Protein 1Z7Z (pdb70)

Radius of gyration: 63.81 Å; Cα contacts (8 Å, |Δi|>4): 2982; chains: 6; bounding box: 115×96×209 Å

Secondary structure (DSSP, 8-state):
-TTT-S-EEEEEEEEEE--STT-TTTSEEEEES-S-S-HHHHHHHTTEEEEEEEEEEEEEEEEE--SS-----PPPEEEEEEE-SS----SSSSSGGGG-SSS-EEEEETTSPPPEEEE----SSSSEES---BBSSPPBSSS-TTTTGGGBHHHHH----EEEEEE-SPP-SS-EEEEEEEEEEEEEEEEEEE-PPP-S---TTSS---SS--/--S-EEEEETTEEEEESS----EEGGG-------TTT----SPPB--GGGTSS-EEPPPEEEETT---EEEEETGGGTTSHHHHHHHHHEEEEEEEEEEEEE----TTEEEEEEEEEEES--PPBS-SSSSS---HHHH--TTS-EE-BS-----TT-SSTTSSB--BGGGTTTTS-GGGGGGSSEEEEETTT-SEEEEEE---SSSSSB-TTTB--EEEEEEEEEEEEESS-SS-EEEEEEEEEEEEEEEEEE-S---BS--/-HHHHTS-EE--TT-BTTTTTSGGGSEEEEESS---S-S-EEES-TTTSSSSTTSHHHHHHTTEEEEESPEEEEEEE-S-TT-B-EEEEEEE-SSS----SHHHHHTSEEEEEEPSSS-EEEEEE----SSSSEESS--SSS---EEEEEESS--B--TT--SEEEEEEEEEE-TT-EEEEE---SS-----/--SPPBS-TT--/-----/--EEESSEEEEETTEEEEEEEE--SS---EEEE-SSS-EEE--SSTTTEEEEEEEEE-S-B--EEEEEETTEEEEEE-EEEEEB--SEEEEPP--SEE-TTSEEEEEEEEE--B-GGGEEEEEEETTEEEEEEE--TTTEEEEEEEE--SS-SS-EEEEEEEEE-GGGTS-EEEEE---EE-EE----SSPPEEE--SEEETTSEEEEEEEEES-TTGGG-EEEEEETTEE---EEEEETTEEEEEEEEE--GGG-EEEEEEEEEEETTEEEEEEEEEEEE-----EEEES-SEEETT-EEEEEEE------EEEE--GGGTT-EEEEEEEEEETTEEEEEEEEEE-EEEEEEE--STTS-SEEEEETT-EE------EEES--EEEEEETTTEE--TTS-EE--GGG-EEEEEEEEETTEEEEEEEEEEEE--

Sequence (1120 aa):
ESFFGRAACVTILSLTNSSKSGEEKKHFNIWNITYTDTVQLRRKLEFFTYSRFDLEMTFVFTENYPSTASGEVRNQVYQIMYIPPGAPRPSSWDDYTWQSSSNPSIFYMYGNAPPRMSIPYVGIANAYSHFYDGFARVPLEGENTDAGDTFYGLVSINDFGVLAVRAVNRSNPHTIHTSVRVYMKPKHIRCWCPRPPRAVLYRGEGVDMISSAISDRVRQITLGNSTITTQEAANAIVAYGEWPTYINDSEANPVDAPTEPDVSSNRFYTLESVSWKTTSRGWWWKLPDCLKDMGMFGQNMYYHYLGRSGYTIHVQCNASKFHQGALGVFLIPEFVMACNTESKTSYVSYINANPGERGGEFTNTYNPSNTDASEGRKFAALDYLLGSGVLAGNAFVYPHQIINLRTNNSATIVVPYVNSLVIDCMAKHNNWGIVILPLAPLAFAATSSPQVPITVTIAPMCTEFNGLRNITVPVHQMMELAEIDTLIPMNAVDGKVNTMEMYQIPLNDNLSKAPIFCLSLSPASDKRLSHTMLGEILNYYTHWTGSIRFTFLFCGSMMATGKLLLSYSPPGAKPPTNRKDAMLGTHIIWDLGLQSSCSMVAPWISNTVYRRCARDDFTEGGFITCFYQTRIVVPASTPTSMFMLGFVSACPDFSVRLLKDTPHISQSKLPLTKVDSITTFLIGRTQTSVSPSKVILPRGGSVLVTCSTSCDQPMLLGIETPLPKKELLLPGNNRKVYELSNVQEDSQPMCYSNCPDGQSTAKTFLTVYWTPERVELAPLPSWQPVGKNLTLRCQVEGGAPRANLTVVLLRGEKELKREPAVGEPAEVTTTVLVRRDHHGANFSCRTELDLRPQGLELFENTSAPYQLQTFVLPATPPQLVSPRVLEVDTQGTVVCSLDGLFPVSEAQVHLALGDQRLNPTVTYGNDSFSAKASVSVTAEDEGTQRLTCAVILGNQSQETLQTVTIYSFPAPNVILTKPEVSEGTEVTVKCEAGPRAQLLLKATPEDNGRSFSCSATLEVAGQLIHKNQTRELRVLYGPRLDERDCPGNWTWPENSQQTPMCQAWGNPLPELKCLKDGTFPLPIGESVTVTRDLEGTYLCRARSTQGEVTREVTVNVLSP

Foldseek 3Di:
DVLLFDWAWADKDKAKQADDDPRQCRQKDKFFPDRQRDDVNLLVQQQFFWKFFKKKKWKDKDKDADPVLPDDDDWWKKKKWFAFPPADDDDTQADDRVVCPPTDMDIDGPPDDTDMDIGHRPDPDPTGGLKDQAFADDDDPPDDPPPRVVGGMPVNHDGGGMIMMGTNDHHDNGMMMMMMIMIMGTPPMDGHHGDDGDDWDDDGSGRDDDDPID/DQQWDWDFAQPEIDTGNFANHAAEWPPDFADAQDPVADDDPDDKDFPGSQAQGKDWFDWDKAKLQAFKFKAFPPLQCLVPGVNVVQLFQFQWKFWWKKKKKFWADDLQKWWKKKKFKDFPLQAFFLEPADTSQADPCQVRVYRRGGGADQDRHHPHPDDDSRRHQNCHRQCNSHNHGPVPSVVGDIDMATNNRGGMYIYTYYTDDPGNIHGSSPDGGIMIMMGTPDGIDGDPDPIDMIIMMMMMGIDNMIGDGGDGGDDDDDD/DQVQQQDWWFWQFQCDPVQNPDPNSQWQKAFQDADQFWSGKDFQLQCADPINNPTSNNVVQQQFWKKFAKKKKKKFFDFDQQKWFKKKKAWAFDDDDACGGDVSRVVHQMDIDTPHPPRMDIRMRGGDWPDRIDTNHDDPHTGGTMITMGGPDGIHHDPPGDRMGTMGIIMHTDPVMDTDDGDHGPPDDDDD/DPDDDDDDPPDD/DDDDD/DWDKPPQEAEEAQFAKDKMKIADDDDDFPDKDKDDPADWDWDDDPDSGIIIITGGGHHAKDKMKIWTDDPVDTDIGIHTYHHFDAFPDKAWDDDDQEDEAQDKDKIKIWTADTPPLVQKKKFKAFAPHTDDIGRQDDGRRMDMDMDRHHVVQAQTWMWMKMWRACVVVPDGIDMDIYDTRGRHYKDDDADAWDKDWDQEDEAQDKTKIKTKDAPMPPPVPKDKWWDKAPGTWDWDWDDDDRMIMTMTMDHHHPVQAAKIKIKIWIDDDPDIHMDIGIHHYDDDQAFDKDWPDQEEEQQDKIWIATPSVDGDIDIDGDHQVQAFPKDKDKDWDDTSNDIDIHMDIGGGFYWDFKDWDCVQAPQEEEEEQFDKDAHGTAIDITVRWDKFWDFPVPDTQRHPDIDTHHPVNAGKIWIWTDDPRGIDIGIHGYHYHYD

Solvent-accessible surface area: 50817 Å² total; per-residue (Å²): 107,104,108,11,28,172,44,25,38,1,6,46,11,6,1,6,1,1,54,110,122,34,31,81,144,53,0,25,26,52,20,46,40,26,48,26,47,25,79,144,8,13,105,58,3,15,65,49,0,3,0,97,22,38,23,11,10,16,5,50,10,60,40,73,94,74,81,135,22,81,18,138,30,187,80,1,34,0,0,8,0,44,0,0,3,5,5,13,54,21,99,22,13,44,9,49,6,1,118,25,101,25,2,62,34,45,127,17,97,65,68,93,82,72,20,132,65,64,44,87,29,32,2,10,11,59,8,41,13,16,10,8,1,0,0,2,53,2,0,32,88,88,52,17,64,31,2,0,6,23,7,2,1,39,57,4,4,47,8,28,0,0,11,0,2,21,0,52,38,180,40,32,95,58,16,6,34,1,16,1,64,2,51,14,47,0,44,116,20,160,38,101,16,58,21,5,33,11,49,18,109,38,35,46,66,6,12,0,0,45,54,110,34,68,118,82,108,86,68,126,30,74,37,33,128,17,69,22,96,10,136,71,1,42,74,29,44,41,0,87,64,113,156,15,72,73,26,70,147,111,97,48,19,8,90,36,97,54,54,95,20,80,94,44,0,13,53,12,17,71,3,85,66,26,42,1,89,67,110,20,115,2,4,12,2,1,0,0,4,2,0,40,127,28,46,103,0,0,87,22,9,27,75,10,2,1,1,18,0,2,0,2,1,0,0,51,2,107,38,48,182,159,22,122,4,10,0,0,0,0,0,2,0,0,4,7,0,0,0,19,0,41,50,10,45,3,5,0,2,12,41,41,1,14,43,2,53,161,11,18,120,10,52,83,65,28,96,34,33,64,95,35,4,66,87,0,14,60,18,7,7,1,12,93,1,2,0,18,0,16,88,12,60,68,0,75,67,10,10,56,21,68,0,54,19,192,54,5,34,3,1,1,1,10,0,10,26,18,24,11,14,23,0,2,0,12,5,3,2,6,2,0,0,0,0,0,9,28,75,40,89,0,37,83,96,88,75,111,83,11,109,7,83,1,26,3,1,0,0,0,19,24,0,1,2,1,0,92,1,10,58,2,63,19,4,84,185,115,49,136,67,0,69,92,59,35,51,0,0,0,15,0,36,92,67,79,26,39,55,138,64,16,50,45,0,58,4,50,34,106,135,56,188,50,23,13,0,1,0,27,5,26,4,1,43,18,60,4,2,11,53,5,80,2,0,40,5,1,7,83,44,2,4,1,19,0,7,3,60,0,16,0,49,25,61,26,35,170,105,7,78,5,79,0,1,0,0,0,1,2,2,2,4,80,37,1,68,64,93,141,24,0,80,62,14,46,71,60,72,7,81,16,57,177,141,56,55,22,46,4,64,0,28,7,1,0,2,0,36,46,6,9,1,4,26,21,9,10,5,23,11,5,37,0,0,0,1,16,59,79,71,0,59,24,72,93,126,26,83,78,69,14,90,0,38,0,43,1,0,0,14,116,72,16,43,26,66,42,76,0,23,10,51,50,124,88,104,112,159,188,104,16,74,110,2,97,46,22,50,35,63,130,176,36,68,118,138,20,55,25,61,58,66,103,31,26,12,69,122,30,21,58,5,115,0,25,0,8,7,54,37,52,22,16,13,7,0,8,8,56,19,110,48,95,19,84,1,50,45,96,93,33,26,55,104,3,27,2,38,0,42,86,2,93,132,76,24,71,1,62,0,42,0,2,6,2,55,34,90,43,61,20,76,0,109,2,28,13,43,79,48,14,130,92,9,64,27,21,132,58,53,48,131,20,72,58,46,140,98,7,68,3,108,0,31,0,62,11,3,28,32,62,100,38,2,31,0,3,0,23,82,21,146,82,123,53,66,126,62,96,5,113,40,116,48,0,64,3,58,25,90,11,98,2,132,154,95,16,109,43,16,63,0,16,0,82,1,35,0,40,0,144,104,55,66,56,104,56,50,86,50,66,10,63,92,26,108,1,53,1,35,72,10,43,94,75,89,4,121,15,84,17,59,145,36,16,78,21,112,52,126,6,68,3,37,0,27,18,94,54,1,49,19,18,78,83,10,105,22,98,5,18,10,33,110,68,188,19,136,40,97,48,86,108,40,145,47,27,6,43,0,118,4,61,6,56,3,62,61,154,23,86,32,90,42,146,0,24,0,10,0,45,8,43,145,111,65,25,93,18,99,33,55,4,5,4,65,62,26,83,41,8,66,4,53,11,78,115,58,55,5,61,101,39,46,111,0,21,12,61,72,101,102,121,144,240,101,86,104,101,48,134,1,53,28,114,12,43,40,135,71,28,69,2,96,31,82,58,106,8,29,76,87,102,41,123,87,95,48,82,90,113,0,120,0,21,44,32,14,87,7,53,115,211,32,0,37,15,102,45,75,10,60,49,103,30,118,46,58,0,69,5,107,20,97,11,8,37,145,6,84,38,120,4,51,22,108,57,95,111,88,8,32,45,51,100,77,27,82,0,53,109,107,17,65,22,63,1,89,0,85,0,126,25,116,69,34,96,55,72,48,108,1,46,2,65,2,96,93,117

Structure (mmCIF, N/CA/C/O backbone):
data_1Z7Z
#
_entry.id   1Z7Z
#
_cell.length_a   1.0
_cell.length_b   1.0
_cell.length_c   1.0
_cell.angle_alpha   90.0
_cell.angle_beta   90.0
_cell.angle_gamma   90.0
#
_symmetry.space_group_name_H-M   'P 1'
#
loop_
_entity.id
_entity.type
_entity.pdbx_description
1 polymer 'human coxsackievirus A21'
2 polymer 'human coxsackievirus A21'
3 polymer 'human coxsackievirus A21'
4 polymer 'human coxsackievirus A21'
5 polymer 'human coxsackievirus A21'
6 polymer 'Intercellular adhesion molecule-1'
7 non-polymer 2-acetamido-2-deoxy-beta-D-glucopyranose
#
loop_
_atom_site.group_PDB
_atom_site.id
_atom_site.type_symbol
_atom_site.label_atom_id
_atom_site.label_alt_id
_atom_site.label_comp_id
_atom_site.label_asym_id
_atom_site.label_entity_id
_atom_site.label_seq_id
_atom_site.pdbx_PDB_ins_code
_atom_site.Cartn_x
_atom_site.Cartn_y
_atom_site.Cartn_z
_atom_site.occupancy
_atom_site.B_iso_or_equiv
_atom_site.auth_seq_id
_atom_site.auth_comp_id
_atom_site.auth_asym_id
_atom_site.auth_atom_id
_atom_site.pdbx_PDB_model_num
ATOM 1 N N . GLU A 1 73 ? 38.495 15.050 110.947 1.00 589.46 73 GLU 1 N 1
ATOM 2 C CA . GLU A 1 73 ? 39.887 14.605 110.646 1.00 589.46 73 GLU 1 CA 1
ATOM 3 C C . GLU A 1 73 ? 40.970 15.531 111.155 1.00 589.46 73 GLU 1 C 1
ATOM 4 O O . GLU A 1 73 ? 41.402 15.348 112.285 1.00 589.46 73 GLU 1 O 1
ATOM 10 N N . SER A 1 74 ? 41.391 16.587 110.418 1.00 589.46 74 SER 1 N 1
ATOM 11 C CA . SER A 1 74 ? 42.519 17.472 110.746 1.00 589.46 74 SER 1 CA 1
ATOM 12 C C . SER A 1 74 ? 42.686 17.918 112.192 1.00 589.46 74 SER 1 C 1
ATOM 13 O O . SER A 1 74 ? 43.780 17.876 112.746 1.00 589.46 74 SER 1 O 1
ATOM 16 N N . PHE A 1 75 ? 41.581 18.320 112.857 1.00 589.46 75 PHE 1 N 1
ATOM 17 C CA . PHE A 1 75 ? 41.522 18.674 114.269 1.00 589.46 75 PHE 1 CA 1
ATOM 18 C C . PHE A 1 75 ? 42.012 17.562 115.208 1.00 589.46 75 PHE 1 C 1
ATOM 19 O O . PHE A 1 75 ? 42.705 17.811 116.196 1.00 589.46 75 PHE 1 O 1
ATOM 27 N N . PHE A 1 76 ? 41.674 16.300 114.900 1.00 589.46 76 PHE 1 N 1
ATOM 28 C CA . PHE A 1 76 ? 42.005 15.128 115.682 1.00 589.46 76 PHE 1 CA 1
ATOM 29 C C . PHE A 1 76 ? 43.277 14.451 115.203 1.00 589.46 76 PHE 1 C 1
ATOM 30 O O . PHE A 1 76 ? 43.801 13.575 115.884 1.00 589.46 76 PHE 1 O 1
ATOM 38 N N . GLY A 1 77 ? 43.828 14.856 114.037 1.00 589.46 77 GLY 1 N 1
ATOM 39 C CA . GLY A 1 77 ? 44.927 14.172 113.355 1.00 589.46 77 GLY 1 CA 1
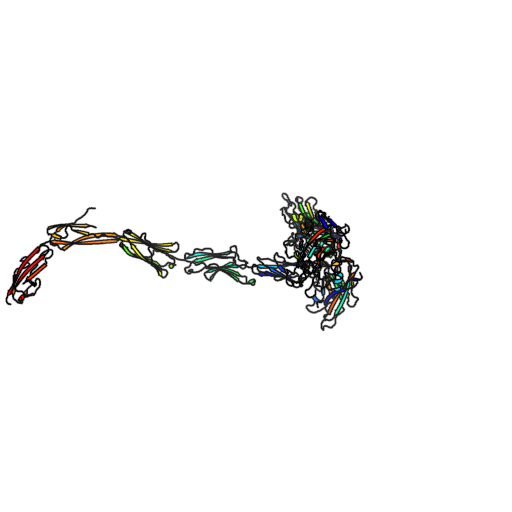ATOM 40 C C . GLY A 1 77 ? 46.293 14.388 113.959 1.00 589.46 77 GLY 1 C 1
ATOM 41 O O . GLY A 1 77 ? 47.226 14.853 113.304 1.00 589.46 77 GLY 1 O 1
ATOM 42 N N . ARG A 1 78 ? 46.441 14.040 115.247 1.00 589.46 78 ARG 1 N 1
ATOM 43 C CA . ARG A 1 78 ? 47.670 14.097 115.999 1.00 589.46 78 ARG 1 CA 1
ATOM 44 C C . ARG A 1 78 ? 47.722 12.926 116.951 1.00 589.46 78 ARG 1 C 1
ATOM 45 O O . ARG A 1 78 ? 46.721 12.550 117.551 1.00 589.46 78 ARG 1 O 1
ATOM 53 N N . ALA A 1 79 ? 48.920 12.340 117.134 1.00 589.46 79 ALA 1 N 1
ATOM 54 C CA . ALA A 1 79 ? 49.152 11.326 118.135 1.00 589.46 79 ALA 1 CA 1
ATOM 55 C C . ALA A 1 79 ? 49.381 11.998 119.481 1.00 589.46 79 ALA 1 C 1
ATOM 56 O O . ALA A 1 79 ? 50.452 12.536 119.749 1.00 589.46 79 ALA 1 O 1
ATOM 58 N N . ALA A 1 80 ? 48.351 12.024 120.341 1.00 589.46 80 ALA 1 N 1
ATOM 59 C CA . ALA A 1 80 ? 48.409 12.698 121.617 1.00 589.46 80 ALA 1 CA 1
ATOM 60 C C . ALA A 1 80 ? 48.750 11.716 122.722 1.00 589.46 80 ALA 1 C 1
ATOM 61 O O . ALA A 1 80 ? 48.307 10.569 122.710 1.00 589.46 80 ALA 1 O 1
ATOM 63 N N . CYS A 1 81 ? 49.557 12.139 123.719 1.00 589.46 81 CYS 1 N 1
ATOM 64 C CA . CYS A 1 81 ? 49.949 11.262 124.812 1.00 589.46 81 CYS 1 CA 1
ATOM 65 C C . CYS A 1 81 ? 48.805 11.038 125.775 1.00 589.46 81 CYS 1 C 1
ATOM 66 O O . CYS A 1 81 ? 48.199 11.987 126.270 1.00 589.46 81 CYS 1 O 1
ATOM 69 N N . VAL A 1 82 ? 48.510 9.765 126.067 1.00 589.46 82 VAL 1 N 1
ATOM 70 C CA . VAL A 1 82 ? 47.633 9.352 127.139 1.00 589.46 82 VAL 1 CA 1
ATOM 71 C C . VAL A 1 82 ? 48.547 8.971 128.298 1.00 589.46 82 VAL 1 C 1
ATOM 72 O O . VAL A 1 82 ? 49.304 9.798 128.804 1.00 589.46 82 VAL 1 O 1
ATOM 76 N N . THR A 1 83 ? 48.532 7.713 128.760 1.00 589.46 83 THR 1 N 1
ATOM 77 C CA . THR A 1 83 ? 49.156 7.347 130.020 1.00 589.46 83 THR 1 CA 1
ATOM 78 C C . THR A 1 83 ? 50.671 7.206 129.966 1.00 589.46 83 THR 1 C 1
ATOM 79 O O . THR A 1 83 ? 51.277 7.012 128.907 1.00 589.46 83 THR 1 O 1
ATOM 83 N N . ILE A 1 84 ? 51.321 7.295 131.144 1.00 589.46 84 ILE 1 N 1
ATOM 84 C CA . ILE A 1 84 ? 52.740 7.044 131.313 1.00 589.46 84 ILE 1 CA 1
ATOM 85 C C . ILE A 1 84 ? 52.884 5.948 132.355 1.00 589.46 84 ILE 1 C 1
ATOM 86 O O . ILE A 1 84 ? 52.649 6.168 133.542 1.00 589.46 84 ILE 1 O 1
ATOM 91 N N . LEU A 1 85 ? 53.280 4.726 131.951 1.00 589.46 85 LEU 1 N 1
ATOM 92 C CA . LEU A 1 85 ? 53.403 3.615 132.878 1.00 589.46 85 LEU 1 CA 1
ATOM 93 C C . LEU A 1 85 ? 54.847 3.393 133.277 1.00 589.46 85 LEU 1 C 1
ATOM 94 O O . LEU A 1 85 ? 55.737 3.337 132.433 1.00 589.46 85 LEU 1 O 1
ATOM 99 N N . SER A 1 86 ? 55.097 3.216 134.590 1.00 589.46 86 SER 1 N 1
ATOM 100 C CA . SER A 1 86 ? 56.372 2.727 135.104 1.00 589.46 86 SER 1 CA 1
ATOM 101 C C . SER A 1 86 ? 56.372 1.211 135.095 1.00 589.46 86 SER 1 C 1
ATOM 102 O O . SER A 1 86 ? 55.410 0.578 135.530 1.00 589.46 86 SER 1 O 1
ATOM 105 N N . LEU A 1 87 ? 57.470 0.591 134.642 1.00 589.46 87 LEU 1 N 1
ATOM 106 C CA . LEU A 1 87 ? 57.791 -0.763 135.029 1.00 589.46 87 LEU 1 CA 1
ATOM 107 C C . LEU A 1 87 ? 59.270 -0.803 135.334 1.00 589.46 87 LEU 1 C 1
ATOM 108 O O . LEU A 1 87 ? 60.041 0.041 134.885 1.00 589.46 87 LEU 1 O 1
ATOM 113 N N . THR A 1 88 ? 59.702 -1.747 136.180 1.00 589.46 88 THR 1 N 1
ATOM 114 C CA . THR A 1 88 ? 61.038 -1.697 136.753 1.00 589.46 88 THR 1 CA 1
ATOM 115 C C . THR A 1 88 ? 61.573 -3.097 136.796 1.00 589.46 88 THR 1 C 1
ATOM 116 O O . THR A 1 88 ? 61.106 -3.927 137.569 1.00 589.46 88 THR 1 O 1
ATOM 120 N N . ASN A 1 89 ? 62.574 -3.415 135.959 1.00 589.46 89 ASN 1 N 1
ATOM 121 C CA . ASN A 1 89 ? 63.181 -4.730 135.938 1.00 589.46 89 ASN 1 CA 1
ATOM 122 C C . ASN A 1 89 ? 64.258 -4.754 137.016 1.00 589.46 89 ASN 1 C 1
ATOM 123 O O . ASN A 1 89 ? 65.291 -4.088 136.914 1.00 589.46 89 ASN 1 O 1
ATOM 128 N N . SER A 1 90 ? 64.013 -5.503 138.104 1.00 589.46 90 SER 1 N 1
ATOM 129 C CA . SER A 1 90 ? 64.923 -5.567 139.228 1.00 589.46 90 SER 1 CA 1
ATOM 130 C C . SER A 1 90 ? 65.090 -6.985 139.711 1.00 589.46 90 SER 1 C 1
ATOM 131 O O . SER A 1 90 ? 64.263 -7.855 139.475 1.00 589.46 90 SER 1 O 1
ATOM 134 N N . SER A 1 91 ? 66.198 -7.232 140.429 1.00 589.46 91 SER 1 N 1
ATOM 135 C CA . SER A 1 91 ? 66.542 -8.495 141.057 1.00 589.46 91 SER 1 CA 1
ATOM 136 C C . SER A 1 91 ? 66.392 -8.448 142.559 1.00 589.46 91 SER 1 C 1
ATOM 137 O O . SER A 1 91 ? 66.895 -9.319 143.266 1.00 589.46 91 SER 1 O 1
ATOM 140 N N . LYS A 1 92 ? 65.732 -7.417 143.121 1.00 589.46 92 LYS 1 N 1
ATOM 141 C CA . LYS A 1 92 ? 65.570 -7.341 144.562 1.00 589.46 92 LYS 1 CA 1
ATOM 142 C C . LYS A 1 92 ? 64.258 -7.981 144.991 1.00 589.46 92 LYS 1 C 1
ATOM 143 O O . LYS A 1 92 ? 63.327 -8.145 144.208 1.00 589.46 92 LYS 1 O 1
ATOM 149 N N . SER A 1 93 ? 64.181 -8.378 146.278 1.00 589.46 93 SER 1 N 1
ATOM 150 C CA . SER A 1 93 ? 63.147 -9.207 146.898 1.00 589.46 93 SER 1 CA 1
ATOM 151 C C . SER A 1 93 ? 61.711 -8.945 146.488 1.00 589.46 93 SER 1 C 1
ATOM 152 O O . SER A 1 93 ? 61.010 -9.808 145.966 1.00 589.46 93 SER 1 O 1
ATOM 155 N N . GLY A 1 94 ? 61.215 -7.729 146.746 1.00 589.46 94 GLY 1 N 1
ATOM 156 C CA . GLY A 1 94 ? 59.850 -7.364 146.440 1.00 589.46 94 GLY 1 CA 1
ATOM 157 C C . GLY A 1 94 ? 59.735 -6.529 145.210 1.00 589.46 94 GLY 1 C 1
ATOM 158 O O . GLY A 1 94 ? 59.048 -5.515 145.257 1.00 589.46 94 GLY 1 O 1
ATOM 159 N N . GLU A 1 95 ? 60.345 -6.946 144.088 1.00 589.46 95 GLU 1 N 1
ATOM 160 C CA . GLU A 1 95 ? 60.266 -6.203 142.843 1.00 589.46 95 GLU 1 CA 1
ATOM 161 C C . GLU A 1 95 ? 59.702 -7.031 141.678 1.00 589.46 95 GLU 1 C 1
ATOM 162 O O . GLU A 1 95 ? 59.569 -6.547 140.558 1.00 589.46 95 GLU 1 O 1
ATOM 168 N N . GLU A 1 96 ? 59.240 -8.279 141.898 1.00 589.46 96 GLU 1 N 1
ATOM 169 C CA . GLU A 1 96 ? 58.597 -9.101 140.868 1.00 589.46 96 GLU 1 CA 1
ATOM 170 C C . GLU A 1 96 ? 57.327 -8.480 140.288 1.00 589.46 96 GLU 1 C 1
ATOM 171 O O . GLU A 1 96 ? 57.073 -8.444 139.086 1.00 589.46 96 GLU 1 O 1
ATOM 177 N N . LYS A 1 97 ? 56.507 -7.883 141.170 1.00 589.46 97 LYS 1 N 1
ATOM 178 C CA . LYS A 1 97 ? 55.349 -7.075 140.825 1.00 589.46 97 LYS 1 CA 1
ATOM 179 C C . LYS A 1 97 ? 55.704 -5.717 140.212 1.00 589.46 97 LYS 1 C 1
ATOM 180 O O . LYS A 1 97 ? 54.837 -4.965 139.781 1.00 589.46 97 LYS 1 O 1
ATOM 186 N N . LYS A 1 98 ? 57.003 -5.364 140.163 1.00 589.46 98 LYS 1 N 1
ATOM 187 C CA . LYS A 1 98 ? 57.508 -4.133 139.597 1.00 589.46 98 LYS 1 CA 1
ATOM 188 C C . LYS A 1 98 ? 57.888 -4.338 138.134 1.00 589.46 98 LYS 1 C 1
ATOM 189 O O . LYS A 1 98 ? 57.769 -3.429 137.310 1.00 589.46 98 LYS 1 O 1
ATOM 195 N N . HIS A 1 99 ? 58.329 -5.571 137.802 1.00 589.46 99 HIS 1 N 1
ATOM 196 C CA . HIS A 1 99 ? 58.818 -6.057 136.517 1.00 589.46 99 HIS 1 CA 1
ATOM 197 C C . HIS A 1 99 ? 57.796 -5.955 135.382 1.00 589.46 99 HIS 1 C 1
ATOM 198 O O . HIS A 1 99 ? 58.138 -5.890 134.199 1.00 589.46 99 HIS 1 O 1
ATOM 205 N N . PHE A 1 100 ? 56.494 -5.914 135.727 1.00 589.46 100 PHE 1 N 1
ATOM 206 C CA . PHE A 1 100 ? 55.410 -5.679 134.794 1.00 589.46 100 PHE 1 CA 1
ATOM 207 C C . PHE A 1 100 ? 54.488 -4.590 135.318 1.00 589.46 100 PHE 1 C 1
ATOM 208 O O . PHE A 1 100 ? 54.566 -4.198 136.482 1.00 589.46 100 PHE 1 O 1
ATOM 216 N N . ASN A 1 101 ? 53.580 -4.071 134.471 1.00 589.46 101 ASN 1 N 1
ATOM 217 C CA . ASN A 1 101 ? 52.533 -3.185 134.934 1.00 589.46 101 ASN 1 CA 1
ATOM 218 C C . ASN A 1 101 ? 51.282 -3.396 134.095 1.00 589.46 101 ASN 1 C 1
ATOM 219 O O . ASN A 1 101 ? 51.365 -3.748 132.920 1.00 589.46 101 ASN 1 O 1
ATOM 224 N N . ILE A 1 102 ? 50.093 -3.179 134.691 1.00 589.46 102 ILE 1 N 1
ATOM 225 C CA . ILE A 1 102 ? 48.805 -3.322 134.032 1.00 589.46 102 ILE 1 CA 1
ATOM 226 C C . ILE A 1 102 ? 48.148 -1.944 133.970 1.00 589.46 102 ILE 1 C 1
ATOM 227 O O . ILE A 1 102 ? 48.328 -1.123 134.868 1.00 589.46 102 ILE 1 O 1
ATOM 232 N N . TRP A 1 103 ? 47.402 -1.635 132.890 1.00 589.46 103 TRP 1 N 1
ATOM 233 C CA . TRP A 1 103 ? 46.673 -0.390 132.723 1.00 589.46 103 TRP 1 CA 1
ATOM 234 C C . TRP A 1 103 ? 45.259 -0.650 132.210 1.00 589.46 103 TRP 1 C 1
ATOM 235 O O . TRP A 1 103 ? 45.038 -1.508 131.358 1.00 589.46 103 TRP 1 O 1
ATOM 246 N N . ASN A 1 104 ? 44.270 0.124 132.709 1.00 589.46 104 ASN 1 N 1
ATOM 247 C CA . ASN A 1 104 ? 42.875 0.095 132.293 1.00 589.46 104 ASN 1 CA 1
ATOM 248 C C . ASN A 1 104 ? 42.721 0.713 130.910 1.00 589.46 104 ASN 1 C 1
ATOM 249 O O . ASN A 1 104 ? 43.300 1.753 130.626 1.00 589.46 104 ASN 1 O 1
ATOM 254 N N . ILE A 1 105 ? 41.918 0.118 130.005 1.00 589.46 105 ILE 1 N 1
ATOM 255 C CA . ILE A 1 105 ? 41.674 0.748 128.712 1.00 589.46 105 ILE 1 CA 1
ATOM 256 C C . ILE A 1 105 ? 40.698 1.908 128.851 1.00 589.46 105 ILE 1 C 1
ATOM 257 O O . ILE A 1 105 ? 39.482 1.735 128.839 1.00 589.46 105 ILE 1 O 1
ATOM 262 N N . THR A 1 106 ? 41.233 3.131 128.989 1.00 589.46 106 THR 1 N 1
ATOM 263 C CA . THR A 1 106 ? 40.452 4.356 129.008 1.00 589.46 106 THR 1 CA 1
ATOM 264 C C . THR A 1 106 ? 41.230 5.416 128.239 1.00 589.46 106 THR 1 C 1
ATOM 265 O O . THR A 1 106 ? 42.192 5.123 127.530 1.00 589.46 106 THR 1 O 1
ATOM 269 N N . TYR A 1 107 ? 40.804 6.682 128.319 1.00 589.46 107 TYR 1 N 1
ATOM 270 C CA . TYR A 1 107 ? 41.448 7.810 127.679 1.00 589.46 107 TYR 1 CA 1
ATOM 271 C C . TYR A 1 107 ? 41.373 9.025 128.580 1.00 589.46 107 TYR 1 C 1
ATOM 272 O O . TYR A 1 107 ? 41.463 10.168 128.134 1.00 589.46 107 TYR 1 O 1
ATOM 281 N N . THR A 1 108 ? 41.197 8.796 129.892 1.00 589.46 108 THR 1 N 1
ATOM 282 C CA . THR A 1 108 ? 40.945 9.844 130.867 1.00 589.46 108 THR 1 CA 1
ATOM 283 C C . THR A 1 108 ? 42.194 10.272 131.600 1.00 589.46 108 THR 1 C 1
ATOM 284 O O . THR A 1 108 ? 42.177 11.302 132.276 1.00 589.46 108 THR 1 O 1
ATOM 288 N N . ASP A 1 109 ? 43.319 9.529 131.451 1.00 589.46 109 ASP 1 N 1
ATOM 289 C CA . ASP A 1 109 ? 44.619 9.814 132.036 1.00 589.46 109 ASP 1 CA 1
ATOM 290 C C . ASP A 1 109 ? 45.123 11.219 131.750 1.00 589.46 109 ASP 1 C 1
ATOM 291 O O . ASP A 1 109 ? 45.626 11.908 132.636 1.00 589.46 109 ASP 1 O 1
ATOM 296 N N . THR A 1 110 ? 45.010 11.674 130.484 1.00 589.46 110 THR 1 N 1
ATOM 297 C CA . THR A 1 110 ? 45.391 13.019 130.084 1.00 589.46 110 THR 1 CA 1
ATOM 298 C C . THR A 1 110 ? 44.198 13.827 129.649 1.00 589.46 110 THR 1 C 1
ATOM 299 O O . THR A 1 110 ? 43.149 13.345 129.230 1.00 589.46 110 THR 1 O 1
ATOM 303 N N . VAL A 1 111 ? 44.352 15.148 129.765 1.00 589.46 111 VAL 1 N 1
ATOM 304 C CA . VAL A 1 111 ? 43.271 16.094 129.597 1.00 589.46 111 VAL 1 CA 1
ATOM 305 C C . VAL A 1 111 ? 43.219 16.629 128.181 1.00 589.46 111 VAL 1 C 1
ATOM 306 O O . VAL A 1 111 ? 42.160 17.015 127.694 1.00 589.46 111 VAL 1 O 1
ATOM 310 N N . GLN A 1 112 ? 44.367 16.667 127.467 1.00 589.46 112 GLN 1 N 1
ATOM 311 C CA . GLN A 1 112 ? 44.488 17.352 126.193 1.00 589.46 112 GLN 1 CA 1
ATOM 312 C C . GLN A 1 112 ? 43.683 16.739 125.062 1.00 589.46 112 GLN 1 C 1
ATOM 313 O O . GLN A 1 112 ? 42.892 17.422 124.415 1.00 589.46 112 GLN 1 O 1
ATOM 319 N N . LEU A 1 113 ? 43.860 15.428 124.794 1.00 589.46 113 LEU 1 N 1
ATOM 320 C CA . LEU A 1 113 ? 43.037 14.703 123.838 1.00 589.46 113 LEU 1 CA 1
ATOM 321 C C . LEU A 1 113 ? 41.606 14.590 124.333 1.00 589.46 113 LEU 1 C 1
ATOM 322 O O . LEU A 1 113 ? 40.678 14.926 123.599 1.00 589.46 113 LEU 1 O 1
ATOM 327 N N . ARG A 1 114 ? 41.394 14.180 125.611 1.00 589.46 114 ARG 1 N 1
ATOM 328 C CA . ARG A 1 114 ? 40.077 14.079 126.233 1.00 589.46 114 ARG 1 CA 1
ATOM 329 C C . ARG A 1 114 ? 39.191 15.298 125.997 1.00 589.46 114 ARG 1 C 1
ATOM 330 O O . ARG A 1 114 ? 38.101 15.156 125.454 1.00 589.46 114 ARG 1 O 1
ATOM 338 N N . ARG A 1 115 ? 39.655 16.528 126.316 1.00 589.46 115 ARG 1 N 1
ATOM 339 C CA . ARG A 1 115 ? 38.902 17.757 126.099 1.00 589.46 115 ARG 1 CA 1
ATOM 340 C C . ARG A 1 115 ? 38.441 18.001 124.662 1.00 589.46 115 ARG 1 C 1
ATOM 341 O O . ARG A 1 115 ? 37.410 18.618 124.407 1.00 589.46 115 ARG 1 O 1
ATOM 349 N N . LYS A 1 116 ? 39.215 17.513 123.674 1.00 589.46 116 LYS 1 N 1
ATOM 350 C CA . LYS A 1 116 ? 38.895 17.636 122.268 1.00 589.46 116 LYS 1 CA 1
ATOM 351 C C . LYS A 1 116 ? 37.869 16.618 121.806 1.00 589.46 116 LYS 1 C 1
ATOM 352 O O . LYS A 1 116 ? 37.037 16.914 120.957 1.00 589.46 116 LYS 1 O 1
ATOM 358 N N . LEU A 1 117 ? 37.896 15.389 122.359 1.00 589.46 117 LEU 1 N 1
ATOM 359 C CA . LEU A 1 117 ? 36.845 14.400 122.159 1.00 589.46 117 LEU 1 CA 1
ATOM 360 C C . LEU A 1 117 ? 35.562 14.857 122.835 1.00 589.46 117 LEU 1 C 1
ATOM 361 O O . LEU A 1 117 ? 34.480 14.810 122.251 1.00 589.46 117 LEU 1 O 1
ATOM 366 N N . GLU A 1 118 ? 35.682 15.375 124.071 1.00 589.46 118 GLU 1 N 1
ATOM 367 C CA . GLU A 1 118 ? 34.602 15.858 124.913 1.00 589.46 118 GLU 1 CA 1
ATOM 368 C C . GLU A 1 118 ? 33.821 17.058 124.380 1.00 589.46 118 GLU 1 C 1
ATOM 369 O O . GLU A 1 118 ? 32.768 17.410 124.907 1.00 589.46 118 GLU 1 O 1
ATOM 375 N N . PHE A 1 119 ? 34.272 17.660 123.255 1.00 589.46 119 PHE 1 N 1
ATOM 376 C CA . PHE A 1 119 ? 33.496 18.571 122.420 1.00 589.46 119 PHE 1 CA 1
ATOM 377 C C . PHE A 1 119 ? 32.240 17.949 121.831 1.00 589.46 119 PHE 1 C 1
ATOM 378 O O . PHE A 1 119 ? 31.297 18.654 121.478 1.00 589.46 119 PHE 1 O 1
ATOM 386 N N . PHE A 1 120 ? 32.198 16.617 121.665 1.00 589.46 120 PHE 1 N 1
ATOM 387 C CA . PHE A 1 120 ? 31.082 15.944 121.037 1.00 589.46 120 PHE 1 CA 1
ATOM 388 C C . PHE A 1 120 ? 30.533 14.917 121.997 1.00 589.46 120 PHE 1 C 1
ATOM 389 O O . PHE A 1 120 ? 31.252 14.380 122.838 1.00 589.46 120 PHE 1 O 1
ATOM 397 N N . THR A 1 121 ? 29.221 14.622 121.912 1.00 589.46 121 THR 1 N 1
ATOM 398 C CA . THR A 1 121 ? 28.612 13.583 122.737 1.00 589.46 121 THR 1 CA 1
ATOM 399 C C . THR A 1 121 ? 29.031 12.215 122.239 1.00 589.46 121 THR 1 C 1
ATOM 400 O O . THR A 1 121 ? 29.499 11.387 123.016 1.00 589.46 121 THR 1 O 1
ATOM 404 N N . TYR A 1 122 ? 28.911 11.964 120.919 1.00 589.46 122 TYR 1 N 1
ATOM 405 C CA . TYR A 1 122 ? 29.216 10.666 120.342 1.00 589.46 122 TYR 1 CA 1
ATOM 406 C C . TYR A 1 122 ? 30.294 10.819 119.295 1.00 589.46 122 TYR 1 C 1
ATOM 407 O O . TYR A 1 122 ? 30.385 11.848 118.622 1.00 589.46 122 TYR 1 O 1
ATOM 416 N N . SER A 1 123 ? 31.116 9.778 119.096 1.00 589.46 123 SER 1 N 1
ATOM 417 C CA . SER A 1 123 ? 32.137 9.770 118.063 1.00 589.46 123 SER 1 CA 1
ATOM 418 C C . SER A 1 123 ? 32.234 8.397 117.438 1.00 589.46 123 SER 1 C 1
ATOM 419 O O . SER A 1 123 ? 31.628 7.433 117.891 1.00 589.46 123 SER 1 O 1
ATOM 422 N N . ARG A 1 124 ? 32.975 8.254 116.334 1.00 589.46 124 ARG 1 N 1
ATOM 423 C CA . ARG A 1 124 ? 33.215 6.959 115.747 1.00 589.46 124 ARG 1 CA 1
ATOM 424 C C . ARG A 1 124 ? 34.462 7.057 114.913 1.00 589.46 124 ARG 1 C 1
ATOM 425 O O . ARG A 1 124 ? 34.556 7.923 114.046 1.00 589.46 124 ARG 1 O 1
ATOM 433 N N . PHE A 1 125 ? 35.453 6.190 115.183 1.00 589.46 125 PHE 1 N 1
ATOM 434 C CA . PHE A 1 125 ? 36.738 6.252 114.526 1.00 589.46 125 PHE 1 CA 1
ATOM 435 C C . PHE A 1 125 ? 37.466 4.927 114.617 1.00 589.46 125 PHE 1 C 1
ATOM 436 O O . PHE A 1 125 ? 37.132 4.081 115.451 1.00 589.46 125 PHE 1 O 1
ATOM 444 N N . ASP A 1 126 ? 38.517 4.787 113.791 1.00 589.46 126 ASP 1 N 1
ATOM 445 C CA . ASP A 1 126 ? 39.542 3.782 113.910 1.00 589.46 126 ASP 1 CA 1
ATOM 446 C C . ASP A 1 126 ? 40.691 4.425 114.673 1.00 589.46 126 ASP 1 C 1
ATOM 447 O O . ASP A 1 126 ? 40.838 5.645 114.736 1.00 589.46 126 ASP 1 O 1
ATOM 452 N N . LEU A 1 127 ? 41.543 3.633 115.329 1.00 589.46 127 LEU 1 N 1
ATOM 453 C CA . LEU A 1 127 ? 42.500 4.173 116.269 1.00 589.46 127 LEU 1 CA 1
ATOM 454 C C . LEU A 1 127 ? 43.909 3.811 115.868 1.00 589.46 127 LEU 1 C 1
ATOM 455 O O . LEU A 1 127 ? 44.207 2.696 115.447 1.00 589.46 127 LEU 1 O 1
ATOM 460 N N . GLU A 1 128 ? 44.836 4.774 115.966 1.00 589.46 128 GLU 1 N 1
ATOM 461 C CA . GLU A 1 128 ? 46.246 4.545 115.773 1.00 589.46 128 GLU 1 CA 1
ATOM 462 C C . GLU A 1 128 ? 46.929 4.643 117.117 1.00 589.46 128 GLU 1 C 1
ATOM 463 O O . GLU A 1 128 ? 46.872 5.678 117.782 1.00 589.46 128 GLU 1 O 1
ATOM 469 N N . MET A 1 129 ? 47.575 3.546 117.546 1.00 589.46 129 MET 1 N 1
ATOM 470 C CA . MET A 1 129 ? 48.382 3.517 118.742 1.00 589.46 129 MET 1 CA 1
ATOM 471 C C . MET A 1 129 ? 49.823 3.715 118.339 1.00 589.46 129 MET 1 C 1
ATOM 472 O O . MET A 1 129 ? 50.267 3.172 117.328 1.00 589.46 129 MET 1 O 1
ATOM 477 N N . THR A 1 130 ? 50.585 4.492 119.125 1.00 589.46 130 THR 1 N 1
ATOM 478 C CA . THR A 1 130 ? 52.027 4.620 118.959 1.00 589.46 130 THR 1 CA 1
ATOM 479 C C . THR A 1 130 ? 52.603 4.577 120.357 1.00 589.46 130 THR 1 C 1
ATOM 480 O O . THR A 1 130 ? 52.042 5.180 121.268 1.00 589.46 130 THR 1 O 1
ATOM 484 N N . PHE A 1 131 ? 53.708 3.849 120.599 1.00 589.46 131 PHE 1 N 1
ATOM 485 C CA . PHE A 1 131 ? 54.253 3.708 121.941 1.00 589.46 131 PHE 1 CA 1
ATOM 486 C C . PHE A 1 131 ? 55.692 4.189 122.002 1.00 589.46 131 PHE 1 C 1
ATOM 487 O O . PHE A 1 131 ? 56.517 3.836 121.165 1.00 589.46 131 PHE 1 O 1
ATOM 495 N N . VAL A 1 132 ? 56.042 5.014 123.008 1.00 589.46 132 VAL 1 N 1
ATOM 496 C CA . VAL A 1 132 ? 57.401 5.518 123.172 1.00 589.46 132 VAL 1 CA 1
ATOM 497 C C . VAL A 1 132 ? 57.938 5.049 124.510 1.00 589.46 132 VAL 1 C 1
ATOM 498 O O . VAL A 1 132 ? 57.352 5.309 125.562 1.00 589.46 132 VAL 1 O 1
ATOM 502 N N . PHE A 1 133 ? 59.078 4.334 124.509 1.00 589.46 133 PHE 1 N 1
ATOM 503 C CA . PHE A 1 133 ? 59.693 3.801 125.711 1.00 589.46 133 PHE 1 CA 1
ATOM 504 C C . PHE A 1 133 ? 60.901 4.643 126.061 1.00 589.46 133 PHE 1 C 1
ATOM 505 O O . PHE A 1 133 ? 61.633 5.081 125.178 1.00 589.46 133 PHE 1 O 1
ATOM 513 N N . THR A 1 134 ? 61.138 4.884 127.363 1.00 589.46 134 THR 1 N 1
ATOM 514 C CA . THR A 1 134 ? 62.343 5.538 127.861 1.00 589.46 134 THR 1 CA 1
ATOM 515 C C . THR A 1 134 ? 62.816 4.861 129.138 1.00 589.46 134 THR 1 C 1
ATOM 516 O O . THR A 1 134 ? 62.157 4.929 130.175 1.00 589.46 134 THR 1 O 1
ATOM 520 N N . GLU A 1 135 ? 63.981 4.171 129.101 1.00 589.46 135 GLU 1 N 1
ATOM 521 C CA . GLU A 1 135 ? 64.580 3.525 130.265 1.00 589.46 135 GLU 1 CA 1
ATOM 522 C C . GLU A 1 135 ? 65.689 4.351 130.898 1.00 589.46 135 GLU 1 C 1
ATOM 523 O O . GLU A 1 135 ? 66.301 5.219 130.273 1.00 589.46 135 GLU 1 O 1
ATOM 529 N N . ASN A 1 136 ? 65.927 4.129 132.206 1.00 589.46 136 ASN 1 N 1
ATOM 530 C CA . ASN A 1 136 ? 66.926 4.833 132.982 1.00 589.46 136 ASN 1 CA 1
ATOM 531 C C . ASN A 1 136 ? 67.349 4.021 134.213 1.00 589.46 136 ASN 1 C 1
ATOM 532 O O . ASN A 1 136 ? 66.763 2.990 134.548 1.00 589.46 136 ASN 1 O 1
ATOM 537 N N . TYR A 1 137 ? 68.403 4.481 134.921 1.00 589.46 137 TYR 1 N 1
ATOM 538 C CA . TYR A 1 137 ? 68.908 3.849 136.129 1.00 589.46 137 TYR 1 CA 1
ATOM 539 C C . TYR A 1 137 ? 68.344 4.537 137.378 1.00 589.46 137 TYR 1 C 1
ATOM 540 O O . TYR A 1 137 ? 68.499 5.753 137.481 1.00 589.46 137 TYR 1 O 1
ATOM 549 N N . PRO A 1 138 ? 67.709 3.863 138.349 1.00 589.46 138 PRO 1 N 1
ATOM 550 C CA . PRO A 1 138 ? 67.094 4.533 139.497 1.00 589.46 138 PRO 1 CA 1
ATOM 551 C C . PRO A 1 138 ? 68.061 5.085 140.530 1.00 589.46 138 PRO 1 C 1
ATOM 552 O O . PRO A 1 138 ? 68.065 6.282 140.793 1.00 589.46 138 PRO 1 O 1
ATOM 556 N N . SER A 1 139 ? 68.838 4.208 141.195 1.00 589.46 139 SER 1 N 1
ATOM 557 C CA . SER A 1 139 ? 69.760 4.587 142.252 1.00 589.46 139 SER 1 CA 1
ATOM 558 C C . SER A 1 139 ? 71.179 4.546 141.720 1.00 589.46 139 SER 1 C 1
ATOM 559 O O . SER A 1 139 ? 71.421 4.558 140.517 1.00 589.46 139 SER 1 O 1
ATOM 562 N N . THR A 1 140 ? 72.197 4.424 142.600 1.00 589.46 140 THR 1 N 1
ATOM 563 C CA . THR A 1 140 ? 73.593 4.268 142.190 1.00 589.46 140 THR 1 CA 1
ATOM 564 C C . THR A 1 140 ? 73.899 2.861 141.690 1.00 589.46 140 THR 1 C 1
ATOM 565 O O . THR A 1 140 ? 75.044 2.456 141.513 1.00 589.46 140 THR 1 O 1
ATOM 569 N N . ALA A 1 141 ? 72.863 2.071 141.345 1.00 589.46 141 ALA 1 N 1
ATOM 570 C CA . ALA A 1 141 ? 72.987 0.846 140.592 1.00 589.46 141 ALA 1 CA 1
ATOM 571 C C . ALA A 1 141 ? 73.214 1.122 139.102 1.00 589.46 141 ALA 1 C 1
ATOM 572 O O . ALA A 1 141 ? 72.598 0.510 138.235 1.00 589.46 141 ALA 1 O 1
ATOM 574 N N . SER A 1 142 ? 74.151 2.032 138.783 1.00 589.46 142 SER 1 N 1
ATOM 575 C CA . SER A 1 142 ? 74.512 2.437 137.435 1.00 589.46 142 SER 1 CA 1
ATOM 576 C C . SER A 1 142 ? 75.570 1.499 136.901 1.00 589.46 142 SER 1 C 1
ATOM 577 O O . SER A 1 142 ? 76.723 1.879 136.709 1.00 589.46 142 SER 1 O 1
ATOM 580 N N . GLY A 1 143 ? 75.181 0.236 136.674 1.00 589.46 143 GLY 1 N 1
ATOM 581 C CA . GLY A 1 143 ? 76.056 -0.801 136.161 1.00 589.46 143 GLY 1 CA 1
ATOM 582 C C . GLY A 1 143 ? 75.397 -1.512 135.022 1.00 589.46 143 GLY 1 C 1
ATOM 583 O O . GLY A 1 143 ? 74.476 -1.007 134.382 1.00 589.46 143 GLY 1 O 1
ATOM 584 N N . GLU A 1 144 ? 75.864 -2.733 134.732 1.00 589.46 144 GLU 1 N 1
ATOM 585 C CA . GLU A 1 144 ? 75.623 -3.335 133.440 1.00 589.46 144 GLU 1 CA 1
ATOM 586 C C . GLU A 1 144 ? 74.301 -4.074 133.293 1.00 589.46 144 GLU 1 C 1
ATOM 587 O O . GLU A 1 144 ? 73.918 -4.937 134.091 1.00 589.46 144 GLU 1 O 1
ATOM 593 N N . VAL A 1 145 ? 73.571 -3.751 132.213 1.00 589.46 145 VAL 1 N 1
ATOM 594 C CA . VAL A 1 145 ? 72.346 -4.406 131.807 1.00 589.46 145 VAL 1 CA 1
ATOM 595 C C . VAL A 1 145 ? 72.453 -4.692 130.322 1.00 589.46 145 VAL 1 C 1
ATOM 596 O O . VAL A 1 145 ? 73.221 -4.067 129.597 1.00 589.46 145 VAL 1 O 1
ATOM 600 N N . ARG A 1 146 ? 71.720 -5.703 129.809 1.00 589.46 146 ARG 1 N 1
ATOM 601 C CA . ARG A 1 146 ? 71.683 -5.968 128.377 1.00 589.46 146 ARG 1 CA 1
ATOM 602 C C . ARG A 1 146 ? 70.448 -5.306 127.789 1.00 589.46 146 ARG 1 C 1
ATOM 603 O O . ARG A 1 146 ? 69.513 -4.995 128.522 1.00 589.46 146 ARG 1 O 1
ATOM 611 N N . ASN A 1 147 ? 70.410 -5.109 126.447 1.00 589.46 147 ASN 1 N 1
ATOM 612 C CA . ASN A 1 147 ? 69.320 -4.412 125.771 1.00 589.46 147 ASN 1 CA 1
ATOM 613 C C . ASN A 1 147 ? 67.956 -5.038 126.036 1.00 589.46 147 ASN 1 C 1
ATOM 614 O O . ASN A 1 147 ? 67.781 -6.259 125.987 1.00 589.46 147 ASN 1 O 1
ATOM 619 N N . GLN A 1 148 ? 66.975 -4.184 126.358 1.00 589.46 148 GLN 1 N 1
ATOM 620 C CA . GLN A 1 148 ? 65.680 -4.616 126.801 1.00 589.46 148 GLN 1 CA 1
ATOM 621 C C . GLN A 1 148 ? 64.716 -4.858 125.651 1.00 589.46 148 GLN 1 C 1
ATOM 622 O O . GLN A 1 148 ? 64.599 -4.101 124.684 1.00 589.46 148 GLN 1 O 1
ATOM 628 N N . VAL A 1 149 ? 63.998 -5.985 125.752 1.00 589.46 149 VAL 1 N 1
ATOM 629 C CA . VAL A 1 149 ? 62.929 -6.368 124.866 1.00 589.46 149 VAL 1 CA 1
ATOM 630 C C . VAL A 1 149 ? 61.659 -6.281 125.670 1.00 589.46 149 VAL 1 C 1
ATOM 631 O O . VAL A 1 149 ? 61.520 -6.907 126.717 1.00 589.46 149 VAL 1 O 1
ATOM 635 N N . TYR A 1 150 ? 60.694 -5.476 125.216 1.00 589.46 150 TYR 1 N 1
ATOM 636 C CA . TYR A 1 150 ? 59.449 -5.243 125.911 1.00 589.46 150 TYR 1 CA 1
ATOM 637 C C . TYR A 1 150 ? 58.314 -5.907 125.180 1.00 589.46 150 TYR 1 C 1
ATOM 638 O O . TYR A 1 150 ? 58.339 -6.058 123.961 1.00 589.46 150 TYR 1 O 1
ATOM 647 N N . GLN A 1 151 ? 57.265 -6.296 125.920 1.00 589.46 151 GLN 1 N 1
ATOM 648 C CA . GLN A 1 151 ? 56.032 -6.785 125.347 1.00 589.46 151 GLN 1 CA 1
ATOM 649 C C . GLN A 1 151 ? 54.891 -5.927 125.836 1.00 589.46 151 GLN 1 C 1
ATOM 650 O O . GLN A 1 151 ? 54.712 -5.742 127.039 1.00 589.46 151 GLN 1 O 1
ATOM 656 N N . ILE A 1 152 ? 54.083 -5.401 124.898 1.00 589.46 152 ILE 1 N 1
ATOM 657 C CA . ILE A 1 152 ? 52.794 -4.797 125.187 1.00 589.46 152 ILE 1 CA 1
ATOM 658 C C . ILE A 1 152 ? 51.759 -5.831 124.814 1.00 589.46 152 ILE 1 C 1
ATOM 659 O O . ILE A 1 152 ? 51.709 -6.285 123.674 1.00 589.46 152 ILE 1 O 1
ATOM 664 N N . MET A 1 153 ? 50.938 -6.257 125.781 1.00 589.46 153 MET 1 N 1
ATOM 665 C CA . MET A 1 153 ? 49.933 -7.278 125.615 1.00 589.46 153 MET 1 CA 1
ATOM 666 C C . MET A 1 153 ? 48.563 -6.665 125.829 1.00 589.46 153 MET 1 C 1
ATOM 667 O O . MET A 1 153 ? 48.306 -6.040 126.857 1.00 589.46 153 MET 1 O 1
ATOM 672 N N . TYR A 1 154 ? 47.623 -6.827 124.877 1.00 589.46 154 TYR 1 N 1
ATOM 673 C CA . TYR A 1 154 ? 46.235 -6.470 125.109 1.00 589.46 154 TYR 1 CA 1
ATOM 674 C C . TYR A 1 154 ? 45.517 -7.673 125.701 1.00 589.46 154 TYR 1 C 1
ATOM 675 O O . TYR A 1 154 ? 45.607 -8.782 125.181 1.00 589.46 154 TYR 1 O 1
ATOM 684 N N . ILE A 1 155 ? 44.797 -7.478 126.820 1.00 589.46 155 ILE 1 N 1
ATOM 685 C CA . ILE A 1 155 ? 43.980 -8.503 127.440 1.00 589.46 155 ILE 1 CA 1
ATOM 686 C C . ILE A 1 155 ? 42.519 -8.063 127.346 1.00 589.46 155 ILE 1 C 1
ATOM 687 O O . ILE A 1 155 ? 42.113 -7.165 128.090 1.00 589.46 155 ILE 1 O 1
ATOM 692 N N . PRO A 1 156 ? 41.692 -8.612 126.455 1.00 589.46 156 PRO 1 N 1
ATOM 693 C CA . PRO A 1 156 ? 40.278 -8.243 126.372 1.00 589.46 156 PRO 1 CA 1
ATOM 694 C C . PRO A 1 156 ? 39.434 -8.784 127.533 1.00 589.46 156 PRO 1 C 1
ATOM 695 O O . PRO A 1 156 ? 39.957 -9.579 128.309 1.00 589.46 156 PRO 1 O 1
ATOM 699 N N . PRO A 1 157 ? 38.162 -8.420 127.694 1.00 589.46 157 PRO 1 N 1
ATOM 700 C CA . PRO A 1 157 ? 37.352 -8.861 128.831 1.00 589.46 157 PRO 1 CA 1
ATOM 701 C C . PRO A 1 157 ? 37.089 -10.359 128.957 1.00 589.46 157 PRO 1 C 1
ATOM 702 O O . PRO A 1 157 ? 36.722 -11.029 127.986 1.00 589.46 157 PRO 1 O 1
ATOM 706 N N . GLY A 1 158 ? 37.220 -10.912 130.180 1.00 589.46 158 GLY 1 N 1
ATOM 707 C CA . GLY A 1 158 ? 37.010 -12.322 130.487 1.00 589.46 158 GLY 1 CA 1
ATOM 708 C C . GLY A 1 158 ? 38.138 -13.169 129.994 1.00 589.46 158 GLY 1 C 1
ATOM 709 O O . GLY A 1 158 ? 37.926 -14.021 129.141 1.00 589.46 158 GLY 1 O 1
ATOM 710 N N . ALA A 1 159 ? 39.361 -12.939 130.485 1.00 589.46 159 ALA 1 N 1
ATOM 711 C CA . ALA A 1 159 ? 40.561 -13.480 129.889 1.00 589.46 159 ALA 1 CA 1
ATOM 712 C C . ALA A 1 159 ? 41.560 -13.867 130.977 1.00 589.46 159 ALA 1 C 1
ATOM 713 O O . ALA A 1 159 ? 41.398 -13.465 132.129 1.00 589.46 159 ALA 1 O 1
ATOM 715 N N . PRO A 1 160 ? 42.589 -14.665 130.716 1.00 589.46 160 PRO 1 N 1
ATOM 716 C CA . PRO A 1 160 ? 43.568 -15.028 131.726 1.00 589.46 160 PRO 1 CA 1
ATOM 717 C C . PRO A 1 160 ? 44.521 -13.869 131.997 1.00 589.46 160 PRO 1 C 1
ATOM 718 O O . PRO A 1 160 ? 45.412 -13.587 131.197 1.00 589.46 160 PRO 1 O 1
ATOM 722 N N . ARG A 1 161 ? 44.330 -13.169 133.128 1.00 589.46 161 ARG 1 N 1
ATOM 723 C CA . ARG A 1 161 ? 45.140 -12.039 133.535 1.00 589.46 161 ARG 1 CA 1
ATOM 724 C C . ARG A 1 161 ? 46.350 -12.518 134.347 1.00 589.46 161 ARG 1 C 1
ATOM 725 O O . ARG A 1 161 ? 46.247 -13.563 134.991 1.00 589.46 161 ARG 1 O 1
ATOM 733 N N . PRO A 1 162 ? 47.506 -11.851 134.325 1.00 589.46 162 PRO 1 N 1
ATOM 734 C CA . PRO A 1 162 ? 48.770 -12.475 134.721 1.00 589.46 162 PRO 1 CA 1
ATOM 735 C C . PRO A 1 162 ? 48.941 -12.682 136.213 1.00 589.46 162 PRO 1 C 1
ATOM 736 O O . PRO A 1 162 ? 48.297 -12.020 137.026 1.00 589.46 162 PRO 1 O 1
ATOM 740 N N . SER A 1 163 ? 49.846 -13.605 136.591 1.00 589.46 163 SER 1 N 1
ATOM 741 C CA . SER A 1 163 ? 50.187 -13.919 137.971 1.00 589.46 163 SER 1 CA 1
ATOM 742 C C . SER A 1 163 ? 51.530 -13.312 138.327 1.00 589.46 163 SER 1 C 1
ATOM 743 O O . SER A 1 163 ? 51.693 -12.673 139.366 1.00 589.46 163 SER 1 O 1
ATOM 746 N N . SER A 1 164 ? 52.531 -13.470 137.445 1.00 589.46 164 SER 1 N 1
ATOM 747 C CA . SER A 1 164 ? 53.808 -12.791 137.535 1.00 589.46 164 SER 1 CA 1
ATOM 748 C C . SER A 1 164 ? 54.113 -12.163 136.192 1.00 589.46 164 SER 1 C 1
ATOM 749 O O . SER A 1 164 ? 53.258 -12.037 135.319 1.00 589.46 164 SER 1 O 1
ATOM 752 N N . TRP A 1 165 ? 55.352 -11.698 135.981 1.00 589.46 165 TRP 1 N 1
ATOM 753 C CA . TRP A 1 165 ? 55.728 -10.979 134.784 1.00 589.46 165 TRP 1 CA 1
ATOM 754 C C . TRP A 1 165 ? 56.029 -11.918 133.617 1.00 589.46 165 TRP 1 C 1
ATOM 755 O O . TRP A 1 165 ? 55.896 -11.575 132.446 1.0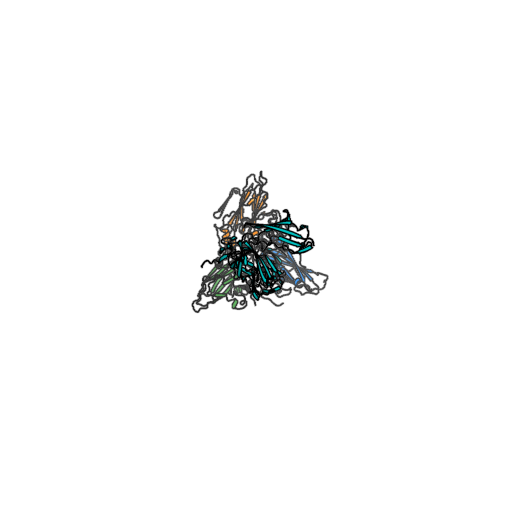0 589.46 165 TRP 1 O 1
ATOM 766 N N . ASP A 1 166 ? 56.485 -13.140 133.908 1.00 589.46 166 ASP 1 N 1
ATOM 767 C CA . ASP A 1 166 ? 56.994 -14.092 132.954 1.00 589.46 166 ASP 1 CA 1
ATOM 768 C C . ASP A 1 166 ? 55.955 -15.040 132.377 1.00 589.46 166 ASP 1 C 1
ATOM 769 O O . ASP A 1 166 ? 56.124 -15.467 131.236 1.00 589.46 166 ASP 1 O 1
ATOM 774 N N . ASP A 1 167 ? 54.889 -15.370 133.138 1.00 589.46 167 ASP 1 N 1
ATOM 775 C CA . ASP A 1 167 ? 54.079 -16.570 132.996 1.00 589.46 167 ASP 1 CA 1
ATOM 776 C C . ASP A 1 167 ? 53.339 -16.880 131.679 1.00 589.46 167 ASP 1 C 1
ATOM 777 O O . ASP A 1 167 ? 53.489 -16.253 130.629 1.00 589.46 167 ASP 1 O 1
ATOM 782 N N . TYR A 1 168 ? 52.489 -17.929 131.754 1.00 589.46 168 TYR 1 N 1
ATOM 783 C CA . TYR A 1 168 ? 51.780 -18.551 130.662 1.00 589.46 168 TYR 1 CA 1
ATOM 784 C C . TYR A 1 168 ? 50.819 -17.621 129.927 1.00 589.46 168 TYR 1 C 1
ATOM 785 O O . TYR A 1 168 ? 50.607 -17.750 128.722 1.00 589.46 168 TYR 1 O 1
ATOM 794 N N . THR A 1 169 ? 50.222 -16.649 130.641 1.00 589.46 169 THR 1 N 1
ATOM 795 C CA . THR A 1 169 ? 49.228 -15.722 130.111 1.00 589.46 169 THR 1 CA 1
ATOM 796 C C . THR A 1 169 ? 49.798 -14.887 128.982 1.00 589.46 169 THR 1 C 1
ATOM 797 O O . THR A 1 169 ? 49.195 -14.712 127.923 1.00 589.46 169 THR 1 O 1
ATOM 801 N N . TRP A 1 170 ? 51.045 -14.430 129.182 1.00 589.46 170 TRP 1 N 1
ATOM 802 C CA . TRP A 1 170 ? 51.820 -13.606 128.287 1.00 589.46 170 TRP 1 CA 1
ATOM 803 C C . TRP A 1 170 ? 52.371 -14.321 127.062 1.00 589.46 170 TRP 1 C 1
ATOM 804 O O . TRP A 1 170 ? 53.091 -13.715 126.265 1.00 589.46 170 TRP 1 O 1
ATOM 815 N N . GLN A 1 171 ? 52.062 -15.620 126.865 1.00 589.46 171 GLN 1 N 1
ATOM 816 C CA . GLN A 1 171 ? 52.389 -16.334 125.642 1.00 589.46 171 GLN 1 CA 1
ATOM 817 C C . GLN A 1 171 ? 51.582 -15.804 124.473 1.00 589.46 171 GLN 1 C 1
ATOM 818 O O . GLN A 1 171 ? 52.097 -15.707 123.363 1.00 589.46 171 GLN 1 O 1
ATOM 824 N N . SER A 1 172 ? 50.310 -15.422 124.728 1.00 589.46 172 SER 1 N 1
ATOM 825 C CA . SER A 1 172 ? 49.454 -14.719 123.782 1.00 589.46 172 SER 1 CA 1
ATOM 826 C C . SER A 1 172 ? 49.170 -15.469 122.500 1.00 589.46 172 SER 1 C 1
ATOM 827 O O . SER A 1 172 ? 49.711 -15.163 121.441 1.00 589.46 172 SER 1 O 1
ATOM 830 N N . SER A 1 173 ? 48.272 -16.468 122.550 1.00 589.46 173 SER 1 N 1
ATOM 831 C CA . SER A 1 173 ? 47.914 -17.232 121.362 1.00 589.46 173 SER 1 CA 1
ATOM 832 C C . SER A 1 173 ? 46.868 -16.513 120.540 1.00 589.46 173 SER 1 C 1
ATOM 833 O O . SER A 1 173 ? 46.771 -16.670 119.322 1.00 589.46 173 SER 1 O 1
ATOM 836 N N . SER A 1 174 ? 46.057 -15.701 121.234 1.00 589.46 174 SER 1 N 1
ATOM 837 C CA . SER A 1 174 ? 44.937 -14.992 120.663 1.00 589.46 174 SER 1 CA 1
ATOM 838 C C . SER A 1 174 ? 44.914 -13.542 121.121 1.00 589.46 174 SER 1 C 1
ATOM 839 O O . SER A 1 174 ? 44.485 -12.664 120.377 1.00 589.46 174 SER 1 O 1
ATOM 842 N N . ASN A 1 175 ? 45.392 -13.238 122.349 1.00 589.46 175 ASN 1 N 1
ATOM 843 C CA . ASN A 1 175 ? 45.571 -11.895 122.895 1.00 589.46 175 ASN 1 CA 1
ATOM 844 C C . ASN A 1 175 ? 46.558 -11.024 122.092 1.00 589.46 175 ASN 1 C 1
ATOM 845 O O . ASN A 1 175 ? 47.765 -11.264 122.180 1.00 589.46 175 ASN 1 O 1
ATOM 850 N N . PRO A 1 176 ? 46.193 -10.005 121.311 1.00 589.46 176 PRO 1 N 1
ATOM 851 C CA . PRO A 1 176 ? 47.128 -9.362 120.390 1.00 589.46 176 PRO 1 CA 1
ATOM 852 C C . PRO A 1 176 ? 48.217 -8.577 121.117 1.00 589.46 176 PRO 1 C 1
ATOM 853 O O . PRO A 1 176 ? 47.948 -7.884 122.099 1.00 589.46 176 PRO 1 O 1
ATOM 857 N N . SER A 1 177 ? 49.480 -8.729 120.676 1.00 589.46 177 SER 1 N 1
ATOM 858 C CA . SER A 1 177 ? 50.636 -8.275 121.431 1.00 589.46 177 SER 1 CA 1
ATOM 859 C C . SER A 1 177 ? 51.701 -7.712 120.510 1.00 589.46 177 SER 1 C 1
ATOM 860 O O . SER A 1 177 ? 51.808 -8.111 119.353 1.00 589.46 177 SER 1 O 1
ATOM 863 N N . ILE A 1 178 ? 52.521 -6.765 121.015 1.00 589.46 178 ILE 1 N 1
ATOM 864 C CA . ILE A 1 178 ? 53.616 -6.134 120.282 1.00 589.46 178 ILE 1 CA 1
ATOM 865 C C . ILE A 1 178 ? 54.915 -6.396 121.019 1.00 589.46 178 ILE 1 C 1
ATOM 866 O O . ILE A 1 178 ? 54.983 -6.229 122.235 1.00 589.46 178 ILE 1 O 1
ATOM 871 N N . PHE A 1 179 ? 55.987 -6.791 120.295 1.00 589.46 179 PHE 1 N 1
ATOM 872 C CA . PHE A 1 179 ? 57.315 -6.980 120.849 1.00 589.46 179 PHE 1 CA 1
ATOM 873 C C . PHE A 1 179 ? 58.199 -5.835 120.397 1.00 589.46 179 PHE 1 C 1
ATOM 874 O O . PHE A 1 179 ? 58.437 -5.640 119.207 1.00 589.46 179 PHE 1 O 1
ATOM 882 N N . TYR A 1 180 ? 58.694 -5.025 121.349 1.00 589.46 180 TYR 1 N 1
ATOM 883 C CA . TYR A 1 180 ? 59.558 -3.902 121.060 1.00 589.46 180 TYR 1 CA 1
ATOM 884 C C . TYR A 1 180 ? 60.960 -4.218 121.526 1.00 589.46 180 TYR 1 C 1
ATOM 885 O O . TYR A 1 180 ? 61.194 -4.652 122.647 1.00 589.46 180 TYR 1 O 1
ATOM 894 N N . MET A 1 181 ? 61.935 -3.965 120.651 1.00 589.46 181 MET 1 N 1
ATOM 895 C CA . MET A 1 181 ? 63.341 -4.080 120.929 1.00 589.46 181 MET 1 CA 1
ATOM 896 C C . MET A 1 181 ? 63.843 -2.661 121.104 1.00 589.46 181 MET 1 C 1
ATOM 897 O O . MET A 1 181 ? 63.814 -1.887 120.144 1.00 589.46 181 MET 1 O 1
ATOM 902 N N . TYR A 1 182 ? 64.268 -2.268 122.327 1.00 589.46 182 TYR 1 N 1
ATOM 903 C CA . TYR A 1 182 ? 64.623 -0.892 122.643 1.00 589.46 182 TYR 1 CA 1
ATOM 904 C C . TYR A 1 182 ? 65.724 -0.334 121.744 1.00 589.46 182 TYR 1 C 1
ATOM 905 O O . TYR A 1 182 ? 66.701 -1.012 121.424 1.00 589.46 182 TYR 1 O 1
ATOM 914 N N . GLY A 1 183 ? 65.530 0.913 121.263 1.00 589.46 183 GLY 1 N 1
ATOM 915 C CA . GLY A 1 183 ? 66.456 1.578 120.354 1.00 589.46 183 GLY 1 CA 1
ATOM 916 C C . GLY A 1 183 ? 65.914 1.679 118.958 1.00 589.46 183 GLY 1 C 1
ATOM 917 O O . GLY A 1 183 ? 66.298 2.559 118.196 1.00 589.46 183 GLY 1 O 1
ATOM 918 N N . ASN A 1 184 ? 64.981 0.785 118.575 1.00 589.46 184 ASN 1 N 1
ATOM 919 C CA . ASN A 1 184 ? 64.334 0.852 117.275 1.00 589.46 184 ASN 1 CA 1
ATOM 920 C C . ASN A 1 184 ? 63.235 1.907 117.245 1.00 589.46 184 ASN 1 C 1
ATOM 921 O O . ASN A 1 184 ? 62.928 2.559 118.242 1.00 589.46 184 ASN 1 O 1
ATOM 926 N N . ALA A 1 185 ? 62.589 2.085 116.074 1.00 589.46 185 ALA 1 N 1
ATOM 927 C CA . ALA A 1 185 ? 61.523 3.045 115.877 1.00 589.46 185 ALA 1 CA 1
ATOM 928 C C . ALA A 1 185 ? 60.326 2.837 116.820 1.00 589.46 185 ALA 1 C 1
ATOM 929 O O . ALA A 1 185 ? 60.058 1.690 117.188 1.00 589.46 185 ALA 1 O 1
ATOM 931 N N . PRO A 1 186 ? 59.582 3.870 117.235 1.00 589.46 186 PRO 1 N 1
ATOM 932 C CA . PRO A 1 186 ? 58.484 3.722 118.186 1.00 589.46 186 PRO 1 CA 1
ATOM 933 C C . PRO A 1 186 ? 57.385 2.791 117.687 1.00 589.46 186 PRO 1 C 1
ATOM 934 O O . PRO A 1 186 ? 56.807 3.128 116.649 1.00 589.46 186 PRO 1 O 1
ATOM 938 N N . PRO A 1 187 ? 57.064 1.653 118.300 1.00 589.46 187 PRO 1 N 1
ATOM 939 C CA . PRO A 1 187 ? 56.174 0.672 117.702 1.00 589.46 187 PRO 1 CA 1
ATOM 940 C C . PRO A 1 187 ? 54.763 1.203 117.654 1.00 589.46 187 PRO 1 C 1
ATOM 941 O O . PRO A 1 187 ? 54.332 1.940 118.541 1.00 589.46 187 PRO 1 O 1
ATOM 945 N N . ARG A 1 188 ? 54.031 0.865 116.588 1.00 589.46 188 ARG 1 N 1
ATOM 946 C CA . ARG A 1 188 ? 52.771 1.500 116.345 1.00 589.46 188 ARG 1 CA 1
ATOM 947 C C . ARG A 1 188 ? 51.885 0.552 115.587 1.00 589.46 188 ARG 1 C 1
ATOM 948 O O . ARG A 1 188 ? 52.363 -0.362 114.917 1.00 589.46 188 ARG 1 O 1
ATOM 956 N N . MET A 1 189 ? 50.563 0.740 115.679 1.00 589.46 189 MET 1 N 1
ATOM 957 C CA . MET A 1 189 ? 49.635 -0.166 115.048 1.00 589.46 189 MET 1 CA 1
ATOM 958 C C . MET A 1 189 ? 48.291 0.509 114.905 1.00 589.46 189 MET 1 C 1
ATOM 959 O O . MET A 1 189 ? 48.047 1.596 115.429 1.00 589.46 189 MET 1 O 1
ATOM 964 N N . SER A 1 190 ? 47.372 -0.117 114.149 1.00 589.46 190 SER 1 N 1
ATOM 965 C CA . SER A 1 190 ? 46.032 0.402 113.951 1.00 589.46 190 SER 1 CA 1
ATOM 966 C C . SER A 1 190 ? 45.010 -0.575 114.445 1.00 589.46 190 SER 1 C 1
ATOM 967 O O . SER A 1 190 ? 45.188 -1.786 114.368 1.00 589.46 190 SER 1 O 1
ATOM 970 N N . ILE A 1 191 ? 43.922 -0.034 115.006 1.00 589.46 191 ILE 1 N 1
ATOM 971 C CA . ILE A 1 191 ? 42.849 -0.774 115.630 1.00 589.46 191 ILE 1 CA 1
ATOM 972 C C . ILE A 1 191 ? 41.573 -0.297 114.941 1.00 589.46 191 ILE 1 C 1
ATOM 973 O O . ILE A 1 191 ? 41.474 0.903 114.676 1.00 589.46 191 ILE 1 O 1
ATOM 978 N N . PRO A 1 192 ? 40.600 -1.137 114.606 1.00 589.46 192 PRO 1 N 1
ATOM 979 C CA . PRO A 1 192 ? 39.322 -0.690 114.054 1.00 589.46 192 PRO 1 CA 1
ATOM 980 C C . PRO A 1 192 ? 38.444 0.030 115.067 1.00 589.46 192 PRO 1 C 1
ATOM 981 O O . PRO A 1 192 ? 38.727 0.025 116.266 1.00 589.46 192 PRO 1 O 1
ATOM 985 N N . TYR A 1 193 ? 37.298 0.565 114.617 1.00 589.46 193 TYR 1 N 1
ATOM 986 C CA . TYR A 1 193 ? 36.127 0.790 115.448 1.00 589.46 193 TYR 1 CA 1
ATOM 987 C C . TYR A 1 193 ? 35.615 -0.530 116.065 1.00 589.46 193 TYR 1 C 1
ATOM 988 O O . TYR A 1 193 ? 34.812 -1.276 115.501 1.00 589.46 193 TYR 1 O 1
ATOM 997 N N . VAL A 1 194 ? 36.097 -0.864 117.275 1.00 589.46 194 VAL 1 N 1
ATOM 998 C CA . VAL A 1 194 ? 35.795 -2.122 117.939 1.00 589.46 194 VAL 1 CA 1
ATOM 999 C C . VAL A 1 194 ? 34.571 -2.055 118.833 1.00 589.46 194 VAL 1 C 1
ATOM 1000 O O . VAL A 1 194 ? 34.049 -3.099 119.226 1.00 589.46 194 VAL 1 O 1
ATOM 1004 N N . GLY A 1 195 ? 34.069 -0.838 119.149 1.00 589.46 195 GLY 1 N 1
ATOM 1005 C CA . GLY A 1 195 ? 32.975 -0.572 120.086 1.00 589.46 195 GLY 1 CA 1
ATOM 1006 C C . GLY A 1 195 ? 31.722 -1.414 119.960 1.00 589.46 195 GLY 1 C 1
ATOM 1007 O O . GLY A 1 195 ? 31.341 -1.874 118.882 1.00 589.46 195 GLY 1 O 1
ATOM 1008 N N . ILE A 1 196 ? 31.035 -1.652 121.096 1.00 589.46 196 ILE 1 N 1
ATOM 1009 C CA . ILE A 1 196 ? 29.864 -2.516 121.201 1.00 589.46 196 ILE 1 CA 1
ATOM 1010 C C . ILE A 1 196 ? 28.575 -1.893 120.684 1.00 589.46 196 ILE 1 C 1
ATOM 1011 O O . ILE A 1 196 ? 27.588 -2.587 120.441 1.00 589.46 196 ILE 1 O 1
ATOM 1016 N N . ALA A 1 197 ? 28.562 -0.562 120.498 1.00 589.46 197 ALA 1 N 1
ATOM 1017 C CA . ALA A 1 197 ? 27.437 0.206 120.017 1.00 589.46 197 ALA 1 CA 1
ATOM 1018 C C . ALA A 1 197 ? 27.612 0.609 118.549 1.00 589.46 197 ALA 1 C 1
ATOM 1019 O O . ALA A 1 197 ? 28.494 0.117 117.843 1.00 589.46 197 ALA 1 O 1
ATOM 1021 N N . ASN A 1 198 ? 26.768 1.521 118.018 1.00 589.46 198 ASN 1 N 1
ATOM 1022 C CA . ASN A 1 198 ? 26.860 1.972 116.635 1.00 589.46 198 ASN 1 CA 1
ATOM 1023 C C . ASN A 1 198 ? 27.815 3.153 116.506 1.00 589.46 198 ASN 1 C 1
ATOM 1024 O O . ASN A 1 198 ? 28.405 3.376 115.447 1.00 589.46 198 ASN 1 O 1
ATOM 1029 N N . ALA A 1 199 ? 28.018 3.892 117.606 1.00 589.46 199 ALA 1 N 1
ATOM 1030 C CA . ALA A 1 199 ? 29.060 4.879 117.766 1.00 589.46 199 ALA 1 CA 1
ATOM 1031 C C . ALA A 1 199 ? 29.646 4.701 119.162 1.00 589.46 199 ALA 1 C 1
ATOM 1032 O O . ALA A 1 199 ? 29.101 3.944 119.961 1.00 589.46 199 ALA 1 O 1
ATOM 1034 N N . TYR A 1 200 ? 30.744 5.405 119.500 1.00 589.46 200 TYR 1 N 1
ATOM 1035 C CA . TYR A 1 200 ? 31.208 5.541 120.872 1.00 589.46 200 TYR 1 CA 1
ATOM 1036 C C . TYR A 1 200 ? 30.381 6.640 121.523 1.00 589.46 200 TYR 1 C 1
ATOM 1037 O O . TYR A 1 200 ? 29.910 7.543 120.829 1.00 589.46 200 TYR 1 O 1
ATOM 1046 N N . SER A 1 201 ? 30.190 6.614 122.857 1.00 589.46 201 SER 1 N 1
ATOM 1047 C CA . SER A 1 201 ? 29.681 7.785 123.561 1.00 589.46 201 SER 1 CA 1
ATOM 1048 C C . SER A 1 201 ? 30.706 8.177 124.576 1.00 589.46 201 SER 1 C 1
ATOM 1049 O O . SER A 1 201 ? 31.230 7.352 125.318 1.00 589.46 201 SER 1 O 1
ATOM 1052 N N . HIS A 1 202 ? 30.982 9.485 124.653 1.00 589.46 202 HIS 1 N 1
ATOM 1053 C CA . HIS A 1 202 ? 31.867 10.041 125.646 1.00 589.46 202 HIS 1 CA 1
ATOM 1054 C C . HIS A 1 202 ? 31.112 10.293 126.947 1.00 589.46 202 HIS 1 C 1
ATOM 1055 O O . HIS A 1 202 ? 31.685 10.702 127.955 1.00 589.46 202 HIS 1 O 1
ATOM 1062 N N . PHE A 1 203 ? 29.785 10.044 126.951 1.00 589.46 203 PHE 1 N 1
ATOM 1063 C CA . PHE A 1 203 ? 28.905 10.229 128.084 1.00 589.46 203 PHE 1 CA 1
ATOM 1064 C C . PHE A 1 203 ? 28.045 8.978 128.254 1.00 589.46 203 PHE 1 C 1
ATOM 1065 O O . PHE A 1 203 ? 28.205 7.990 127.550 1.00 589.46 203 PHE 1 O 1
ATOM 1073 N N . TYR A 1 204 ? 27.138 8.984 129.250 1.00 589.46 204 TYR 1 N 1
ATOM 1074 C CA . TYR A 1 204 ? 26.048 8.027 129.379 1.00 589.46 204 TYR 1 CA 1
ATOM 1075 C C . TYR A 1 204 ? 25.241 8.530 130.561 1.00 589.46 204 TYR 1 C 1
ATOM 1076 O O . TYR A 1 204 ? 25.730 8.526 131.691 1.00 589.46 204 TYR 1 O 1
ATOM 1085 N N . ASP A 1 205 ? 24.002 9.019 130.359 1.00 589.46 205 ASP 1 N 1
ATOM 1086 C CA . ASP A 1 205 ? 23.209 9.593 131.440 1.00 589.46 205 ASP 1 CA 1
ATOM 1087 C C . ASP A 1 205 ? 22.286 8.525 131.998 1.00 589.46 205 ASP 1 C 1
ATOM 1088 O O . ASP A 1 205 ? 21.058 8.561 131.910 1.00 589.46 205 ASP 1 O 1
ATOM 1093 N N . GLY A 1 206 ? 22.891 7.495 132.595 1.00 589.46 206 GLY 1 N 1
ATOM 1094 C CA . GLY A 1 206 ? 22.116 6.356 133.005 1.00 589.46 206 GLY 1 CA 1
ATOM 1095 C C . GLY A 1 206 ? 22.904 5.429 133.844 1.00 589.46 206 GLY 1 C 1
ATOM 1096 O O . GLY A 1 206 ? 24.068 5.662 134.159 1.00 589.46 206 GLY 1 O 1
ATOM 1097 N N . PHE A 1 207 ? 22.251 4.336 134.234 1.00 589.46 207 PHE 1 N 1
ATOM 1098 C CA . PHE A 1 207 ? 22.797 3.344 135.129 1.00 589.46 207 PHE 1 CA 1
ATOM 1099 C C . PHE A 1 207 ? 23.358 2.186 134.343 1.00 589.46 207 PHE 1 C 1
ATOM 1100 O O . PHE A 1 207 ? 23.047 1.994 133.170 1.00 589.46 207 PHE 1 O 1
ATOM 1108 N N . ALA A 1 208 ? 24.209 1.367 134.989 1.00 589.46 208 ALA 1 N 1
ATOM 1109 C CA . ALA A 1 208 ? 24.666 0.111 134.434 1.00 589.46 208 ALA 1 CA 1
ATOM 1110 C C . ALA A 1 208 ? 23.533 -0.906 134.405 1.00 589.46 208 ALA 1 C 1
ATOM 1111 O O . ALA A 1 208 ? 22.726 -0.917 133.480 1.00 589.46 208 ALA 1 O 1
ATOM 1113 N N . ARG A 1 209 ? 23.403 -1.774 135.425 1.00 589.46 209 ARG 1 N 1
ATOM 1114 C CA . ARG A 1 209 ? 22.231 -2.622 135.550 1.00 589.46 209 ARG 1 CA 1
ATOM 1115 C C . ARG A 1 209 ? 21.166 -1.902 136.358 1.00 589.46 209 ARG 1 C 1
ATOM 1116 O O . ARG A 1 209 ? 21.439 -0.916 137.043 1.00 589.46 209 ARG 1 O 1
ATOM 1124 N N . VAL A 1 210 ? 19.904 -2.363 136.304 1.00 589.46 210 VAL 1 N 1
ATOM 1125 C CA . VAL A 1 210 ? 18.810 -1.707 137.010 1.00 589.46 210 VAL 1 CA 1
ATOM 1126 C C . VAL A 1 210 ? 18.810 -2.059 138.509 1.00 589.46 210 VAL 1 C 1
ATOM 1127 O O . VAL A 1 210 ? 18.836 -3.250 138.836 1.00 589.46 210 VAL 1 O 1
ATOM 1131 N N . PRO A 1 211 ? 18.813 -1.128 139.473 1.00 589.46 211 PRO 1 N 1
ATOM 1132 C CA . PRO A 1 211 ? 18.495 -1.422 140.869 1.00 589.46 211 PRO 1 CA 1
ATOM 1133 C C . PRO A 1 211 ? 17.003 -1.665 141.048 1.00 589.46 211 PRO 1 C 1
ATOM 1134 O O . PRO A 1 211 ? 16.188 -0.812 140.693 1.00 589.46 211 PRO 1 O 1
ATOM 1138 N N . LEU A 1 212 ? 16.641 -2.895 141.487 1.00 589.46 212 LEU 1 N 1
ATOM 1139 C CA . LEU A 1 212 ? 15.211 -3.311 141.540 1.00 589.46 212 LEU 1 CA 1
ATOM 1140 C C . LEU A 1 212 ? 14.544 -3.112 142.924 1.00 589.46 212 LEU 1 C 1
ATOM 1141 O O . LEU A 1 212 ? 15.224 -2.675 143.858 1.00 589.46 212 LEU 1 O 1
ATOM 1146 N N . GLU A 1 213 ? 13.232 -3.401 143.159 1.00 589.46 213 GLU 1 N 1
ATOM 1147 C CA . GLU A 1 213 ? 12.528 -3.114 144.430 1.00 589.46 213 GLU 1 CA 1
ATOM 1148 C C . GLU A 1 213 ? 13.318 -3.517 145.671 1.00 589.46 213 GLU 1 C 1
ATOM 1149 O O . GLU A 1 213 ? 14.376 -2.956 145.925 1.00 589.46 213 GLU 1 O 1
ATOM 1155 N N . GLY A 1 214 ? 12.856 -4.433 146.461 1.00 589.46 214 GLY 1 N 1
ATOM 1156 C CA . GLY A 1 214 ? 13.646 -4.656 147.628 1.00 589.46 214 GLY 1 CA 1
ATOM 1157 C C . GLY A 1 214 ? 15.167 -4.740 147.456 1.00 589.46 214 GLY 1 C 1
ATOM 1158 O O . GLY A 1 214 ? 15.680 -5.849 147.583 1.00 589.46 214 GLY 1 O 1
ATOM 1159 N N . GLU A 1 215 ? 15.887 -3.680 147.197 1.00 589.46 215 GLU 1 N 1
ATOM 1160 C CA . GLU A 1 215 ? 17.334 -3.832 147.315 1.00 589.46 215 GLU 1 CA 1
ATOM 1161 C C . GLU A 1 215 ? 17.673 -2.829 148.392 1.00 589.46 215 GLU 1 C 1
ATOM 1162 O O . GLU A 1 215 ? 17.817 -3.167 149.577 1.00 589.46 215 GLU 1 O 1
ATOM 1168 N N . ASN A 1 216 ? 17.797 -1.566 147.961 1.00 589.46 216 ASN 1 N 1
ATOM 1169 C CA . ASN A 1 216 ? 18.075 -0.444 148.824 1.00 589.46 216 ASN 1 CA 1
ATOM 1170 C C . ASN A 1 216 ? 17.510 0.756 148.098 1.00 589.46 216 ASN 1 C 1
ATOM 1171 O O . ASN A 1 216 ? 17.775 0.942 146.913 1.00 589.46 216 ASN 1 O 1
ATOM 1176 N N . THR A 1 217 ? 16.749 1.630 148.787 1.00 589.46 217 THR 1 N 1
ATOM 1177 C CA . THR A 1 217 ? 16.262 2.918 148.278 1.00 589.46 217 THR 1 CA 1
ATOM 1178 C C . THR A 1 217 ? 17.367 3.766 147.685 1.00 589.46 217 THR 1 C 1
ATOM 1179 O O . THR A 1 217 ? 17.246 4.367 146.620 1.00 589.46 217 THR 1 O 1
ATOM 1183 N N . ASP A 1 218 ? 18.514 3.805 148.371 1.00 589.46 218 ASP 1 N 1
ATOM 1184 C CA . ASP A 1 218 ? 19.667 4.581 148.019 1.00 589.46 218 ASP 1 CA 1
ATOM 1185 C C . ASP A 1 218 ? 20.559 3.946 146.943 1.00 589.46 218 ASP 1 C 1
ATOM 1186 O O . ASP A 1 218 ? 21.595 4.501 146.572 1.00 589.46 218 ASP 1 O 1
ATOM 1191 N N . ALA A 1 219 ? 20.160 2.786 146.376 1.00 589.46 219 ALA 1 N 1
ATOM 1192 C CA . ALA A 1 219 ? 20.951 2.069 145.399 1.00 589.46 219 ALA 1 CA 1
ATOM 1193 C C . ALA A 1 219 ? 21.048 2.746 144.031 1.00 589.46 219 ALA 1 C 1
ATOM 1194 O O . ALA A 1 219 ? 20.419 3.762 143.726 1.00 589.46 219 ALA 1 O 1
ATOM 1196 N N . GLY A 1 220 ? 21.922 2.196 143.165 1.00 589.46 220 GLY 1 N 1
ATOM 1197 C CA . GLY A 1 220 ? 22.255 2.777 141.872 1.00 589.46 220 GLY 1 CA 1
ATOM 1198 C C . GLY A 1 220 ? 23.553 3.525 141.922 1.00 589.46 220 GLY 1 C 1
ATOM 1199 O O . GLY A 1 220 ? 24.260 3.594 140.927 1.00 589.46 220 GLY 1 O 1
ATOM 1200 N N . ASP A 1 221 ? 23.879 4.097 143.092 1.00 589.46 221 ASP 1 N 1
ATOM 1201 C CA . ASP A 1 221 ? 24.890 5.104 143.344 1.00 589.46 221 ASP 1 CA 1
ATOM 1202 C C . ASP A 1 221 ? 26.206 5.049 142.569 1.00 589.46 221 ASP 1 C 1
ATOM 1203 O O . ASP A 1 221 ? 26.551 5.941 141.801 1.00 589.46 221 ASP 1 O 1
ATOM 1208 N N . THR A 1 222 ? 26.953 3.970 142.782 1.00 589.46 222 THR 1 N 1
ATOM 1209 C CA . THR A 1 222 ? 28.253 3.640 142.232 1.00 589.46 222 THR 1 CA 1
ATOM 1210 C C . THR A 1 222 ? 28.156 3.255 140.773 1.00 589.46 222 THR 1 C 1
ATOM 1211 O O . THR A 1 222 ? 29.111 3.361 140.008 1.00 589.46 222 THR 1 O 1
ATOM 1215 N N . PHE A 1 223 ? 26.972 2.779 140.346 1.00 589.46 223 PHE 1 N 1
ATOM 1216 C CA . PHE A 1 223 ? 26.753 2.233 139.026 1.00 589.46 223 PHE 1 CA 1
ATOM 1217 C C . PHE A 1 223 ? 25.924 3.157 138.147 1.00 589.46 223 PHE 1 C 1
ATOM 1218 O O . PHE A 1 223 ? 25.070 2.715 137.379 1.00 589.46 223 PHE 1 O 1
ATOM 1226 N N . TYR A 1 224 ? 26.227 4.469 138.216 1.00 589.46 224 TYR 1 N 1
ATOM 1227 C CA . TYR A 1 224 ? 25.758 5.503 137.317 1.00 589.46 224 TYR 1 CA 1
ATOM 1228 C C . TYR A 1 224 ? 26.908 5.890 136.387 1.00 589.46 224 TYR 1 C 1
ATOM 1229 O O . TYR A 1 224 ? 28.089 5.779 136.719 1.00 589.46 224 TYR 1 O 1
ATOM 1238 N N . GLY A 1 225 ? 26.589 6.357 135.164 1.00 589.46 225 GLY 1 N 1
ATOM 1239 C CA . GLY A 1 225 ? 27.542 7.025 134.289 1.00 589.46 225 GLY 1 CA 1
ATOM 1240 C C . GLY A 1 225 ? 28.451 6.111 133.509 1.00 589.46 225 GLY 1 C 1
ATOM 1241 O O . GLY A 1 225 ? 28.587 4.923 133.789 1.00 589.46 225 GLY 1 O 1
ATOM 1242 N N . LEU A 1 226 ? 29.154 6.677 132.501 1.00 589.46 226 LEU 1 N 1
ATOM 1243 C CA . LEU A 1 226 ? 30.046 5.959 131.591 1.00 589.46 226 LEU 1 CA 1
ATOM 1244 C C . LEU A 1 226 ? 31.107 5.094 132.272 1.00 589.46 226 LEU 1 C 1
ATOM 1245 O O . LEU A 1 226 ? 31.365 3.962 131.868 1.00 589.46 226 LEU 1 O 1
ATOM 1250 N N . VAL A 1 227 ? 31.701 5.605 133.370 1.00 589.46 227 VAL 1 N 1
ATOM 1251 C CA . VAL A 1 227 ? 32.670 4.934 134.229 1.00 589.46 227 VAL 1 CA 1
ATOM 1252 C C . VAL A 1 227 ? 32.229 3.558 134.724 1.00 589.46 227 VAL 1 C 1
ATOM 1253 O O . VAL A 1 227 ? 33.019 2.624 134.825 1.00 589.46 227 VAL 1 O 1
ATOM 1257 N N . SER A 1 228 ? 30.927 3.370 135.010 1.00 589.46 228 SER 1 N 1
ATOM 1258 C CA . SER A 1 228 ? 30.413 2.105 135.504 1.00 589.46 228 SER 1 CA 1
ATOM 1259 C C . SER A 1 228 ? 30.273 1.039 134.429 1.00 589.46 228 SER 1 C 1
ATOM 1260 O O . SER A 1 228 ? 30.307 -0.153 134.723 1.00 589.46 228 SER 1 O 1
ATOM 1263 N N . ILE A 1 229 ? 30.099 1.455 133.158 1.00 589.46 229 ILE 1 N 1
ATOM 1264 C CA . ILE A 1 229 ? 29.744 0.573 132.059 1.00 589.46 229 ILE 1 CA 1
ATOM 1265 C C . ILE A 1 229 ? 30.874 0.264 131.086 1.00 589.46 229 ILE 1 C 1
ATOM 1266 O O . ILE A 1 229 ? 30.924 -0.826 130.512 1.00 589.46 229 ILE 1 O 1
ATOM 1271 N N . ASN A 1 230 ? 31.802 1.209 130.817 1.00 589.46 230 ASN 1 N 1
ATOM 1272 C CA . ASN A 1 230 ? 32.629 1.147 129.619 1.00 589.46 230 ASN 1 CA 1
ATOM 1273 C C . ASN A 1 230 ? 33.957 0.415 129.804 1.00 589.46 230 ASN 1 C 1
ATOM 1274 O O . ASN A 1 230 ? 35.037 0.933 129.538 1.00 589.46 230 ASN 1 O 1
ATOM 1279 N N . ASP A 1 231 ? 33.894 -0.866 130.218 1.00 589.46 231 ASP 1 N 1
ATOM 1280 C CA . ASP A 1 231 ? 35.022 -1.778 130.209 1.00 589.46 231 ASP 1 CA 1
ATOM 1281 C C . ASP A 1 231 ? 35.472 -2.086 128.771 1.00 589.46 231 ASP 1 C 1
ATOM 1282 O O . ASP A 1 231 ? 34.654 -2.270 127.868 1.00 589.46 231 ASP 1 O 1
ATOM 1287 N N . PHE A 1 232 ? 36.796 -2.184 128.553 1.00 589.46 232 PHE 1 N 1
ATOM 1288 C CA . PHE A 1 232 ? 37.374 -2.706 127.330 1.00 589.46 232 PHE 1 CA 1
ATOM 1289 C C . PHE A 1 232 ? 38.603 -3.551 127.649 1.00 589.46 232 PHE 1 C 1
ATOM 1290 O O . PHE A 1 232 ? 39.473 -3.743 126.802 1.00 589.46 232 PHE 1 O 1
ATOM 1298 N N . GLY A 1 233 ? 38.711 -4.125 128.867 1.00 589.46 233 GLY 1 N 1
ATOM 1299 C CA . GLY A 1 233 ? 39.858 -4.949 129.248 1.00 589.46 233 GLY 1 CA 1
ATOM 1300 C C . GLY A 1 233 ? 41.041 -4.147 129.721 1.00 589.46 233 GLY 1 C 1
ATOM 1301 O O . GLY A 1 233 ? 40.897 -3.038 130.236 1.00 589.46 233 GLY 1 O 1
ATOM 1302 N N . VAL A 1 234 ? 42.264 -4.692 129.583 1.00 589.46 234 VAL 1 N 1
ATOM 1303 C CA . VAL A 1 234 ? 43.473 -4.030 130.059 1.00 589.46 234 VAL 1 CA 1
ATOM 1304 C C . VAL A 1 234 ? 44.627 -4.165 129.084 1.00 589.46 234 VAL 1 C 1
ATOM 1305 O O . VAL A 1 234 ? 44.682 -5.073 128.257 1.00 589.46 234 VAL 1 O 1
ATOM 1309 N N . LEU A 1 235 ? 45.625 -3.262 129.187 1.00 589.46 235 LEU 1 N 1
ATOM 1310 C CA . LEU A 1 235 ? 46.952 -3.510 128.649 1.00 589.46 235 LEU 1 CA 1
ATOM 1311 C C . LEU A 1 235 ? 47.812 -4.048 129.764 1.00 589.46 235 LEU 1 C 1
ATOM 1312 O O . LEU A 1 235 ? 47.849 -3.487 130.855 1.00 589.46 235 LEU 1 O 1
ATOM 1317 N N . ALA A 1 236 ? 48.558 -5.129 129.509 1.00 589.46 236 ALA 1 N 1
ATOM 1318 C CA . ALA A 1 236 ? 49.602 -5.593 130.388 1.00 589.46 236 ALA 1 CA 1
ATOM 1319 C C . ALA A 1 236 ? 50.924 -5.349 129.678 1.00 589.46 236 ALA 1 C 1
ATOM 1320 O O . ALA A 1 236 ? 51.100 -5.696 128.513 1.00 589.46 236 ALA 1 O 1
ATOM 1322 N N . VAL A 1 237 ? 51.889 -4.685 130.332 1.00 589.46 237 VAL 1 N 1
ATOM 1323 C CA . VAL A 1 237 ? 53.163 -4.353 129.711 1.00 589.46 237 VAL 1 CA 1
ATOM 1324 C C . VAL A 1 237 ? 54.278 -4.934 130.553 1.00 589.46 237 VAL 1 C 1
ATOM 1325 O O . VAL A 1 237 ? 54.258 -4.839 131.780 1.00 589.46 237 VAL 1 O 1
ATOM 1329 N N . ARG A 1 238 ? 55.284 -5.571 129.924 1.00 589.46 238 ARG 1 N 1
ATOM 1330 C CA . ARG A 1 238 ? 56.425 -6.108 130.641 1.00 589.46 238 ARG 1 CA 1
ATOM 1331 C C . ARG A 1 238 ? 57.718 -5.895 129.890 1.00 589.46 238 ARG 1 C 1
ATOM 1332 O O . ARG A 1 238 ? 57.729 -5.697 128.676 1.00 589.46 238 ARG 1 O 1
ATOM 1340 N N . ALA A 1 239 ? 58.852 -6.012 130.611 1.00 589.46 239 ALA 1 N 1
ATOM 1341 C CA . ALA A 1 239 ? 60.125 -6.367 130.019 1.00 589.46 239 ALA 1 CA 1
ATOM 1342 C C . ALA A 1 239 ? 60.192 -7.890 129.930 1.00 589.46 239 ALA 1 C 1
ATOM 1343 O O . ALA A 1 239 ? 59.704 -8.590 130.814 1.00 589.46 239 ALA 1 O 1
ATOM 1345 N N . VAL A 1 240 ? 60.740 -8.438 128.832 1.00 589.46 240 VAL 1 N 1
ATOM 1346 C CA . VAL A 1 240 ? 60.762 -9.872 128.567 1.00 589.46 240 VAL 1 CA 1
ATOM 1347 C C . VAL A 1 240 ? 62.077 -10.485 129.022 1.00 589.46 240 VAL 1 C 1
ATOM 1348 O O . VAL A 1 240 ? 62.183 -11.685 129.280 1.00 589.46 240 VAL 1 O 1
ATOM 1352 N N . ASN A 1 241 ? 63.136 -9.664 129.161 1.00 589.46 241 ASN 1 N 1
ATOM 1353 C CA . ASN A 1 241 ? 64.404 -10.088 129.721 1.00 589.46 241 ASN 1 CA 1
ATOM 1354 C C . ASN A 1 241 ? 64.256 -10.471 131.188 1.00 589.46 241 ASN 1 C 1
ATOM 1355 O O . ASN A 1 241 ? 63.272 -10.137 131.834 1.00 589.46 241 ASN 1 O 1
ATOM 1360 N N . ARG A 1 242 ? 65.248 -11.188 131.748 1.00 589.46 242 ARG 1 N 1
ATOM 1361 C CA . ARG A 1 242 ? 65.235 -11.532 133.156 1.00 589.46 242 ARG 1 CA 1
ATOM 1362 C C . ARG A 1 242 ? 65.827 -10.402 133.987 1.00 589.46 242 ARG 1 C 1
ATOM 1363 O O . ARG A 1 242 ? 66.446 -9.468 133.476 1.00 589.46 242 ARG 1 O 1
ATOM 1371 N N . SER A 1 243 ? 65.698 -10.501 135.315 1.00 589.46 243 SER 1 N 1
ATOM 1372 C CA . SER A 1 243 ? 66.324 -9.605 136.258 1.00 589.46 243 SER 1 CA 1
ATOM 1373 C C . SER A 1 243 ? 67.847 -9.646 136.258 1.00 589.46 243 SER 1 C 1
ATOM 1374 O O . SER A 1 243 ? 68.473 -10.693 136.416 1.00 589.46 243 SER 1 O 1
ATOM 1377 N N . ASN A 1 244 ? 68.492 -8.478 136.084 1.00 589.46 244 ASN 1 N 1
ATOM 1378 C CA . ASN A 1 244 ? 69.937 -8.330 136.053 1.00 589.46 244 ASN 1 CA 1
ATOM 1379 C C . ASN A 1 244 ? 70.470 -7.911 137.435 1.00 589.46 244 ASN 1 C 1
ATOM 1380 O O . ASN A 1 244 ? 69.673 -7.665 138.344 1.00 589.46 244 ASN 1 O 1
ATOM 1385 N N . PRO A 1 245 ? 71.788 -7.787 137.686 1.00 589.46 245 PRO 1 N 1
ATOM 1386 C CA . PRO A 1 245 ? 72.298 -7.419 139.013 1.00 589.46 245 PRO 1 CA 1
ATOM 1387 C C . PRO A 1 245 ? 71.886 -6.022 139.434 1.00 589.46 245 PRO 1 C 1
ATOM 1388 O O . PRO A 1 245 ? 71.582 -5.776 140.607 1.00 589.46 245 PRO 1 O 1
ATOM 1392 N N . HIS A 1 246 ? 71.883 -5.103 138.457 1.00 589.46 246 HIS 1 N 1
ATOM 1393 C CA . HIS A 1 246 ? 71.498 -3.723 138.603 1.00 589.46 246 HIS 1 CA 1
ATOM 1394 C C . HIS A 1 246 ? 70.050 -3.545 138.205 1.00 589.46 246 HIS 1 C 1
ATOM 1395 O O . HIS A 1 246 ? 69.565 -4.163 137.262 1.00 589.46 246 HIS 1 O 1
ATOM 1402 N N . THR A 1 247 ? 69.319 -2.691 138.942 1.00 589.46 247 THR 1 N 1
ATOM 1403 C CA . THR A 1 247 ? 67.916 -2.399 138.681 1.00 589.46 247 THR 1 CA 1
ATOM 1404 C C . THR A 1 247 ? 67.789 -1.396 137.555 1.00 589.46 247 THR 1 C 1
ATOM 1405 O O . THR A 1 247 ? 68.465 -0.371 137.571 1.00 589.46 247 THR 1 O 1
ATOM 1409 N N . ILE A 1 248 ? 66.916 -1.647 136.562 1.00 589.46 248 ILE 1 N 1
ATOM 1410 C CA . ILE A 1 248 ? 66.634 -0.690 135.501 1.00 589.46 248 ILE 1 CA 1
ATOM 1411 C C . ILE A 1 248 ? 65.164 -0.301 135.579 1.00 589.46 248 ILE 1 C 1
ATOM 1412 O O . ILE A 1 248 ? 64.308 -1.114 135.922 1.00 589.46 248 ILE 1 O 1
ATOM 1417 N N . HIS A 1 249 ? 64.824 0.975 135.320 1.00 589.46 249 HIS 1 N 1
ATOM 1418 C CA . HIS A 1 249 ? 63.455 1.462 135.341 1.00 589.46 249 HIS 1 CA 1
ATOM 1419 C C . HIS A 1 249 ? 63.088 1.936 133.958 1.00 589.46 249 HIS 1 C 1
ATOM 1420 O O . HIS A 1 249 ? 63.873 2.619 133.308 1.00 589.46 249 HIS 1 O 1
ATOM 1427 N N . THR A 1 250 ? 61.874 1.601 133.490 1.00 589.46 250 THR 1 N 1
ATOM 1428 C CA . THR A 1 250 ? 61.402 1.980 132.171 1.00 589.46 250 THR 1 CA 1
ATOM 1429 C C . THR A 1 250 ? 60.078 2.671 132.268 1.00 589.46 250 THR 1 C 1
ATOM 1430 O O . THR A 1 250 ? 59.147 2.217 132.931 1.00 589.46 250 THR 1 O 1
ATOM 1434 N N . SER A 1 251 ? 59.946 3.805 131.569 1.00 589.46 251 SER 1 N 1
ATOM 1435 C CA . SER A 1 251 ? 58.680 4.481 131.388 1.00 589.46 251 SER 1 CA 1
ATOM 1436 C C . SER A 1 251 ? 58.193 4.242 129.979 1.00 589.46 251 SER 1 C 1
ATOM 1437 O O . SER A 1 251 ? 58.903 4.515 129.012 1.00 589.46 251 SER 1 O 1
ATOM 1440 N N . VAL A 1 252 ? 56.957 3.743 129.812 1.00 589.46 252 VAL 1 N 1
ATOM 1441 C CA . VAL A 1 252 ? 56.323 3.610 128.507 1.00 589.46 252 VAL 1 CA 1
ATOM 1442 C C . VAL A 1 252 ? 55.169 4.591 128.399 1.00 589.46 252 VAL 1 C 1
ATOM 1443 O O . VAL A 1 252 ? 54.343 4.725 129.301 1.00 589.46 252 VAL 1 O 1
ATOM 1447 N N . ARG A 1 253 ? 55.114 5.347 127.284 1.00 589.46 253 ARG 1 N 1
ATOM 1448 C CA . ARG A 1 253 ? 54.057 6.296 126.999 1.00 589.46 253 ARG 1 CA 1
ATOM 1449 C C . ARG A 1 253 ? 53.175 5.795 125.882 1.00 589.46 253 ARG 1 C 1
ATOM 1450 O O . ARG A 1 253 ? 53.656 5.353 124.838 1.00 589.46 253 ARG 1 O 1
ATOM 1458 N N . VAL A 1 254 ? 51.850 5.873 126.094 1.00 589.46 254 VAL 1 N 1
ATOM 1459 C CA . VAL A 1 254 ? 50.842 5.465 125.132 1.00 589.46 254 VAL 1 CA 1
ATOM 1460 C C . VAL A 1 254 ? 50.349 6.686 124.382 1.00 589.46 254 VAL 1 C 1
ATOM 1461 O O . VAL A 1 254 ? 49.876 7.646 124.985 1.00 589.46 254 VAL 1 O 1
ATOM 1465 N N . TYR A 1 255 ? 50.443 6.694 123.040 1.00 589.46 255 TYR 1 N 1
ATOM 1466 C CA . TYR A 1 255 ? 49.934 7.778 122.221 1.00 589.46 255 TYR 1 CA 1
ATOM 1467 C C . TYR A 1 255 ? 48.760 7.294 121.406 1.00 589.46 255 TYR 1 C 1
ATOM 1468 O O . TYR A 1 255 ? 48.776 6.191 120.862 1.00 589.46 255 TYR 1 O 1
ATOM 1477 N N . MET A 1 256 ? 47.713 8.132 121.294 1.00 589.46 256 MET 1 N 1
ATOM 1478 C CA . MET A 1 256 ? 46.525 7.820 120.529 1.00 589.46 256 MET 1 CA 1
ATOM 1479 C C . MET A 1 256 ? 46.218 8.890 119.500 1.00 589.46 256 MET 1 C 1
ATOM 1480 O O . MET A 1 256 ? 46.257 10.088 119.784 1.00 589.46 256 MET 1 O 1
ATOM 1485 N N . LYS A 1 257 ? 45.868 8.464 118.274 1.00 589.46 257 LYS 1 N 1
ATOM 1486 C CA . LYS A 1 257 ? 45.300 9.322 117.252 1.00 589.46 257 LYS 1 CA 1
ATOM 1487 C C . LYS A 1 257 ? 44.006 8.682 116.751 1.00 589.46 257 LYS 1 C 1
ATOM 1488 O O . LYS A 1 257 ? 44.082 7.613 116.133 1.00 589.46 257 LYS 1 O 1
ATOM 1494 N N . PRO A 1 258 ? 42.814 9.225 116.983 1.00 589.46 258 PRO 1 N 1
ATOM 1495 C CA . PRO A 1 258 ? 41.596 8.760 116.335 1.00 589.46 258 PRO 1 CA 1
ATOM 1496 C C . PRO A 1 258 ? 41.522 9.226 114.884 1.00 589.46 258 PRO 1 C 1
ATOM 1497 O O . PRO A 1 258 ? 41.505 10.427 114.615 1.00 589.46 258 PRO 1 O 1
ATOM 1501 N N . LYS A 1 259 ? 41.483 8.281 113.932 1.00 589.46 259 LYS 1 N 1
ATOM 1502 C CA . LYS A 1 259 ? 41.456 8.556 112.511 1.00 589.46 259 LYS 1 CA 1
ATOM 1503 C C . LYS A 1 259 ? 40.235 7.900 111.901 1.00 589.46 259 LYS 1 C 1
ATOM 1504 O O . LYS A 1 259 ? 39.618 7.023 112.496 1.00 589.46 259 LYS 1 O 1
ATOM 1510 N N . HIS A 1 260 ? 39.813 8.346 110.706 1.00 589.46 260 HIS 1 N 1
ATOM 1511 C CA . HIS A 1 260 ? 38.621 7.887 110.013 1.00 589.46 260 HIS 1 CA 1
ATOM 1512 C C . HIS A 1 260 ? 37.373 8.350 110.767 1.00 589.46 260 HIS 1 C 1
ATOM 1513 O O . HIS A 1 260 ? 36.331 7.695 110.822 1.00 589.46 260 HIS 1 O 1
ATOM 1520 N N . ILE A 1 261 ? 37.497 9.540 111.397 1.00 589.46 261 ILE 1 N 1
ATOM 1521 C CA . ILE A 1 261 ? 36.618 10.023 112.450 1.00 589.46 261 ILE 1 CA 1
ATOM 1522 C C . ILE A 1 261 ? 35.417 10.820 111.970 1.00 589.46 261 ILE 1 C 1
ATOM 1523 O O . ILE A 1 261 ? 35.467 11.628 111.040 1.00 589.46 261 ILE 1 O 1
ATOM 1528 N N . ARG A 1 262 ? 34.280 10.626 112.657 1.00 589.46 262 ARG 1 N 1
ATOM 1529 C CA . ARG A 1 262 ? 33.094 11.431 112.524 1.00 589.46 262 ARG 1 CA 1
ATOM 1530 C C . ARG A 1 262 ? 32.431 11.511 113.885 1.00 589.46 262 ARG 1 C 1
ATOM 1531 O O . ARG A 1 262 ? 32.528 10.578 114.680 1.00 589.46 262 ARG 1 O 1
ATOM 1539 N N . CYS A 1 263 ? 31.787 12.650 114.210 1.00 589.46 263 CYS 1 N 1
ATOM 1540 C CA . CYS A 1 263 ? 31.261 12.891 115.543 1.00 589.46 263 CYS 1 CA 1
ATOM 1541 C C . CYS A 1 263 ? 29.881 13.509 115.464 1.00 589.46 263 CYS 1 C 1
ATOM 1542 O O . CYS A 1 263 ? 29.508 14.092 114.449 1.00 589.46 263 CYS 1 O 1
ATOM 1545 N N . TRP A 1 264 ? 29.084 13.391 116.545 1.00 589.46 264 TRP 1 N 1
ATOM 1546 C CA . TRP A 1 264 ? 27.713 13.862 116.576 1.00 589.46 264 TRP 1 CA 1
ATOM 1547 C C . TRP A 1 264 ? 27.439 14.609 117.864 1.00 589.46 264 TRP 1 C 1
ATOM 1548 O O . TRP A 1 264 ? 28.021 14.316 118.909 1.00 589.46 264 TRP 1 O 1
ATOM 1559 N N . CYS A 1 265 ? 26.498 15.579 117.787 1.00 589.46 265 CYS 1 N 1
ATOM 1560 C CA . CYS A 1 265 ? 25.989 16.378 118.894 1.00 589.46 265 CYS 1 CA 1
ATOM 1561 C C . CYS A 1 265 ? 27.055 17.222 119.578 1.00 589.46 265 CYS 1 C 1
ATOM 1562 O O . CYS A 1 265 ? 27.701 16.723 120.504 1.00 589.46 265 CYS 1 O 1
ATOM 1565 N N . PRO A 1 266 ? 27.302 18.475 119.193 1.00 589.46 266 PRO 1 N 1
ATOM 1566 C CA . PRO A 1 266 ? 28.312 19.287 119.849 1.00 589.46 266 PRO 1 CA 1
ATOM 1567 C C . PRO A 1 266 ? 27.877 19.656 121.252 1.00 589.46 266 PRO 1 C 1
ATOM 1568 O O . PRO A 1 266 ? 26.682 19.696 121.550 1.00 589.46 266 PRO 1 O 1
ATOM 1572 N N . ARG A 1 267 ? 28.846 19.905 122.130 1.00 589.46 267 ARG 1 N 1
ATOM 1573 C CA . ARG A 1 267 ? 28.609 20.289 123.491 1.00 589.46 267 ARG 1 CA 1
ATOM 1574 C C . ARG A 1 267 ? 29.675 21.298 123.874 1.00 589.46 267 ARG 1 C 1
ATOM 1575 O O . ARG A 1 267 ? 30.670 21.424 123.157 1.00 589.46 267 ARG 1 O 1
ATOM 1583 N N . PRO A 1 268 ? 29.527 22.080 124.946 1.00 589.46 268 PRO 1 N 1
ATOM 1584 C CA . PRO A 1 268 ? 30.497 23.115 125.264 1.00 589.46 268 PRO 1 CA 1
ATOM 1585 C C . PRO A 1 268 ? 31.816 22.520 125.723 1.00 589.46 268 PRO 1 C 1
ATOM 1586 O O . PRO A 1 268 ? 31.781 21.411 126.257 1.00 589.46 268 PRO 1 O 1
ATOM 1590 N N . PRO A 1 269 ? 32.967 23.166 125.590 1.00 589.46 269 PRO 1 N 1
ATOM 1591 C CA . PRO A 1 269 ? 34.226 22.576 126.007 1.00 589.46 269 PRO 1 CA 1
ATOM 1592 C C . PRO A 1 269 ? 34.308 22.493 127.515 1.00 589.46 269 PRO 1 C 1
ATOM 1593 O O . PRO A 1 269 ? 33.695 23.312 128.200 1.00 589.46 269 PRO 1 O 1
ATOM 1597 N N . ARG A 1 270 ? 35.124 21.573 128.064 1.00 589.46 270 ARG 1 N 1
ATOM 1598 C CA . ARG A 1 270 ? 35.406 21.558 129.486 1.00 589.46 270 ARG 1 CA 1
ATOM 1599 C C . ARG A 1 270 ? 36.040 22.863 129.954 1.00 589.46 270 ARG 1 C 1
ATOM 1600 O O . ARG A 1 270 ? 37.088 23.280 129.457 1.00 589.46 270 ARG 1 O 1
ATOM 1608 N N . ALA A 1 271 ? 35.385 23.568 130.892 1.00 589.46 271 ALA 1 N 1
ATOM 1609 C CA . ALA A 1 271 ? 35.814 24.876 131.330 1.00 589.46 271 ALA 1 CA 1
ATOM 1610 C C . ALA A 1 271 ? 36.715 24.785 132.547 1.00 589.46 271 ALA 1 C 1
ATOM 1611 O O . ALA A 1 271 ? 37.675 25.537 132.670 1.00 589.46 271 ALA 1 O 1
ATOM 1613 N N . VAL A 1 272 ? 36.412 23.851 133.467 1.00 589.46 272 VAL 1 N 1
ATOM 1614 C CA . VAL A 1 272 ? 37.096 23.722 134.744 1.00 589.46 272 VAL 1 CA 1
ATOM 1615 C C . VAL A 1 272 ? 37.937 22.459 134.806 1.00 589.46 272 VAL 1 C 1
ATOM 1616 O O . VAL A 1 272 ? 37.907 21.609 133.917 1.00 589.46 272 VAL 1 O 1
ATOM 1620 N N . LEU A 1 273 ? 38.713 22.260 135.886 1.00 589.46 273 LEU 1 N 1
ATOM 1621 C CA . LEU A 1 273 ? 39.598 21.114 136.023 1.00 589.46 273 LEU 1 CA 1
ATOM 1622 C C . LEU A 1 273 ? 38.850 19.775 136.125 1.00 589.46 273 LEU 1 C 1
ATOM 1623 O O . LEU A 1 273 ? 37.755 19.682 136.678 1.00 589.46 273 LEU 1 O 1
ATOM 1628 N N . TYR A 1 274 ? 39.413 18.693 135.545 1.00 589.46 274 TYR 1 N 1
ATOM 1629 C CA . TYR A 1 274 ? 38.834 17.354 135.570 1.00 589.46 274 TYR 1 CA 1
ATOM 1630 C C . TYR A 1 274 ? 39.116 16.608 136.865 1.00 589.46 274 TYR 1 C 1
ATOM 1631 O O . TYR A 1 274 ? 40.071 16.895 137.581 1.00 589.46 274 TYR 1 O 1
ATOM 1640 N N . ARG A 1 275 ? 38.299 15.578 137.172 1.00 589.46 275 ARG 1 N 1
ATOM 1641 C CA . ARG A 1 275 ? 38.595 14.642 138.238 1.00 589.46 275 ARG 1 CA 1
ATOM 1642 C C . ARG A 1 275 ? 38.348 13.210 137.774 1.00 589.46 275 ARG 1 C 1
ATOM 1643 O O . ARG A 1 275 ? 37.264 12.651 137.924 1.00 589.46 275 ARG 1 O 1
ATOM 1651 N N . GLY A 1 276 ? 39.387 12.572 137.190 1.00 589.46 276 GLY 1 N 1
ATOM 1652 C CA . GLY A 1 276 ? 39.390 11.145 136.865 1.00 589.46 276 GLY 1 CA 1
ATOM 1653 C C . GLY A 1 276 ? 38.552 10.734 135.679 1.00 589.46 276 GLY 1 C 1
ATOM 1654 O O . GLY A 1 276 ? 38.458 11.439 134.678 1.00 589.46 276 GLY 1 O 1
ATOM 1655 N N . GLU A 1 277 ? 37.924 9.544 135.784 1.00 589.46 277 GLU 1 N 1
ATOM 1656 C CA . GLU A 1 277 ? 37.098 8.932 134.755 1.00 589.46 277 GLU 1 CA 1
ATOM 1657 C C . GLU A 1 277 ? 35.837 9.724 134.438 1.00 589.46 277 GLU 1 C 1
ATOM 1658 O O . GLU A 1 277 ? 35.459 9.898 133.283 1.00 589.46 277 GLU 1 O 1
ATOM 1664 N N . GLY A 1 278 ? 35.142 10.234 135.474 1.00 589.46 278 GLY 1 N 1
ATOM 1665 C CA . GLY A 1 278 ? 33.833 10.857 135.315 1.00 589.46 278 GLY 1 CA 1
ATOM 1666 C C . GLY A 1 278 ? 33.838 12.263 134.767 1.00 589.46 278 GLY 1 C 1
ATOM 1667 O O . GLY A 1 278 ? 34.790 12.750 134.159 1.00 589.46 278 GLY 1 O 1
ATOM 1668 N N . VAL A 1 279 ? 32.717 12.969 134.966 1.00 589.46 279 VAL 1 N 1
ATOM 1669 C CA . VAL A 1 279 ? 32.522 14.342 134.522 1.00 589.46 279 VAL 1 CA 1
ATOM 1670 C C . VAL A 1 279 ? 32.800 15.313 135.656 1.00 589.46 279 VAL 1 C 1
ATOM 1671 O O . VAL A 1 279 ? 32.649 16.528 135.539 1.00 589.46 279 VAL 1 O 1
ATOM 1675 N N . ASP A 1 280 ? 33.181 14.785 136.823 1.00 589.46 280 ASP 1 N 1
ATOM 1676 C CA . ASP A 1 280 ? 33.059 15.461 138.084 1.00 589.46 280 ASP 1 CA 1
ATOM 1677 C C . ASP A 1 280 ? 34.009 16.634 138.320 1.00 589.46 280 ASP 1 C 1
ATOM 1678 O O . ASP A 1 280 ? 35.010 16.824 137.629 1.00 589.46 280 ASP 1 O 1
ATOM 1683 N N . MET A 1 281 ? 33.663 17.501 139.294 1.00 589.46 281 MET 1 N 1
ATOM 1684 C CA . MET A 1 281 ? 34.374 18.734 139.581 1.00 589.46 281 MET 1 CA 1
ATOM 1685 C C . MET A 1 281 ? 35.102 18.642 140.913 1.00 589.46 281 MET 1 C 1
ATOM 1686 O O . MET A 1 281 ? 35.079 17.614 141.593 1.00 589.46 281 MET 1 O 1
ATOM 1691 N N . ILE A 1 282 ? 35.787 19.730 141.303 1.00 589.46 282 ILE 1 N 1
ATOM 1692 C CA . ILE A 1 282 ? 36.464 19.884 142.577 1.00 589.46 282 ILE 1 CA 1
ATOM 1693 C C . ILE A 1 282 ? 36.039 21.231 143.118 1.00 589.46 282 ILE 1 C 1
ATOM 1694 O O . ILE A 1 282 ? 35.494 22.048 142.383 1.00 589.46 282 ILE 1 O 1
ATOM 1699 N N . SER A 1 283 ? 36.250 21.498 144.415 1.00 589.46 283 SER 1 N 1
ATOM 1700 C CA . SER A 1 283 ? 35.862 22.749 145.055 1.00 589.46 283 SER 1 CA 1
ATOM 1701 C C . SER A 1 283 ? 36.824 23.881 144.758 1.00 589.46 283 SER 1 C 1
ATOM 1702 O O . SER A 1 283 ? 36.423 25.003 144.466 1.00 589.46 283 SER 1 O 1
ATOM 1705 N N . SER A 1 284 ? 38.139 23.613 144.824 1.00 589.46 284 SER 1 N 1
ATOM 1706 C CA . SER A 1 284 ? 39.170 24.643 144.755 1.00 589.46 284 SER 1 CA 1
ATOM 1707 C C . SER A 1 284 ? 39.533 25.144 143.353 1.00 589.46 284 SER 1 C 1
ATOM 1708 O O . SER A 1 284 ? 40.504 25.888 143.207 1.00 589.46 284 SER 1 O 1
ATOM 1711 N N . ALA A 1 285 ? 38.790 24.777 142.288 1.00 589.46 285 ALA 1 N 1
ATOM 1712 C CA . ALA A 1 285 ? 39.052 25.321 140.964 1.00 589.46 285 ALA 1 CA 1
ATOM 1713 C C . ALA A 1 285 ? 37.837 25.188 140.045 1.00 589.46 285 ALA 1 C 1
ATOM 1714 O O . ALA A 1 285 ? 37.752 24.259 139.237 1.00 589.46 285 ALA 1 O 1
ATOM 1716 N N . ILE A 1 286 ? 36.886 26.134 140.162 1.00 589.46 286 ILE 1 N 1
ATOM 1717 C CA . ILE A 1 286 ? 35.689 26.254 139.345 1.00 589.46 286 ILE 1 CA 1
ATOM 1718 C C . ILE A 1 286 ? 35.447 27.749 139.005 1.00 589.46 286 ILE 1 C 1
ATOM 1719 O O . ILE A 1 286 ? 34.478 28.045 138.248 1.00 589.46 286 ILE 1 O 1
ATOM 1724 N N . SER B 2 10 ? 0.421 33.888 111.220 1.00 589.46 10 SER 2 N 1
ATOM 1725 C CA . SER B 2 10 ? 1.472 34.570 112.062 1.00 589.46 10 SER 2 CA 1
ATOM 1726 C C . SER B 2 10 ? 2.481 33.529 112.480 1.00 589.46 10 SER 2 C 1
ATOM 1727 O O . SER B 2 10 ? 2.099 32.370 112.560 1.00 589.46 10 SER 2 O 1
ATOM 1730 N N . ASP B 2 11 ? 3.752 33.894 112.749 1.00 589.46 11 ASP 2 N 1
ATOM 1731 C CA . ASP B 2 11 ? 4.756 32.979 113.282 1.00 589.46 11 ASP 2 CA 1
ATOM 1732 C C . ASP B 2 11 ? 4.493 32.717 114.775 1.00 589.46 11 ASP 2 C 1
ATOM 1733 O O . ASP B 2 11 ? 4.716 31.647 115.340 1.00 589.46 11 ASP 2 O 1
ATOM 1738 N N . ARG B 2 12 ? 3.926 33.741 115.441 1.00 589.46 12 ARG 2 N 1
ATOM 1739 C CA . ARG B 2 12 ? 3.607 33.743 116.848 1.00 589.46 12 ARG 2 CA 1
ATOM 1740 C C . ARG B 2 12 ? 2.490 32.785 117.231 1.00 589.46 12 ARG 2 C 1
ATOM 1741 O O . ARG B 2 12 ? 2.542 32.113 118.258 1.00 589.46 12 ARG 2 O 1
ATOM 1749 N N . VAL B 2 13 ? 1.437 32.715 116.396 1.00 589.46 13 VAL 2 N 1
ATOM 1750 C CA . VAL B 2 13 ? 0.281 31.870 116.634 1.00 589.46 13 VAL 2 CA 1
ATOM 1751 C C . VAL B 2 13 ? 0.554 30.468 116.132 1.00 589.46 13 VAL 2 C 1
ATOM 1752 O O . VAL B 2 13 ? 0.896 30.270 114.969 1.00 589.46 13 VAL 2 O 1
ATOM 1756 N N . ARG B 2 14 ? 0.407 29.456 117.000 1.00 589.46 14 ARG 2 N 1
ATOM 1757 C CA . ARG B 2 14 ? 0.683 28.087 116.639 1.00 589.46 14 ARG 2 CA 1
ATOM 1758 C C . ARG B 2 14 ? -0.207 27.137 117.419 1.00 589.46 14 ARG 2 C 1
ATOM 1759 O O . ARG B 2 14 ? -0.478 27.329 118.603 1.00 589.46 14 ARG 2 O 1
ATOM 1767 N N . GLN B 2 15 ? -0.676 26.065 116.750 1.00 589.46 15 GLN 2 N 1
ATOM 1768 C CA . GLN B 2 15 ? -1.339 24.942 117.372 1.00 589.46 15 GLN 2 CA 1
ATOM 1769 C C . GLN B 2 15 ? -0.454 23.717 117.195 1.00 589.46 15 GLN 2 C 1
ATOM 1770 O O . GLN B 2 15 ? 0.258 23.596 116.198 1.00 589.46 15 GLN 2 O 1
ATOM 1776 N N . ILE B 2 16 ? -0.453 22.785 118.170 1.00 589.46 16 ILE 2 N 1
ATOM 1777 C CA . ILE B 2 16 ? 0.219 21.498 118.053 1.00 589.46 16 ILE 2 CA 1
ATOM 1778 C C . ILE B 2 16 ? -0.740 20.447 118.570 1.00 589.46 16 ILE 2 C 1
ATOM 1779 O O . ILE B 2 16 ? -1.287 20.608 119.656 1.00 589.46 16 ILE 2 O 1
ATOM 1784 N N . THR B 2 17 ? -0.977 19.346 117.831 1.00 589.46 17 THR 2 N 1
ATOM 1785 C CA . THR B 2 17 ? -1.923 18.306 118.238 1.00 589.46 17 THR 2 CA 1
ATOM 1786 C C . THR B 2 17 ? -1.265 16.951 118.152 1.00 589.46 17 THR 2 C 1
ATOM 1787 O O . THR B 2 17 ? -0.700 16.597 117.121 1.00 589.46 17 THR 2 O 1
ATOM 1791 N N . LEU B 2 18 ? -1.329 16.154 119.239 1.00 589.46 18 LEU 2 N 1
ATOM 1792 C CA . LEU B 2 18 ? -0.837 14.787 119.276 1.00 589.46 18 LEU 2 CA 1
ATOM 1793 C C . LEU B 2 18 ? -1.802 13.960 120.101 1.00 589.46 18 LEU 2 C 1
ATOM 1794 O O . LEU B 2 18 ? -2.257 14.392 121.160 1.00 589.46 18 LEU 2 O 1
ATOM 1799 N N . GLY B 2 19 ? -2.174 12.748 119.646 1.00 589.46 19 GLY 2 N 1
ATOM 1800 C CA . GLY B 2 19 ? -3.166 11.911 120.321 1.00 589.46 19 GLY 2 CA 1
ATOM 1801 C C . GLY B 2 19 ? -4.505 12.588 120.503 1.00 589.46 19 GLY 2 C 1
ATOM 1802 O O . GLY B 2 19 ? -5.118 13.071 119.559 1.00 589.46 19 GLY 2 O 1
ATOM 1803 N N . ASN B 2 20 ? -4.980 12.680 121.758 1.00 589.46 20 ASN 2 N 1
ATOM 1804 C CA . ASN B 2 20 ? -6.157 13.454 122.111 1.00 589.46 20 ASN 2 CA 1
ATOM 1805 C C . ASN B 2 20 ? -5.774 14.720 122.867 1.00 589.46 20 ASN 2 C 1
ATOM 1806 O O . ASN B 2 20 ? -6.405 15.087 123.857 1.00 589.46 20 ASN 2 O 1
ATOM 1811 N N . SER B 2 21 ? -4.702 15.409 122.448 1.00 589.46 21 SER 2 N 1
ATOM 1812 C CA . SER B 2 21 ? -4.197 16.544 123.197 1.00 589.46 21 SER 2 CA 1
ATOM 1813 C C . SER B 2 21 ? -3.688 17.624 122.277 1.00 589.46 21 SER 2 C 1
ATOM 1814 O O . SER B 2 21 ? -3.054 17.348 121.260 1.00 589.46 21 SER 2 O 1
ATOM 1817 N N . THR B 2 22 ? -3.977 18.893 122.619 1.00 589.46 22 THR 2 N 1
ATOM 1818 C CA . THR B 2 22 ? -3.701 20.021 121.746 1.00 589.46 22 THR 2 CA 1
ATOM 1819 C C . THR B 2 22 ? -3.119 21.148 122.562 1.00 589.46 22 THR 2 C 1
ATOM 1820 O O . THR B 2 22 ? -3.677 21.537 123.584 1.00 589.46 22 THR 2 O 1
ATOM 1824 N N . ILE B 2 23 ? -1.975 21.701 122.117 1.00 589.46 23 ILE 2 N 1
ATOM 1825 C CA . ILE B 2 23 ? -1.361 22.903 122.655 1.00 589.46 23 ILE 2 CA 1
ATOM 1826 C C . ILE B 2 23 ? -1.723 24.043 121.730 1.00 589.46 23 ILE 2 C 1
ATOM 1827 O O . ILE B 2 23 ? -1.792 23.871 120.513 1.00 589.46 23 ILE 2 O 1
ATOM 1832 N N . THR B 2 24 ? -1.968 25.246 122.284 1.00 589.46 24 THR 2 N 1
ATOM 1833 C CA . THR B 2 24 ? -2.168 26.454 121.500 1.00 589.46 24 THR 2 CA 1
ATOM 1834 C C . THR B 2 24 ? -1.264 27.506 122.088 1.00 589.46 24 THR 2 C 1
ATOM 1835 O O . THR B 2 24 ? -0.952 27.464 123.276 1.00 589.46 24 THR 2 O 1
ATOM 1839 N N . THR B 2 25 ? -0.810 28.470 121.282 1.00 589.46 25 THR 2 N 1
ATOM 1840 C CA . THR B 2 25 ? -0.044 29.594 121.780 1.00 589.46 25 THR 2 CA 1
ATOM 1841 C C . THR B 2 25 ? -0.229 30.709 120.783 1.00 589.46 25 THR 2 C 1
ATOM 1842 O O . THR B 2 25 ? -0.342 30.470 119.583 1.00 589.46 25 THR 2 O 1
ATOM 1846 N N . GLN B 2 26 ? -0.340 31.962 121.267 1.00 589.46 26 GLN 2 N 1
ATOM 1847 C CA . GLN B 2 26 ? -0.547 33.126 120.424 1.00 589.46 26 GLN 2 CA 1
ATOM 1848 C C . GLN B 2 26 ? 0.680 34.024 120.389 1.00 589.46 26 GLN 2 C 1
ATOM 1849 O O . GLN B 2 26 ? 0.800 34.898 119.529 1.00 589.46 26 GLN 2 O 1
ATOM 1855 N N . GLU B 2 27 ? 1.645 33.804 121.306 1.00 589.46 27 GLU 2 N 1
ATOM 1856 C CA . GLU B 2 27 ? 2.867 34.582 121.375 1.00 589.46 27 GLU 2 CA 1
ATOM 1857 C C . GLU B 2 27 ? 4.063 33.651 121.458 1.00 589.46 27 GLU 2 C 1
ATOM 1858 O O . GLU B 2 27 ? 4.928 33.803 122.315 1.00 589.46 27 GLU 2 O 1
ATOM 1864 N N . ALA B 2 28 ? 4.189 32.662 120.555 1.00 589.46 28 ALA 2 N 1
ATOM 1865 C CA . ALA B 2 28 ? 5.421 31.908 120.436 1.00 589.46 28 ALA 2 CA 1
ATOM 1866 C C . ALA B 2 28 ? 6.445 32.666 119.596 1.00 589.46 28 ALA 2 C 1
ATOM 1867 O O . ALA B 2 28 ? 6.187 33.745 119.061 1.00 589.46 28 ALA 2 O 1
ATOM 1869 N N . ALA B 2 29 ? 7.664 32.119 119.484 1.00 589.46 29 ALA 2 N 1
ATOM 1870 C CA . ALA B 2 29 ? 8.694 32.649 118.622 1.00 589.46 29 ALA 2 CA 1
ATOM 1871 C C . ALA B 2 29 ? 9.157 31.507 117.743 1.00 589.46 29 ALA 2 C 1
ATOM 1872 O O . ALA B 2 29 ? 10.213 30.924 117.976 1.00 589.46 29 ALA 2 O 1
ATOM 1874 N N . ASN B 2 30 ? 8.332 31.128 116.744 1.00 589.46 30 ASN 2 N 1
ATOM 1875 C CA . ASN B 2 30 ? 8.547 29.975 115.893 1.00 589.46 30 ASN 2 CA 1
ATOM 1876 C C . ASN B 2 30 ? 8.515 28.648 116.676 1.00 589.46 30 ASN 2 C 1
ATOM 1877 O O . ASN B 2 30 ? 7.991 28.556 117.789 1.00 589.46 30 ASN 2 O 1
ATOM 1882 N N . ALA B 2 31 ? 9.066 27.569 116.102 1.00 589.46 31 ALA 2 N 1
ATOM 1883 C CA . ALA B 2 31 ? 9.385 26.352 116.806 1.00 589.46 31 ALA 2 CA 1
ATOM 1884 C C . ALA B 2 31 ? 10.677 25.843 116.206 1.00 589.46 31 ALA 2 C 1
ATOM 1885 O O . ALA B 2 31 ? 11.028 26.196 115.084 1.00 589.46 31 ALA 2 O 1
ATOM 1887 N N . ILE B 2 32 ? 11.435 25.009 116.931 1.00 589.46 32 ILE 2 N 1
ATOM 1888 C CA . ILE B 2 32 ? 12.709 24.509 116.437 1.00 589.46 32 ILE 2 CA 1
ATOM 1889 C C . ILE B 2 32 ? 12.701 23.002 116.488 1.00 589.46 32 ILE 2 C 1
ATOM 1890 O O . ILE B 2 32 ? 12.142 22.369 117.384 1.00 589.46 32 ILE 2 O 1
ATOM 1895 N N . VAL B 2 33 ? 13.319 22.391 115.464 1.00 589.46 33 VAL 2 N 1
ATOM 1896 C CA . VAL B 2 33 ? 13.498 20.966 115.334 1.00 589.46 33 VAL 2 CA 1
ATOM 1897 C C . VAL B 2 33 ? 14.963 20.681 115.585 1.00 589.46 33 VAL 2 C 1
ATOM 1898 O O . VAL B 2 33 ? 15.848 21.181 114.889 1.00 589.46 33 VAL 2 O 1
ATOM 1902 N N . ALA B 2 34 ? 15.275 19.892 116.625 1.00 589.46 34 ALA 2 N 1
ATOM 1903 C CA . ALA B 2 34 ? 16.631 19.651 117.061 1.00 589.46 34 ALA 2 CA 1
ATOM 1904 C C . ALA B 2 34 ? 17.508 18.951 116.039 1.00 589.46 34 ALA 2 C 1
ATOM 1905 O O . ALA B 2 34 ? 17.184 17.881 115.537 1.00 589.46 34 ALA 2 O 1
ATOM 1907 N N . TYR B 2 35 ? 18.638 19.603 115.685 1.00 589.46 35 TYR 2 N 1
ATOM 1908 C CA . TYR B 2 35 ? 19.601 19.144 114.695 1.00 589.46 35 TYR 2 CA 1
ATOM 1909 C C . TYR B 2 35 ? 19.069 19.124 113.262 1.00 589.46 35 TYR 2 C 1
ATOM 1910 O O . TYR B 2 35 ? 19.791 18.793 112.329 1.00 589.46 35 TYR 2 O 1
ATOM 1919 N N . GLY B 2 36 ? 17.801 19.548 113.055 1.00 589.46 36 GLY 2 N 1
ATOM 1920 C CA . GLY B 2 36 ? 17.133 19.551 111.762 1.00 589.46 36 GLY 2 CA 1
ATOM 1921 C C . GLY B 2 36 ? 16.301 18.322 111.529 1.00 589.46 36 GLY 2 C 1
ATOM 1922 O O . GLY B 2 36 ? 15.552 18.258 110.558 1.00 589.46 36 GLY 2 O 1
ATOM 1923 N N . GLU B 2 37 ? 16.405 17.313 112.413 1.00 589.46 37 GLU 2 N 1
ATOM 1924 C CA . GLU B 2 37 ? 15.833 16.003 112.184 1.00 589.46 37 GLU 2 CA 1
ATOM 1925 C C . GLU B 2 37 ? 14.563 15.775 112.989 1.00 589.46 37 GLU 2 C 1
ATOM 1926 O O . GLU B 2 37 ? 14.461 16.076 114.178 1.00 589.46 37 GLU 2 O 1
ATOM 1932 N N . TRP B 2 38 ? 13.520 15.234 112.334 1.00 589.46 38 TRP 2 N 1
ATOM 1933 C CA . TRP B 2 38 ? 12.237 14.985 112.959 1.00 589.46 38 TRP 2 CA 1
ATOM 1934 C C . TRP B 2 38 ? 12.220 13.570 113.546 1.00 589.46 38 TRP 2 C 1
ATOM 1935 O O . TRP B 2 38 ? 12.991 12.723 113.091 1.00 589.46 38 TRP 2 O 1
ATOM 1946 N N . PRO B 2 39 ? 11.389 13.218 114.527 1.00 589.46 39 PRO 2 N 1
ATOM 1947 C CA . PRO B 2 39 ? 11.278 11.834 114.970 1.00 589.46 39 PRO 2 CA 1
ATOM 1948 C C . PRO B 2 39 ? 10.859 10.852 113.886 1.00 589.46 39 PRO 2 C 1
ATOM 1949 O O . PRO B 2 39 ? 10.044 11.168 113.024 1.00 589.46 39 PRO 2 O 1
ATOM 1953 N N . THR B 2 40 ? 11.454 9.654 113.928 1.00 589.46 40 THR 2 N 1
ATOM 1954 C CA . THR B 2 40 ? 11.350 8.614 112.923 1.00 589.46 40 THR 2 CA 1
ATOM 1955 C C . THR B 2 40 ? 11.398 7.331 113.716 1.00 589.46 40 THR 2 C 1
ATOM 1956 O O . THR B 2 40 ? 11.874 7.344 114.849 1.00 589.46 40 THR 2 O 1
ATOM 1960 N N . TYR B 2 41 ? 10.926 6.203 113.157 1.00 589.46 41 TYR 2 N 1
ATOM 1961 C CA . TYR B 2 41 ? 10.958 4.884 113.778 1.00 589.46 41 TYR 2 CA 1
ATOM 1962 C C . TYR B 2 41 ? 12.295 4.203 113.494 1.00 589.46 41 TYR 2 C 1
ATOM 1963 O O . TYR B 2 41 ? 13.191 4.818 112.907 1.00 589.46 41 TYR 2 O 1
ATOM 1972 N N . ILE B 2 42 ? 12.492 2.932 113.917 1.00 589.46 42 ILE 2 N 1
ATOM 1973 C CA . ILE B 2 42 ? 13.602 2.123 113.429 1.00 589.46 42 ILE 2 CA 1
ATOM 1974 C C . ILE B 2 42 ? 13.299 1.601 112.041 1.00 589.46 42 ILE 2 C 1
ATOM 1975 O O . ILE B 2 42 ? 12.198 1.166 111.719 1.00 589.46 42 ILE 2 O 1
ATOM 1980 N N . ASN B 2 43 ? 14.291 1.672 111.145 1.00 589.46 43 ASN 2 N 1
ATOM 1981 C CA . ASN B 2 43 ? 14.142 1.192 109.789 1.00 589.46 43 ASN 2 CA 1
ATOM 1982 C C . ASN B 2 43 ? 14.660 -0.234 109.764 1.00 589.46 43 ASN 2 C 1
ATOM 1983 O O . ASN B 2 43 ? 15.614 -0.532 110.477 1.00 589.46 43 ASN 2 O 1
ATOM 1988 N N . ASP B 2 44 ? 14.102 -1.145 108.941 1.00 589.46 44 ASP 2 N 1
ATOM 1989 C CA . ASP B 2 44 ? 14.535 -2.534 108.791 1.00 589.46 44 ASP 2 CA 1
ATOM 1990 C C . ASP B 2 44 ? 16.044 -2.735 108.607 1.00 589.46 44 ASP 2 C 1
ATOM 1991 O O . ASP B 2 44 ? 16.639 -3.694 109.089 1.00 589.46 44 ASP 2 O 1
ATOM 1996 N N . SER B 2 45 ? 16.715 -1.788 107.924 1.00 589.46 45 SER 2 N 1
ATOM 1997 C CA . SER B 2 45 ? 18.157 -1.761 107.737 1.00 589.46 45 SER 2 CA 1
ATOM 1998 C C . SER B 2 45 ? 18.953 -1.393 108.979 1.00 589.46 45 SER 2 C 1
ATOM 1999 O O . SER B 2 45 ? 20.123 -1.744 109.093 1.00 589.46 45 SER 2 O 1
ATOM 2002 N N . GLU B 2 46 ? 18.346 -0.652 109.919 1.00 589.46 46 GLU 2 N 1
ATOM 2003 C CA . GLU B 2 46 ? 18.984 -0.176 111.130 1.00 589.46 46 GLU 2 CA 1
ATOM 2004 C C . GLU B 2 46 ? 18.532 -0.942 112.356 1.00 589.46 46 GLU 2 C 1
ATOM 2005 O O . GLU B 2 46 ? 19.088 -0.770 113.434 1.00 589.46 46 GLU 2 O 1
ATOM 2011 N N . ALA B 2 47 ? 17.503 -1.801 112.253 1.00 589.46 47 ALA 2 N 1
ATOM 2012 C CA . ALA B 2 47 ? 16.945 -2.511 113.383 1.00 589.46 47 ALA 2 CA 1
ATOM 2013 C C . ALA B 2 47 ? 17.936 -3.425 114.103 1.00 589.46 47 ALA 2 C 1
ATOM 2014 O O . ALA B 2 47 ? 18.879 -3.957 113.522 1.00 589.46 47 ALA 2 O 1
ATOM 2016 N N . ASN B 2 48 ? 17.744 -3.612 115.423 1.00 589.46 48 ASN 2 N 1
ATOM 2017 C CA . ASN B 2 48 ? 18.611 -4.463 116.213 1.00 589.46 48 ASN 2 CA 1
ATOM 2018 C C . ASN B 2 48 ? 17.831 -5.514 116.982 1.00 589.46 48 ASN 2 C 1
ATOM 2019 O O . ASN B 2 48 ? 18.181 -6.678 116.795 1.00 589.46 48 ASN 2 O 1
ATOM 2024 N N . PRO B 2 49 ? 16.829 -5.279 117.830 1.00 589.46 49 PRO 2 N 1
ATOM 2025 C CA . PRO B 2 49 ? 16.068 -6.373 118.416 1.00 589.46 49 PRO 2 CA 1
ATOM 2026 C C . PRO B 2 49 ? 15.211 -7.040 117.355 1.00 589.46 49 PRO 2 C 1
ATOM 2027 O O . PRO B 2 49 ? 14.700 -6.351 116.475 1.00 589.46 49 PRO 2 O 1
ATOM 2031 N N . VAL B 2 50 ? 15.079 -8.375 117.390 1.00 589.46 50 VAL 2 N 1
ATOM 2032 C CA . VAL B 2 50 ? 14.415 -9.105 116.319 1.00 589.46 50 VAL 2 CA 1
ATOM 2033 C C . VAL B 2 50 ? 12.951 -9.396 116.603 1.00 589.46 50 VAL 2 C 1
ATOM 2034 O O . VAL B 2 50 ? 12.230 -9.917 115.751 1.00 589.46 50 VAL 2 O 1
ATOM 2038 N N . ASP B 2 51 ? 12.453 -9.062 117.809 1.00 589.46 51 ASP 2 N 1
ATOM 2039 C CA . ASP B 2 51 ? 11.060 -9.187 118.162 1.00 589.46 51 ASP 2 CA 1
ATOM 2040 C C . ASP B 2 51 ? 10.234 -8.096 117.485 1.00 589.46 51 ASP 2 C 1
ATOM 2041 O O . ASP B 2 51 ? 10.742 -7.043 117.106 1.00 589.46 51 ASP 2 O 1
ATOM 2046 N N . ALA B 2 52 ? 8.923 -8.333 117.274 1.00 589.46 52 ALA 2 N 1
ATOM 2047 C CA . ALA B 2 52 ? 8.061 -7.366 116.625 1.00 589.46 52 ALA 2 CA 1
ATOM 2048 C C . ALA B 2 52 ? 7.785 -6.185 117.557 1.00 589.46 52 ALA 2 C 1
ATOM 2049 O O . ALA B 2 52 ? 7.256 -6.437 118.641 1.00 589.46 52 ALA 2 O 1
ATOM 2051 N N . PRO B 2 53 ? 8.111 -4.924 117.251 1.00 589.46 53 PRO 2 N 1
ATOM 2052 C CA . PRO B 2 53 ? 8.031 -3.873 118.256 1.00 589.46 53 PRO 2 CA 1
ATOM 2053 C C . PRO B 2 53 ? 6.614 -3.524 118.666 1.00 589.46 53 PRO 2 C 1
ATOM 2054 O O . PRO B 2 53 ? 5.676 -3.650 117.879 1.00 589.46 53 PRO 2 O 1
ATOM 2058 N N . THR B 2 54 ? 6.444 -3.036 119.902 1.00 589.46 54 THR 2 N 1
ATOM 2059 C CA . THR B 2 54 ? 5.179 -2.490 120.363 1.00 589.46 54 THR 2 CA 1
ATOM 2060 C C . THR B 2 54 ? 5.201 -1.013 120.089 1.00 589.46 54 THR 2 C 1
ATOM 2061 O O . THR B 2 54 ? 5.960 -0.288 120.726 1.00 589.46 54 THR 2 O 1
ATOM 2065 N N . GLU B 2 55 ? 4.374 -0.524 119.149 1.00 589.46 55 GLU 2 N 1
ATOM 2066 C CA . GLU B 2 55 ? 4.231 0.889 118.851 1.00 589.46 55 GLU 2 CA 1
ATOM 2067 C C . GLU B 2 55 ? 2.913 1.418 119.421 1.00 589.46 55 GLU 2 C 1
ATOM 2068 O O . GLU B 2 55 ? 1.857 1.103 118.875 1.00 589.46 55 GLU 2 O 1
ATOM 2074 N N . PRO B 2 56 ? 2.846 2.191 120.510 1.00 589.46 56 PRO 2 N 1
ATOM 2075 C CA . PRO B 2 56 ? 1.556 2.489 121.143 1.00 589.46 56 PRO 2 CA 1
ATOM 2076 C C . PRO B 2 56 ? 0.704 3.532 120.453 1.00 589.46 56 PRO 2 C 1
ATOM 2077 O O . PRO B 2 56 ? -0.453 3.699 120.834 1.00 589.46 56 PRO 2 O 1
ATOM 2081 N N . ASP B 2 57 ? 1.282 4.299 119.513 1.00 589.46 57 ASP 2 N 1
ATOM 2082 C CA . ASP B 2 57 ? 0.632 5.411 118.844 1.00 589.46 57 ASP 2 CA 1
ATOM 2083 C C . ASP B 2 57 ? -0.063 6.418 119.798 1.00 589.46 57 ASP 2 C 1
ATOM 2084 O O . ASP B 2 57 ? 0.527 6.841 120.799 1.00 589.46 57 ASP 2 O 1
ATOM 2089 N N . VAL B 2 58 ? -1.326 6.814 119.525 1.00 589.46 58 VAL 2 N 1
ATOM 2090 C CA . VAL B 2 58 ? -2.127 7.785 120.266 1.00 589.46 58 VAL 2 CA 1
ATOM 2091 C C . VAL B 2 58 ? -2.277 7.552 121.759 1.00 589.46 58 VAL 2 C 1
ATOM 2092 O O . VAL B 2 58 ? -2.553 8.489 122.512 1.00 589.46 58 VAL 2 O 1
ATOM 2096 N N . SER B 2 59 ? -2.106 6.305 122.255 1.00 589.46 59 SER 2 N 1
ATOM 2097 C CA . SER B 2 59 ? -2.263 6.014 123.672 1.00 589.46 59 SER 2 CA 1
ATOM 2098 C C . SER B 2 59 ? -1.176 6.676 124.492 1.00 589.46 59 SER 2 C 1
ATOM 2099 O O . SER B 2 59 ? -1.406 7.223 125.569 1.00 589.46 59 SER 2 O 1
ATOM 2102 N N . SER B 2 60 ? 0.056 6.626 123.963 1.00 589.46 60 SER 2 N 1
ATOM 2103 C CA . SER B 2 60 ? 1.248 7.079 124.645 1.00 589.46 60 SER 2 CA 1
ATOM 2104 C C . SER B 2 60 ? 1.781 8.358 124.055 1.00 589.46 60 SER 2 C 1
ATOM 2105 O O . SER B 2 60 ? 2.255 9.211 124.799 1.00 589.46 60 SER 2 O 1
ATOM 2108 N N . ASN B 2 61 ? 1.716 8.535 122.718 1.00 589.46 61 ASN 2 N 1
ATOM 2109 C CA . ASN B 2 61 ? 2.263 9.690 122.016 1.00 589.46 61 ASN 2 CA 1
ATOM 2110 C C . ASN B 2 61 ? 1.320 10.885 122.071 1.00 589.46 61 ASN 2 C 1
ATOM 2111 O O . ASN B 2 61 ? 0.578 11.185 121.138 1.00 589.46 61 ASN 2 O 1
ATOM 2116 N N . ARG B 2 62 ? 1.320 11.589 123.213 1.00 589.46 62 ARG 2 N 1
ATOM 2117 C CA . ARG B 2 62 ? 0.375 12.639 123.495 1.00 589.46 62 ARG 2 CA 1
ATOM 2118 C C . ARG B 2 62 ? 0.961 13.542 124.558 1.00 589.46 62 ARG 2 C 1
ATOM 2119 O O . ARG B 2 62 ? 1.900 13.170 125.254 1.00 589.46 62 ARG 2 O 1
ATOM 2127 N N . PHE B 2 63 ? 0.418 14.756 124.734 1.00 589.46 63 PHE 2 N 1
ATOM 2128 C CA . PHE B 2 63 ? 0.913 15.713 125.697 1.00 589.46 63 PHE 2 CA 1
ATOM 2129 C C . PHE B 2 63 ? 0.573 15.346 127.135 1.00 589.46 63 PHE 2 C 1
ATOM 2130 O O . PHE B 2 63 ? -0.582 15.182 127.544 1.00 589.46 63 PHE 2 O 1
ATOM 2138 N N . TYR B 2 64 ? 1.635 15.209 127.938 1.00 589.46 64 TYR 2 N 1
ATOM 2139 C CA . TYR B 2 64 ? 1.603 15.024 129.363 1.00 589.46 64 TYR 2 CA 1
ATOM 2140 C C . TYR B 2 64 ? 2.184 16.274 129.994 1.00 589.46 64 TYR 2 C 1
ATOM 2141 O O . TYR B 2 64 ? 3.272 16.732 129.643 1.00 589.46 64 TYR 2 O 1
ATOM 2150 N N . THR B 2 65 ? 1.445 16.893 130.924 1.00 589.46 65 THR 2 N 1
ATOM 2151 C CA . THR B 2 65 ? 1.831 18.160 131.525 1.00 589.46 65 THR 2 CA 1
ATOM 2152 C C . THR B 2 65 ? 2.359 17.895 132.896 1.00 589.46 65 THR 2 C 1
ATOM 2153 O O . THR B 2 65 ? 1.662 17.292 133.701 1.00 589.46 65 THR 2 O 1
ATOM 2157 N N . LEU B 2 66 ? 3.599 18.332 133.183 1.00 589.46 66 LEU 2 N 1
ATOM 2158 C CA . LEU B 2 66 ? 4.220 18.154 134.479 1.00 589.46 66 LEU 2 CA 1
ATOM 2159 C C . LEU B 2 66 ? 3.717 19.195 135.468 1.00 589.46 66 LEU 2 C 1
ATOM 2160 O O . LEU B 2 66 ? 3.287 20.281 135.066 1.00 589.46 66 LEU 2 O 1
ATOM 2165 N N . GLU B 2 67 ? 3.795 18.910 136.789 1.00 589.46 67 GLU 2 N 1
ATOM 2166 C CA . GLU B 2 67 ? 3.596 19.896 137.846 1.00 589.46 67 GLU 2 CA 1
ATOM 2167 C C . GLU B 2 67 ? 4.361 21.209 137.607 1.00 589.46 67 GLU 2 C 1
ATOM 2168 O O . GLU B 2 67 ? 5.574 21.243 137.393 1.00 589.46 67 GLU 2 O 1
ATOM 2174 N N . SER B 2 68 ? 3.647 22.354 137.604 1.00 589.46 68 SER 2 N 1
ATOM 2175 C CA . SER B 2 68 ? 4.249 23.652 137.341 1.00 589.46 68 SER 2 CA 1
ATOM 2176 C C . SER B 2 68 ? 5.189 24.113 138.433 1.00 589.46 68 SER 2 C 1
ATOM 2177 O O . SER B 2 68 ? 4.914 23.982 139.624 1.00 589.46 68 SER 2 O 1
ATOM 2180 N N . VAL B 2 69 ? 6.318 24.719 138.039 1.00 589.46 69 VAL 2 N 1
ATOM 2181 C CA . VAL B 2 69 ? 7.277 25.278 138.968 1.00 589.46 69 VAL 2 CA 1
ATOM 2182 C C . VAL B 2 69 ? 7.056 26.777 139.032 1.00 589.46 69 VAL 2 C 1
ATOM 2183 O O . VAL B 2 69 ? 6.347 27.359 138.213 1.00 589.46 69 VAL 2 O 1
ATOM 2187 N N . SER B 2 70 ? 7.654 27.464 140.021 1.00 589.46 70 SER 2 N 1
ATOM 2188 C CA . SER B 2 70 ? 7.464 28.902 140.184 1.00 589.46 70 SER 2 CA 1
ATOM 2189 C C . SER B 2 70 ? 8.760 29.640 139.998 1.00 589.46 70 SER 2 C 1
ATOM 2190 O O . SER B 2 70 ? 9.732 29.430 140.725 1.00 589.46 70 SER 2 O 1
ATOM 2193 N N . TRP B 2 71 ? 8.777 30.590 139.049 1.00 589.46 71 TRP 2 N 1
ATOM 2194 C CA . TRP B 2 71 ? 9.870 31.507 138.842 1.00 589.46 71 TRP 2 CA 1
ATOM 2195 C C . TRP B 2 71 ? 9.780 32.635 139.848 1.00 589.46 71 TRP 2 C 1
ATOM 2196 O O . TRP B 2 71 ? 8.770 33.322 139.932 1.00 589.46 71 TRP 2 O 1
ATOM 2207 N N . LYS B 2 72 ? 10.827 32.828 140.658 1.00 589.46 72 LYS 2 N 1
ATOM 2208 C CA . LYS B 2 72 ? 10.972 33.926 141.584 1.00 589.46 72 LYS 2 CA 1
ATOM 2209 C C . LYS B 2 72 ? 12.259 34.639 141.242 1.00 589.46 72 LYS 2 C 1
ATOM 2210 O O . LYS B 2 72 ? 13.092 34.108 140.512 1.00 589.46 72 LYS 2 O 1
ATOM 2216 N N . THR B 2 73 ? 12.503 35.833 141.820 1.00 589.46 73 THR 2 N 1
ATOM 2217 C CA . THR B 2 73 ? 13.761 36.581 141.703 1.00 589.46 73 THR 2 CA 1
ATOM 2218 C C . THR B 2 73 ? 14.963 35.789 142.190 1.00 589.46 73 THR 2 C 1
ATOM 2219 O O . THR B 2 73 ? 16.101 35.970 141.769 1.00 589.46 73 THR 2 O 1
ATOM 2223 N N . THR B 2 74 ? 14.697 34.863 143.128 1.00 589.46 74 THR 2 N 1
ATOM 2224 C CA . THR B 2 74 ? 15.657 33.975 143.751 1.00 589.46 74 THR 2 CA 1
ATOM 2225 C C . THR B 2 74 ? 15.977 32.762 142.897 1.00 589.46 74 THR 2 C 1
ATOM 2226 O O . THR B 2 74 ? 17.014 32.130 143.083 1.00 589.46 74 THR 2 O 1
ATOM 2230 N N . SER B 2 75 ? 15.066 32.372 141.974 1.00 589.46 75 SER 2 N 1
ATOM 2231 C CA . SER B 2 75 ? 15.124 31.103 141.260 1.00 589.46 75 SER 2 CA 1
ATOM 2232 C C . SER B 2 75 ? 16.323 30.984 140.357 1.00 589.46 75 SER 2 C 1
ATOM 2233 O O . SER B 2 75 ? 16.678 31.892 139.610 1.00 589.46 75 SER 2 O 1
ATOM 2236 N N . ARG B 2 76 ? 16.992 29.825 140.427 1.00 589.46 76 ARG 2 N 1
ATOM 2237 C CA . ARG B 2 76 ? 18.284 29.654 139.815 1.00 589.46 76 ARG 2 CA 1
ATOM 2238 C C . ARG B 2 76 ? 18.254 28.799 138.567 1.00 589.46 76 ARG 2 C 1
ATOM 2239 O O . ARG B 2 76 ? 19.024 29.005 137.633 1.00 589.46 76 ARG 2 O 1
ATOM 2247 N N . GLY B 2 77 ? 17.325 27.837 138.489 1.00 589.46 77 GLY 2 N 1
ATOM 2248 C CA . GLY B 2 77 ? 17.102 27.089 137.270 1.00 589.46 77 GLY 2 CA 1
ATOM 2249 C C . GLY B 2 77 ? 16.445 25.801 137.613 1.00 589.46 77 GLY 2 C 1
ATOM 2250 O O . GLY B 2 77 ? 16.370 25.440 138.782 1.00 589.46 77 GLY 2 O 1
ATOM 2251 N N . TRP B 2 78 ? 15.991 25.057 136.596 1.00 589.46 78 TRP 2 N 1
ATOM 2252 C CA . TRP B 2 78 ? 15.306 23.794 136.785 1.00 589.46 78 TRP 2 CA 1
ATOM 2253 C C . TRP B 2 78 ? 15.828 22.784 135.784 1.00 589.46 78 TRP 2 C 1
ATOM 2254 O O . TRP B 2 78 ? 16.231 23.159 134.681 1.00 589.46 78 TRP 2 O 1
ATOM 2265 N N . TRP B 2 79 ? 15.827 21.481 136.132 1.00 589.46 79 TRP 2 N 1
ATOM 2266 C CA . TRP B 2 79 ? 16.180 20.417 135.212 1.00 589.46 79 TRP 2 CA 1
ATOM 2267 C C . TRP B 2 79 ? 15.281 19.197 135.322 1.00 589.46 79 TRP 2 C 1
ATOM 2268 O O . TRP B 2 79 ? 14.864 18.783 136.400 1.00 589.46 79 TRP 2 O 1
ATOM 2279 N N . TRP B 2 80 ? 15.000 18.562 134.170 1.00 589.46 80 TRP 2 N 1
ATOM 2280 C CA . TRP B 2 80 ? 14.251 17.326 134.077 1.00 589.46 80 TRP 2 CA 1
ATOM 2281 C C . TRP B 2 80 ? 14.993 16.414 133.129 1.00 589.46 80 TRP 2 C 1
ATOM 2282 O O . TRP B 2 80 ? 15.842 16.859 132.359 1.00 589.46 80 TRP 2 O 1
ATOM 2293 N N . LYS B 2 81 ? 14.699 15.105 133.149 1.00 589.46 81 LYS 2 N 1
ATOM 2294 C CA . LYS B 2 81 ? 15.354 14.146 132.285 1.00 589.46 81 LYS 2 CA 1
ATOM 2295 C C . LYS B 2 81 ? 14.294 13.373 131.509 1.00 589.46 81 LYS 2 C 1
ATOM 2296 O O . LYS B 2 81 ? 13.229 13.070 132.036 1.00 589.46 81 LYS 2 O 1
ATOM 2302 N N . LEU B 2 82 ? 14.545 13.045 130.227 1.00 589.46 82 LEU 2 N 1
ATOM 2303 C CA . LEU B 2 82 ? 13.667 12.219 129.417 1.00 589.46 82 LEU 2 CA 1
ATOM 2304 C C . LEU B 2 82 ? 14.301 10.851 129.241 1.00 589.46 82 LEU 2 C 1
ATOM 2305 O O . LEU B 2 82 ? 15.444 10.792 128.777 1.00 589.46 82 LEU 2 O 1
ATOM 2310 N N . PRO B 2 83 ? 13.634 9.734 129.491 1.00 589.46 83 PRO 2 N 1
ATOM 2311 C CA . PRO B 2 83 ? 12.194 9.613 129.709 1.00 589.46 83 PRO 2 CA 1
ATOM 2312 C C . PRO B 2 83 ? 11.792 9.666 131.175 1.00 589.46 83 PRO 2 C 1
ATOM 2313 O O . PRO B 2 83 ? 10.595 9.555 131.433 1.00 589.46 83 PRO 2 O 1
ATOM 2317 N N . ASP B 2 84 ? 12.721 9.848 132.144 1.00 589.46 84 ASP 2 N 1
ATOM 2318 C CA . ASP B 2 84 ? 12.447 9.904 133.579 1.00 589.46 84 ASP 2 CA 1
ATOM 2319 C C . ASP B 2 84 ? 11.225 10.734 133.974 1.00 589.46 84 ASP 2 C 1
ATOM 2320 O O . ASP B 2 84 ? 10.324 10.263 134.667 1.00 589.46 84 ASP 2 O 1
ATOM 2325 N N . CYS B 2 85 ? 11.134 11.997 133.524 1.00 589.46 85 CYS 2 N 1
ATOM 2326 C CA . CYS B 2 85 ? 10.046 12.877 133.908 1.00 589.46 85 CYS 2 CA 1
ATOM 2327 C C . CYS B 2 85 ? 8.687 12.499 133.334 1.00 589.46 85 CYS 2 C 1
ATOM 2328 O O . CYS B 2 85 ? 7.694 13.175 133.573 1.00 589.46 85 CYS 2 O 1
ATOM 2331 N N . LEU B 2 86 ? 8.608 11.386 132.585 1.00 589.46 86 LEU 2 N 1
ATOM 2332 C CA . LEU B 2 86 ? 7.382 10.849 132.047 1.00 589.46 86 LEU 2 CA 1
ATOM 2333 C C . LEU B 2 86 ? 7.149 9.410 132.467 1.00 589.46 86 LEU 2 C 1
ATOM 2334 O O . LEU B 2 86 ? 6.218 8.763 131.997 1.00 589.46 86 LEU 2 O 1
ATOM 2339 N N . LYS B 2 87 ? 7.953 8.855 133.391 1.00 589.46 87 LYS 2 N 1
ATOM 2340 C CA . LYS B 2 87 ? 7.869 7.454 133.781 1.00 589.46 87 LYS 2 CA 1
ATOM 2341 C C . LYS B 2 87 ? 6.561 7.036 134.451 1.00 589.46 87 LYS 2 C 1
ATOM 2342 O O . LYS B 2 87 ? 6.147 5.885 134.366 1.00 589.46 87 LYS 2 O 1
ATOM 2348 N N . ASP B 2 88 ? 5.877 7.991 135.104 1.00 589.46 88 ASP 2 N 1
ATOM 2349 C CA . ASP B 2 88 ? 4.595 7.817 135.755 1.00 589.46 88 ASP 2 CA 1
ATOM 2350 C C . ASP B 2 88 ? 3.461 8.29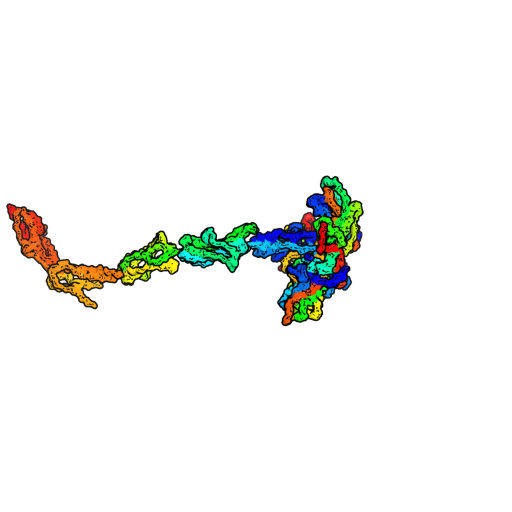2 134.840 1.00 589.46 88 ASP 2 C 1
ATOM 2351 O O . ASP B 2 88 ? 2.271 8.166 135.125 1.00 589.46 88 ASP 2 O 1
ATOM 2356 N N . MET B 2 89 ? 3.791 8.855 133.658 1.00 589.46 89 MET 2 N 1
ATOM 2357 C CA . MET B 2 89 ? 2.803 9.501 132.822 1.00 589.46 89 MET 2 CA 1
ATOM 2358 C C . MET B 2 89 ? 1.988 8.541 131.975 1.00 589.46 89 MET 2 C 1
ATOM 2359 O O . MET B 2 89 ? 2.358 8.124 130.875 1.00 589.46 89 MET 2 O 1
ATOM 2364 N N . GLY B 2 90 ? 0.800 8.196 132.512 1.00 589.46 90 GLY 2 N 1
ATOM 2365 C CA . GLY B 2 90 ? -0.282 7.473 131.860 1.00 589.46 90 GLY 2 CA 1
ATOM 2366 C C . GLY B 2 90 ? 0.110 6.186 131.189 1.00 589.46 90 GLY 2 C 1
ATOM 2367 O O . GLY B 2 90 ? 0.696 5.285 131.782 1.00 589.46 90 GLY 2 O 1
ATOM 2368 N N . MET B 2 91 ? -0.213 6.062 129.891 1.00 589.46 91 MET 2 N 1
ATOM 2369 C CA . MET B 2 91 ? 0.027 4.838 129.156 1.00 589.46 91 MET 2 CA 1
ATOM 2370 C C . MET B 2 91 ? 1.467 4.736 128.661 1.00 589.46 91 MET 2 C 1
ATOM 2371 O O . MET B 2 91 ? 1.983 3.647 128.405 1.00 589.46 91 MET 2 O 1
ATOM 2376 N N . PHE B 2 92 ? 2.191 5.877 128.573 1.00 589.46 92 PHE 2 N 1
ATOM 2377 C CA . PHE B 2 92 ? 3.604 5.910 128.220 1.00 589.46 92 PHE 2 CA 1
ATOM 2378 C C . PHE B 2 92 ? 4.433 5.169 129.257 1.00 589.46 92 PHE 2 C 1
ATOM 2379 O O . PHE B 2 92 ? 5.183 4.256 128.918 1.00 589.46 92 PHE 2 O 1
ATOM 2387 N N . GLY B 2 93 ? 4.267 5.522 130.551 1.00 589.46 93 GLY 2 N 1
ATOM 2388 C CA . GLY B 2 93 ? 4.962 4.890 131.671 1.00 589.46 93 GLY 2 CA 1
ATOM 2389 C C . GLY B 2 93 ? 4.797 3.395 131.748 1.00 589.46 93 GLY 2 C 1
ATOM 2390 O O . GLY B 2 93 ? 5.744 2.657 132.002 1.00 589.46 93 GLY 2 O 1
ATOM 2391 N N . GLN B 2 94 ? 3.580 2.895 131.458 1.00 589.46 94 GLN 2 N 1
ATOM 2392 C CA . GLN B 2 94 ? 3.308 1.471 131.369 1.00 589.46 94 GLN 2 CA 1
ATOM 2393 C C . GLN B 2 94 ? 4.105 0.784 130.270 1.00 589.46 94 GLN 2 C 1
ATOM 2394 O O . GLN B 2 94 ? 4.831 -0.175 130.512 1.00 589.46 94 GLN 2 O 1
ATOM 2400 N N . ASN B 2 95 ? 4.036 1.286 129.021 1.00 589.46 95 ASN 2 N 1
ATOM 2401 C CA . ASN B 2 95 ? 4.816 0.748 127.914 1.00 589.46 95 ASN 2 CA 1
ATOM 2402 C C . ASN B 2 95 ? 6.319 0.820 128.147 1.00 589.46 95 ASN 2 C 1
ATOM 2403 O O . ASN B 2 95 ? 7.034 -0.142 127.880 1.00 589.46 95 ASN 2 O 1
ATOM 2408 N N . MET B 2 96 ? 6.823 1.941 128.695 1.00 589.46 96 MET 2 N 1
ATOM 2409 C CA . MET B 2 96 ? 8.200 2.091 129.130 1.00 589.46 96 MET 2 CA 1
ATOM 2410 C C . MET B 2 96 ? 8.644 1.021 130.123 1.00 589.46 96 MET 2 C 1
ATOM 2411 O O . MET B 2 96 ? 9.673 0.378 129.938 1.00 589.46 96 MET 2 O 1
ATOM 2416 N N . TYR B 2 97 ? 7.878 0.803 131.206 1.00 589.46 97 TYR 2 N 1
ATOM 2417 C CA . TYR B 2 97 ? 8.263 -0.107 132.265 1.00 589.46 97 TYR 2 CA 1
ATOM 2418 C C . TYR B 2 97 ? 7.925 -1.571 132.041 1.00 589.46 97 TYR 2 C 1
ATOM 2419 O O . TYR B 2 97 ? 8.520 -2.437 132.678 1.00 589.46 97 TYR 2 O 1
ATOM 2428 N N . TYR B 2 98 ? 6.987 -1.934 131.153 1.00 589.46 98 TYR 2 N 1
ATOM 2429 C CA . TYR B 2 98 ? 6.761 -3.330 130.803 1.00 589.46 98 TYR 2 CA 1
ATOM 2430 C C . TYR B 2 98 ? 7.863 -3.891 129.908 1.00 589.46 98 TYR 2 C 1
ATOM 2431 O O . TYR B 2 98 ? 8.213 -5.070 129.996 1.00 589.46 98 TYR 2 O 1
ATOM 2440 N N . HIS B 2 99 ? 8.478 -3.054 129.056 1.00 589.46 99 HIS 2 N 1
ATOM 2441 C CA . HIS B 2 99 ? 9.498 -3.498 128.125 1.00 589.46 99 HIS 2 CA 1
ATOM 2442 C C . HIS B 2 99 ? 10.920 -3.274 128.622 1.00 589.46 99 HIS 2 C 1
ATOM 2443 O O . HIS B 2 99 ? 11.213 -2.413 129.447 1.00 589.46 99 HIS 2 O 1
ATOM 2450 N N . TYR B 2 100 ? 11.879 -4.072 128.108 1.00 589.46 100 TYR 2 N 1
ATOM 2451 C CA . TYR B 2 100 ? 13.302 -3.868 128.330 1.00 589.46 100 TYR 2 CA 1
ATOM 2452 C C . TYR B 2 100 ? 13.785 -2.651 127.553 1.00 589.46 100 TYR 2 C 1
ATOM 2453 O O . TYR B 2 100 ? 14.491 -1.798 128.084 1.00 589.46 100 TYR 2 O 1
ATOM 2462 N N . LEU B 2 101 ? 13.430 -2.557 126.264 1.00 589.46 101 LEU 2 N 1
ATOM 2463 C CA . LEU B 2 101 ? 13.968 -1.564 125.367 1.00 589.46 101 LEU 2 CA 1
ATOM 2464 C C . LEU B 2 101 ? 12.897 -0.585 124.959 1.00 589.46 101 LEU 2 C 1
ATOM 2465 O O . LEU B 2 101 ? 11.745 -0.957 124.745 1.00 589.46 101 LEU 2 O 1
ATOM 2470 N N . GLY B 2 102 ? 13.252 0.707 124.837 1.00 589.46 102 GLY 2 N 1
ATOM 2471 C CA . GLY B 2 102 ? 12.292 1.737 124.477 1.00 589.46 102 GLY 2 CA 1
ATOM 2472 C C . GLY B 2 102 ? 12.933 2.881 123.758 1.00 589.46 102 GLY 2 C 1
ATOM 2473 O O . GLY B 2 102 ? 13.994 3.375 124.130 1.00 589.46 102 GLY 2 O 1
ATOM 2474 N N . ARG B 2 103 ? 12.293 3.336 122.678 1.00 589.46 103 ARG 2 N 1
ATOM 2475 C CA . ARG B 2 103 ? 12.787 4.401 121.844 1.00 589.46 103 ARG 2 CA 1
ATOM 2476 C C . ARG B 2 103 ? 11.735 5.485 121.760 1.00 589.46 103 ARG 2 C 1
ATOM 2477 O O . ARG B 2 103 ? 10.545 5.192 121.784 1.00 589.46 103 ARG 2 O 1
ATOM 2485 N N . SER B 2 104 ? 12.140 6.770 121.696 1.00 589.46 104 SER 2 N 1
ATOM 2486 C CA . SER B 2 104 ? 11.187 7.872 121.648 1.00 589.46 104 SER 2 CA 1
ATOM 2487 C C . SER B 2 104 ? 11.859 9.195 121.336 1.00 589.46 104 SER 2 C 1
ATOM 2488 O O . SER B 2 104 ? 12.876 9.542 121.934 1.00 589.46 104 SER 2 O 1
ATOM 2491 N N . GLY B 2 105 ? 11.264 10.007 120.440 1.00 589.46 105 GLY 2 N 1
ATOM 2492 C CA . GLY B 2 105 ? 11.560 11.435 120.355 1.00 589.46 105 GLY 2 CA 1
ATOM 2493 C C . GLY B 2 105 ? 10.499 12.154 121.133 1.00 589.46 105 GLY 2 C 1
ATOM 2494 O O . GLY B 2 105 ? 9.603 11.510 121.674 1.00 589.46 105 GLY 2 O 1
ATOM 2495 N N . TYR B 2 106 ? 10.552 13.491 121.242 1.00 589.46 106 TYR 2 N 1
ATOM 2496 C CA . TYR B 2 106 ? 9.566 14.212 122.032 1.00 589.46 106 TYR 2 CA 1
ATOM 2497 C C . TYR B 2 106 ? 9.321 15.597 121.456 1.00 589.46 106 TYR 2 C 1
ATOM 2498 O O . TYR B 2 106 ? 10.179 16.190 120.811 1.00 589.46 106 TYR 2 O 1
ATOM 2507 N N . THR B 2 107 ? 8.128 16.163 121.707 1.00 589.46 107 THR 2 N 1
ATOM 2508 C CA . THR B 2 107 ? 7.839 17.584 121.543 1.00 589.46 107 THR 2 CA 1
ATOM 2509 C C . THR B 2 107 ? 7.790 18.185 122.920 1.00 589.46 107 THR 2 C 1
ATOM 2510 O O . THR B 2 107 ? 6.985 17.791 123.764 1.00 589.46 107 THR 2 O 1
ATOM 2514 N N . ILE B 2 108 ? 8.689 19.144 123.191 1.00 589.46 108 ILE 2 N 1
ATOM 2515 C CA . ILE B 2 108 ? 8.815 19.814 124.467 1.00 589.46 108 ILE 2 CA 1
ATOM 2516 C C . ILE B 2 108 ? 8.153 21.170 124.339 1.00 589.46 108 ILE 2 C 1
ATOM 2517 O O . ILE B 2 108 ? 8.551 21.983 123.504 1.00 589.46 108 ILE 2 O 1
ATOM 2522 N N . HIS B 2 109 ? 7.118 21.460 125.150 1.00 589.46 109 HIS 2 N 1
ATOM 2523 C CA . HIS B 2 109 ? 6.483 22.763 125.154 1.00 589.46 109 HIS 2 CA 1
ATOM 2524 C C . HIS B 2 109 ? 6.558 23.401 126.532 1.00 589.46 109 HIS 2 C 1
ATOM 2525 O O . HIS B 2 109 ? 5.920 22.959 127.486 1.00 589.46 109 HIS 2 O 1
ATOM 2532 N N . VAL B 2 110 ? 7.353 24.477 126.678 1.00 589.46 110 VAL 2 N 1
ATOM 2533 C CA . VAL B 2 110 ? 7.487 25.220 127.924 1.00 589.46 110 VAL 2 CA 1
ATOM 2534 C C . VAL B 2 110 ? 6.609 26.455 127.843 1.00 589.46 110 VAL 2 C 1
ATOM 2535 O O . VAL B 2 110 ? 6.673 27.209 126.873 1.00 589.46 110 VAL 2 O 1
ATOM 2539 N N . GLN B 2 111 ? 5.749 26.664 128.860 1.00 589.46 111 GLN 2 N 1
ATOM 2540 C CA . GLN B 2 111 ? 4.806 27.763 128.928 1.00 589.46 111 GLN 2 CA 1
ATOM 2541 C C . GLN B 2 111 ? 5.142 28.665 130.100 1.00 589.46 111 GLN 2 C 1
ATOM 2542 O O . GLN B 2 111 ? 5.377 28.189 131.210 1.00 589.46 111 GLN 2 O 1
ATOM 2548 N N . CYS B 2 112 ? 5.164 29.991 129.880 1.00 589.46 112 CYS 2 N 1
ATOM 2549 C CA . CYS B 2 112 ? 5.400 30.954 130.936 1.00 589.46 112 CYS 2 CA 1
ATOM 2550 C C . CYS B 2 112 ? 4.860 32.313 130.509 1.00 589.46 112 CYS 2 C 1
ATOM 2551 O O . CYS B 2 112 ? 5.557 33.112 129.889 1.00 589.46 112 CYS 2 O 1
ATOM 2554 N N . ASN B 2 113 ? 3.595 32.633 130.838 1.00 589.46 113 ASN 2 N 1
ATOM 2555 C CA . ASN B 2 113 ? 3.012 33.932 130.550 1.00 589.46 113 ASN 2 CA 1
ATOM 2556 C C . ASN B 2 113 ? 3.176 34.902 131.715 1.00 589.46 113 ASN 2 C 1
ATOM 2557 O O . ASN B 2 113 ? 3.099 34.524 132.880 1.00 589.46 113 ASN 2 O 1
ATOM 2562 N N . ALA B 2 114 ? 3.389 36.196 131.415 1.00 589.46 114 ALA 2 N 1
ATOM 2563 C CA . ALA B 2 114 ? 3.476 37.223 132.432 1.00 589.46 114 ALA 2 CA 1
ATOM 2564 C C . ALA B 2 114 ? 2.589 38.396 132.046 1.00 589.46 114 ALA 2 C 1
ATOM 2565 O O . ALA B 2 114 ? 1.396 38.247 131.794 1.00 589.46 114 ALA 2 O 1
ATOM 2567 N N . SER B 2 115 ? 3.150 39.614 131.962 1.00 589.46 115 SER 2 N 1
ATOM 2568 C CA . SER B 2 115 ? 2.439 40.754 131.426 1.00 589.46 115 SER 2 CA 1
ATOM 2569 C C . SER B 2 115 ? 3.432 41.594 130.666 1.00 589.46 115 SER 2 C 1
ATOM 2570 O O . SER B 2 115 ? 4.634 41.350 130.702 1.00 589.46 115 SER 2 O 1
ATOM 2573 N N . LYS B 2 116 ? 2.953 42.653 129.990 1.00 589.46 116 LYS 2 N 1
ATOM 2574 C CA . LYS B 2 116 ? 3.784 43.556 129.215 1.00 589.46 116 LYS 2 CA 1
ATOM 2575 C C . LYS B 2 116 ? 4.631 44.483 130.086 1.00 589.46 116 LYS 2 C 1
ATOM 2576 O O . LYS B 2 116 ? 5.467 45.226 129.585 1.00 589.46 116 LYS 2 O 1
ATOM 2582 N N . PHE B 2 117 ? 4.436 44.419 131.419 1.00 589.46 117 PHE 2 N 1
ATOM 2583 C CA . PHE B 2 117 ? 5.169 45.175 132.415 1.00 589.46 117 PHE 2 CA 1
ATOM 2584 C C . PHE B 2 117 ? 6.124 44.288 133.208 1.00 589.46 117 PHE 2 C 1
ATOM 2585 O O . PHE B 2 117 ? 6.624 44.685 134.260 1.00 589.46 117 PHE 2 O 1
ATOM 2593 N N . HIS B 2 118 ? 6.401 43.056 132.735 1.00 589.46 118 HIS 2 N 1
ATOM 2594 C CA . HIS B 2 118 ? 7.369 42.167 133.360 1.00 589.46 118 HIS 2 CA 1
ATOM 2595 C C . HIS B 2 118 ? 8.621 42.078 132.518 1.00 589.46 118 HIS 2 C 1
ATOM 2596 O O . HIS B 2 118 ? 8.610 42.270 131.305 1.00 589.46 118 HIS 2 O 1
ATOM 2603 N N . GLN B 2 119 ? 9.746 41.740 133.164 1.00 589.46 119 GLN 2 N 1
ATOM 2604 C CA . GLN B 2 119 ? 10.992 41.437 132.502 1.00 589.46 119 GLN 2 CA 1
ATOM 2605 C C . GLN B 2 119 ? 11.419 40.040 132.887 1.00 589.46 119 GLN 2 C 1
ATOM 2606 O O . GLN B 2 119 ? 11.061 39.542 133.953 1.00 589.46 119 GLN 2 O 1
ATOM 2612 N N . GLY B 2 120 ? 12.222 39.387 132.029 1.00 589.46 120 GLY 2 N 1
ATOM 2613 C CA . GLY B 2 120 ? 12.802 38.092 132.333 1.00 589.46 120 GLY 2 CA 1
ATOM 2614 C C . GLY B 2 120 ? 13.038 37.334 131.066 1.00 589.46 120 GLY 2 C 1
ATOM 2615 O O . GLY B 2 120 ? 12.333 37.524 130.077 1.00 589.46 120 GLY 2 O 1
ATOM 2616 N N . ALA B 2 121 ? 14.044 36.446 131.059 1.00 589.46 121 ALA 2 N 1
ATOM 2617 C CA . ALA B 2 121 ? 14.335 35.646 129.891 1.00 589.46 121 ALA 2 CA 1
ATOM 2618 C C . ALA B 2 121 ? 14.795 34.264 130.295 1.00 589.46 121 ALA 2 C 1
ATOM 2619 O O . ALA B 2 121 ? 15.856 34.100 130.891 1.00 589.46 121 ALA 2 O 1
ATOM 2621 N N . LEU B 2 122 ? 14.003 33.228 129.979 1.00 589.46 122 LEU 2 N 1
ATOM 2622 C CA . LEU B 2 122 ? 14.336 31.852 130.295 1.00 589.46 122 LEU 2 CA 1
ATOM 2623 C C . LEU B 2 122 ? 15.006 31.177 129.124 1.00 589.46 122 LEU 2 C 1
ATOM 2624 O O . LEU B 2 122 ? 14.425 31.049 128.052 1.00 589.46 122 LEU 2 O 1
ATOM 2629 N N . GLY B 2 123 ? 16.237 30.673 129.296 1.00 589.46 123 GLY 2 N 1
ATOM 2630 C CA . GLY B 2 123 ? 16.887 29.855 128.284 1.00 589.46 123 GLY 2 CA 1
ATOM 2631 C C . GLY B 2 123 ? 16.463 28.431 128.468 1.00 589.46 123 GLY 2 C 1
ATOM 2632 O O . GLY B 2 123 ? 16.804 27.810 129.471 1.00 589.46 123 GLY 2 O 1
ATOM 2633 N N . VAL B 2 124 ? 15.683 27.894 127.516 1.00 589.46 124 VAL 2 N 1
ATOM 2634 C CA . VAL B 2 124 ? 15.194 26.530 127.534 1.00 589.46 124 VAL 2 CA 1
ATOM 2635 C C . VAL B 2 124 ? 16.098 25.714 126.643 1.00 589.46 124 VAL 2 C 1
ATOM 2636 O O . VAL B 2 124 ? 16.087 25.876 125.424 1.00 589.46 124 VAL 2 O 1
ATOM 2640 N N . PHE B 2 125 ? 16.919 24.830 127.228 1.00 589.46 125 PHE 2 N 1
ATOM 2641 C CA . PHE B 2 125 ? 17.894 24.058 126.488 1.00 589.46 125 PHE 2 CA 1
ATOM 2642 C C . PHE B 2 125 ? 17.542 22.594 126.587 1.00 589.46 125 PHE 2 C 1
ATOM 2643 O O . PHE B 2 125 ? 17.162 22.098 127.649 1.00 589.46 125 PHE 2 O 1
ATOM 2651 N N . LEU B 2 126 ? 17.685 21.853 125.476 1.00 589.46 126 LEU 2 N 1
ATOM 2652 C CA . LEU B 2 126 ? 17.621 20.409 125.505 1.00 589.46 126 LEU 2 CA 1
ATOM 2653 C C . LEU B 2 126 ? 18.985 19.822 125.258 1.00 589.46 126 LEU 2 C 1
ATOM 2654 O O . LEU B 2 126 ? 19.567 19.928 124.183 1.00 589.46 126 LEU 2 O 1
ATOM 2659 N N . ILE B 2 127 ? 19.541 19.170 126.285 1.00 589.46 127 ILE 2 N 1
ATOM 2660 C CA . ILE B 2 127 ? 20.891 18.656 126.272 1.00 589.46 127 ILE 2 CA 1
ATOM 2661 C C . ILE B 2 127 ? 20.832 17.145 126.113 1.00 589.46 127 ILE 2 C 1
ATOM 2662 O O . ILE B 2 127 ? 20.233 16.495 126.972 1.00 589.46 127 ILE 2 O 1
ATOM 2667 N N . PRO B 2 128 ? 21.374 16.501 125.074 1.00 589.46 128 PRO 2 N 1
ATOM 2668 C CA . PRO B 2 128 ? 21.497 15.051 125.044 1.00 589.46 128 PRO 2 CA 1
ATOM 2669 C C . PRO B 2 128 ? 22.585 14.607 126.007 1.00 589.46 128 PRO 2 C 1
ATOM 2670 O O . PRO B 2 128 ? 23.572 15.326 126.172 1.00 589.46 128 PRO 2 O 1
ATOM 2674 N N . GLU B 2 129 ? 22.404 13.444 126.662 1.00 589.46 129 GLU 2 N 1
ATOM 2675 C CA . GLU B 2 129 ? 23.209 12.877 127.731 1.00 589.46 129 GLU 2 CA 1
ATOM 2676 C C . GLU B 2 129 ? 23.714 13.887 128.746 1.00 589.46 129 GLU 2 C 1
ATOM 2677 O O . GLU B 2 129 ? 24.858 14.361 128.721 1.00 589.46 129 GLU 2 O 1
ATOM 2683 N N . PHE B 2 130 ? 22.810 14.273 129.670 1.00 589.46 130 PHE 2 N 1
ATOM 2684 C CA . PHE B 2 130 ? 23.000 15.389 130.564 1.00 589.46 130 PHE 2 CA 1
ATOM 2685 C C . PHE B 2 130 ? 23.555 14.899 131.902 1.00 589.46 130 PHE 2 C 1
ATOM 2686 O O . PHE B 2 130 ? 22.932 14.962 132.967 1.00 589.46 130 PHE 2 O 1
ATOM 2694 N N . VAL B 2 131 ? 24.804 14.399 131.846 1.00 589.46 131 VAL 2 N 1
ATOM 2695 C CA . VAL B 2 131 ? 25.548 13.903 132.986 1.00 589.46 131 VAL 2 CA 1
ATOM 2696 C C . VAL B 2 131 ? 26.178 15.056 133.744 1.00 589.46 131 VAL 2 C 1
ATOM 2697 O O . VAL B 2 131 ? 27.146 15.666 133.292 1.00 589.46 131 VAL 2 O 1
ATOM 2701 N N . MET B 2 132 ? 25.637 15.376 134.932 1.00 589.46 132 MET 2 N 1
ATOM 2702 C CA . MET B 2 132 ? 26.211 16.372 135.810 1.00 589.46 132 MET 2 CA 1
ATOM 2703 C C . MET B 2 132 ? 27.131 15.710 136.823 1.00 589.46 132 MET 2 C 1
ATOM 2704 O O . MET B 2 132 ? 27.089 14.502 137.053 1.00 589.46 132 MET 2 O 1
ATOM 2709 N N . ALA B 2 133 ? 27.994 16.514 137.467 1.00 589.46 133 ALA 2 N 1
ATOM 2710 C CA . ALA B 2 133 ? 28.923 16.071 138.479 1.00 589.46 133 ALA 2 CA 1
ATOM 2711 C C . ALA B 2 133 ? 28.237 15.725 139.786 1.00 589.46 133 ALA 2 C 1
ATOM 2712 O O . ALA B 2 133 ? 27.236 16.336 140.164 1.00 589.46 133 ALA 2 O 1
ATOM 2714 N N . CYS B 2 134 ? 28.767 14.748 140.544 1.00 589.46 134 CYS 2 N 1
ATOM 2715 C CA . CYS B 2 134 ? 28.230 14.471 141.866 1.00 589.46 134 CYS 2 CA 1
ATOM 2716 C C . CYS B 2 134 ? 28.745 15.457 142.909 1.00 589.46 134 CYS 2 C 1
ATOM 2717 O O . CYS B 2 134 ? 29.814 16.053 142.783 1.00 589.46 134 CYS 2 O 1
ATOM 2720 N N . ASN B 2 135 ? 27.965 15.668 143.982 1.00 589.46 135 ASN 2 N 1
ATOM 2721 C CA . ASN B 2 135 ? 28.259 16.624 145.032 1.00 589.46 135 ASN 2 CA 1
ATOM 2722 C C . ASN B 2 135 ? 29.205 16.049 146.090 1.00 589.46 135 ASN 2 C 1
ATOM 2723 O O . ASN B 2 135 ? 28.958 16.118 147.292 1.00 589.46 135 ASN 2 O 1
ATOM 2728 N N . THR B 2 136 ? 30.341 15.476 145.663 1.00 589.46 136 THR 2 N 1
ATOM 2729 C CA . THR B 2 136 ? 31.354 14.945 146.562 1.00 589.46 136 THR 2 CA 1
ATOM 2730 C C . THR B 2 136 ? 32.658 14.866 145.800 1.00 589.46 136 THR 2 C 1
ATOM 2731 O O . THR B 2 136 ? 32.695 14.486 144.631 1.00 589.46 136 THR 2 O 1
ATOM 2735 N N . GLU B 2 137 ? 33.779 15.280 146.423 1.00 589.46 137 GLU 2 N 1
ATOM 2736 C CA . GLU B 2 137 ? 35.092 15.312 145.806 1.00 589.46 137 GLU 2 CA 1
ATOM 2737 C C . GLU B 2 137 ? 35.843 14.005 145.938 1.00 589.46 137 GLU 2 C 1
ATOM 2738 O O . GLU B 2 137 ? 36.838 13.771 145.255 1.00 589.46 137 GLU 2 O 1
ATOM 2744 N N . SER B 2 138 ? 35.365 13.085 146.795 1.00 589.46 138 SER 2 N 1
ATOM 2745 C CA . SER B 2 138 ? 35.945 11.756 146.918 1.00 589.46 138 SER 2 CA 1
ATOM 2746 C C . SER B 2 138 ? 35.470 10.859 145.786 1.00 589.46 138 SER 2 C 1
ATOM 2747 O O . SER B 2 138 ? 36.223 10.506 144.881 1.00 589.46 138 SER 2 O 1
ATOM 2750 N N . LYS B 2 139 ? 34.183 10.483 145.794 1.00 589.46 139 LYS 2 N 1
ATOM 2751 C CA . LYS B 2 139 ? 33.573 9.640 144.786 1.00 589.46 139 LYS 2 CA 1
ATOM 2752 C C . LYS B 2 139 ? 33.326 10.397 143.482 1.00 589.46 139 LYS 2 C 1
ATOM 2753 O O . LYS B 2 139 ? 33.170 11.615 143.477 1.00 589.46 139 LYS 2 O 1
ATOM 2759 N N . THR B 2 140 ? 33.328 9.707 142.326 1.00 589.46 140 THR 2 N 1
ATOM 2760 C CA . THR B 2 140 ? 33.086 10.306 141.010 1.00 589.46 140 THR 2 CA 1
ATOM 2761 C C . THR B 2 140 ? 31.820 9.737 140.425 1.00 589.46 140 THR 2 C 1
ATOM 2762 O O . THR B 2 140 ? 31.646 8.520 140.429 1.00 589.46 140 THR 2 O 1
ATOM 2766 N N . SER B 2 141 ? 30.923 10.588 139.880 1.00 589.46 141 SER 2 N 1
ATOM 2767 C CA . SER B 2 141 ? 29.695 10.217 139.186 1.00 589.46 141 SER 2 CA 1
ATOM 2768 C C . SER B 2 141 ? 28.786 9.326 140.014 1.00 589.46 141 SER 2 C 1
ATOM 2769 O O . SER B 2 141 ? 28.173 8.376 139.539 1.00 589.46 141 SER 2 O 1
ATOM 2772 N N . TYR B 2 142 ? 28.705 9.655 141.316 1.00 589.46 142 TYR 2 N 1
ATOM 2773 C CA . TYR B 2 142 ? 28.061 8.881 142.349 1.00 589.46 142 TYR 2 CA 1
ATOM 2774 C C . TYR B 2 142 ? 26.660 9.415 142.620 1.00 589.46 142 TYR 2 C 1
ATOM 2775 O O . TYR B 2 142 ? 26.464 10.334 143.416 1.00 589.46 142 TYR 2 O 1
ATOM 2784 N N . VAL B 2 143 ? 25.643 8.866 141.930 1.00 589.46 143 VAL 2 N 1
ATOM 2785 C CA . VAL B 2 143 ? 24.289 9.397 141.964 1.00 589.46 143 VAL 2 CA 1
ATOM 2786 C C . VAL B 2 143 ? 23.304 8.250 142.119 1.00 589.46 143 VAL 2 C 1
ATOM 2787 O O . VAL B 2 143 ? 23.314 7.297 141.344 1.00 589.46 143 VAL 2 O 1
ATOM 2791 N N . SER B 2 144 ? 22.409 8.275 143.137 1.00 589.46 144 SER 2 N 1
ATOM 2792 C CA . SER B 2 144 ? 21.452 7.179 143.327 1.00 589.46 144 SER 2 CA 1
ATOM 2793 C C . SER B 2 144 ? 20.353 7.155 142.290 1.00 589.46 144 SER 2 C 1
ATOM 2794 O O . SER B 2 144 ? 20.135 8.116 141.558 1.00 589.46 144 SER 2 O 1
ATOM 2797 N N . TYR B 2 145 ? 19.577 6.054 142.221 1.00 589.46 145 TYR 2 N 1
ATOM 2798 C CA . TYR B 2 145 ? 18.468 5.949 141.291 1.00 589.46 145 TYR 2 CA 1
ATOM 2799 C C . TYR B 2 145 ? 17.400 7.010 141.544 1.00 589.46 145 TYR 2 C 1
ATOM 2800 O O . TYR B 2 145 ? 16.883 7.612 140.611 1.00 589.46 145 TYR 2 O 1
ATOM 2809 N N . ILE B 2 146 ? 17.102 7.310 142.822 1.00 589.46 146 ILE 2 N 1
ATOM 2810 C CA . ILE B 2 146 ? 16.196 8.379 143.224 1.00 589.46 146 ILE 2 CA 1
ATOM 2811 C C . ILE B 2 146 ? 16.722 9.759 142.847 1.00 589.46 146 ILE 2 C 1
ATOM 2812 O O . ILE B 2 146 ? 16.019 10.584 142.272 1.00 589.46 146 ILE 2 O 1
ATOM 2817 N N . ASN B 2 147 ? 18.001 10.045 143.165 1.00 589.46 147 ASN 2 N 1
ATOM 2818 C CA . ASN B 2 147 ? 18.578 11.360 142.956 1.00 589.46 147 ASN 2 CA 1
ATOM 2819 C C . ASN B 2 147 ? 18.918 11.652 141.499 1.00 589.46 147 ASN 2 C 1
ATOM 2820 O O . ASN B 2 147 ? 18.983 12.812 141.096 1.00 589.46 147 ASN 2 O 1
ATOM 2825 N N . ALA B 2 148 ? 19.160 10.615 140.675 1.00 589.46 148 ALA 2 N 1
ATOM 2826 C CA . ALA B 2 148 ? 19.352 10.762 139.248 1.00 589.46 148 ALA 2 CA 1
ATOM 2827 C C . ALA B 2 148 ? 18.037 10.913 138.516 1.00 589.46 148 ALA 2 C 1
ATOM 2828 O O . ALA B 2 148 ? 17.931 11.694 137.570 1.00 589.46 148 ALA 2 O 1
ATOM 2830 N N . ASN B 2 149 ? 17.022 10.140 138.953 1.00 589.46 149 ASN 2 N 1
ATOM 2831 C CA . ASN B 2 149 ? 15.721 10.052 138.328 1.00 589.46 149 ASN 2 CA 1
ATOM 2832 C C . ASN B 2 149 ? 14.608 10.596 139.245 1.00 589.46 149 ASN 2 C 1
ATOM 2833 O O . ASN B 2 149 ? 13.832 9.798 139.788 1.00 589.46 149 ASN 2 O 1
ATOM 2838 N N . PRO B 2 150 ? 14.438 11.898 139.469 1.00 589.46 150 PRO 2 N 1
ATOM 2839 C CA . PRO B 2 150 ? 13.407 12.424 140.363 1.00 589.46 150 PRO 2 CA 1
ATOM 2840 C C . PRO B 2 150 ? 12.024 12.458 139.723 1.00 589.46 150 PRO 2 C 1
ATOM 2841 O O . PRO B 2 150 ? 11.039 12.683 140.428 1.00 589.46 150 PRO 2 O 1
ATOM 2845 N N . GLY B 2 151 ? 11.892 12.244 138.401 1.00 589.46 151 GLY 2 N 1
ATOM 2846 C CA . GLY B 2 151 ? 10.604 12.207 137.730 1.00 589.46 151 GLY 2 CA 1
ATOM 2847 C C . GLY B 2 151 ? 10.023 13.551 137.407 1.00 589.46 151 GLY 2 C 1
ATOM 2848 O O . GLY B 2 151 ? 10.718 14.478 137.004 1.00 589.46 151 GLY 2 O 1
ATOM 2849 N N . GLU B 2 152 ? 8.687 13.666 137.553 1.00 589.46 152 GLU 2 N 1
ATOM 2850 C CA . GLU B 2 152 ? 7.875 14.827 137.224 1.00 589.46 152 GLU 2 CA 1
ATOM 2851 C C . GLU B 2 152 ? 8.349 16.128 137.845 1.00 589.46 152 GLU 2 C 1
ATOM 2852 O O . GLU B 2 152 ? 8.370 17.183 137.219 1.00 589.46 152 GLU 2 O 1
ATOM 2858 N N . ARG B 2 153 ? 8.806 16.044 139.107 1.00 589.46 153 ARG 2 N 1
ATOM 2859 C CA . ARG B 2 153 ? 9.367 17.146 139.852 1.00 589.46 153 ARG 2 CA 1
ATOM 2860 C C . ARG B 2 153 ? 10.608 17.739 139.228 1.00 589.46 153 ARG 2 C 1
ATOM 2861 O O . ARG B 2 153 ? 10.739 18.954 139.112 1.00 589.46 153 ARG 2 O 1
ATOM 2869 N N . GLY B 2 154 ? 11.563 16.879 138.835 1.00 589.46 154 GLY 2 N 1
ATOM 2870 C CA . GLY B 2 154 ? 12.862 17.328 138.381 1.00 589.46 154 GLY 2 CA 1
ATOM 2871 C C . GLY B 2 154 ? 13.748 17.656 139.535 1.00 589.46 154 GLY 2 C 1
ATOM 2872 O O . GLY B 2 154 ? 13.548 17.214 140.666 1.00 589.46 154 GLY 2 O 1
ATOM 2873 N N . GLY B 2 155 ? 14.769 18.463 139.263 1.00 589.46 155 GLY 2 N 1
ATOM 2874 C CA . GLY B 2 155 ? 15.605 19.032 140.289 1.00 589.46 155 GLY 2 CA 1
ATOM 2875 C C . GLY B 2 155 ? 15.824 20.454 139.923 1.00 589.46 155 GLY 2 C 1
ATOM 2876 O O . GLY B 2 155 ? 15.534 20.879 138.807 1.00 589.46 155 GLY 2 O 1
ATOM 2877 N N . GLU B 2 156 ? 16.348 21.238 140.865 1.00 589.46 156 GLU 2 N 1
ATOM 2878 C CA . GLU B 2 156 ? 16.635 22.631 140.641 1.00 589.46 156 GLU 2 CA 1
ATOM 2879 C C . GLU B 2 156 ? 18.130 22.856 140.531 1.00 589.46 156 GLU 2 C 1
ATOM 2880 O O . GLU B 2 156 ? 18.946 22.003 140.888 1.00 589.46 156 GLU 2 O 1
ATOM 2886 N N . PHE B 2 157 ? 18.528 24.032 140.007 1.00 589.46 157 PHE 2 N 1
ATOM 2887 C CA . PHE B 2 157 ? 19.909 24.478 140.022 1.00 589.46 157 PHE 2 CA 1
ATOM 2888 C C . PHE B 2 157 ? 20.153 25.349 141.245 1.00 589.46 157 PHE 2 C 1
ATOM 2889 O O . PHE B 2 157 ? 19.245 25.918 141.846 1.00 589.46 157 PHE 2 O 1
ATOM 2897 N N . THR B 2 158 ? 21.427 25.465 141.640 1.00 589.46 158 THR 2 N 1
ATOM 2898 C CA . THR B 2 158 ? 21.907 26.318 142.715 1.00 589.46 158 THR 2 CA 1
ATOM 2899 C C . THR B 2 158 ? 23.093 27.063 142.151 1.00 589.46 158 THR 2 C 1
ATOM 2900 O O . THR B 2 158 ? 23.642 26.676 141.126 1.00 589.46 158 THR 2 O 1
ATOM 2904 N N . ASN B 2 159 ? 23.535 28.155 142.796 1.00 589.46 159 ASN 2 N 1
ATOM 2905 C CA . ASN B 2 159 ? 24.708 28.911 142.394 1.00 589.46 159 ASN 2 CA 1
ATOM 2906 C C . ASN B 2 159 ? 25.895 28.628 143.298 1.00 589.46 159 ASN 2 C 1
ATOM 2907 O O . ASN B 2 159 ? 26.890 29.348 143.288 1.00 589.46 159 ASN 2 O 1
ATOM 2912 N N . THR B 2 160 ? 25.800 27.567 144.122 1.00 589.46 160 THR 2 N 1
ATOM 2913 C CA . THR B 2 160 ? 26.798 27.214 145.124 1.00 589.46 160 THR 2 CA 1
ATOM 2914 C C . THR B 2 160 ? 27.223 25.756 144.973 1.00 589.46 160 THR 2 C 1
ATOM 2915 O O . THR B 2 160 ? 26.446 24.899 144.561 1.00 589.46 160 THR 2 O 1
ATOM 2919 N N . TYR B 2 161 ? 28.495 25.431 145.288 1.00 589.46 161 TYR 2 N 1
ATOM 2920 C CA . TYR B 2 161 ? 29.037 24.083 145.208 1.00 589.46 161 TYR 2 CA 1
ATOM 2921 C C . TYR B 2 161 ? 29.410 23.655 146.621 1.00 589.46 161 TYR 2 C 1
ATOM 2922 O O . TYR B 2 161 ? 30.339 24.202 147.207 1.00 589.46 161 TYR 2 O 1
ATOM 2931 N N . ASN B 2 162 ? 28.672 22.695 147.220 1.00 589.46 162 ASN 2 N 1
ATOM 2932 C CA . ASN B 2 162 ? 28.801 22.390 148.642 1.00 589.46 162 ASN 2 CA 1
ATOM 2933 C C . ASN B 2 162 ? 29.065 20.899 148.852 1.00 589.46 162 ASN 2 C 1
ATOM 2934 O O . ASN B 2 162 ? 28.147 20.182 149.255 1.00 589.46 162 ASN 2 O 1
ATOM 2939 N N . PRO B 2 163 ? 30.245 20.361 148.572 1.00 589.46 163 PRO 2 N 1
ATOM 2940 C CA . PRO B 2 163 ? 30.423 18.928 148.399 1.00 589.46 163 PRO 2 CA 1
ATOM 2941 C C . PRO B 2 163 ? 30.512 18.154 149.713 1.00 589.46 163 PRO 2 C 1
ATOM 2942 O O . PRO B 2 163 ? 31.327 18.454 150.586 1.00 589.46 163 PRO 2 O 1
ATOM 2946 N N . SER B 2 164 ? 29.699 17.093 149.876 1.00 589.46 164 SER 2 N 1
ATOM 2947 C CA . SER B 2 164 ? 29.706 16.265 151.078 1.00 589.46 164 SER 2 CA 1
ATOM 2948 C C . SER B 2 164 ? 30.743 15.169 150.972 1.00 589.46 164 SER 2 C 1
ATOM 2949 O O . SER B 2 164 ? 30.428 13.988 150.843 1.00 589.46 164 SER 2 O 1
ATOM 2952 N N . ASN B 2 165 ? 32.030 15.556 151.041 1.00 589.46 165 ASN 2 N 1
ATOM 2953 C CA . ASN B 2 165 ? 33.201 14.733 150.756 1.00 589.46 165 ASN 2 CA 1
ATOM 2954 C C . ASN B 2 165 ? 33.301 13.398 151.496 1.00 589.46 165 ASN 2 C 1
ATOM 2955 O O . ASN B 2 165 ? 33.826 12.421 150.963 1.00 589.46 165 ASN 2 O 1
ATOM 2960 N N . THR B 2 166 ? 32.787 13.316 152.733 1.00 589.46 166 THR 2 N 1
ATOM 2961 C CA . THR B 2 166 ? 32.806 12.106 153.550 1.00 589.46 166 THR 2 CA 1
ATOM 2962 C C . THR B 2 166 ? 31.652 11.151 153.276 1.00 589.46 166 THR 2 C 1
ATOM 2963 O O . THR B 2 166 ? 31.804 9.934 153.371 1.00 589.46 166 THR 2 O 1
ATOM 2967 N N . ASP B 2 167 ? 30.448 11.686 152.988 1.00 589.46 167 ASP 2 N 1
ATOM 2968 C CA . ASP B 2 167 ? 29.196 11.000 153.252 1.00 589.46 167 ASP 2 CA 1
ATOM 2969 C C . ASP B 2 167 ? 28.429 10.525 152.002 1.00 589.46 167 ASP 2 C 1
ATOM 2970 O O . ASP B 2 167 ? 28.702 10.892 150.859 1.00 589.46 167 ASP 2 O 1
ATOM 2975 N N . ALA B 2 168 ? 27.416 9.663 152.241 1.00 589.46 168 ALA 2 N 1
ATOM 2976 C CA . ALA B 2 168 ? 26.579 9.030 151.249 1.00 589.46 168 ALA 2 CA 1
ATOM 2977 C C . ALA B 2 168 ? 25.143 9.562 151.197 1.00 589.46 168 ALA 2 C 1
ATOM 2978 O O . ALA B 2 168 ? 24.299 8.999 150.496 1.00 589.46 168 ALA 2 O 1
ATOM 2980 N N . SER B 2 169 ? 24.802 10.649 151.924 1.00 589.46 169 SER 2 N 1
ATOM 2981 C CA . SER B 2 169 ? 23.507 11.320 151.783 1.00 589.46 169 SER 2 CA 1
ATOM 2982 C C . SER B 2 169 ? 23.533 12.341 150.651 1.00 589.46 169 SER 2 C 1
ATOM 2983 O O . SER B 2 169 ? 23.330 12.022 149.478 1.00 589.46 169 SER 2 O 1
ATOM 2986 N N . GLU B 2 170 ? 23.831 13.612 150.967 1.00 589.46 170 GLU 2 N 1
ATOM 2987 C CA . GLU B 2 170 ? 23.861 14.733 150.045 1.00 589.46 170 GLU 2 CA 1
ATOM 2988 C C . GLU B 2 170 ? 25.062 14.729 149.112 1.00 589.46 170 GLU 2 C 1
ATOM 2989 O O . GLU B 2 170 ? 25.167 15.541 148.197 1.00 589.46 170 GLU 2 O 1
ATOM 2995 N N . GLY B 2 171 ? 25.980 13.757 149.287 1.00 589.46 171 GLY 2 N 1
ATOM 2996 C CA . GLY B 2 171 ? 27.068 13.490 148.353 1.00 589.46 171 GLY 2 CA 1
ATOM 2997 C C . GLY B 2 171 ? 26.677 12.551 147.245 1.00 589.46 171 GLY 2 C 1
ATOM 2998 O O . GLY B 2 171 ? 27.398 12.383 146.268 1.00 589.46 171 GLY 2 O 1
ATOM 2999 N N . ARG B 2 172 ? 25.506 11.898 147.364 1.00 589.46 172 ARG 2 N 1
ATOM 3000 C CA . ARG B 2 172 ? 25.030 10.883 146.442 1.00 589.46 172 ARG 2 CA 1
ATOM 3001 C C . ARG B 2 172 ? 24.023 11.469 145.448 1.00 589.46 172 ARG 2 C 1
ATOM 3002 O O . ARG B 2 172 ? 23.033 10.844 145.059 1.00 589.46 172 ARG 2 O 1
ATOM 3010 N N . LYS B 2 173 ? 24.255 12.718 145.005 1.00 589.46 173 LYS 2 N 1
ATOM 3011 C CA . LYS B 2 173 ? 23.375 13.430 144.104 1.00 589.46 173 LYS 2 CA 1
ATOM 3012 C C . LYS B 2 173 ? 24.149 14.445 143.291 1.00 589.46 173 LYS 2 C 1
ATOM 3013 O O . LYS B 2 173 ? 25.331 14.686 143.529 1.00 589.46 173 LYS 2 O 1
ATOM 3019 N N . PHE B 2 174 ? 23.489 15.062 142.291 1.00 589.46 174 PHE 2 N 1
ATOM 3020 C CA . PHE B 2 174 ? 24.111 16.021 141.401 1.00 589.46 174 PHE 2 CA 1
ATOM 3021 C C . PHE B 2 174 ? 24.421 17.355 142.061 1.00 589.46 174 PHE 2 C 1
ATOM 3022 O O . PHE B 2 174 ? 23.591 17.956 142.742 1.00 589.46 174 PHE 2 O 1
ATOM 3030 N N . ALA B 2 175 ? 25.625 17.887 141.800 1.00 589.46 175 ALA 2 N 1
ATOM 3031 C CA . ALA B 2 175 ? 25.983 19.243 142.130 1.00 589.46 175 ALA 2 CA 1
ATOM 3032 C C . ALA B 2 175 ? 25.529 20.171 141.013 1.00 589.46 175 ALA 2 C 1
ATOM 3033 O O . ALA B 2 175 ? 26.321 20.615 140.182 1.00 589.46 175 ALA 2 O 1
ATOM 3035 N N . ALA B 2 176 ? 24.214 20.477 140.961 1.00 589.46 176 ALA 2 N 1
ATOM 3036 C CA . ALA B 2 176 ? 23.589 21.249 139.903 1.00 589.46 176 ALA 2 CA 1
ATOM 3037 C C . ALA B 2 176 ? 23.913 22.741 139.966 1.00 589.46 176 ALA 2 C 1
ATOM 3038 O O . ALA B 2 176 ? 23.092 23.588 140.304 1.00 589.46 176 ALA 2 O 1
ATOM 3040 N N . LEU B 2 177 ? 25.163 23.083 139.628 1.00 589.46 177 LEU 2 N 1
ATOM 3041 C CA . LEU B 2 177 ? 25.709 24.419 139.669 1.00 589.46 177 LEU 2 CA 1
ATOM 3042 C C . LEU B 2 177 ? 25.345 25.218 138.415 1.00 589.46 177 LEU 2 C 1
ATOM 3043 O O . LEU B 2 177 ? 25.781 24.869 137.319 1.00 589.46 177 LEU 2 O 1
ATOM 3048 N N . ASP B 2 178 ? 24.544 26.298 138.541 1.00 589.46 178 ASP 2 N 1
ATOM 3049 C CA . ASP B 2 178 ? 23.956 27.090 137.469 1.00 589.46 178 ASP 2 CA 1
ATOM 3050 C C . ASP B 2 178 ? 24.910 27.513 136.351 1.00 589.46 178 ASP 2 C 1
ATOM 3051 O O . ASP B 2 178 ? 24.777 27.098 135.198 1.00 589.46 178 ASP 2 O 1
ATOM 3056 N N . TYR B 2 179 ? 25.924 28.328 136.688 1.00 589.46 179 TYR 2 N 1
ATOM 3057 C CA . TYR B 2 179 ? 26.870 28.933 135.774 1.00 589.46 179 TYR 2 CA 1
ATOM 3058 C C . TYR B 2 179 ? 27.742 27.918 135.040 1.00 589.46 179 TYR 2 C 1
ATOM 3059 O O . TYR B 2 179 ? 28.273 28.199 133.964 1.00 589.46 179 TYR 2 O 1
ATOM 3068 N N . LEU B 2 180 ? 27.857 26.689 135.589 1.00 589.46 180 LEU 2 N 1
ATOM 3069 C CA . LEU B 2 180 ? 28.602 25.595 134.998 1.00 589.46 180 LEU 2 CA 1
ATOM 3070 C C . LEU B 2 180 ? 27.746 24.412 134.550 1.00 589.46 180 LEU 2 C 1
ATOM 3071 O O . LEU B 2 180 ? 28.278 23.327 134.292 1.00 589.46 180 LEU 2 O 1
ATOM 3076 N N . LEU B 2 181 ? 26.405 24.569 134.458 1.00 589.46 181 LEU 2 N 1
ATOM 3077 C CA . LEU B 2 181 ? 25.437 23.527 134.102 1.00 589.46 181 LEU 2 CA 1
ATOM 3078 C C . LEU B 2 181 ? 25.507 22.259 134.953 1.00 589.46 181 LEU 2 C 1
ATOM 3079 O O . LEU B 2 181 ? 25.114 21.180 134.516 1.00 589.46 181 LEU 2 O 1
ATOM 3084 N N . GLY B 2 182 ? 26.075 22.332 136.177 1.00 589.46 182 GLY 2 N 1
ATOM 3085 C CA . GLY B 2 182 ? 26.459 21.179 136.996 1.00 589.46 182 GLY 2 CA 1
ATOM 3086 C C . GLY B 2 182 ? 27.514 20.272 136.405 1.00 589.46 182 GLY 2 C 1
ATOM 3087 O O . GLY B 2 182 ? 27.886 19.258 136.982 1.00 589.46 182 GLY 2 O 1
ATOM 3088 N N . SER B 2 183 ? 28.012 20.611 135.210 1.00 589.46 183 SER 2 N 1
ATOM 3089 C CA . SER B 2 183 ? 28.722 19.707 134.320 1.00 589.46 183 SER 2 CA 1
ATOM 3090 C C . SER B 2 183 ? 30.171 20.122 134.185 1.00 589.46 183 SER 2 C 1
ATOM 3091 O O . SER B 2 183 ? 31.029 19.375 133.719 1.00 589.46 183 SER 2 O 1
ATOM 3094 N N . GLY B 2 184 ? 30.489 21.367 134.592 1.00 589.46 184 GLY 2 N 1
ATOM 3095 C CA . GLY B 2 184 ? 31.837 21.924 134.543 1.00 589.46 184 GLY 2 CA 1
ATOM 3096 C C . GLY B 2 184 ? 32.127 22.615 133.245 1.00 589.46 184 GLY 2 C 1
ATOM 3097 O O . GLY B 2 184 ? 33.272 22.668 132.796 1.00 589.46 184 GLY 2 O 1
ATOM 3098 N N . VAL B 2 185 ? 31.084 23.163 132.603 1.00 589.46 185 VAL 2 N 1
ATOM 3099 C CA . VAL B 2 185 ? 31.175 23.835 131.324 1.00 589.46 185 VAL 2 CA 1
ATOM 3100 C C . VAL B 2 185 ? 30.377 25.115 131.437 1.00 589.46 185 VAL 2 C 1
ATOM 3101 O O . VAL B 2 185 ? 29.294 25.122 132.008 1.00 589.46 185 VAL 2 O 1
ATOM 3105 N N . LEU B 2 186 ? 30.866 26.260 130.925 1.00 589.46 186 LEU 2 N 1
ATOM 3106 C CA . LEU B 2 186 ? 30.156 27.517 131.110 1.00 589.46 186 LEU 2 CA 1
ATOM 3107 C C . LEU B 2 186 ? 28.798 27.562 130.416 1.00 589.46 186 LEU 2 C 1
ATOM 3108 O O . LEU B 2 186 ? 28.680 27.345 129.210 1.00 589.46 186 LEU 2 O 1
ATOM 3113 N N . ALA B 2 187 ? 27.737 27.881 131.190 1.00 589.46 187 ALA 2 N 1
ATOM 3114 C CA . ALA B 2 187 ? 26.353 27.912 130.751 1.00 589.46 187 ALA 2 CA 1
ATOM 3115 C C . ALA B 2 187 ? 26.073 28.920 129.645 1.00 589.46 187 ALA 2 C 1
ATOM 3116 O O . ALA B 2 187 ? 25.128 28.781 128.875 1.00 589.46 187 ALA 2 O 1
ATOM 3118 N N . GLY B 2 188 ? 26.959 29.926 129.491 1.00 589.46 188 GLY 2 N 1
ATOM 3119 C CA . GLY B 2 188 ? 26.962 30.860 128.368 1.00 589.46 188 GLY 2 CA 1
ATOM 3120 C C . GLY B 2 188 ? 27.137 30.221 127.011 1.00 589.46 188 GLY 2 C 1
ATOM 3121 O O . GLY B 2 188 ? 26.775 30.806 126.000 1.00 589.46 188 GLY 2 O 1
ATOM 3122 N N . ASN B 2 189 ? 27.682 28.989 126.951 1.00 589.46 189 ASN 2 N 1
ATOM 3123 C CA . ASN B 2 189 ? 27.838 28.259 125.707 1.00 589.46 189 ASN 2 CA 1
ATOM 3124 C C . ASN B 2 189 ? 26.791 27.162 125.551 1.00 589.46 189 ASN 2 C 1
ATOM 3125 O O . ASN B 2 189 ? 26.897 26.329 124.655 1.00 589.46 189 ASN 2 O 1
ATOM 3130 N N . ALA B 2 190 ? 25.718 27.128 126.375 1.00 589.46 190 ALA 2 N 1
ATOM 3131 C CA . ALA B 2 190 ? 24.685 26.099 126.300 1.00 589.46 190 ALA 2 CA 1
ATOM 3132 C C . ALA B 2 190 ? 23.849 26.147 125.014 1.00 589.46 190 ALA 2 C 1
ATOM 3133 O O . ALA B 2 190 ? 23.083 25.248 124.685 1.00 589.46 190 ALA 2 O 1
ATOM 3135 N N . PHE B 2 191 ? 24.030 27.201 124.210 1.00 589.46 191 PHE 2 N 1
ATOM 3136 C CA . PHE B 2 191 ? 23.345 27.469 122.963 1.00 589.46 191 PHE 2 CA 1
ATOM 3137 C C . PHE B 2 191 ? 23.820 26.598 121.799 1.00 589.46 191 PHE 2 C 1
ATOM 3138 O O . PHE B 2 191 ? 23.271 26.659 120.702 1.00 589.46 191 PHE 2 O 1
ATOM 3146 N N . VAL B 2 192 ? 24.834 25.726 122.009 1.00 589.46 192 VAL 2 N 1
ATOM 3147 C CA . VAL B 2 192 ? 25.265 24.735 121.024 1.00 589.46 192 VAL 2 CA 1
ATOM 3148 C C . VAL B 2 192 ? 24.335 23.524 120.984 1.00 589.46 192 VAL 2 C 1
ATOM 3149 O O . VAL B 2 192 ? 24.421 22.648 120.122 1.00 589.46 192 VAL 2 O 1
ATOM 3153 N N . TYR B 2 193 ? 23.386 23.474 121.934 1.00 589.46 193 TYR 2 N 1
ATOM 3154 C CA . TYR B 2 193 ? 22.338 22.488 122.026 1.00 589.46 193 TYR 2 CA 1
ATOM 3155 C C . TYR B 2 193 ? 21.065 23.019 121.377 1.00 589.46 193 TYR 2 C 1
ATOM 3156 O O . TYR B 2 193 ? 20.955 24.229 121.179 1.00 589.46 193 TYR 2 O 1
ATOM 3165 N N . PRO B 2 194 ? 20.058 22.218 121.030 1.00 589.46 194 PRO 2 N 1
ATOM 3166 C CA . PRO B 2 194 ? 18.760 22.737 120.604 1.00 589.46 194 PRO 2 CA 1
ATOM 3167 C C . PRO B 2 194 ? 18.063 23.507 121.717 1.00 589.46 194 PRO 2 C 1
ATOM 3168 O O . PRO B 2 194 ? 17.929 23.006 122.834 1.00 589.46 194 PRO 2 O 1
ATOM 3172 N N . HIS B 2 195 ? 17.643 24.753 121.442 1.00 589.46 195 HIS 2 N 1
ATOM 3173 C CA . HIS B 2 195 ? 17.197 25.637 122.491 1.00 589.46 195 HIS 2 CA 1
ATOM 3174 C C . HIS B 2 195 ? 16.222 26.673 121.981 1.00 589.46 195 HIS 2 C 1
ATOM 3175 O O . HIS B 2 195 ? 16.097 26.903 120.780 1.00 589.46 195 HIS 2 O 1
ATOM 3182 N N . GLN B 2 196 ? 15.518 27.339 122.914 1.00 589.46 196 GLN 2 N 1
ATOM 3183 C CA . GLN B 2 196 ? 14.795 28.565 122.656 1.00 589.46 196 GLN 2 CA 1
ATOM 3184 C C . GLN B 2 196 ? 14.943 29.436 123.877 1.00 589.46 196 GLN 2 C 1
ATOM 3185 O O . GLN B 2 196 ? 15.350 28.986 124.945 1.00 589.46 196 GLN 2 O 1
ATOM 3191 N N . ILE B 2 197 ? 14.612 30.729 123.746 1.00 589.46 197 ILE 2 N 1
ATOM 3192 C CA . ILE B 2 197 ? 14.611 31.652 124.860 1.00 589.46 197 ILE 2 CA 1
ATOM 3193 C C . ILE B 2 197 ? 13.190 32.149 125.030 1.00 589.46 197 ILE 2 C 1
ATOM 3194 O O . ILE B 2 197 ? 12.580 32.642 124.084 1.00 589.46 197 ILE 2 O 1
ATOM 3199 N N . ILE B 2 198 ? 12.608 32.031 126.241 1.00 589.46 198 ILE 2 N 1
ATOM 3200 C CA . ILE B 2 198 ? 11.346 32.676 126.572 1.00 589.46 198 ILE 2 CA 1
ATOM 3201 C C . ILE B 2 198 ? 11.653 34.029 127.158 1.00 589.46 198 ILE 2 C 1
ATOM 3202 O O . ILE B 2 198 ? 11.855 34.173 128.361 1.00 589.46 198 ILE 2 O 1
ATOM 3207 N N . ASN B 2 199 ? 11.716 35.064 126.301 1.00 589.46 199 ASN 2 N 1
ATOM 3208 C CA . ASN B 2 199 ? 11.900 36.433 126.726 1.00 589.46 199 ASN 2 CA 1
ATOM 3209 C C . ASN B 2 199 ? 10.514 37.031 126.853 1.00 589.46 199 ASN 2 C 1
ATOM 3210 O O . ASN B 2 199 ? 9.812 37.185 125.860 1.00 589.46 199 ASN 2 O 1
ATOM 3215 N N . LEU B 2 200 ? 10.088 37.382 128.081 1.00 589.46 200 LEU 2 N 1
ATOM 3216 C CA . LEU B 2 200 ? 8.715 37.742 128.415 1.00 589.46 200 LEU 2 CA 1
ATOM 3217 C C . LEU B 2 200 ? 8.139 38.923 127.643 1.00 589.46 200 LEU 2 C 1
ATOM 3218 O O . LEU B 2 200 ? 6.936 39.029 127.426 1.00 589.46 200 LEU 2 O 1
ATOM 3223 N N . ARG B 2 201 ? 9.004 39.842 127.178 1.00 589.46 201 ARG 2 N 1
ATOM 3224 C CA . ARG B 2 201 ? 8.600 40.975 126.364 1.00 589.46 201 ARG 2 CA 1
ATOM 3225 C C . ARG B 2 201 ? 8.436 40.641 124.877 1.00 589.46 201 ARG 2 C 1
ATOM 3226 O O . ARG B 2 201 ? 8.099 41.503 124.063 1.00 589.46 201 ARG 2 O 1
ATOM 3234 N N . THR B 2 202 ? 8.720 39.382 124.490 1.00 589.46 202 THR 2 N 1
ATOM 3235 C CA . THR B 2 202 ? 8.719 38.892 123.116 1.00 589.46 202 THR 2 CA 1
ATOM 3236 C C . THR B 2 202 ? 7.783 37.715 122.966 1.00 589.46 202 THR 2 C 1
ATOM 3237 O O . THR B 2 202 ? 7.003 37.673 122.011 1.00 589.46 202 THR 2 O 1
ATOM 3241 N N . ASN B 2 203 ? 7.882 36.705 123.854 1.00 589.46 203 ASN 2 N 1
ATOM 3242 C CA . ASN B 2 203 ? 7.170 35.452 123.724 1.00 589.46 203 ASN 2 CA 1
ATOM 3243 C C . ASN B 2 203 ? 6.823 34.837 125.073 1.00 589.46 203 ASN 2 C 1
ATOM 3244 O O . ASN B 2 203 ? 7.475 35.095 126.080 1.00 589.46 203 ASN 2 O 1
ATOM 3249 N N . ASN B 2 204 ? 5.777 33.977 125.111 1.00 589.46 204 ASN 2 N 1
ATOM 3250 C CA . ASN B 2 204 ? 5.346 33.297 126.331 1.00 589.46 204 ASN 2 CA 1
ATOM 3251 C C . ASN B 2 204 ? 5.517 31.778 126.261 1.00 589.46 204 ASN 2 C 1
ATOM 3252 O O . ASN B 2 204 ? 5.369 31.067 127.255 1.00 589.46 204 ASN 2 O 1
ATOM 3257 N N . SER B 2 205 ? 5.864 31.249 125.072 1.00 589.46 205 SER 2 N 1
ATOM 3258 C CA . SER B 2 205 ? 6.038 29.823 124.838 1.00 589.46 205 SER 2 CA 1
ATOM 3259 C C . SER B 2 205 ? 7.393 29.529 124.247 1.00 589.46 205 SER 2 C 1
ATOM 3260 O O . SER B 2 205 ? 7.953 30.340 123.507 1.00 589.46 205 SER 2 O 1
ATOM 3263 N N . ALA B 2 206 ? 7.902 28.309 124.508 1.00 589.46 206 ALA 2 N 1
ATOM 3264 C CA . ALA B 2 206 ? 9.004 27.704 123.790 1.00 589.46 206 ALA 2 CA 1
ATOM 3265 C C . ALA B 2 206 ? 8.578 26.326 123.308 1.00 589.46 206 ALA 2 C 1
ATOM 3266 O O . ALA B 2 206 ? 7.982 25.556 124.056 1.00 589.46 206 ALA 2 O 1
ATOM 3268 N N . THR B 2 207 ? 8.860 25.985 122.036 1.00 589.46 207 THR 2 N 1
ATOM 3269 C CA . THR B 2 207 ? 8.496 24.704 121.433 1.00 589.46 207 THR 2 CA 1
ATOM 3270 C C . THR B 2 207 ? 9.699 24.084 120.764 1.00 589.46 207 THR 2 C 1
ATOM 3271 O O . THR B 2 207 ? 10.175 24.577 119.740 1.00 589.46 207 THR 2 O 1
ATOM 3275 N N . ILE B 2 208 ? 10.206 22.968 121.318 1.00 589.46 208 ILE 2 N 1
ATOM 3276 C CA . ILE B 2 208 ? 11.356 22.258 120.784 1.00 589.46 208 ILE 2 CA 1
ATOM 3277 C C . ILE B 2 208 ? 10.938 20.836 120.450 1.00 589.46 208 ILE 2 C 1
ATOM 3278 O O . ILE B 2 208 ? 10.528 20.067 121.317 1.00 589.46 208 ILE 2 O 1
ATOM 3283 N N . VAL B 2 209 ? 11.028 20.438 119.166 1.00 589.46 209 VAL 2 N 1
ATOM 3284 C CA . VAL B 2 209 ? 10.818 19.061 118.745 1.00 589.46 209 VAL 2 CA 1
ATOM 3285 C C . VAL B 2 209 ? 12.166 18.372 118.706 1.00 589.46 209 VAL 2 C 1
ATOM 3286 O O . VAL B 2 209 ? 13.124 18.875 118.119 1.00 589.46 209 VAL 2 O 1
ATOM 3290 N N . VAL B 2 210 ? 12.287 17.209 119.367 1.00 589.46 210 VAL 2 N 1
ATOM 3291 C CA . VAL B 2 210 ? 13.546 16.524 119.549 1.00 589.46 210 VAL 2 CA 1
ATOM 3292 C C . VAL B 2 210 ? 13.454 15.087 119.017 1.00 589.46 210 VAL 2 C 1
ATOM 3293 O O . VAL B 2 210 ? 12.487 14.391 119.343 1.00 589.46 210 VAL 2 O 1
ATOM 3297 N N . PRO B 2 211 ? 14.362 14.560 118.187 1.00 589.46 211 PRO 2 N 1
ATOM 3298 C CA . PRO B 2 211 ? 14.360 13.153 117.808 1.00 589.46 211 PRO 2 CA 1
ATOM 3299 C C . PRO B 2 211 ? 14.995 12.281 118.877 1.00 589.46 211 PRO 2 C 1
ATOM 3300 O O . PRO B 2 211 ? 15.469 12.764 119.905 1.00 589.46 211 PRO 2 O 1
ATOM 3304 N N . TYR B 2 212 ? 15.030 10.958 118.647 1.00 589.46 212 TYR 2 N 1
ATOM 3305 C CA . TYR B 2 212 ? 15.785 10.039 119.472 1.00 589.46 212 TYR 2 CA 1
ATOM 3306 C C . TYR B 2 212 ? 17.262 10.189 119.158 1.00 589.46 212 TYR 2 C 1
ATOM 3307 O O . TYR B 2 212 ? 17.659 10.101 118.001 1.00 589.46 212 TYR 2 O 1
ATOM 3316 N N . VAL B 2 213 ? 18.103 10.408 120.180 1.00 589.46 213 VAL 2 N 1
ATOM 3317 C CA . VAL B 2 213 ? 19.526 10.578 119.990 1.00 589.46 213 VAL 2 CA 1
ATOM 3318 C C . VAL B 2 213 ? 20.195 9.602 120.921 1.00 589.46 213 VAL 2 C 1
ATOM 3319 O O . VAL B 2 213 ? 19.845 9.526 122.098 1.00 589.46 213 VAL 2 O 1
ATOM 3323 N N . ASN B 2 214 ? 21.141 8.802 120.393 1.00 589.46 214 ASN 2 N 1
ATOM 3324 C CA . ASN B 2 214 ? 21.907 7.873 121.181 1.00 589.46 214 ASN 2 CA 1
ATOM 3325 C C . ASN B 2 214 ? 23.049 7.389 120.302 1.00 589.46 214 ASN 2 C 1
ATOM 3326 O O . ASN B 2 214 ? 23.122 7.718 119.119 1.00 589.46 214 ASN 2 O 1
ATOM 3331 N N . SER B 2 215 ? 23.951 6.553 120.845 1.00 589.46 215 SER 2 N 1
ATOM 3332 C CA . SER B 2 215 ? 24.944 5.811 120.082 1.00 589.46 215 SER 2 CA 1
ATOM 3333 C C . SER B 2 215 ? 24.395 4.464 119.650 1.00 589.46 215 SER 2 C 1
ATOM 3334 O O . SER B 2 215 ? 25.108 3.640 119.074 1.00 589.46 215 SER 2 O 1
ATOM 3337 N N . LEU B 2 216 ? 23.108 4.213 119.932 1.00 589.46 216 LEU 2 N 1
ATOM 3338 C CA . LEU B 2 216 ? 22.373 3.022 119.581 1.00 589.46 216 LEU 2 CA 1
ATOM 3339 C C . LEU B 2 216 ? 21.074 3.387 118.904 1.00 589.46 216 LEU 2 C 1
ATOM 3340 O O . LEU B 2 216 ? 20.639 4.536 118.894 1.00 589.46 216 LEU 2 O 1
ATOM 3345 N N . VAL B 2 217 ? 20.395 2.380 118.331 1.00 589.46 217 VAL 2 N 1
ATOM 3346 C CA . VAL B 2 217 ? 19.103 2.540 117.699 1.00 589.46 217 VAL 2 CA 1
ATOM 3347 C C . VAL B 2 217 ? 18.005 2.704 118.738 1.00 589.46 217 VAL 2 C 1
ATOM 3348 O O . VAL B 2 217 ? 17.264 3.682 118.718 1.00 589.46 217 VAL 2 O 1
ATOM 3352 N N . ILE B 2 218 ? 17.906 1.732 119.667 1.00 589.46 218 ILE 2 N 1
ATOM 3353 C CA . ILE B 2 218 ? 17.003 1.694 120.802 1.00 589.46 218 ILE 2 CA 1
ATOM 3354 C C . ILE B 2 218 ? 17.875 1.429 122.021 1.00 589.46 218 ILE 2 C 1
ATOM 3355 O O . ILE B 2 218 ? 18.915 0.785 121.890 1.00 589.46 218 ILE 2 O 1
ATOM 3360 N N . ASP B 2 219 ? 17.513 1.908 123.229 1.00 589.46 219 ASP 2 N 1
ATOM 3361 C CA . ASP B 2 219 ? 18.257 1.594 124.439 1.00 589.46 219 ASP 2 CA 1
ATOM 3362 C C . ASP B 2 219 ? 17.244 1.212 125.510 1.00 589.46 219 ASP 2 C 1
ATOM 3363 O O . ASP B 2 219 ? 16.029 1.205 125.301 1.00 589.46 219 ASP 2 O 1
ATOM 3368 N N . CYS B 2 220 ? 17.728 0.856 126.703 1.00 589.46 220 CYS 2 N 1
ATOM 3369 C CA . CYS B 2 220 ? 16.910 0.564 127.853 1.00 589.46 220 CYS 2 CA 1
ATOM 3370 C C . CYS B 2 220 ? 16.589 1.844 128.600 1.00 589.46 220 CYS 2 C 1
ATOM 3371 O O . CYS B 2 220 ? 17.431 2.452 129.256 1.00 589.46 220 CYS 2 O 1
ATOM 3374 N N . MET B 2 221 ? 15.316 2.267 128.553 1.00 589.46 221 MET 2 N 1
ATOM 3375 C CA . MET B 2 221 ? 14.829 3.458 129.224 1.00 589.46 221 MET 2 CA 1
ATOM 3376 C C . MET B 2 221 ? 14.854 3.367 130.751 1.00 589.46 221 MET 2 C 1
ATOM 3377 O O . MET B 2 221 ? 14.835 4.376 131.445 1.00 589.46 221 MET 2 O 1
ATOM 3382 N N . ALA B 2 222 ? 14.925 2.146 131.324 1.00 589.46 222 ALA 2 N 1
ATOM 3383 C CA . ALA B 2 222 ? 15.128 1.957 132.750 1.00 589.46 222 ALA 2 CA 1
ATOM 3384 C C . ALA B 2 222 ? 16.582 2.195 133.172 1.00 589.46 222 ALA 2 C 1
ATOM 3385 O O . ALA B 2 222 ? 16.866 2.463 134.341 1.00 589.46 222 ALA 2 O 1
ATOM 3387 N N . LYS B 2 223 ? 17.533 2.129 132.212 1.00 589.46 223 LYS 2 N 1
ATOM 3388 C CA . LYS B 2 223 ? 18.912 2.534 132.406 1.00 589.46 223 LYS 2 CA 1
ATOM 3389 C C . LYS B 2 223 ? 19.081 4.016 132.119 1.00 589.46 223 LYS 2 C 1
ATOM 3390 O O . LYS B 2 223 ? 19.565 4.756 132.970 1.00 589.46 223 LYS 2 O 1
ATOM 3396 N N . HIS B 2 224 ? 18.747 4.447 130.882 1.00 589.46 224 HIS 2 N 1
ATOM 3397 C CA . HIS B 2 224 ? 19.276 5.652 130.264 1.00 589.46 224 HIS 2 CA 1
ATOM 3398 C C . HIS B 2 224 ? 18.288 6.788 130.047 1.00 589.46 224 HIS 2 C 1
ATOM 3399 O O . HIS B 2 224 ? 17.228 6.632 129.438 1.00 589.46 224 HIS 2 O 1
ATOM 3406 N N . ASN B 2 225 ? 18.661 8.006 130.489 1.00 589.46 225 ASN 2 N 1
ATOM 3407 C CA . ASN B 2 225 ? 18.005 9.234 130.096 1.00 589.46 225 ASN 2 CA 1
ATOM 3408 C C . ASN B 2 225 ? 18.714 9.867 128.914 1.00 589.46 225 ASN 2 C 1
ATOM 3409 O O . ASN B 2 225 ? 19.777 10.457 129.038 1.00 589.46 225 ASN 2 O 1
ATOM 3414 N N . ASN B 2 226 ? 18.122 9.786 127.713 1.00 589.46 226 ASN 2 N 1
ATOM 3415 C CA . ASN B 2 226 ? 18.722 10.327 126.501 1.00 589.46 226 ASN 2 CA 1
ATOM 3416 C C . ASN B 2 226 ? 18.854 11.848 126.527 1.00 589.46 226 ASN 2 C 1
ATOM 3417 O O . ASN B 2 226 ? 19.879 12.405 126.145 1.00 589.46 226 ASN 2 O 1
ATOM 3422 N N . TRP B 2 227 ? 17.792 12.557 126.962 1.00 589.46 227 TRP 2 N 1
ATOM 3423 C CA . TRP B 2 227 ? 17.756 14.008 126.938 1.00 589.46 227 TRP 2 CA 1
ATOM 3424 C C . TRP B 2 227 ? 17.550 14.577 128.324 1.00 589.46 227 TRP 2 C 1
ATOM 3425 O O . TRP B 2 227 ? 16.866 14.004 129.168 1.00 589.46 227 TRP 2 O 1
ATOM 3436 N N . GLY B 2 228 ? 18.115 15.770 128.569 1.00 589.46 228 GLY 2 N 1
ATOM 3437 C CA . GLY B 2 228 ? 17.872 16.574 129.752 1.00 589.46 228 GLY 2 CA 1
ATOM 3438 C C . GLY B 2 228 ? 17.342 17.919 129.353 1.00 589.46 228 GLY 2 C 1
ATOM 3439 O O . GLY B 2 228 ? 17.914 18.606 128.512 1.00 589.46 228 GLY 2 O 1
ATOM 3440 N N . ILE B 2 229 ? 16.230 18.341 129.973 1.00 589.46 229 ILE 2 N 1
ATOM 3441 C CA . ILE B 2 229 ? 15.636 19.652 129.768 1.00 589.46 229 ILE 2 CA 1
ATOM 3442 C C . ILE B 2 229 ? 16.204 20.535 130.843 1.00 589.46 229 ILE 2 C 1
ATOM 3443 O O . ILE B 2 229 ? 16.115 20.183 132.017 1.00 589.46 229 ILE 2 O 1
ATOM 3448 N N . VAL B 2 230 ? 16.808 21.683 130.492 1.00 589.46 230 VAL 2 N 1
ATOM 3449 C CA . VAL B 2 230 ? 17.281 22.633 131.485 1.00 589.46 230 VAL 2 CA 1
ATOM 3450 C C . VAL B 2 230 ? 16.673 23.981 131.173 1.00 589.46 230 VAL 2 C 1
ATOM 3451 O O . VAL B 2 230 ? 16.566 24.391 130.017 1.00 589.46 230 VAL 2 O 1
ATOM 3455 N N . ILE B 2 231 ? 16.212 24.699 132.210 1.00 589.46 231 ILE 2 N 1
ATOM 3456 C CA . ILE B 2 231 ? 15.654 26.030 132.054 1.00 589.46 231 ILE 2 CA 1
ATOM 3457 C C . ILE B 2 231 ? 16.416 26.952 132.979 1.00 589.46 231 ILE 2 C 1
ATOM 3458 O O . ILE B 2 231 ? 16.327 26.814 134.199 1.00 589.46 231 ILE 2 O 1
ATOM 3463 N N . LEU B 2 232 ? 17.203 27.904 132.437 1.00 589.46 232 LEU 2 N 1
ATOM 3464 C CA . LEU B 2 232 ? 17.960 28.846 133.251 1.00 589.46 232 LEU 2 CA 1
ATOM 3465 C C . LEU B 2 232 ? 17.415 30.263 133.068 1.00 589.46 232 LEU 2 C 1
ATOM 3466 O O . LEU B 2 232 ? 17.191 30.669 131.925 1.00 589.46 232 LEU 2 O 1
ATOM 3471 N N . PRO B 2 233 ? 17.177 31.081 134.095 1.00 589.46 233 PRO 2 N 1
ATOM 3472 C CA . PRO B 2 233 ? 16.923 32.508 133.929 1.00 589.46 233 PRO 2 CA 1
ATOM 3473 C C . PRO B 2 233 ? 18.166 33.260 133.484 1.00 589.46 233 PRO 2 C 1
ATOM 3474 O O . PRO B 2 233 ? 19.039 33.552 134.296 1.00 589.46 233 PRO 2 O 1
ATOM 3478 N N . LEU B 2 234 ? 18.260 33.592 132.189 1.00 589.46 234 LEU 2 N 1
ATOM 3479 C CA . LEU B 2 234 ? 19.357 34.343 131.616 1.00 589.46 234 LEU 2 CA 1
ATOM 3480 C C . LEU B 2 234 ? 19.204 35.816 131.938 1.00 589.46 234 LEU 2 C 1
ATOM 3481 O O . LEU B 2 234 ? 20.165 36.511 132.257 1.00 589.46 234 LEU 2 O 1
ATOM 3486 N N . ALA B 2 235 ? 17.954 36.314 131.893 1.00 589.46 235 ALA 2 N 1
ATOM 3487 C CA . ALA B 2 235 ? 17.603 37.597 132.454 1.00 589.46 235 ALA 2 CA 1
ATOM 3488 C C . ALA B 2 235 ? 16.688 37.325 133.648 1.00 589.46 235 ALA 2 C 1
ATOM 3489 O O . ALA B 2 235 ? 15.744 36.543 133.481 1.00 589.46 235 ALA 2 O 1
ATOM 3491 N N . PRO B 2 236 ? 16.890 37.887 134.845 1.00 589.46 236 PRO 2 N 1
ATOM 3492 C CA . PRO B 2 236 ? 16.070 37.557 136.009 1.00 589.46 236 PRO 2 CA 1
ATOM 3493 C C . PRO B 2 236 ? 14.637 38.043 135.887 1.00 589.46 236 PRO 2 C 1
ATOM 3494 O O . PRO B 2 236 ? 14.368 38.989 135.147 1.00 589.46 236 PRO 2 O 1
ATOM 3498 N N . LEU B 2 237 ? 13.697 37.431 136.635 1.00 589.46 237 LEU 2 N 1
ATOM 3499 C CA . LEU B 2 237 ? 12.321 37.882 136.679 1.00 589.46 237 LEU 2 CA 1
ATOM 3500 C C . LEU B 2 237 ? 12.195 39.174 137.460 1.00 589.46 237 LEU 2 C 1
ATOM 3501 O O . LEU B 2 237 ? 12.671 39.298 138.587 1.00 589.46 237 LEU 2 O 1
ATOM 3506 N N . ALA B 2 238 ? 11.549 40.181 136.857 1.00 589.46 238 ALA 2 N 1
ATOM 3507 C CA . ALA B 2 238 ? 11.322 41.436 137.519 1.00 589.46 238 ALA 2 CA 1
ATOM 3508 C C . ALA B 2 238 ? 9.946 41.951 137.152 1.00 589.46 238 ALA 2 C 1
ATOM 3509 O O . ALA B 2 238 ? 9.508 41.860 136.005 1.00 589.46 238 ALA 2 O 1
ATOM 3511 N N . PHE B 2 239 ? 9.227 42.504 138.140 1.00 589.46 239 PHE 2 N 1
ATOM 3512 C CA . PHE B 2 239 ? 7.982 43.204 137.944 1.00 589.46 239 PHE 2 CA 1
ATOM 3513 C C . PHE B 2 239 ? 8.201 44.530 138.645 1.00 589.46 239 PHE 2 C 1
ATOM 3514 O O . PHE B 2 239 ? 8.892 44.593 139.655 1.00 589.46 239 PHE 2 O 1
ATOM 3522 N N . ALA B 2 240 ? 7.644 45.620 138.096 1.00 589.46 240 ALA 2 N 1
ATOM 3523 C CA . ALA B 2 240 ? 7.797 46.986 138.547 1.00 589.46 240 ALA 2 CA 1
ATOM 3524 C C . ALA B 2 240 ? 7.459 47.276 140.008 1.00 589.46 240 ALA 2 C 1
ATOM 3525 O O . ALA B 2 240 ? 8.133 48.067 140.660 1.00 589.46 240 ALA 2 O 1
ATOM 3527 N N . ALA B 2 241 ? 6.382 46.668 140.543 1.00 589.46 241 ALA 2 N 1
ATOM 3528 C CA . ALA B 2 241 ? 5.933 46.910 141.899 1.00 589.46 241 ALA 2 CA 1
ATOM 3529 C C . ALA B 2 241 ? 6.708 46.123 142.958 1.00 589.46 241 ALA 2 C 1
ATOM 3530 O O . ALA B 2 241 ? 7.560 46.648 143.668 1.00 589.46 241 ALA 2 O 1
ATOM 3532 N N . THR B 2 242 ? 6.389 44.829 143.133 1.00 589.46 242 THR 2 N 1
ATOM 3533 C CA . THR B 2 242 ? 6.909 44.023 144.230 1.00 589.46 242 THR 2 CA 1
ATOM 3534 C C . THR B 2 242 ? 8.344 43.580 144.018 1.00 589.46 242 THR 2 C 1
ATOM 3535 O O . THR B 2 242 ? 8.727 43.129 142.946 1.00 589.46 242 THR 2 O 1
ATOM 3539 N N . SER B 2 243 ? 9.187 43.626 145.069 1.00 589.46 243 SER 2 N 1
ATOM 3540 C CA . SER B 2 243 ? 10.561 43.137 145.022 1.00 589.46 243 SER 2 CA 1
ATOM 3541 C C . SER B 2 243 ? 10.671 41.621 145.110 1.00 589.46 243 SER 2 C 1
ATOM 3542 O O . SER B 2 243 ? 11.745 41.044 144.951 1.00 589.46 243 SER 2 O 1
ATOM 3545 N N . SER B 2 244 ? 9.538 40.927 145.319 1.00 589.46 244 SER 2 N 1
ATOM 3546 C CA . SER B 2 244 ? 9.414 39.479 145.243 1.00 589.46 244 SER 2 CA 1
ATOM 3547 C C . SER B 2 244 ? 8.378 39.040 144.199 1.00 589.46 244 SER 2 C 1
ATOM 3548 O O . SER B 2 244 ? 7.333 38.520 144.604 1.00 589.46 244 SER 2 O 1
ATOM 3551 N N . PRO B 2 245 ? 8.527 39.188 142.879 1.00 589.46 245 PRO 2 N 1
ATOM 3552 C CA . PRO B 2 245 ? 7.525 38.704 141.937 1.00 589.46 245 PRO 2 CA 1
ATOM 3553 C C . PRO B 2 245 ? 7.554 37.198 141.809 1.00 589.46 245 PRO 2 C 1
ATOM 3554 O O . PRO B 2 245 ? 8.532 36.553 142.192 1.00 589.46 245 PRO 2 O 1
ATOM 3558 N N . GLN B 2 246 ? 6.477 36.619 141.257 1.00 589.46 246 GLN 2 N 1
ATOM 3559 C CA . GLN B 2 246 ? 6.416 35.200 141.053 1.00 589.46 246 GLN 2 CA 1
ATOM 3560 C C . GLN B 2 246 ? 5.543 34.896 139.855 1.00 589.46 246 GLN 2 C 1
ATOM 3561 O O . GLN B 2 246 ? 4.423 35.393 139.763 1.00 589.46 246 GLN 2 O 1
ATOM 3567 N N . VAL B 2 247 ? 6.043 34.087 138.901 1.00 589.46 247 VAL 2 N 1
ATOM 3568 C CA . VAL B 2 247 ? 5.309 33.693 137.707 1.00 589.46 247 VAL 2 CA 1
ATOM 3569 C C . VAL B 2 247 ? 5.386 32.168 137.592 1.00 589.46 247 VAL 2 C 1
ATOM 3570 O O . VAL B 2 247 ? 6.465 31.617 137.831 1.00 589.46 247 VAL 2 O 1
ATOM 3574 N N . PRO B 2 248 ? 4.328 31.413 137.275 1.00 589.46 248 PRO 2 N 1
ATOM 3575 C CA . PRO B 2 248 ? 4.435 29.974 137.049 1.00 589.46 248 PRO 2 CA 1
ATOM 3576 C C . PRO B 2 248 ? 5.124 29.623 135.737 1.00 589.46 248 PRO 2 C 1
ATOM 3577 O O . PRO B 2 248 ? 4.906 30.289 134.727 1.00 589.46 248 PRO 2 O 1
ATOM 3581 N N . ILE B 2 249 ? 5.927 28.546 135.726 1.00 589.46 249 ILE 2 N 1
ATOM 3582 C CA . ILE B 2 249 ? 6.497 27.960 134.525 1.00 589.46 249 ILE 2 CA 1
ATOM 3583 C C . ILE B 2 249 ? 5.930 26.559 134.416 1.00 589.46 249 ILE 2 C 1
ATOM 3584 O O . ILE B 2 249 ? 6.046 25.759 135.344 1.00 589.46 249 ILE 2 O 1
ATOM 3589 N N . THR B 2 250 ? 5.299 26.211 133.279 1.00 589.46 250 THR 2 N 1
ATOM 3590 C CA . THR B 2 250 ? 4.697 24.892 133.092 1.00 589.46 250 THR 2 CA 1
ATOM 3591 C C . THR B 2 250 ? 5.393 24.178 131.960 1.00 589.46 250 THR 2 C 1
ATOM 3592 O O . THR B 2 250 ? 5.638 24.740 130.893 1.00 589.46 250 THR 2 O 1
ATOM 3596 N N . VAL B 2 251 ? 5.750 22.900 132.163 1.00 589.46 251 VAL 2 N 1
ATOM 3597 C CA . VAL B 2 251 ? 6.416 22.078 131.172 1.00 589.46 251 VAL 2 CA 1
ATOM 3598 C C . VAL B 2 251 ? 5.444 21.017 130.684 1.00 589.46 251 VAL 2 C 1
ATOM 3599 O O . VAL B 2 251 ? 4.970 20.182 131.451 1.00 589.46 251 VAL 2 O 1
ATOM 3603 N N . THR B 2 252 ? 5.101 21.026 129.381 1.00 589.46 252 THR 2 N 1
ATOM 3604 C CA . THR B 2 252 ? 4.246 19.999 128.791 1.00 589.46 252 THR 2 CA 1
ATOM 3605 C C . THR B 2 252 ? 5.052 19.234 127.769 1.00 589.46 252 THR 2 C 1
ATOM 3606 O O . THR B 2 252 ? 5.593 19.811 126.827 1.00 589.46 252 THR 2 O 1
ATOM 3610 N N . ILE B 2 253 ? 5.181 17.903 127.933 1.00 589.46 253 ILE 2 N 1
ATOM 3611 C CA . ILE B 2 253 ? 5.995 17.064 127.066 1.00 589.46 253 ILE 2 CA 1
ATOM 3612 C C . ILE B 2 253 ? 5.105 16.067 126.354 1.00 589.46 253 ILE 2 C 1
ATOM 3613 O O . ILE B 2 253 ? 4.214 15.480 126.961 1.00 589.46 253 ILE 2 O 1
ATOM 3618 N N . ALA B 2 254 ? 5.321 15.827 125.049 1.00 589.46 254 ALA 2 N 1
ATOM 3619 C CA . ALA B 2 254 ? 4.695 14.724 124.354 1.00 589.46 254 ALA 2 CA 1
ATOM 3620 C C . ALA B 2 254 ? 5.736 13.819 123.723 1.00 589.46 254 ALA 2 C 1
ATOM 3621 O O . ALA B 2 254 ? 6.534 14.325 122.934 1.00 589.46 254 ALA 2 O 1
ATOM 3623 N N . PRO B 2 255 ? 5.807 12.519 123.979 1.00 589.46 255 PRO 2 N 1
ATOM 3624 C CA . PRO B 2 255 ? 6.627 11.617 123.187 1.00 589.46 255 PRO 2 CA 1
ATOM 3625 C C . PRO B 2 255 ? 6.049 11.373 121.802 1.00 589.46 255 PRO 2 C 1
ATOM 3626 O O . PRO B 2 255 ? 4.875 11.646 121.549 1.00 589.46 255 PRO 2 O 1
ATOM 3630 N N . MET B 2 256 ? 6.889 10.889 120.876 1.00 589.46 256 MET 2 N 1
ATOM 3631 C CA . MET B 2 256 ? 6.504 10.629 119.510 1.00 589.46 256 MET 2 CA 1
ATOM 3632 C C . MET B 2 256 ? 7.446 9.624 118.901 1.00 589.46 256 MET 2 C 1
ATOM 3633 O O . MET B 2 256 ? 8.624 9.547 119.253 1.00 589.46 256 MET 2 O 1
ATOM 3638 N N . CYS B 2 257 ? 6.905 8.793 117.978 1.00 589.46 257 CYS 2 N 1
ATOM 3639 C CA . CYS B 2 257 ? 7.571 7.633 117.401 1.00 589.46 257 CYS 2 CA 1
ATOM 3640 C C . CYS B 2 257 ? 8.083 6.686 118.469 1.00 589.46 257 CYS 2 C 1
ATOM 3641 O O . CYS B 2 257 ? 9.255 6.319 118.513 1.00 589.46 257 CYS 2 O 1
ATOM 3644 N N . THR B 2 258 ? 7.178 6.314 119.399 1.00 589.46 258 THR 2 N 1
ATOM 3645 C CA . THR B 2 258 ? 7.498 5.426 120.501 1.00 589.46 258 THR 2 CA 1
ATOM 3646 C C . THR B 2 258 ? 7.356 3.996 120.077 1.00 589.46 258 THR 2 C 1
ATOM 3647 O O . THR B 2 258 ? 6.334 3.583 119.536 1.00 589.46 258 THR 2 O 1
ATOM 3651 N N . GLU B 2 259 ? 8.401 3.208 120.331 1.00 589.46 259 GLU 2 N 1
ATOM 3652 C CA . GLU B 2 259 ? 8.426 1.814 119.980 1.00 589.46 259 GLU 2 CA 1
ATOM 3653 C C . GLU B 2 259 ? 9.233 1.109 121.042 1.00 589.46 259 GLU 2 C 1
ATOM 3654 O O . GLU B 2 259 ? 10.149 1.681 121.643 1.00 589.46 259 GLU 2 O 1
ATOM 3660 N N . PHE B 2 260 ? 8.860 -0.140 121.362 1.00 589.46 260 PHE 2 N 1
ATOM 3661 C CA . PHE B 2 260 ? 9.449 -0.856 122.469 1.00 589.46 260 PHE 2 CA 1
ATOM 3662 C C . PHE B 2 260 ? 9.675 -2.303 122.096 1.00 589.46 260 PHE 2 C 1
ATOM 3663 O O . PHE B 2 260 ? 8.867 -2.909 121.396 1.00 589.46 260 PHE 2 O 1
ATOM 3671 N N . ASN B 2 261 ? 10.776 -2.894 122.591 1.00 589.46 261 ASN 2 N 1
ATOM 3672 C CA . ASN B 2 261 ? 11.117 -4.283 122.353 1.00 589.46 261 ASN 2 CA 1
ATOM 3673 C C . ASN B 2 261 ? 11.405 -4.965 123.673 1.00 589.46 261 ASN 2 C 1
ATOM 3674 O O . ASN B 2 261 ? 11.762 -4.340 124.675 1.00 589.46 261 ASN 2 O 1
ATOM 3679 N N . GLY B 2 262 ? 11.267 -6.300 123.704 1.00 589.46 262 GLY 2 N 1
ATOM 3680 C CA . GLY B 2 262 ? 11.538 -7.105 124.881 1.00 589.46 262 GLY 2 CA 1
ATOM 3681 C C . GLY B 2 262 ? 10.507 -6.977 125.955 1.00 589.46 262 GLY 2 C 1
ATOM 3682 O O . GLY B 2 262 ? 10.774 -6.418 127.015 1.00 589.46 262 GLY 2 O 1
ATOM 3683 N N . LEU B 2 263 ? 9.304 -7.518 125.715 1.00 589.46 263 LEU 2 N 1
ATOM 3684 C CA . LEU B 2 263 ? 8.237 -7.536 126.695 1.00 589.46 263 LEU 2 CA 1
ATOM 3685 C C . LEU B 2 263 ? 8.504 -8.566 127.787 1.00 589.46 263 LEU 2 C 1
ATOM 3686 O O . LEU B 2 263 ? 9.039 -9.647 127.538 1.00 589.46 263 LEU 2 O 1
ATOM 3691 N N . ARG B 2 264 ? 8.194 -8.217 129.051 1.00 589.46 264 ARG 2 N 1
ATOM 3692 C CA . ARG B 2 264 ? 8.328 -9.117 130.177 1.00 589.46 264 ARG 2 CA 1
ATOM 3693 C C . ARG B 2 264 ? 7.317 -8.685 131.216 1.00 589.46 264 ARG 2 C 1
ATOM 3694 O O . ARG B 2 264 ? 6.449 -7.849 130.974 1.00 589.46 264 ARG 2 O 1
ATOM 3702 N N . ASN B 2 265 ? 7.478 -9.186 132.454 1.00 589.46 265 ASN 2 N 1
ATOM 3703 C CA . ASN B 2 265 ? 6.949 -8.562 133.644 1.00 589.46 265 ASN 2 CA 1
ATOM 3704 C C . ASN B 2 265 ? 7.418 -7.106 133.817 1.00 589.46 265 ASN 2 C 1
ATOM 3705 O O . ASN B 2 265 ? 8.443 -6.672 133.288 1.00 589.46 265 ASN 2 O 1
ATOM 3710 N N . ILE B 2 266 ? 6.643 -6.303 134.567 1.00 589.46 266 ILE 2 N 1
ATOM 3711 C CA . ILE B 2 266 ? 6.904 -4.888 134.735 1.00 589.46 266 ILE 2 CA 1
ATOM 3712 C C . ILE B 2 266 ? 8.126 -4.595 135.607 1.00 589.46 266 ILE 2 C 1
ATOM 3713 O O . ILE B 2 266 ? 8.389 -5.222 136.634 1.00 589.46 266 ILE 2 O 1
ATOM 3718 N N . THR B 2 267 ? 8.941 -3.613 135.173 1.00 589.46 267 THR 2 N 1
ATOM 3719 C CA . THR B 2 267 ? 10.056 -3.064 135.927 1.00 589.46 267 THR 2 CA 1
ATOM 3720 C C . THR B 2 267 ? 9.532 -2.141 136.995 1.00 589.46 267 THR 2 C 1
ATOM 3721 O O . THR B 2 267 ? 8.964 -1.090 136.705 1.00 589.46 267 THR 2 O 1
ATOM 3725 N N . VAL B 2 268 ? 9.745 -2.514 138.270 1.00 589.46 268 VAL 2 N 1
ATOM 3726 C CA . VAL B 2 268 ? 9.587 -1.621 139.400 1.00 589.46 268 VAL 2 CA 1
ATOM 3727 C C . VAL B 2 268 ? 10.988 -1.412 139.980 1.00 589.46 268 VAL 2 C 1
ATOM 3728 O O . VAL B 2 268 ? 11.571 -2.352 140.534 1.00 589.46 268 VAL 2 O 1
ATOM 3732 N N . PRO B 2 269 ? 11.618 -0.249 139.826 1.00 589.46 269 PRO 2 N 1
ATOM 3733 C CA . PRO B 2 269 ? 12.953 -0.008 140.357 1.00 589.46 269 PRO 2 CA 1
ATOM 3734 C C . PRO B 2 269 ? 12.912 0.289 141.848 1.00 589.46 269 PRO 2 C 1
ATOM 3735 O O . PRO B 2 269 ? 11.838 0.324 142.452 1.00 589.46 269 PRO 2 O 1
ATOM 3739 N N . VAL B 2 270 ? 14.078 0.537 142.474 1.00 589.46 270 VAL 2 N 1
ATOM 3740 C CA . VAL B 2 270 ? 14.136 1.013 143.851 1.00 589.46 270 VAL 2 CA 1
ATOM 3741 C C . VAL B 2 270 ? 13.519 2.399 144.012 1.00 589.46 270 VAL 2 C 1
ATOM 3742 O O . VAL B 2 270 ? 13.570 3.253 143.123 1.00 589.46 270 VAL 2 O 1
ATOM 3746 N N . HIS B 2 271 ? 12.851 2.614 145.156 1.00 589.46 271 HIS 2 N 1
ATOM 3747 C CA . HIS B 2 271 ? 11.864 3.659 145.299 1.00 589.46 271 HIS 2 CA 1
ATOM 3748 C C . HIS B 2 271 ? 11.887 4.235 146.703 1.00 589.46 271 HIS 2 C 1
ATOM 3749 O O . HIS B 2 271 ? 12.695 3.851 147.553 1.00 589.46 271 HIS 2 O 1
ATOM 3756 N N . GLN B 2 272 ? 10.985 5.197 146.940 1.00 589.46 272 GLN 2 N 1
ATOM 3757 C CA . GLN B 2 272 ? 10.632 5.775 148.208 1.00 589.46 272 GLN 2 CA 1
ATOM 3758 C C . GLN B 2 272 ? 9.088 5.857 148.181 1.00 589.46 272 GLN 2 C 1
ATOM 3759 O O . GLN B 2 272 ? 8.491 6.142 149.250 1.00 589.46 272 GLN 2 O 1
ATOM 3766 N N . MET C 3 43 ? 34.559 -21.650 112.810 1.00 589.46 43 MET 3 N 1
ATOM 3767 C CA . MET C 3 43 ? 34.113 -21.743 114.252 1.00 589.46 43 MET 3 CA 1
ATOM 3768 C C . MET C 3 43 ? 32.628 -21.593 114.531 1.00 589.46 43 MET 3 C 1
ATOM 3769 O O . MET C 3 43 ? 32.094 -22.348 115.331 1.00 589.46 43 MET 3 O 1
ATOM 3774 N N . MET C 3 44 ? 31.895 -20.643 113.902 1.00 589.46 44 MET 3 N 1
ATOM 3775 C CA . MET C 3 44 ? 30.466 -20.473 114.158 1.00 589.46 44 MET 3 CA 1
ATOM 3776 C C . MET C 3 44 ? 29.585 -21.663 113.811 1.00 589.46 44 MET 3 C 1
ATOM 3777 O O . MET C 3 44 ? 28.618 -21.923 114.515 1.00 589.46 44 MET 3 O 1
ATOM 3782 N N . GLU C 3 45 ? 29.961 -22.478 112.806 1.00 589.46 45 GLU 3 N 1
ATOM 3783 C CA . GLU C 3 45 ? 29.378 -23.784 112.526 1.00 589.46 45 GLU 3 CA 1
ATOM 3784 C C . GLU C 3 45 ? 29.277 -24.693 113.750 1.00 589.46 45 GLU 3 C 1
ATOM 3785 O O . GLU C 3 45 ? 28.283 -25.365 114.001 1.00 589.46 45 GLU 3 O 1
ATOM 3791 N N . LEU C 3 46 ? 30.341 -24.693 114.577 1.00 589.46 46 LEU 3 N 1
ATOM 3792 C CA . LEU C 3 46 ? 30.455 -25.481 115.783 1.00 589.46 46 LEU 3 CA 1
ATOM 3793 C C . LEU C 3 46 ? 29.604 -24.944 116.918 1.00 589.46 46 LEU 3 C 1
ATOM 3794 O O . LEU C 3 46 ? 29.169 -25.682 117.796 1.00 589.46 46 LEU 3 O 1
ATOM 3799 N N . ALA C 3 47 ? 29.333 -23.626 116.910 1.00 589.46 47 ALA 3 N 1
ATOM 3800 C CA . ALA C 3 47 ? 28.462 -22.969 117.859 1.00 589.46 47 ALA 3 CA 1
ATOM 3801 C C . ALA C 3 47 ? 26.985 -23.258 117.587 1.00 589.46 47 ALA 3 C 1
ATOM 3802 O O . ALA C 3 47 ? 26.153 -23.200 118.491 1.00 589.46 47 ALA 3 O 1
ATOM 3804 N N . GLU C 3 48 ? 26.626 -23.613 116.334 1.00 589.46 48 GLU 3 N 1
ATOM 3805 C CA . GLU C 3 48 ? 25.285 -24.051 115.983 1.00 589.46 48 GLU 3 CA 1
ATOM 3806 C C . GLU C 3 48 ? 24.983 -25.497 116.372 1.00 589.46 48 GLU 3 C 1
ATOM 3807 O O . GLU C 3 48 ? 23.837 -25.938 116.317 1.00 589.46 48 GLU 3 O 1
ATOM 3813 N N . ILE C 3 49 ? 25.989 -26.284 116.805 1.00 589.46 49 ILE 3 N 1
ATOM 3814 C CA . ILE C 3 49 ? 25.793 -27.666 117.223 1.00 589.46 49 ILE 3 CA 1
ATOM 3815 C C . ILE C 3 49 ? 25.211 -27.716 118.639 1.00 589.46 49 ILE 3 C 1
ATOM 3816 O O . ILE C 3 49 ? 25.739 -27.103 119.567 1.00 589.46 49 ILE 3 O 1
ATOM 3821 N N . ASP C 3 50 ? 24.099 -28.463 118.850 1.00 589.46 50 ASP 3 N 1
ATOM 3822 C CA . ASP C 3 50 ? 23.431 -28.594 120.139 1.00 589.46 50 ASP 3 CA 1
ATOM 3823 C C . ASP C 3 50 ? 24.314 -29.307 121.175 1.00 589.46 50 ASP 3 C 1
ATOM 3824 O O . ASP C 3 50 ? 24.608 -30.499 121.073 1.00 589.46 50 ASP 3 O 1
ATOM 3829 N N . THR C 3 51 ? 24.793 -28.572 122.208 1.00 589.46 51 THR 3 N 1
ATOM 3830 C CA . THR C 3 51 ? 25.590 -29.156 123.293 1.00 589.46 51 THR 3 CA 1
ATOM 3831 C C . THR C 3 51 ? 24.917 -29.051 124.630 1.00 589.46 51 THR 3 C 1
ATOM 3832 O O . THR C 3 51 ? 24.136 -28.152 124.917 1.00 589.46 51 THR 3 O 1
ATOM 3836 N N . LEU C 3 52 ? 25.219 -30.028 125.498 1.00 589.46 52 LEU 3 N 1
ATOM 3837 C CA . LEU C 3 52 ? 24.512 -30.307 126.724 1.00 589.46 52 LEU 3 CA 1
ATOM 3838 C C . LEU C 3 52 ? 24.899 -29.372 127.863 1.00 589.46 52 LEU 3 C 1
ATOM 3839 O O . LEU C 3 52 ? 26.078 -29.171 128.150 1.00 589.46 52 LEU 3 O 1
ATOM 3844 N N . ILE C 3 53 ? 23.910 -28.742 128.528 1.00 589.46 53 ILE 3 N 1
ATOM 3845 C CA . ILE C 3 53 ? 24.136 -27.722 129.540 1.00 589.46 53 ILE 3 CA 1
ATOM 3846 C C . ILE C 3 53 ? 24.282 -28.347 130.932 1.00 589.46 53 ILE 3 C 1
ATOM 3847 O O . ILE C 3 53 ? 23.395 -29.098 131.348 1.00 589.46 53 ILE 3 O 1
ATOM 3852 N N . PRO C 3 54 ? 25.326 -28.062 131.719 1.00 589.46 54 PRO 3 N 1
ATOM 3853 C CA . PRO C 3 54 ? 25.409 -28.440 133.136 1.00 589.46 54 PRO 3 CA 1
ATOM 3854 C C . PRO C 3 54 ? 24.421 -27.729 134.059 1.00 589.46 54 PRO 3 C 1
ATOM 3855 O O . PRO C 3 54 ? 24.840 -27.117 135.038 1.00 589.46 54 PRO 3 O 1
ATOM 3859 N N . MET C 3 55 ? 23.103 -27.805 133.798 1.00 589.46 55 MET 3 N 1
ATOM 3860 C CA . MET C 3 55 ? 22.056 -27.124 134.544 1.00 589.46 55 MET 3 CA 1
ATOM 3861 C C . MET C 3 55 ? 22.038 -27.457 136.020 1.00 589.46 55 MET 3 C 1
ATOM 3862 O O . MET C 3 55 ? 21.997 -26.580 136.880 1.00 589.46 55 MET 3 O 1
ATOM 3867 N N . ASN C 3 56 ? 22.072 -28.756 136.344 1.00 589.46 56 ASN 3 N 1
ATOM 3868 C CA . ASN C 3 56 ? 21.954 -29.253 137.691 1.00 589.46 56 ASN 3 CA 1
ATOM 3869 C C . ASN C 3 56 ? 23.338 -29.445 138.308 1.00 589.46 56 ASN 3 C 1
ATOM 3870 O O . ASN C 3 56 ? 23.611 -30.430 138.986 1.00 589.46 56 ASN 3 O 1
ATOM 3875 N N . ALA C 3 57 ? 24.267 -28.488 138.128 1.00 589.46 57 ALA 3 N 1
ATOM 3876 C CA . ALA C 3 57 ? 25.598 -28.561 138.703 1.00 589.46 57 ALA 3 CA 1
ATOM 3877 C C . ALA C 3 57 ? 25.634 -28.072 140.156 1.00 589.46 57 ALA 3 C 1
ATOM 3878 O O . ALA C 3 57 ? 26.443 -27.235 140.550 1.00 589.46 57 ALA 3 O 1
ATOM 3880 N N . VAL C 3 58 ? 24.740 -28.628 140.992 1.00 589.46 58 VAL 3 N 1
ATOM 3881 C CA . VAL C 3 58 ? 24.562 -28.348 142.408 1.00 589.46 58 VAL 3 CA 1
ATOM 3882 C C . VAL C 3 58 ? 25.538 -29.220 143.198 1.00 589.46 58 VAL 3 C 1
ATOM 3883 O O . VAL C 3 58 ? 26.187 -30.101 142.635 1.00 589.46 58 VAL 3 O 1
ATOM 3887 N N . ASP C 3 59 ? 25.720 -29.022 144.522 1.00 589.46 59 ASP 3 N 1
ATOM 3888 C CA . ASP C 3 59 ? 26.604 -29.844 145.335 1.00 589.46 59 ASP 3 CA 1
ATOM 3889 C C . ASP C 3 59 ? 26.292 -31.346 145.263 1.00 589.46 59 ASP 3 C 1
ATOM 3890 O O . ASP C 3 59 ? 25.141 -31.778 145.219 1.00 589.46 59 ASP 3 O 1
ATOM 3895 N N . GLY C 3 60 ? 27.347 -32.178 145.140 1.00 589.46 60 GLY 3 N 1
ATOM 3896 C CA . GLY C 3 60 ? 27.221 -33.604 144.839 1.00 589.46 60 GLY 3 CA 1
ATOM 3897 C C . GLY C 3 60 ? 26.851 -33.945 143.408 1.00 589.46 60 GLY 3 C 1
ATOM 3898 O O . GLY C 3 60 ? 26.777 -35.114 143.039 1.00 589.46 60 GLY 3 O 1
ATOM 3899 N N . LYS C 3 61 ? 26.577 -32.934 142.563 1.00 589.46 61 LYS 3 N 1
ATOM 3900 C CA . LYS C 3 61 ? 26.189 -33.104 141.175 1.00 589.46 61 LYS 3 CA 1
ATOM 3901 C C . LYS C 3 61 ? 27.178 -32.445 140.225 1.00 589.46 61 LYS 3 C 1
ATOM 3902 O O . LYS C 3 61 ? 27.323 -32.885 139.087 1.00 589.46 61 LYS 3 O 1
ATOM 3908 N N . VAL C 3 62 ? 27.907 -31.392 140.669 1.00 589.46 62 VAL 3 N 1
ATOM 3909 C CA . VAL C 3 62 ? 29.004 -30.753 139.938 1.00 589.46 62 VAL 3 CA 1
ATOM 3910 C C . VAL C 3 62 ? 30.082 -31.735 139.501 1.00 589.46 62 VAL 3 C 1
ATOM 3911 O O . VAL C 3 62 ? 30.554 -32.520 140.315 1.00 589.46 62 VAL 3 O 1
ATOM 3915 N N . ASN C 3 63 ? 30.526 -31.691 138.225 1.00 589.46 63 ASN 3 N 1
ATOM 3916 C CA . ASN C 3 63 ? 31.655 -32.471 137.723 1.00 589.46 63 ASN 3 CA 1
ATOM 3917 C C . ASN C 3 63 ? 31.415 -33.974 137.695 1.00 589.46 63 ASN 3 C 1
ATOM 3918 O O . ASN C 3 63 ? 32.337 -34.780 137.758 1.00 589.46 63 ASN 3 O 1
ATOM 3923 N N . THR C 3 64 ? 30.149 -34.382 137.542 1.00 589.46 64 THR 3 N 1
ATOM 3924 C CA . THR C 3 64 ? 29.773 -35.760 137.293 1.00 589.46 64 THR 3 CA 1
ATOM 3925 C C . THR C 3 64 ? 28.655 -35.698 136.277 1.00 589.46 64 THR 3 C 1
ATOM 3926 O O . THR C 3 64 ? 28.067 -34.642 136.065 1.00 589.46 64 THR 3 O 1
ATOM 3930 N N . MET C 3 65 ? 28.311 -36.816 135.609 1.00 589.46 65 MET 3 N 1
ATOM 3931 C CA . MET C 3 65 ? 27.300 -36.895 134.559 1.00 589.46 65 MET 3 CA 1
ATOM 3932 C C . MET C 3 65 ? 25.918 -36.417 135.004 1.00 589.46 65 MET 3 C 1
ATOM 3933 O O . MET C 3 65 ? 25.139 -35.857 134.231 1.00 589.46 65 MET 3 O 1
ATOM 3938 N N . GLU C 3 66 ? 25.627 -36.581 136.303 1.00 589.46 66 GLU 3 N 1
ATOM 3939 C CA . GLU C 3 66 ? 24.462 -36.124 137.029 1.00 589.46 66 GLU 3 CA 1
ATOM 3940 C C . GLU C 3 66 ? 24.098 -34.642 136.895 1.00 589.46 66 GLU 3 C 1
ATOM 3941 O O . GLU C 3 66 ? 22.951 -34.257 137.115 1.00 589.46 66 GLU 3 O 1
ATOM 3947 N N . MET C 3 67 ? 25.057 -33.759 136.526 1.00 589.46 67 MET 3 N 1
ATOM 3948 C CA . MET C 3 67 ? 24.811 -32.337 136.298 1.00 589.46 67 MET 3 CA 1
ATOM 3949 C C . MET C 3 67 ? 24.026 -32.023 135.036 1.00 589.46 67 MET 3 C 1
ATOM 3950 O O . MET C 3 67 ? 23.334 -31.008 134.946 1.00 589.46 67 MET 3 O 1
ATOM 3955 N N . TYR C 3 68 ? 24.108 -32.900 134.020 1.00 589.46 68 TYR 3 N 1
ATOM 3956 C CA . TYR C 3 68 ? 23.426 -32.730 132.751 1.00 589.46 68 TYR 3 CA 1
ATOM 3957 C C . TYR C 3 68 ? 21.955 -33.120 132.848 1.00 589.46 68 TYR 3 C 1
ATOM 3958 O O . TYR C 3 68 ? 21.137 -32.789 131.990 1.00 589.46 68 TYR 3 O 1
ATOM 3967 N N . GLN C 3 69 ? 21.594 -33.845 133.919 1.00 589.46 69 GLN 3 N 1
ATOM 3968 C CA . GLN C 3 69 ? 20.287 -34.418 134.127 1.00 589.46 69 GLN 3 CA 1
ATOM 3969 C C . GLN C 3 69 ? 19.422 -33.494 134.983 1.00 589.46 69 GLN 3 C 1
ATOM 3970 O O . GLN C 3 69 ? 19.665 -33.295 136.172 1.00 589.46 69 GLN 3 O 1
ATOM 3976 N N . ILE C 3 70 ? 18.380 -32.877 134.390 1.00 589.46 70 ILE 3 N 1
ATOM 3977 C CA . ILE C 3 70 ? 17.509 -31.935 135.084 1.00 589.46 70 ILE 3 CA 1
ATOM 3978 C C . ILE C 3 70 ? 16.408 -32.681 135.834 1.00 589.46 70 ILE 3 C 1
ATOM 3979 O O . ILE C 3 70 ? 15.676 -33.415 135.172 1.00 589.46 70 ILE 3 O 1
ATOM 3984 N N . PRO C 3 71 ? 16.214 -32.561 137.150 1.00 589.46 71 PRO 3 N 1
ATOM 3985 C CA . PRO C 3 71 ? 15.202 -33.309 137.895 1.00 589.46 71 PRO 3 CA 1
ATOM 3986 C C . PRO C 3 71 ? 13.772 -32.951 137.522 1.00 589.46 71 PRO 3 C 1
ATOM 3987 O O . PRO C 3 71 ? 13.433 -31.776 137.400 1.00 589.46 71 PRO 3 O 1
ATOM 3991 N N . LEU C 3 72 ? 12.907 -33.966 137.362 1.00 589.46 72 LEU 3 N 1
ATOM 3992 C CA . LEU C 3 72 ? 11.491 -33.792 137.131 1.00 589.46 72 LEU 3 CA 1
ATOM 3993 C C . LEU C 3 72 ? 10.737 -34.852 137.917 1.00 589.46 72 LEU 3 C 1
ATOM 3994 O O . LEU C 3 72 ? 11.233 -35.958 138.131 1.00 589.46 72 LEU 3 O 1
ATOM 3999 N N . ASN C 3 73 ? 9.498 -34.563 138.365 1.00 589.46 73 ASN 3 N 1
ATOM 4000 C CA . ASN C 3 73 ? 8.682 -35.556 139.049 1.00 589.46 73 ASN 3 CA 1
ATOM 4001 C C . ASN C 3 73 ? 7.181 -35.335 138.844 1.00 589.46 73 ASN 3 C 1
ATOM 4002 O O . ASN C 3 73 ? 6.776 -34.353 138.220 1.00 589.46 73 ASN 3 O 1
ATOM 4007 N N . ASP C 3 74 ? 6.365 -36.293 139.356 1.00 589.46 74 ASP 3 N 1
ATOM 4008 C CA . ASP C 3 74 ? 4.907 -36.359 139.336 1.00 589.46 74 ASP 3 CA 1
ATOM 4009 C C . ASP C 3 74 ? 4.243 -35.241 140.154 1.00 589.46 74 ASP 3 C 1
ATOM 4010 O O . ASP C 3 74 ? 3.191 -34.705 139.795 1.00 589.46 74 ASP 3 O 1
ATOM 4015 N N . ASN C 3 75 ? 4.861 -34.829 141.285 1.00 589.46 75 ASN 3 N 1
ATOM 4016 C CA . ASN C 3 75 ? 4.287 -33.839 142.182 1.00 589.46 75 ASN 3 CA 1
ATOM 4017 C C . ASN C 3 75 ? 4.108 -32.477 141.526 1.00 589.46 75 ASN 3 C 1
ATOM 4018 O O . ASN C 3 75 ? 4.897 -32.031 140.696 1.00 589.46 75 ASN 3 O 1
ATOM 4023 N N . LEU C 3 76 ? 3.039 -31.758 141.901 1.00 589.46 76 LEU 3 N 1
ATOM 4024 C CA . LEU C 3 76 ? 2.775 -30.441 141.375 1.00 589.46 76 LEU 3 CA 1
ATOM 4025 C C . LEU C 3 76 ? 3.368 -29.372 142.267 1.00 589.46 76 LEU 3 C 1
ATOM 4026 O O . LEU C 3 76 ? 2.967 -29.172 143.412 1.00 589.46 76 LEU 3 O 1
ATOM 4031 N N . SER C 3 77 ? 4.379 -28.651 141.753 1.00 589.46 77 SER 3 N 1
ATOM 4032 C CA . SER C 3 77 ? 4.930 -27.499 142.435 1.00 589.46 77 SER 3 CA 1
ATOM 4033 C C . SER C 3 77 ? 4.552 -26.256 141.653 1.00 589.46 77 SER 3 C 1
ATOM 4034 O O . SER C 3 77 ? 3.969 -26.316 140.572 1.00 589.46 77 SER 3 O 1
ATOM 4037 N N . LYS C 3 78 ? 4.862 -25.073 142.204 1.00 589.46 78 LYS 3 N 1
ATOM 4038 C CA . LYS C 3 78 ? 4.739 -23.822 141.483 1.00 589.46 78 LYS 3 CA 1
ATOM 4039 C C . LYS C 3 78 ? 6.106 -23.181 141.391 1.00 589.46 78 LYS 3 C 1
ATOM 4040 O O . LYS C 3 78 ? 6.235 -21.988 141.121 1.00 589.46 78 LYS 3 O 1
ATOM 4046 N N . ALA C 3 79 ? 7.162 -23.975 141.641 1.00 589.46 79 ALA 3 N 1
ATOM 4047 C CA . ALA C 3 79 ? 8.519 -23.506 141.737 1.00 589.46 79 ALA 3 CA 1
ATOM 4048 C C . ALA C 3 79 ? 9.206 -23.641 140.385 1.00 589.46 79 ALA 3 C 1
ATOM 4049 O O . ALA C 3 79 ? 8.726 -24.386 139.526 1.00 589.46 79 ALA 3 O 1
ATOM 4051 N N . PRO C 3 80 ? 10.317 -22.958 140.135 1.00 589.46 80 PRO 3 N 1
ATOM 4052 C CA . PRO C 3 80 ? 11.082 -23.174 138.918 1.00 589.46 80 PRO 3 CA 1
ATOM 4053 C C . PRO C 3 80 ? 11.718 -24.554 138.878 1.00 589.46 80 PRO 3 C 1
ATOM 4054 O O . PRO C 3 80 ? 12.214 -25.020 139.901 1.00 589.46 80 PRO 3 O 1
ATOM 4058 N N . ILE C 3 81 ? 11.750 -25.209 137.701 1.00 589.46 81 ILE 3 N 1
ATOM 4059 C CA . ILE C 3 81 ? 12.491 -26.455 137.503 1.00 589.46 81 ILE 3 CA 1
ATOM 4060 C C . ILE C 3 81 ? 13.973 -26.098 137.413 1.00 589.46 81 ILE 3 C 1
ATOM 4061 O O . ILE C 3 81 ? 14.836 -26.743 138.004 1.00 589.46 81 ILE 3 O 1
ATOM 4066 N N . PHE C 3 82 ? 14.299 -25.018 136.677 1.00 589.46 82 PHE 3 N 1
ATOM 4067 C CA . PHE C 3 82 ? 15.628 -24.451 136.662 1.00 589.46 82 PHE 3 CA 1
ATOM 4068 C C . PHE C 3 82 ? 15.516 -22.958 136.412 1.00 589.46 82 PHE 3 C 1
ATOM 4069 O O . PHE C 3 82 ? 14.456 -22.455 136.031 1.00 589.46 82 PHE 3 O 1
ATOM 4077 N N . CYS C 3 83 ? 16.620 -22.217 136.615 1.00 589.46 83 CYS 3 N 1
ATOM 4078 C CA . CYS C 3 83 ? 16.760 -20.841 136.178 1.00 589.46 83 CYS 3 CA 1
ATOM 4079 C C . CYS C 3 83 ? 18.127 -20.683 135.528 1.00 589.46 83 CYS 3 C 1
ATOM 4080 O O . CYS C 3 83 ? 19.014 -21.521 135.712 1.00 589.46 83 CYS 3 O 1
ATOM 4083 N N . LEU C 3 84 ? 18.312 -19.632 134.702 1.00 589.46 84 LEU 3 N 1
ATOM 4084 C CA . LEU C 3 84 ? 19.572 -19.383 134.032 1.00 589.46 84 LEU 3 CA 1
ATOM 4085 C C . LEU C 3 84 ? 19.731 -17.917 133.627 1.00 589.46 84 LEU 3 C 1
ATOM 4086 O O . LEU C 3 84 ? 18.941 -17.376 132.853 1.00 589.46 84 LEU 3 O 1
ATOM 4091 N N . SER C 3 85 ? 20.778 -17.230 134.123 1.00 589.46 85 SER 3 N 1
ATOM 4092 C CA . SER C 3 85 ? 21.271 -15.968 133.577 1.00 589.46 85 SER 3 CA 1
ATOM 4093 C C . SER C 3 85 ? 21.876 -16.124 132.188 1.00 589.46 85 SER 3 C 1
ATOM 4094 O O . SER C 3 85 ? 22.784 -16.921 131.952 1.00 589.46 85 SER 3 O 1
ATOM 4097 N N . LEU C 3 86 ? 21.413 -15.326 131.203 1.00 589.46 86 LEU 3 N 1
ATOM 4098 C CA . LEU C 3 86 ? 21.952 -15.339 129.853 1.00 589.46 86 LEU 3 CA 1
ATOM 4099 C C . LEU C 3 86 ? 23.286 -14.593 129.756 1.00 589.46 86 LEU 3 C 1
ATOM 4100 O O . LEU C 3 86 ? 23.428 -13.553 129.113 1.00 589.46 86 LEU 3 O 1
ATOM 4105 N N . SER C 3 87 ? 24.320 -15.157 130.402 1.00 589.46 87 SER 3 N 1
ATOM 4106 C CA . SER C 3 87 ? 25.697 -14.686 130.396 1.00 589.46 87 SER 3 CA 1
ATOM 4107 C C . SER C 3 87 ? 26.567 -15.782 129.792 1.00 589.46 87 SER 3 C 1
ATOM 4108 O O . SER C 3 87 ? 27.271 -16.454 130.542 1.00 589.46 87 SER 3 O 1
ATOM 4111 N N . PRO C 3 88 ? 26.566 -16.090 128.488 1.00 589.46 88 PRO 3 N 1
ATOM 4112 C CA . PRO C 3 88 ? 26.683 -17.490 128.058 1.00 589.46 88 PRO 3 CA 1
ATOM 4113 C C . PRO C 3 88 ? 28.069 -18.105 128.130 1.00 589.46 88 PRO 3 C 1
ATOM 4114 O O . PRO C 3 88 ? 28.189 -19.314 127.958 1.00 589.46 88 PRO 3 O 1
ATOM 4118 N N . ALA C 3 89 ? 29.123 -17.309 128.357 1.00 589.46 89 ALA 3 N 1
ATOM 4119 C CA . ALA C 3 89 ? 30.480 -17.797 128.487 1.00 589.46 89 ALA 3 CA 1
ATOM 4120 C C . ALA C 3 89 ? 30.984 -17.659 129.915 1.00 589.46 89 ALA 3 C 1
ATOM 4121 O O . ALA C 3 89 ? 31.924 -18.325 130.337 1.00 589.46 89 ALA 3 O 1
ATOM 4123 N N . SER C 3 90 ? 30.363 -16.755 130.691 1.00 589.46 90 SER 3 N 1
ATOM 4124 C CA . SER C 3 90 ? 30.816 -16.325 132.004 1.00 589.46 90 SER 3 CA 1
ATOM 4125 C C . SER C 3 90 ? 29.897 -16.806 133.110 1.00 589.46 90 SER 3 C 1
ATOM 4126 O O . SER C 3 90 ? 30.022 -16.402 134.264 1.00 589.46 90 SER 3 O 1
ATOM 4129 N N . ASP C 3 91 ? 28.967 -17.719 132.783 1.00 589.46 91 ASP 3 N 1
ATOM 4130 C CA . ASP C 3 91 ? 28.091 -18.371 133.729 1.00 589.46 91 ASP 3 CA 1
ATOM 4131 C C . ASP C 3 91 ? 28.797 -19.528 134.460 1.00 589.46 91 ASP 3 C 1
ATOM 4132 O O . ASP C 3 91 ? 29.874 -19.983 134.088 1.00 589.46 91 ASP 3 O 1
ATOM 4137 N N . LYS C 3 92 ? 28.156 -20.051 135.526 1.00 589.46 92 LYS 3 N 1
ATOM 4138 C CA . LYS C 3 92 ? 28.578 -21.242 136.234 1.00 589.46 92 LYS 3 CA 1
ATOM 4139 C C . LYS C 3 92 ? 28.281 -22.527 135.467 1.00 589.46 92 LYS 3 C 1
ATOM 4140 O O . LYS C 3 92 ? 28.972 -23.530 135.633 1.00 589.46 92 LYS 3 O 1
ATOM 4146 N N . ARG C 3 93 ? 27.199 -22.543 134.663 1.00 589.46 93 ARG 3 N 1
ATOM 4147 C CA . ARG C 3 93 ? 26.721 -23.720 133.963 1.00 589.46 93 ARG 3 CA 1
ATOM 4148 C C . ARG C 3 93 ? 27.149 -23.672 132.510 1.00 589.46 93 ARG 3 C 1
ATOM 4149 O O . ARG C 3 93 ? 27.773 -24.594 131.991 1.00 589.46 93 ARG 3 O 1
ATOM 4157 N N . LEU C 3 94 ? 26.798 -22.581 131.795 1.00 589.46 94 LEU 3 N 1
ATOM 4158 C CA . LEU C 3 94 ? 26.976 -22.481 130.353 1.00 589.46 94 LEU 3 CA 1
ATOM 4159 C C . LEU C 3 94 ? 28.416 -22.431 129.855 1.00 589.46 94 LEU 3 C 1
ATOM 4160 O O . LEU C 3 94 ? 28.650 -22.743 128.687 1.00 589.46 94 LEU 3 O 1
ATOM 4165 N N . SER C 3 95 ? 29.407 -22.076 130.710 1.00 589.46 95 SER 3 N 1
ATOM 4166 C CA . SER C 3 95 ? 30.812 -21.886 130.337 1.00 589.46 95 SER 3 CA 1
ATOM 4167 C C . SER C 3 95 ? 31.414 -23.028 129.538 1.00 589.46 95 SER 3 C 1
ATOM 4168 O O . SER C 3 95 ? 31.838 -22.846 128.403 1.00 589.46 95 SER 3 O 1
ATOM 4171 N N . HIS C 3 96 ? 31.424 -24.258 130.083 1.00 589.46 96 HIS 3 N 1
ATOM 4172 C CA . HIS C 3 96 ? 31.997 -25.413 129.404 1.00 589.46 96 HIS 3 CA 1
ATOM 4173 C C . HIS C 3 96 ? 30.958 -26.203 128.630 1.00 589.46 96 HIS 3 C 1
ATOM 4174 O O . HIS C 3 96 ? 30.908 -27.433 128.643 1.00 589.46 96 HIS 3 O 1
ATOM 4181 N N . THR C 3 97 ? 30.124 -25.471 127.870 1.00 589.46 97 THR 3 N 1
ATOM 4182 C CA . THR C 3 97 ? 29.378 -25.990 126.731 1.00 589.46 97 THR 3 CA 1
ATOM 4183 C C . THR C 3 97 ? 30.206 -25.677 125.502 1.00 589.46 97 THR 3 C 1
ATOM 4184 O O . THR C 3 97 ? 31.181 -24.937 125.579 1.00 589.46 97 THR 3 O 1
ATOM 4188 N N . MET C 3 98 ? 29.857 -26.198 124.308 1.00 589.46 98 MET 3 N 1
ATOM 4189 C CA . MET C 3 98 ? 30.618 -25.884 123.105 1.00 589.46 98 MET 3 CA 1
ATOM 4190 C C . MET C 3 98 ? 30.372 -24.445 122.670 1.00 589.46 98 MET 3 C 1
ATOM 4191 O O . MET C 3 98 ? 31.286 -23.733 122.264 1.00 589.46 98 MET 3 O 1
ATOM 4196 N N . LEU C 3 99 ? 29.128 -23.947 122.830 1.00 589.46 99 LEU 3 N 1
ATOM 4197 C CA . LEU C 3 99 ? 28.797 -22.547 122.633 1.00 589.46 99 LEU 3 CA 1
ATOM 4198 C C . LEU C 3 99 ? 29.568 -21.620 123.573 1.00 589.46 99 LEU 3 C 1
ATOM 4199 O O . LEU C 3 99 ? 30.237 -20.690 123.124 1.00 589.46 99 LEU 3 O 1
ATOM 4204 N N . GLY C 3 100 ? 29.522 -21.883 124.900 1.00 589.46 100 GLY 3 N 1
ATOM 4205 C CA . GLY C 3 100 ? 30.223 -21.114 125.929 1.00 589.46 100 GLY 3 CA 1
ATOM 4206 C C . GLY C 3 100 ? 31.718 -21.071 125.768 1.00 589.46 100 GLY 3 C 1
ATOM 4207 O O . GLY C 3 100 ? 32.326 -20.005 125.873 1.00 589.46 100 GLY 3 O 1
ATOM 4208 N N . GLU C 3 101 ? 32.342 -22.227 125.459 1.00 589.46 101 GLU 3 N 1
ATOM 4209 C CA . GLU C 3 101 ? 33.750 -22.342 125.126 1.00 589.46 101 GLU 3 CA 1
ATOM 4210 C C . GLU C 3 101 ? 34.141 -21.458 123.970 1.00 589.46 101 GLU 3 C 1
ATOM 4211 O O . GLU C 3 101 ? 34.941 -20.546 124.149 1.00 589.46 101 GLU 3 O 1
ATOM 4217 N N . ILE C 3 102 ? 33.556 -21.660 122.763 1.00 589.46 102 ILE 3 N 1
ATOM 4218 C CA . ILE C 3 102 ? 33.868 -20.875 121.568 1.00 589.46 102 ILE 3 CA 1
ATOM 4219 C C . ILE C 3 102 ? 33.706 -19.383 121.811 1.00 589.46 102 ILE 3 C 1
ATOM 4220 O O . ILE C 3 102 ? 34.573 -18.586 121.457 1.00 589.46 102 ILE 3 O 1
ATOM 4225 N N . LEU C 3 103 ? 32.619 -18.971 122.492 1.00 589.46 103 LEU 3 N 1
ATOM 4226 C CA . LEU C 3 103 ? 32.425 -17.608 122.945 1.00 589.46 103 LEU 3 CA 1
ATOM 4227 C C . LEU C 3 103 ? 33.556 -17.054 123.795 1.00 589.46 103 LEU 3 C 1
ATOM 4228 O O . LEU C 3 103 ? 33.960 -15.912 123.603 1.00 589.46 103 LEU 3 O 1
ATOM 4233 N N . ASN C 3 104 ? 34.126 -17.823 124.743 1.00 589.46 104 ASN 3 N 1
ATOM 4234 C CA . ASN C 3 104 ? 35.177 -17.320 125.610 1.00 589.46 104 ASN 3 CA 1
ATOM 4235 C C . ASN C 3 104 ? 36.589 -17.376 125.026 1.00 589.46 104 ASN 3 C 1
ATOM 4236 O O . ASN C 3 104 ? 37.550 -17.069 125.724 1.00 589.46 104 ASN 3 O 1
ATOM 4241 N N . TYR C 3 105 ? 36.753 -17.680 123.722 1.00 589.46 105 TYR 3 N 1
ATOM 4242 C CA . TYR C 3 105 ? 37.956 -17.325 122.971 1.00 589.46 105 TYR 3 CA 1
ATOM 4243 C C . TYR C 3 105 ? 37.741 -15.977 122.276 1.00 589.46 105 TYR 3 C 1
ATOM 4244 O O . TYR C 3 105 ? 38.651 -15.395 121.692 1.00 589.46 105 TYR 3 O 1
ATOM 4253 N N . TYR C 3 106 ? 36.511 -15.423 122.335 1.00 589.46 106 TYR 3 N 1
ATOM 4254 C CA . TYR C 3 106 ? 36.168 -14.142 121.749 1.00 589.46 106 TYR 3 CA 1
ATOM 4255 C C . TYR C 3 106 ? 35.667 -13.155 122.799 1.00 589.46 106 TYR 3 C 1
ATOM 4256 O O . TYR C 3 106 ? 35.431 -13.457 123.971 1.00 589.46 106 TYR 3 O 1
ATOM 4265 N N . THR C 3 107 ? 35.528 -11.887 122.387 1.00 589.46 107 THR 3 N 1
ATOM 4266 C CA . THR C 3 107 ? 35.210 -10.786 123.287 1.00 589.46 107 THR 3 CA 1
ATOM 4267 C C . THR C 3 107 ? 33.763 -10.367 123.177 1.00 589.46 107 THR 3 C 1
ATOM 4268 O O . THR C 3 107 ? 33.058 -10.233 124.179 1.00 589.46 107 THR 3 O 1
ATOM 4272 N N . HIS C 3 108 ? 33.294 -10.125 121.938 1.00 589.46 108 HIS 3 N 1
ATOM 4273 C CA . HIS C 3 108 ? 31.964 -9.622 121.650 1.00 589.46 108 HIS 3 CA 1
ATOM 4274 C C . HIS C 3 108 ? 31.123 -10.669 120.939 1.00 589.46 108 HIS 3 C 1
ATOM 4275 O O . HIS C 3 108 ? 31.654 -11.443 120.145 1.00 589.46 108 HIS 3 O 1
ATOM 4282 N N . TRP C 3 109 ? 29.788 -10.686 121.166 1.00 589.46 109 TRP 3 N 1
ATOM 4283 C CA . TRP C 3 109 ? 28.876 -11.575 120.455 1.00 589.46 109 TRP 3 CA 1
ATOM 4284 C C . TRP C 3 109 ? 27.511 -10.958 120.169 1.00 589.46 109 TRP 3 C 1
ATOM 4285 O O . TRP C 3 109 ? 27.070 -10.030 120.847 1.00 589.46 109 TRP 3 O 1
ATOM 4296 N N . THR C 3 110 ? 26.815 -11.498 119.151 1.00 589.46 110 THR 3 N 1
ATOM 4297 C CA . THR C 3 110 ? 25.470 -11.115 118.740 1.00 589.46 110 THR 3 CA 1
ATOM 4298 C C . THR C 3 110 ? 24.766 -12.382 118.301 1.00 589.46 110 THR 3 C 1
ATOM 4299 O O . THR C 3 110 ? 25.430 -13.298 117.829 1.00 589.46 110 THR 3 O 1
ATOM 4303 N N . GLY C 3 111 ? 23.422 -12.492 118.428 1.00 589.46 111 GLY 3 N 1
ATOM 4304 C CA . GLY C 3 111 ? 22.653 -13.585 117.833 1.00 589.46 111 GLY 3 CA 1
ATOM 4305 C C . GLY C 3 111 ? 21.668 -14.214 118.762 1.00 589.46 111 GLY 3 C 1
ATOM 4306 O O . GLY C 3 111 ? 21.707 -14.029 119.977 1.00 589.46 111 GLY 3 O 1
ATOM 4307 N N . SER C 3 112 ? 20.743 -15.005 118.205 1.00 589.46 112 SER 3 N 1
ATOM 4308 C CA . SER C 3 112 ? 19.705 -15.663 118.972 1.00 589.46 112 SER 3 CA 1
ATOM 4309 C C . SER C 3 112 ? 20.190 -17.004 119.486 1.00 589.46 112 SER 3 C 1
ATOM 4310 O O . SER C 3 112 ? 20.910 -17.745 118.819 1.00 589.46 112 SER 3 O 1
ATOM 4313 N N . ILE C 3 113 ? 19.818 -17.364 120.725 1.00 589.46 113 ILE 3 N 1
ATOM 4314 C CA . ILE C 3 113 ? 20.250 -18.600 121.350 1.00 589.46 113 ILE 3 CA 1
ATOM 4315 C C . ILE C 3 113 ? 19.098 -19.578 121.277 1.00 589.46 113 ILE 3 C 1
ATOM 4316 O O . ILE C 3 113 ? 17.953 -19.251 121.579 1.00 589.46 113 ILE 3 O 1
ATOM 4321 N N . ARG C 3 114 ? 19.359 -20.822 120.858 1.00 589.46 114 ARG 3 N 1
ATOM 4322 C CA . ARG C 3 114 ? 18.383 -21.879 120.818 1.00 589.46 114 ARG 3 CA 1
ATOM 4323 C C . ARG C 3 114 ? 18.595 -22.760 122.034 1.00 589.46 114 ARG 3 C 1
ATOM 4324 O O . ARG C 3 114 ? 19.674 -23.314 122.228 1.00 589.46 114 ARG 3 O 1
ATOM 4332 N N . PHE C 3 115 ? 17.577 -22.879 122.903 1.00 589.46 115 PHE 3 N 1
ATOM 4333 C CA . PHE C 3 115 ? 17.608 -23.788 124.028 1.00 589.46 115 PHE 3 CA 1
ATOM 4334 C C . PHE C 3 115 ? 16.693 -24.953 123.701 1.00 589.46 115 PHE 3 C 1
ATOM 4335 O O . PHE C 3 115 ? 15.473 -24.805 123.624 1.00 589.46 115 PHE 3 O 1
ATOM 4343 N N . THR C 3 116 ? 17.259 -26.148 123.467 1.00 589.46 116 THR 3 N 1
ATOM 4344 C CA . THR C 3 116 ? 16.496 -27.318 123.046 1.00 589.46 116 THR 3 CA 1
ATOM 4345 C C . THR C 3 116 ? 16.448 -28.300 124.183 1.00 589.46 116 THR 3 C 1
ATOM 4346 O O . THR C 3 116 ? 17.472 -28.638 124.763 1.00 589.46 116 THR 3 O 1
ATOM 4350 N N . PHE C 3 117 ? 15.258 -28.790 124.571 1.00 589.46 117 PHE 3 N 1
ATOM 4351 C CA . PHE C 3 117 ? 15.126 -29.690 125.700 1.00 589.46 117 PHE 3 CA 1
ATOM 4352 C C . PHE C 3 117 ? 14.564 -31.015 125.252 1.00 589.46 117 PHE 3 C 1
ATOM 4353 O O . PHE C 3 117 ? 13.616 -31.068 124.476 1.00 589.46 117 PHE 3 O 1
ATOM 4361 N N . LEU C 3 118 ? 15.143 -32.116 125.758 1.00 589.46 118 LEU 3 N 1
ATOM 4362 C CA . LEU C 3 118 ? 14.732 -33.478 125.492 1.00 589.46 118 LEU 3 CA 1
ATOM 4363 C C . LEU C 3 118 ? 14.217 -34.108 126.776 1.00 589.46 118 LEU 3 C 1
ATOM 4364 O O . LEU C 3 118 ? 14.954 -34.299 127.743 1.00 5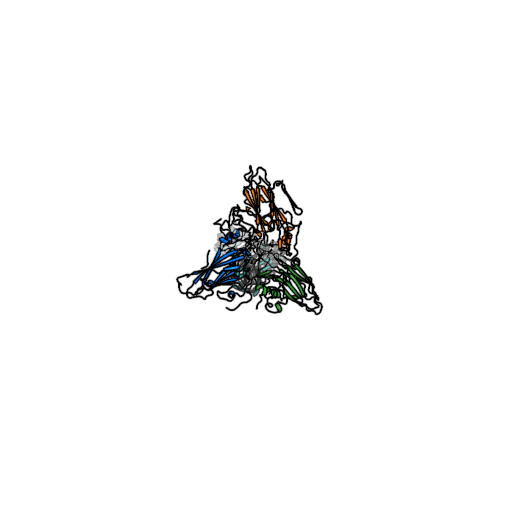89.46 118 LEU 3 O 1
ATOM 4369 N N . PHE C 3 119 ? 12.918 -34.458 126.826 1.00 589.46 119 PHE 3 N 1
ATOM 4370 C CA . PHE C 3 119 ? 12.322 -35.158 127.952 1.00 589.46 119 PHE 3 CA 1
ATOM 4371 C C . PHE C 3 119 ? 12.694 -36.637 127.903 1.00 589.46 119 PHE 3 C 1
ATOM 4372 O O . PHE C 3 119 ? 12.475 -37.310 126.901 1.00 589.46 119 PHE 3 O 1
ATOM 4380 N N . CYS C 3 120 ? 13.288 -37.170 128.992 1.00 589.46 120 CYS 3 N 1
ATOM 4381 C CA . CYS C 3 120 ? 13.778 -38.540 129.024 1.00 589.46 120 CYS 3 CA 1
ATOM 4382 C C . CYS C 3 120 ? 13.030 -39.346 130.060 1.00 589.46 120 CYS 3 C 1
ATOM 4383 O O . CYS C 3 120 ? 13.596 -40.177 130.766 1.00 589.46 120 CYS 3 O 1
ATOM 4386 N N . GLY C 3 121 ? 11.710 -39.133 130.178 1.00 589.46 121 GLY 3 N 1
ATOM 4387 C CA . GLY C 3 121 ? 10.884 -39.974 131.024 1.00 589.46 121 GLY 3 CA 1
ATOM 4388 C C . GLY C 3 121 ? 10.437 -41.214 130.327 1.00 589.46 121 GLY 3 C 1
ATOM 4389 O O . GLY C 3 121 ? 10.879 -41.570 129.238 1.00 589.46 121 GLY 3 O 1
ATOM 4390 N N . SER C 3 122 ? 9.497 -41.929 130.949 1.00 589.46 122 SER 3 N 1
ATOM 4391 C CA . SER C 3 122 ? 8.852 -43.053 130.314 1.00 589.46 122 SER 3 CA 1
ATOM 4392 C C . SER C 3 122 ? 7.851 -42.560 129.282 1.00 589.46 122 SER 3 C 1
ATOM 4393 O O . SER C 3 122 ? 7.305 -41.468 129.401 1.00 589.46 122 SER 3 O 1
ATOM 4396 N N . MET C 3 123 ? 7.554 -43.375 128.242 1.00 589.46 123 MET 3 N 1
ATOM 4397 C CA . MET C 3 123 ? 6.555 -43.068 127.216 1.00 589.46 123 MET 3 CA 1
ATOM 4398 C C . MET C 3 123 ? 5.199 -42.708 127.805 1.00 589.46 123 MET 3 C 1
ATOM 4399 O O . MET C 3 123 ? 4.486 -41.826 127.339 1.00 589.46 123 MET 3 O 1
ATOM 4404 N N . MET C 3 124 ? 4.847 -43.402 128.899 1.00 589.46 124 MET 3 N 1
ATOM 4405 C CA . MET C 3 124 ? 3.585 -43.291 129.582 1.00 589.46 124 MET 3 CA 1
ATOM 4406 C C . MET C 3 124 ? 3.433 -42.038 130.446 1.00 589.46 124 MET 3 C 1
ATOM 4407 O O . MET C 3 124 ? 2.366 -41.785 131.002 1.00 589.46 124 MET 3 O 1
ATOM 4412 N N . ALA C 3 125 ? 4.497 -41.224 130.594 1.00 589.46 125 ALA 3 N 1
ATOM 4413 C CA . ALA C 3 125 ? 4.456 -40.003 131.366 1.00 589.46 125 ALA 3 CA 1
ATOM 4414 C C . ALA C 3 125 ? 4.034 -38.809 130.517 1.00 589.46 125 ALA 3 C 1
ATOM 4415 O O . ALA C 3 125 ? 4.669 -38.456 129.526 1.00 589.46 125 ALA 3 O 1
ATOM 4417 N N . THR C 3 126 ? 2.934 -38.141 130.911 1.00 589.46 126 THR 3 N 1
ATOM 4418 C CA . THR C 3 126 ? 2.405 -36.978 130.202 1.00 589.46 126 THR 3 CA 1
ATOM 4419 C C . THR C 3 126 ? 2.808 -35.725 130.943 1.00 589.46 126 THR 3 C 1
ATOM 4420 O O . THR C 3 126 ? 3.252 -35.793 132.084 1.00 589.46 126 THR 3 O 1
ATOM 4424 N N . GLY C 3 127 ? 2.642 -34.528 130.357 1.00 589.46 127 GLY 3 N 1
ATOM 4425 C CA . GLY C 3 127 ? 2.856 -33.317 131.130 1.00 589.46 127 GLY 3 CA 1
ATOM 4426 C C . GLY C 3 127 ? 2.925 -32.131 130.235 1.00 589.46 127 GLY 3 C 1
ATOM 4427 O O . GLY C 3 127 ? 3.181 -32.250 129.044 1.00 589.46 127 GLY 3 O 1
ATOM 4428 N N . LYS C 3 128 ? 2.699 -30.931 130.783 1.00 589.46 128 LYS 3 N 1
ATOM 4429 C CA . LYS C 3 128 ? 2.897 -29.711 130.031 1.00 589.46 128 LYS 3 CA 1
ATOM 4430 C C . LYS C 3 128 ? 3.804 -28.817 130.830 1.00 589.46 128 LYS 3 C 1
ATOM 4431 O O . LYS C 3 128 ? 3.584 -28.600 132.025 1.00 589.46 128 LYS 3 O 1
ATOM 4437 N N . LEU C 3 129 ? 4.857 -28.281 130.195 1.00 589.46 129 LEU 3 N 1
ATOM 4438 C CA . LEU C 3 129 ? 5.793 -27.391 130.843 1.00 589.46 129 LEU 3 CA 1
ATOM 4439 C C . LEU C 3 129 ? 5.725 -26.028 130.178 1.00 589.46 129 LEU 3 C 1
ATOM 4440 O O . LEU C 3 129 ? 5.115 -25.840 129.128 1.00 589.46 129 LEU 3 O 1
ATOM 4445 N N . LEU C 3 130 ? 6.360 -25.020 130.786 1.00 589.46 130 LEU 3 N 1
ATOM 4446 C CA . LEU C 3 130 ? 6.496 -23.693 130.230 1.00 589.46 130 LEU 3 CA 1
ATOM 4447 C C . LEU C 3 130 ? 7.958 -23.345 130.287 1.00 589.46 130 LEU 3 C 1
ATOM 4448 O O . LEU C 3 130 ? 8.557 -23.384 131.356 1.00 589.46 130 LEU 3 O 1
ATOM 4453 N N . LEU C 3 131 ? 8.566 -23.003 129.141 1.00 589.46 131 LEU 3 N 1
ATOM 4454 C CA . LEU C 3 131 ? 9.931 -22.523 129.066 1.00 589.46 131 LEU 3 CA 1
ATOM 4455 C C . LEU C 3 131 ? 9.864 -21.054 128.728 1.00 589.46 131 LEU 3 C 1
ATOM 4456 O O . LEU C 3 131 ? 9.061 -20.655 127.884 1.00 589.46 131 LEU 3 O 1
ATOM 4461 N N . SER C 3 132 ? 10.664 -20.200 129.395 1.00 589.46 132 SER 3 N 1
ATOM 4462 C CA . SER C 3 132 ? 10.595 -18.763 129.160 1.00 589.46 132 SER 3 CA 1
ATOM 4463 C C . SER C 3 132 ? 11.959 -18.139 129.016 1.00 589.46 132 SER 3 C 1
ATOM 4464 O O . SER C 3 132 ? 12.932 -18.587 129.611 1.00 589.46 132 SER 3 O 1
ATOM 4467 N N . TYR C 3 133 ? 12.039 -17.057 128.225 1.00 589.46 133 TYR 3 N 1
ATOM 4468 C CA . TYR C 3 133 ? 13.132 -16.114 128.206 1.00 589.46 133 TYR 3 CA 1
ATOM 4469 C C . TYR C 3 133 ? 12.526 -14.759 128.516 1.00 589.46 133 TYR 3 C 1
ATOM 4470 O O . TYR C 3 133 ? 11.786 -14.171 127.730 1.00 589.46 133 TYR 3 O 1
ATOM 4479 N N . SER C 3 134 ? 12.849 -14.215 129.690 1.00 589.46 134 SER 3 N 1
ATOM 4480 C CA . SER C 3 134 ? 12.482 -12.859 130.033 1.00 589.46 134 SER 3 CA 1
ATOM 4481 C C . SER C 3 134 ? 13.694 -11.999 129.770 1.00 589.46 134 SER 3 C 1
ATOM 4482 O O . SER C 3 134 ? 14.728 -12.258 130.393 1.00 589.46 134 SER 3 O 1
ATOM 4485 N N . PRO C 3 135 ? 13.697 -10.991 128.896 1.00 589.46 135 PRO 3 N 1
ATOM 4486 C CA . PRO C 3 135 ? 14.834 -10.083 128.790 1.00 589.46 135 PRO 3 CA 1
ATOM 4487 C C . PRO C 3 135 ? 15.009 -9.287 130.095 1.00 589.46 135 PRO 3 C 1
ATOM 4488 O O . PRO C 3 135 ? 14.128 -9.356 130.951 1.00 589.46 135 PRO 3 O 1
ATOM 4492 N N . PRO C 3 136 ? 16.111 -8.617 130.345 1.00 589.46 136 PRO 3 N 1
ATOM 4493 C CA . PRO C 3 136 ? 16.485 -8.196 131.693 1.00 589.46 136 PRO 3 CA 1
ATOM 4494 C C . PRO C 3 136 ? 15.836 -6.881 132.098 1.00 589.46 136 PRO 3 C 1
ATOM 4495 O O . PRO C 3 136 ? 14.934 -6.381 131.425 1.00 589.46 136 PRO 3 O 1
ATOM 4499 N N . GLY C 3 137 ? 16.280 -6.288 133.225 1.00 589.46 137 GLY 3 N 1
ATOM 4500 C CA . GLY C 3 137 ? 15.861 -4.959 133.655 1.00 589.46 137 GLY 3 CA 1
ATOM 4501 C C . GLY C 3 137 ? 14.587 -4.883 134.460 1.00 589.46 137 GLY 3 C 1
ATOM 4502 O O . GLY C 3 137 ? 14.150 -3.793 134.817 1.00 589.46 137 GLY 3 O 1
ATOM 4503 N N . ALA C 3 138 ? 13.940 -6.019 134.774 1.00 589.46 138 ALA 3 N 1
ATOM 4504 C CA . ALA C 3 138 ? 12.821 -6.074 135.698 1.00 589.46 138 ALA 3 CA 1
ATOM 4505 C C . ALA C 3 138 ? 13.094 -7.156 136.721 1.00 589.46 138 ALA 3 C 1
ATOM 4506 O O . ALA C 3 138 ? 14.128 -7.818 136.676 1.00 589.46 138 ALA 3 O 1
ATOM 4508 N N . LYS C 3 139 ? 12.161 -7.362 137.675 1.00 589.46 139 LYS 3 N 1
ATOM 4509 C CA . LYS C 3 139 ? 12.301 -8.333 138.749 1.00 589.46 139 LYS 3 CA 1
ATOM 4510 C C . LYS C 3 139 ? 12.444 -9.758 138.201 1.00 589.46 139 LYS 3 C 1
ATOM 4511 O O . LYS C 3 139 ? 11.667 -10.119 137.315 1.00 589.46 139 LYS 3 O 1
ATOM 4517 N N . PRO C 3 140 ? 13.387 -10.606 138.617 1.00 589.46 140 PRO 3 N 1
ATOM 4518 C CA . PRO C 3 140 ? 13.629 -11.866 137.929 1.00 589.46 140 PRO 3 CA 1
ATOM 4519 C C . PRO C 3 140 ? 12.465 -12.840 138.132 1.00 589.46 140 PRO 3 C 1
ATOM 4520 O O . PRO C 3 140 ? 11.875 -12.836 139.217 1.00 589.46 140 PRO 3 O 1
ATOM 4524 N N . PRO C 3 141 ? 12.070 -13.648 137.159 1.00 589.46 141 PRO 3 N 1
ATOM 4525 C CA . PRO C 3 141 ? 10.834 -14.418 137.229 1.00 589.46 141 PRO 3 CA 1
ATOM 4526 C C . PRO C 3 141 ? 10.921 -15.576 138.214 1.00 589.46 141 PRO 3 C 1
ATOM 4527 O O . PRO C 3 141 ? 11.442 -16.643 137.900 1.00 589.46 141 PRO 3 O 1
ATOM 4531 N N . THR C 3 142 ? 10.405 -15.367 139.439 1.00 589.46 142 THR 3 N 1
ATOM 4532 C CA . THR C 3 142 ? 10.454 -16.325 140.534 1.00 589.46 142 THR 3 CA 1
ATOM 4533 C C . THR C 3 142 ? 9.260 -17.247 140.513 1.00 589.46 142 THR 3 C 1
ATOM 4534 O O . THR C 3 142 ? 9.340 -18.390 140.948 1.00 589.46 142 THR 3 O 1
ATOM 4538 N N . ASN C 3 143 ? 8.103 -16.756 140.028 1.00 589.46 143 ASN 3 N 1
ATOM 4539 C CA . ASN C 3 143 ? 6.895 -17.544 139.906 1.00 589.46 143 ASN 3 CA 1
ATOM 4540 C C . ASN C 3 143 ? 6.497 -17.629 138.438 1.00 589.46 143 ASN 3 C 1
ATOM 4541 O O . ASN C 3 143 ? 7.056 -16.957 137.572 1.00 589.46 143 ASN 3 O 1
ATOM 4546 N N . ARG C 3 144 ? 5.499 -18.472 138.124 1.00 589.46 144 ARG 3 N 1
ATOM 4547 C CA . ARG C 3 144 ? 5.100 -18.723 136.757 1.00 589.46 144 ARG 3 CA 1
ATOM 4548 C C . ARG C 3 144 ? 4.373 -17.574 136.083 1.00 589.46 144 ARG 3 C 1
ATOM 4549 O O . ARG C 3 144 ? 4.487 -17.393 134.874 1.00 589.46 144 ARG 3 O 1
ATOM 4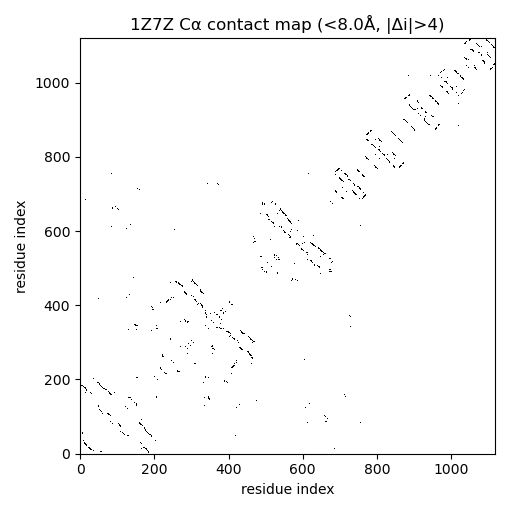557 N N . LYS C 3 145 ? 3.600 -16.758 136.830 1.00 589.46 145 LYS 3 N 1
ATOM 4558 C CA . LYS C 3 145 ? 2.858 -15.655 136.247 1.00 589.46 145 LYS 3 CA 1
ATOM 4559 C C . LYS C 3 145 ? 3.788 -14.547 135.776 1.00 589.46 145 LYS 3 C 1
ATOM 4560 O O . LYS C 3 145 ? 3.503 -13.882 134.789 1.00 589.46 145 LYS 3 O 1
ATOM 4566 N N . ASP C 3 146 ? 4.947 -14.364 136.434 1.00 589.46 146 ASP 3 N 1
ATOM 4567 C CA . ASP C 3 146 ? 5.973 -13.434 135.998 1.00 589.46 146 ASP 3 CA 1
ATOM 4568 C C . ASP C 3 146 ? 6.626 -13.886 134.691 1.00 589.46 146 ASP 3 C 1
ATOM 4569 O O . ASP C 3 146 ? 6.728 -13.125 133.733 1.00 589.46 146 ASP 3 O 1
ATOM 4574 N N . ALA C 3 147 ? 7.061 -15.165 134.628 1.00 589.46 147 ALA 3 N 1
ATOM 4575 C CA . ALA C 3 147 ? 7.682 -15.780 133.464 1.00 589.46 147 ALA 3 CA 1
ATOM 4576 C C . ALA C 3 147 ? 6.785 -15.851 132.231 1.00 589.46 147 ALA 3 C 1
ATOM 4577 O O . ALA C 3 147 ? 7.228 -15.675 131.096 1.00 589.46 147 ALA 3 O 1
ATOM 4579 N N . MET C 3 148 ? 5.480 -16.101 132.443 1.00 589.46 148 MET 3 N 1
ATOM 4580 C CA . MET C 3 148 ? 4.438 -16.062 131.434 1.00 589.46 148 MET 3 CA 1
ATOM 4581 C C . MET C 3 148 ? 4.277 -14.697 130.763 1.00 589.46 148 MET 3 C 1
ATOM 4582 O O . MET C 3 148 ? 3.853 -14.607 129.619 1.00 589.46 148 MET 3 O 1
ATOM 4587 N N . LEU C 3 149 ? 4.649 -13.581 131.420 1.00 589.46 149 LEU 3 N 1
ATOM 4588 C CA . LEU C 3 149 ? 4.541 -12.267 130.804 1.00 589.46 149 LEU 3 CA 1
ATOM 4589 C C . LEU C 3 149 ? 5.675 -11.926 129.836 1.00 589.46 149 LEU 3 C 1
ATOM 4590 O O . LEU C 3 149 ? 5.686 -10.842 129.255 1.00 589.46 149 LEU 3 O 1
ATOM 4595 N N . GLY C 3 150 ? 6.663 -12.826 129.630 1.00 589.46 150 GLY 3 N 1
ATOM 4596 C CA . GLY C 3 150 ? 7.762 -12.610 128.689 1.00 589.46 150 GLY 3 CA 1
ATOM 4597 C C . GLY C 3 150 ? 7.695 -13.482 127.465 1.00 589.46 150 GLY 3 C 1
ATOM 4598 O O . GLY C 3 150 ? 6.645 -13.953 127.044 1.00 589.46 150 GLY 3 O 1
ATOM 4599 N N . THR C 3 151 ? 8.849 -13.748 126.824 1.00 589.46 151 THR 3 N 1
ATOM 4600 C CA . THR C 3 151 ? 8.904 -14.638 125.665 1.00 589.46 151 THR 3 CA 1
ATOM 4601 C C . THR C 3 151 ? 8.845 -16.069 126.145 1.00 589.46 151 THR 3 C 1
ATOM 4602 O O . THR C 3 151 ? 9.780 -16.561 126.772 1.00 589.46 151 THR 3 O 1
ATOM 4606 N N . HIS C 3 152 ? 7.740 -16.792 125.887 1.00 589.46 152 HIS 3 N 1
ATOM 4607 C CA . HIS C 3 152 ? 7.584 -18.125 126.430 1.00 589.46 152 HIS 3 CA 1
ATOM 4608 C C . HIS C 3 152 ? 6.956 -19.087 125.440 1.00 589.46 152 HIS 3 C 1
ATOM 4609 O O . HIS C 3 152 ? 6.400 -18.699 124.416 1.00 589.46 152 HIS 3 O 1
ATOM 4616 N N . ILE C 3 153 ? 7.062 -20.395 125.729 1.00 589.46 153 ILE 3 N 1
ATOM 4617 C CA . ILE C 3 153 ? 6.465 -21.454 124.935 1.00 589.46 153 ILE 3 CA 1
ATOM 4618 C C . ILE C 3 153 ? 5.928 -22.485 125.905 1.00 589.46 153 ILE 3 C 1
ATOM 4619 O O . ILE C 3 153 ? 6.556 -22.821 126.910 1.00 589.46 153 ILE 3 O 1
ATOM 4624 N N . ILE C 3 154 ? 4.713 -23.003 125.635 1.00 589.46 154 ILE 3 N 1
ATOM 4625 C CA . ILE C 3 154 ? 4.117 -24.085 126.396 1.00 589.46 154 ILE 3 CA 1
ATOM 4626 C C . ILE C 3 154 ? 4.456 -25.364 125.656 1.00 589.46 154 ILE 3 C 1
ATOM 4627 O O . ILE C 3 154 ? 3.987 -25.617 124.548 1.00 589.46 154 ILE 3 O 1
ATOM 4632 N N . TRP C 3 155 ? 5.320 -26.194 126.259 1.00 589.46 155 TRP 3 N 1
ATOM 4633 C CA . TRP C 3 155 ? 5.738 -27.458 125.699 1.00 589.46 155 TRP 3 CA 1
ATOM 4634 C C . TRP C 3 155 ? 4.827 -28.551 126.224 1.00 589.46 155 TRP 3 C 1
ATOM 4635 O O . TRP C 3 155 ? 4.714 -28.772 127.428 1.00 589.46 155 TRP 3 O 1
ATOM 4646 N N . ASP C 3 156 ? 4.157 -29.263 125.304 1.00 589.46 156 ASP 3 N 1
ATOM 4647 C CA . ASP C 3 156 ? 3.387 -30.447 125.588 1.00 589.46 156 ASP 3 CA 1
ATOM 4648 C C . ASP C 3 156 ? 4.269 -31.674 125.402 1.00 589.46 156 ASP 3 C 1
ATOM 4649 O O . ASP C 3 156 ? 4.844 -31.880 124.332 1.00 589.46 156 ASP 3 O 1
ATOM 4654 N N . LEU C 3 157 ? 4.417 -32.521 126.436 1.00 589.46 157 LEU 3 N 1
ATOM 4655 C CA . LEU C 3 157 ? 5.206 -33.730 126.319 1.00 589.46 157 LEU 3 CA 1
ATOM 4656 C C . LEU C 3 157 ? 4.451 -34.774 125.508 1.00 589.46 157 LEU 3 C 1
ATOM 4657 O O . LEU C 3 157 ? 3.292 -35.084 125.773 1.00 589.46 157 LEU 3 O 1
ATOM 4662 N N . GLY C 3 158 ? 5.086 -35.352 124.474 1.00 589.46 158 GLY 3 N 1
ATOM 4663 C CA . GLY C 3 158 ? 4.381 -36.306 123.640 1.00 589.46 158 GLY 3 CA 1
ATOM 4664 C C . GLY C 3 158 ? 5.335 -37.066 122.781 1.00 589.46 158 GLY 3 C 1
ATOM 4665 O O . GLY C 3 158 ? 6.481 -37.300 123.146 1.00 589.46 158 GLY 3 O 1
ATOM 4666 N N . LEU C 3 159 ? 4.891 -37.474 121.574 1.00 589.46 159 LEU 3 N 1
ATOM 4667 C CA . LEU C 3 159 ? 5.700 -38.285 120.674 1.00 589.46 159 LEU 3 CA 1
ATOM 4668 C C . LEU C 3 159 ? 6.923 -37.553 120.133 1.00 589.46 159 LEU 3 C 1
ATOM 4669 O O . LEU C 3 159 ? 7.962 -38.138 119.842 1.00 589.46 159 LEU 3 O 1
ATOM 4674 N N . GLN C 3 160 ? 6.814 -36.215 120.019 1.00 589.46 160 GLN 3 N 1
ATOM 4675 C CA . GLN C 3 160 ? 7.932 -35.347 119.726 1.00 589.46 160 GLN 3 CA 1
ATOM 4676 C C . GLN C 3 160 ? 8.671 -35.108 121.030 1.00 589.46 160 GLN 3 C 1
ATOM 4677 O O . GLN C 3 160 ? 8.251 -34.331 121.884 1.00 589.46 160 GLN 3 O 1
ATOM 4683 N N . SER C 3 161 ? 9.789 -35.831 121.210 1.00 589.46 161 SER 3 N 1
ATOM 4684 C CA . SER C 3 161 ? 10.544 -35.903 122.449 1.00 589.46 161 SER 3 CA 1
ATOM 4685 C C . SER C 3 161 ? 11.233 -34.609 122.827 1.00 589.46 161 SER 3 C 1
ATOM 4686 O O . SER C 3 161 ? 11.419 -34.290 124.002 1.00 589.46 161 SER 3 O 1
ATOM 4689 N N . SER C 3 162 ? 11.669 -33.859 121.802 1.00 589.46 162 SER 3 N 1
ATOM 4690 C CA . SER C 3 162 ? 12.433 -32.640 121.953 1.00 589.46 162 SER 3 CA 1
ATOM 4691 C C . SER C 3 162 ? 11.601 -31.427 121.626 1.00 589.46 162 SER 3 C 1
ATOM 4692 O O . SER C 3 162 ? 10.760 -31.447 120.730 1.00 589.46 162 SER 3 O 1
ATOM 4695 N N . CYS C 3 163 ? 11.849 -30.314 122.332 1.00 589.46 163 CYS 3 N 1
ATOM 4696 C CA . CYS C 3 163 ? 11.210 -29.046 122.051 1.00 589.46 163 CYS 3 CA 1
ATOM 4697 C C . CYS C 3 163 ? 12.222 -27.936 122.228 1.00 589.46 163 CYS 3 C 1
ATOM 4698 O O . CYS C 3 163 ? 12.974 -27.909 123.201 1.00 589.46 163 CYS 3 O 1
ATOM 4701 N N . SER C 3 164 ? 12.267 -26.977 121.285 1.00 589.46 164 SER 3 N 1
ATOM 4702 C CA . SER C 3 164 ? 13.154 -25.829 121.388 1.00 589.46 164 SER 3 CA 1
ATOM 4703 C C . SER C 3 164 ? 12.410 -24.601 121.843 1.00 589.46 164 SER 3 C 1
ATOM 4704 O O . SER C 3 164 ? 11.288 -24.328 121.428 1.00 589.46 164 SER 3 O 1
ATOM 4707 N N . MET C 3 165 ? 13.063 -23.805 122.697 1.00 589.46 165 MET 3 N 1
ATOM 4708 C CA . MET C 3 165 ? 12.673 -22.465 123.050 1.00 589.46 165 MET 3 CA 1
ATOM 4709 C C . MET C 3 165 ? 13.794 -21.581 122.540 1.00 589.46 165 MET 3 C 1
ATOM 4710 O O . MET C 3 165 ? 14.962 -21.774 122.869 1.00 589.46 165 MET 3 O 1
ATOM 4715 N N . VAL C 3 166 ? 13.495 -20.597 121.676 1.00 589.46 166 VAL 3 N 1
ATOM 4716 C CA . VAL C 3 166 ? 14.516 -19.685 121.186 1.00 589.46 166 VAL 3 CA 1
ATOM 4717 C C . VAL C 3 166 ? 14.496 -18.460 122.064 1.00 589.46 166 VAL 3 C 1
ATOM 4718 O O . VAL C 3 166 ? 13.433 -17.930 122.381 1.00 589.46 166 VAL 3 O 1
ATOM 4722 N N . ALA C 3 167 ? 15.681 -17.990 122.489 1.00 589.46 167 ALA 3 N 1
ATOM 4723 C CA . ALA C 3 167 ? 15.867 -16.693 123.086 1.00 589.46 167 ALA 3 CA 1
ATOM 4724 C C . ALA C 3 167 ? 16.180 -15.737 121.943 1.00 589.46 167 ALA 3 C 1
ATOM 4725 O O . ALA C 3 167 ? 17.297 -15.806 121.417 1.00 589.46 167 ALA 3 O 1
ATOM 4727 N N . PRO C 3 168 ? 15.271 -14.873 121.469 1.00 589.46 168 PRO 3 N 1
ATOM 4728 C CA . PRO C 3 168 ? 15.553 -14.005 120.338 1.00 589.46 168 PRO 3 CA 1
ATOM 4729 C C . PRO C 3 168 ? 16.592 -12.985 120.732 1.00 589.46 168 PRO 3 C 1
ATOM 4730 O O . PRO C 3 168 ? 16.662 -12.614 121.906 1.00 589.46 168 PRO 3 O 1
ATOM 4734 N N . TRP C 3 169 ? 17.411 -12.503 119.785 1.00 589.46 169 TRP 3 N 1
ATOM 4735 C CA . TRP C 3 169 ? 18.323 -11.419 120.068 1.00 589.46 169 TRP 3 CA 1
ATOM 4736 C C . TRP C 3 169 ? 17.569 -10.124 120.367 1.00 589.46 169 TRP 3 C 1
ATOM 4737 O O . TRP C 3 169 ? 17.135 -9.386 119.486 1.00 589.46 169 TRP 3 O 1
ATOM 4748 N N . ILE C 3 170 ? 17.392 -9.841 121.666 1.00 589.46 170 ILE 3 N 1
ATOM 4749 C CA . ILE C 3 170 ? 16.802 -8.616 122.153 1.00 589.46 170 ILE 3 CA 1
ATOM 4750 C C . ILE C 3 170 ? 17.866 -7.894 122.939 1.00 589.46 170 ILE 3 C 1
ATOM 4751 O O . ILE C 3 170 ? 18.317 -8.358 123.987 1.00 589.46 170 ILE 3 O 1
ATOM 4756 N N . SER C 3 171 ? 18.356 -6.755 122.421 1.00 589.46 171 SER 3 N 1
ATOM 4757 C CA . SER C 3 171 ? 19.465 -6.045 123.024 1.00 589.46 171 SER 3 CA 1
ATOM 4758 C C . SER C 3 171 ? 19.351 -4.571 122.762 1.00 589.46 171 SER 3 C 1
ATOM 4759 O O . SER C 3 171 ? 18.727 -4.147 121.795 1.00 589.46 171 SER 3 O 1
ATOM 4762 N N . ASN C 3 172 ? 19.983 -3.757 123.620 1.00 589.46 172 ASN 3 N 1
ATOM 4763 C CA . ASN C 3 172 ? 20.224 -2.354 123.373 1.00 589.46 172 ASN 3 CA 1
ATOM 4764 C C . ASN C 3 172 ? 21.469 -2.209 122.517 1.00 589.46 172 ASN 3 C 1
ATOM 4765 O O . ASN C 3 172 ? 21.449 -1.633 121.433 1.00 589.46 172 ASN 3 O 1
ATOM 4770 N N . THR C 3 173 ? 22.603 -2.765 122.980 1.00 589.46 173 THR 3 N 1
ATOM 4771 C CA . THR C 3 173 ? 23.844 -2.751 122.229 1.00 589.46 173 THR 3 CA 1
ATOM 4772 C C . THR C 3 173 ? 23.857 -3.817 121.160 1.00 589.46 173 THR 3 C 1
ATOM 4773 O O . THR C 3 173 ? 23.413 -4.941 121.377 1.00 589.46 173 THR 3 O 1
ATOM 4777 N N . VAL C 3 174 ? 24.401 -3.498 119.964 1.00 589.46 174 VAL 3 N 1
ATOM 4778 C CA . VAL C 3 174 ? 24.431 -4.411 118.827 1.00 589.46 174 VAL 3 CA 1
ATOM 4779 C C . VAL C 3 174 ? 25.283 -5.647 119.086 1.00 589.46 174 VAL 3 C 1
ATOM 4780 O O . VAL C 3 174 ? 24.969 -6.742 118.624 1.00 589.46 174 VAL 3 O 1
ATOM 4784 N N . TYR C 3 175 ? 26.356 -5.511 119.890 1.00 589.46 175 TYR 3 N 1
ATOM 4785 C CA . TYR C 3 175 ? 27.100 -6.639 120.413 1.00 589.46 175 TYR 3 CA 1
ATOM 4786 C C . TYR C 3 175 ? 26.988 -6.640 121.933 1.00 589.46 175 TYR 3 C 1
ATOM 4787 O O . TYR C 3 175 ? 26.881 -5.594 122.572 1.00 589.46 175 TYR 3 O 1
ATOM 4796 N N . ARG C 3 176 ? 27.013 -7.835 122.548 1.00 589.46 176 ARG 3 N 1
ATOM 4797 C CA . ARG C 3 176 ? 27.102 -8.036 123.982 1.00 589.46 176 ARG 3 CA 1
ATOM 4798 C C . ARG C 3 176 ? 28.507 -8.499 124.338 1.00 589.46 176 ARG 3 C 1
ATOM 4799 O O . ARG C 3 176 ? 29.263 -8.967 123.486 1.00 589.46 176 ARG 3 O 1
ATOM 4807 N N . ARG C 3 177 ? 28.886 -8.400 125.628 1.00 589.46 177 ARG 3 N 1
ATOM 4808 C CA . ARG C 3 177 ? 30.112 -8.991 126.135 1.00 589.46 177 ARG 3 CA 1
ATOM 4809 C C . ARG C 3 177 ? 29.989 -10.497 126.354 1.00 589.46 177 ARG 3 C 1
ATOM 4810 O O . ARG C 3 177 ? 28.950 -11.014 126.765 1.00 589.46 177 ARG 3 O 1
ATOM 4818 N N . CYS C 3 178 ? 31.084 -11.254 126.118 1.00 589.46 178 CYS 3 N 1
ATOM 4819 C CA . CYS C 3 178 ? 31.192 -12.641 126.562 1.00 589.46 178 CYS 3 CA 1
ATOM 4820 C C . CYS C 3 178 ? 31.468 -12.712 128.062 1.00 589.46 178 CYS 3 C 1
ATOM 4821 O O . CYS C 3 178 ? 31.010 -13.609 128.774 1.00 589.46 178 CYS 3 O 1
ATOM 4824 N N . ALA C 3 179 ? 32.218 -11.716 128.580 1.00 589.46 179 ALA 3 N 1
ATOM 4825 C CA . ALA C 3 179 ? 32.391 -11.477 129.999 1.00 589.46 179 ALA 3 CA 1
ATOM 4826 C C . ALA C 3 179 ? 31.090 -10.993 130.638 1.00 589.46 179 ALA 3 C 1
ATOM 4827 O O . ALA C 3 179 ? 30.176 -10.559 129.941 1.00 589.46 179 ALA 3 O 1
ATOM 4829 N N . ARG C 3 180 ? 30.939 -11.071 131.977 1.00 589.46 180 ARG 3 N 1
ATOM 4830 C CA . ARG C 3 180 ? 29.648 -10.761 132.575 1.00 589.46 180 ARG 3 CA 1
ATOM 4831 C C . ARG C 3 180 ? 29.439 -9.262 132.685 1.00 589.46 180 ARG 3 C 1
ATOM 4832 O O . ARG C 3 180 ? 30.307 -8.522 133.147 1.00 589.46 180 ARG 3 O 1
ATOM 4840 N N . ASP C 3 181 ? 28.282 -8.764 132.215 1.00 589.46 181 ASP 3 N 1
ATOM 4841 C CA . ASP C 3 181 ? 28.041 -7.345 132.135 1.00 589.46 181 ASP 3 CA 1
ATOM 4842 C C . ASP C 3 181 ? 26.783 -6.943 132.881 1.00 589.46 181 ASP 3 C 1
ATOM 4843 O O . ASP C 3 181 ? 25.780 -7.653 132.934 1.00 589.46 181 ASP 3 O 1
ATOM 4848 N N . ASP C 3 182 ? 26.854 -5.730 133.436 1.00 589.46 182 ASP 3 N 1
ATOM 4849 C CA . ASP C 3 182 ? 25.785 -4.984 134.036 1.00 589.46 182 ASP 3 CA 1
ATOM 4850 C C . ASP C 3 182 ? 25.228 -4.019 132.990 1.00 589.46 182 ASP 3 C 1
ATOM 4851 O O . ASP C 3 182 ? 24.055 -3.657 132.997 1.00 589.46 182 ASP 3 O 1
ATOM 4856 N N . PHE C 3 183 ? 26.053 -3.583 132.018 1.00 589.46 183 PHE 3 N 1
ATOM 4857 C CA . PHE C 3 183 ? 25.625 -2.745 130.919 1.00 589.46 183 PHE 3 CA 1
ATOM 4858 C C . PHE C 3 183 ? 24.849 -3.563 129.896 1.00 589.46 183 PHE 3 C 1
ATOM 4859 O O . PHE C 3 183 ? 23.627 -3.437 129.794 1.00 589.46 183 PHE 3 O 1
ATOM 4867 N N . THR C 3 184 ? 25.514 -4.441 129.117 1.00 589.46 184 THR 3 N 1
ATOM 4868 C CA . THR C 3 184 ? 24.860 -5.213 128.065 1.00 589.46 184 THR 3 CA 1
ATOM 4869 C C . THR C 3 184 ? 24.152 -6.456 128.603 1.00 589.46 184 THR 3 C 1
ATOM 4870 O O . THR C 3 184 ? 24.419 -7.582 128.177 1.00 589.46 184 THR 3 O 1
ATOM 4874 N N . GLU C 3 185 ? 23.204 -6.277 129.551 1.00 589.46 185 GLU 3 N 1
ATOM 4875 C CA . GLU C 3 185 ? 22.502 -7.330 130.272 1.00 589.46 185 GLU 3 CA 1
ATOM 4876 C C . GLU C 3 185 ? 21.854 -8.373 129.363 1.00 589.46 185 GLU 3 C 1
ATOM 4877 O O . GLU C 3 185 ? 21.335 -8.068 128.289 1.00 589.46 185 GLU 3 O 1
ATOM 4883 N N . GLY C 3 186 ? 21.879 -9.658 129.771 1.00 589.46 186 GLY 3 N 1
ATOM 4884 C CA . GLY C 3 186 ? 21.402 -10.774 128.957 1.00 589.46 186 GLY 3 CA 1
ATOM 4885 C C . GLY C 3 186 ? 19.931 -11.072 129.081 1.00 589.46 186 GLY 3 C 1
ATOM 4886 O O . GLY C 3 186 ? 19.180 -11.015 128.107 1.00 589.46 186 GLY 3 O 1
ATOM 4887 N N . GLY C 3 187 ? 19.488 -11.456 130.291 1.00 589.46 187 GLY 3 N 1
ATOM 4888 C CA . GLY C 3 187 ? 18.111 -11.840 130.574 1.00 589.46 187 GLY 3 CA 1
ATOM 4889 C C . GLY C 3 187 ? 18.062 -13.143 131.309 1.00 589.46 187 GLY 3 C 1
ATOM 4890 O O . GLY C 3 187 ? 19.093 -13.733 131.621 1.00 589.46 187 GLY 3 O 1
ATOM 4891 N N . PHE C 3 188 ? 16.845 -13.612 131.615 1.00 589.46 188 PHE 3 N 1
ATOM 4892 C CA . PHE C 3 188 ? 16.623 -14.748 132.489 1.00 589.46 188 PHE 3 CA 1
ATOM 4893 C C . PHE C 3 188 ? 15.851 -15.831 131.763 1.00 589.46 188 PHE 3 C 1
ATOM 4894 O O . PHE C 3 188 ? 14.775 -15.582 131.220 1.00 589.46 188 PHE 3 O 1
ATOM 4902 N N . ILE C 3 189 ? 16.378 -17.067 131.746 1.00 589.46 189 ILE 3 N 1
ATOM 4903 C CA . ILE C 3 189 ? 15.695 -18.234 131.217 1.00 589.46 189 ILE 3 CA 1
ATOM 4904 C C . ILE C 3 189 ? 15.124 -19.011 132.392 1.00 589.46 189 ILE 3 C 1
ATOM 4905 O O . ILE C 3 189 ? 15.820 -19.242 133.380 1.00 589.46 189 ILE 3 O 1
ATOM 4910 N N . THR C 3 190 ? 13.841 -19.428 132.347 1.00 589.46 190 THR 3 N 1
ATOM 4911 C CA . THR C 3 190 ? 13.265 -20.276 133.396 1.00 589.46 190 THR 3 CA 1
ATOM 4912 C C . THR C 3 190 ? 12.465 -21.411 132.810 1.00 589.46 190 THR 3 C 1
ATOM 4913 O O . THR C 3 190 ? 12.203 -21.483 131.607 1.00 589.46 190 THR 3 O 1
ATOM 4917 N N . CYS C 3 191 ? 12.030 -22.329 133.690 1.00 589.46 191 CYS 3 N 1
ATOM 4918 C CA . CYS C 3 191 ? 11.073 -23.350 133.350 1.00 589.46 191 CYS 3 CA 1
ATOM 4919 C C . CYS C 3 191 ? 10.080 -23.500 134.481 1.00 589.46 191 CYS 3 C 1
ATOM 4920 O O . CYS C 3 191 ? 10.460 -23.450 135.649 1.00 589.46 191 CYS 3 O 1
ATOM 4923 N N . PHE C 3 192 ? 8.794 -23.709 134.150 1.00 589.46 192 PHE 3 N 1
ATOM 4924 C CA . PHE C 3 192 ? 7.746 -23.985 135.112 1.00 589.46 192 PHE 3 CA 1
ATOM 4925 C C . PHE C 3 192 ? 6.899 -25.141 134.632 1.00 589.46 192 PHE 3 C 1
ATOM 4926 O O . PHE C 3 192 ? 6.919 -25.529 133.466 1.00 589.46 192 PHE 3 O 1
ATOM 4934 N N . TYR C 3 193 ? 6.084 -25.702 135.540 1.00 589.46 193 TYR 3 N 1
ATOM 4935 C CA . TYR C 3 193 ? 5.044 -26.642 135.193 1.00 589.46 193 TYR 3 CA 1
ATOM 4936 C C . TYR C 3 193 ? 3.798 -25.873 134.754 1.00 589.46 193 TYR 3 C 1
ATOM 4937 O O . TYR C 3 193 ? 3.366 -24.907 135.388 1.00 589.46 193 TYR 3 O 1
ATOM 4946 N N . GLN C 3 194 ? 3.169 -26.278 133.634 1.00 589.46 194 GLN 3 N 1
ATOM 4947 C CA . GLN C 3 194 ? 1.888 -25.733 133.220 1.00 589.46 194 GLN 3 CA 1
ATOM 4948 C C . GLN C 3 194 ? 0.772 -26.450 133.934 1.00 589.46 194 GLN 3 C 1
ATOM 4949 O O . GLN C 3 194 ? -0.103 -25.836 134.546 1.00 589.46 194 GLN 3 O 1
ATOM 4955 N N . THR C 3 195 ? 0.809 -27.784 133.862 1.00 589.46 195 THR 3 N 1
ATOM 4956 C CA . THR C 3 195 ? -0.071 -28.670 134.596 1.00 589.46 195 THR 3 CA 1
ATOM 4957 C C . THR C 3 195 ? 0.770 -29.342 135.662 1.00 589.46 195 THR 3 C 1
ATOM 4958 O O . THR C 3 195 ? 1.167 -28.720 136.643 1.00 589.46 195 THR 3 O 1
ATOM 4962 N N . ARG C 3 196 ? 1.098 -30.625 135.476 1.00 589.46 196 ARG 3 N 1
ATOM 4963 C CA . ARG C 3 196 ? 2.094 -31.330 136.237 1.00 589.46 196 ARG 3 CA 1
ATOM 4964 C C . ARG C 3 196 ? 2.511 -32.459 135.326 1.00 589.46 196 ARG 3 C 1
ATOM 4965 O O . ARG C 3 196 ? 1.845 -32.694 134.318 1.00 589.46 196 ARG 3 O 1
ATOM 4973 N N . ILE C 3 197 ? 3.603 -33.191 135.624 1.00 589.46 197 ILE 3 N 1
ATOM 4974 C CA . ILE C 3 197 ? 3.871 -34.442 134.923 1.00 589.46 197 ILE 3 CA 1
ATOM 4975 C C . ILE C 3 197 ? 2.959 -35.472 135.552 1.00 589.46 197 ILE 3 C 1
ATOM 4976 O O . ILE C 3 197 ? 2.796 -35.481 136.767 1.00 589.46 197 ILE 3 O 1
ATOM 4981 N N . VAL C 3 198 ? 2.277 -36.291 134.735 1.00 589.46 198 VAL 3 N 1
ATOM 4982 C CA . VAL C 3 198 ? 1.339 -37.279 135.234 1.00 589.46 198 VAL 3 CA 1
ATOM 4983 C C . VAL C 3 198 ? 1.747 -38.632 134.724 1.00 589.46 198 VAL 3 C 1
ATOM 4984 O O . VAL C 3 198 ? 1.824 -38.857 133.513 1.00 589.46 198 VAL 3 O 1
ATOM 4988 N N . VAL C 3 199 ? 2.002 -39.567 135.654 1.00 589.46 199 VAL 3 N 1
ATOM 4989 C CA . VAL C 3 199 ? 2.256 -40.958 135.345 1.00 589.46 199 VAL 3 CA 1
ATOM 4990 C C . VAL C 3 199 ? 1.079 -41.823 135.803 1.00 589.46 199 VAL 3 C 1
ATOM 4991 O O . VAL C 3 199 ? 0.358 -41.434 136.725 1.00 589.46 199 VAL 3 O 1
ATOM 4995 N N . PRO C 3 200 ? 0.784 -42.976 135.206 1.00 589.46 200 PRO 3 N 1
ATOM 4996 C CA . PRO C 3 200 ? -0.217 -43.896 135.731 1.00 589.46 200 PRO 3 CA 1
ATOM 4997 C C . PRO C 3 200 ? 0.428 -44.950 136.620 1.00 589.46 200 PRO 3 C 1
ATOM 4998 O O . PRO C 3 200 ? 1.556 -44.795 137.084 1.00 589.46 200 PRO 3 O 1
ATOM 5002 N N . ALA C 3 201 ? -0.282 -46.077 136.829 1.00 589.46 201 ALA 3 N 1
ATOM 5003 C CA . ALA C 3 201 ? 0.179 -47.250 137.539 1.00 589.46 201 ALA 3 CA 1
ATOM 5004 C C . ALA C 3 201 ? 1.531 -47.798 137.070 1.00 589.46 201 ALA 3 C 1
ATOM 5005 O O . ALA C 3 201 ? 1.859 -47.787 135.883 1.00 589.46 201 ALA 3 O 1
ATOM 5007 N N . SER C 3 202 ? 2.354 -48.274 138.031 1.00 589.46 202 SER 3 N 1
ATOM 5008 C CA . SER C 3 202 ? 3.622 -48.968 137.799 1.00 589.46 202 SER 3 CA 1
ATOM 5009 C C . SER C 3 202 ? 4.663 -48.204 137.002 1.00 589.46 202 SER 3 C 1
ATOM 5010 O O . SER C 3 202 ? 5.523 -48.788 136.349 1.00 589.46 202 SER 3 O 1
ATOM 5013 N N . THR C 3 203 ? 4.620 -46.862 137.035 1.00 589.46 203 THR 3 N 1
ATOM 5014 C CA . THR C 3 203 ? 5.431 -46.032 136.159 1.00 589.46 203 THR 3 CA 1
ATOM 5015 C C . THR C 3 203 ? 6.436 -45.240 136.985 1.00 589.46 203 THR 3 C 1
ATOM 5016 O O . THR C 3 203 ? 6.106 -44.846 138.103 1.00 589.46 203 THR 3 O 1
ATOM 5020 N N . PRO C 3 204 ? 7.667 -44.970 136.527 1.00 589.46 204 PRO 3 N 1
ATOM 5021 C CA . PRO C 3 204 ? 8.620 -44.133 137.252 1.00 589.46 204 PRO 3 CA 1
ATOM 5022 C C . PRO C 3 204 ? 8.154 -42.711 137.544 1.00 589.46 204 PRO 3 C 1
ATOM 5023 O O . PRO C 3 204 ? 8.049 -41.889 136.641 1.00 589.46 204 PRO 3 O 1
ATOM 5027 N N . THR C 3 205 ? 7.897 -42.406 138.829 1.00 589.46 205 THR 3 N 1
ATOM 5028 C CA . THR C 3 205 ? 7.367 -41.139 139.336 1.00 589.46 205 THR 3 CA 1
ATOM 5029 C C . THR C 3 205 ? 8.333 -39.965 139.255 1.00 589.46 205 THR 3 C 1
ATOM 5030 O O . THR C 3 205 ? 7.956 -38.817 139.492 1.00 589.46 205 THR 3 O 1
ATOM 5034 N N . SER C 3 206 ? 9.614 -40.214 138.950 1.00 589.46 206 SER 3 N 1
ATOM 5035 C CA . SER C 3 206 ? 10.632 -39.188 138.849 1.00 589.46 206 SER 3 CA 1
ATOM 5036 C C . SER C 3 206 ? 11.522 -39.557 137.698 1.00 589.46 206 SER 3 C 1
ATOM 5037 O O . SER C 3 206 ? 11.762 -40.736 137.449 1.00 589.46 206 SER 3 O 1
ATOM 5040 N N . MET C 3 207 ? 12.003 -38.553 136.956 1.00 589.46 207 MET 3 N 1
ATOM 5041 C CA . MET C 3 207 ? 12.781 -38.761 135.760 1.00 589.46 207 MET 3 CA 1
ATOM 5042 C C . MET C 3 207 ? 13.517 -37.476 135.478 1.00 589.46 207 MET 3 C 1
ATOM 5043 O O . MET C 3 207 ? 13.588 -36.600 136.338 1.00 589.46 207 MET 3 O 1
ATOM 5048 N N . PHE C 3 208 ? 14.079 -37.319 134.266 1.00 589.46 208 PHE 3 N 1
ATOM 5049 C CA . PHE C 3 208 ? 14.863 -36.150 133.952 1.00 589.46 208 PHE 3 CA 1
ATOM 5050 C C . PHE C 3 208 ? 14.526 -35.616 132.584 1.00 589.46 208 PHE 3 C 1
ATOM 5051 O O . PHE C 3 208 ? 13.851 -36.245 131.766 1.00 589.46 208 PHE 3 O 1
ATOM 5059 N N . MET C 3 209 ? 15.047 -34.419 132.293 1.00 589.46 209 MET 3 N 1
ATOM 5060 C CA . MET C 3 209 ? 15.192 -33.959 130.937 1.00 589.46 209 MET 3 CA 1
ATOM 5061 C C . MET C 3 209 ? 16.620 -33.524 130.727 1.00 589.46 209 MET 3 C 1
ATOM 5062 O O . MET C 3 209 ? 17.372 -33.284 131.673 1.00 589.46 209 MET 3 O 1
ATOM 5067 N N . LEU C 3 210 ? 17.010 -33.416 129.455 1.00 589.46 210 LEU 3 N 1
ATOM 5068 C CA . LEU C 3 210 ? 18.298 -32.937 129.035 1.00 589.46 210 LEU 3 CA 1
ATOM 5069 C C . LEU C 3 210 ? 18.099 -31.597 128.371 1.00 589.46 210 LEU 3 C 1
ATOM 5070 O O . LEU C 3 210 ? 17.201 -31.440 127.548 1.00 589.46 210 LEU 3 O 1
ATOM 5075 N N . GLY C 3 211 ? 18.919 -30.592 128.733 1.00 589.46 211 GLY 3 N 1
ATOM 5076 C CA . GLY C 3 211 ? 18.844 -29.256 128.155 1.00 589.46 211 GLY 3 CA 1
ATOM 5077 C C . GLY C 3 211 ? 20.067 -28.973 127.346 1.00 589.46 211 GLY 3 C 1
ATOM 5078 O O . GLY C 3 211 ? 21.182 -29.033 127.858 1.00 589.46 211 GLY 3 O 1
ATOM 5079 N N . PHE C 3 212 ? 19.881 -28.656 126.059 1.00 589.46 212 PHE 3 N 1
ATOM 5080 C CA . PHE C 3 212 ? 20.939 -28.360 125.119 1.00 589.46 212 PHE 3 CA 1
ATOM 5081 C C . PHE C 3 212 ? 20.931 -26.879 124.793 1.00 589.46 212 PHE 3 C 1
ATOM 5082 O O . PHE C 3 212 ? 19.908 -26.201 124.900 1.00 589.46 212 PHE 3 O 1
ATOM 5090 N N . VAL C 3 213 ? 22.096 -26.346 124.392 1.00 589.46 213 VAL 3 N 1
ATOM 5091 C CA . VAL C 3 213 ? 22.228 -24.993 123.899 1.00 589.46 213 VAL 3 CA 1
ATOM 5092 C C . VAL C 3 213 ? 22.948 -24.986 122.561 1.00 589.46 213 VAL 3 C 1
ATOM 5093 O O . VAL C 3 213 ? 23.954 -25.673 122.352 1.00 589.46 213 VAL 3 O 1
ATOM 5097 N N . SER C 3 214 ? 22.430 -24.192 121.610 1.00 589.46 214 SER 3 N 1
ATOM 5098 C CA . SER C 3 214 ? 23.067 -23.938 120.333 1.00 589.46 214 SER 3 CA 1
ATOM 5099 C C . SER C 3 214 ? 22.810 -22.511 119.905 1.00 589.46 214 SER 3 C 1
ATOM 5100 O O . SER C 3 214 ? 21.912 -21.823 120.391 1.00 589.46 214 SER 3 O 1
ATOM 5103 N N . ALA C 3 215 ? 23.629 -21.999 118.974 1.00 589.46 215 ALA 3 N 1
ATOM 5104 C CA . ALA C 3 215 ? 23.424 -20.714 118.352 1.00 589.46 215 ALA 3 CA 1
ATOM 5105 C C . ALA C 3 215 ? 22.487 -20.816 117.153 1.00 589.46 215 ALA 3 C 1
ATOM 5106 O O . ALA C 3 215 ? 22.200 -21.904 116.653 1.00 589.46 215 ALA 3 O 1
ATOM 5108 N N . CYS C 3 216 ? 21.957 -19.669 116.691 1.00 589.46 216 CYS 3 N 1
ATOM 5109 C CA . CYS C 3 216 ? 21.124 -19.573 115.508 1.00 589.46 216 CYS 3 CA 1
ATOM 5110 C C . CYS C 3 216 ? 21.902 -18.966 114.345 1.00 589.46 216 CYS 3 C 1
ATOM 5111 O O . CYS C 3 216 ? 22.977 -18.416 114.569 1.00 589.46 216 CYS 3 O 1
ATOM 5114 N N . PRO C 3 217 ? 21.433 -18.996 113.093 1.00 589.46 217 PRO 3 N 1
ATOM 5115 C CA . PRO C 3 217 ? 22.224 -18.520 111.952 1.00 589.46 217 PRO 3 CA 1
ATOM 5116 C C . PRO C 3 217 ? 22.297 -17.000 111.856 1.00 589.46 217 PRO 3 C 1
ATOM 5117 O O . PRO C 3 217 ? 22.846 -16.483 110.885 1.00 589.46 217 PRO 3 O 1
ATOM 5121 N N . ASP C 3 218 ? 21.768 -16.254 112.845 1.00 589.46 218 ASP 3 N 1
ATOM 5122 C CA . ASP C 3 218 ? 21.958 -14.828 112.990 1.00 589.46 218 ASP 3 CA 1
ATOM 5123 C C . ASP C 3 218 ? 23.197 -14.527 113.842 1.00 589.46 218 ASP 3 C 1
ATOM 5124 O O . ASP C 3 218 ? 23.620 -13.380 113.999 1.00 589.46 218 ASP 3 O 1
ATOM 5129 N N . PHE C 3 219 ? 23.809 -15.574 114.426 1.00 589.46 219 PHE 3 N 1
ATOM 5130 C CA . PHE C 3 219 ? 24.805 -15.465 115.462 1.00 589.46 219 PHE 3 CA 1
ATOM 5131 C C . PHE C 3 219 ? 26.216 -15.223 114.955 1.00 589.46 219 PHE 3 C 1
ATOM 5132 O O . PHE C 3 219 ? 26.719 -15.846 114.022 1.00 589.46 219 PHE 3 O 1
ATOM 5140 N N . SER C 3 220 ? 26.918 -14.275 115.600 1.00 589.46 220 SER 3 N 1
ATOM 5141 C CA . SER C 3 220 ? 28.281 -13.940 115.244 1.00 589.46 220 SER 3 CA 1
ATOM 5142 C C . SER C 3 220 ? 29.075 -13.496 116.458 1.00 589.46 220 SER 3 C 1
ATOM 5143 O O . SER C 3 220 ? 28.543 -12.988 117.442 1.00 589.46 220 SER 3 O 1
ATOM 5146 N N . VAL C 3 221 ? 30.404 -13.699 116.414 1.00 589.46 221 VAL 3 N 1
ATOM 5147 C CA . VAL C 3 221 ? 31.340 -13.280 117.444 1.00 589.46 221 VAL 3 CA 1
ATOM 5148 C C . VAL C 3 221 ? 32.407 -12.390 116.835 1.00 589.46 221 VAL 3 C 1
ATOM 5149 O O . VAL C 3 221 ? 32.642 -12.422 115.628 1.00 589.46 221 VAL 3 O 1
ATOM 5153 N N . ARG C 3 222 ? 33.111 -11.574 117.648 1.00 589.46 222 ARG 3 N 1
ATOM 5154 C CA . ARG C 3 222 ? 34.284 -10.868 117.160 1.00 589.46 222 ARG 3 CA 1
ATOM 5155 C C . ARG C 3 222 ? 35.282 -10.529 118.264 1.00 589.46 222 ARG 3 C 1
ATOM 5156 O O . ARG C 3 222 ? 34.951 -10.481 119.450 1.00 589.46 222 ARG 3 O 1
ATOM 5164 N N . LEU C 3 223 ? 36.549 -10.292 117.835 1.00 589.46 223 LEU 3 N 1
ATOM 5165 C CA . LEU C 3 223 ? 37.707 -9.890 118.630 1.00 589.46 223 LEU 3 CA 1
ATOM 5166 C C . LEU C 3 223 ? 38.276 -11.008 119.511 1.00 589.46 223 LEU 3 C 1
ATOM 5167 O O . LEU C 3 223 ? 37.697 -11.373 120.533 1.00 589.46 223 LEU 3 O 1
ATOM 5172 N N . LEU C 3 224 ? 39.431 -11.592 119.103 1.00 589.46 224 LEU 3 N 1
ATOM 5173 C CA . LEU C 3 224 ? 40.083 -12.721 119.759 1.00 589.46 224 LEU 3 CA 1
ATOM 5174 C C . LEU C 3 224 ? 40.722 -12.380 121.106 1.00 589.46 224 LEU 3 C 1
ATOM 5175 O O . LEU C 3 224 ? 41.174 -11.261 121.345 1.00 589.46 224 LEU 3 O 1
ATOM 5180 N N . LYS C 3 225 ? 40.801 -13.387 121.994 1.00 589.46 225 LYS 3 N 1
ATOM 5181 C CA . LYS C 3 225 ? 41.521 -13.322 123.246 1.00 589.46 225 LYS 3 CA 1
ATOM 5182 C C . LYS C 3 225 ? 41.837 -14.751 123.667 1.00 589.46 225 LYS 3 C 1
ATOM 5183 O O . LYS C 3 225 ? 41.215 -15.699 123.189 1.00 589.46 225 LYS 3 O 1
ATOM 5189 N N . ASP C 3 226 ? 42.802 -14.979 124.578 1.00 589.46 226 ASP 3 N 1
ATOM 5190 C CA . ASP C 3 226 ? 43.039 -16.313 125.108 1.00 589.46 226 ASP 3 CA 1
ATOM 5191 C C . ASP C 3 226 ? 41.940 -16.673 126.126 1.00 589.46 226 ASP 3 C 1
ATOM 5192 O O . ASP C 3 226 ? 41.362 -15.807 126.782 1.00 589.46 226 ASP 3 O 1
ATOM 5197 N N . THR C 3 227 ? 41.593 -17.971 126.283 1.00 589.46 227 THR 3 N 1
ATOM 5198 C CA . THR C 3 227 ? 40.479 -18.377 127.152 1.00 589.46 227 THR 3 CA 1
ATOM 5199 C C . THR C 3 227 ? 40.849 -18.325 128.635 1.00 589.46 227 THR 3 C 1
ATOM 5200 O O . THR C 3 227 ? 41.960 -18.722 128.990 1.00 589.46 227 THR 3 O 1
ATOM 5204 N N . PRO C 3 228 ? 40.003 -17.866 129.565 1.00 589.46 228 PRO 3 N 1
ATOM 5205 C CA . PRO C 3 228 ? 40.292 -17.924 130.995 1.00 589.46 228 PRO 3 CA 1
ATOM 5206 C C . PRO C 3 228 ? 40.056 -19.312 131.557 1.00 589.46 228 PRO 3 C 1
ATOM 5207 O O . PRO C 3 228 ? 40.266 -19.515 132.748 1.00 589.46 228 PRO 3 O 1
ATOM 5211 N N . HIS C 3 229 ? 39.606 -20.285 130.742 1.00 589.46 229 HIS 3 N 1
ATOM 5212 C CA . HIS C 3 229 ? 39.293 -21.623 131.210 1.00 589.46 229 HIS 3 CA 1
ATOM 5213 C C . HIS C 3 229 ? 40.534 -22.446 131.492 1.00 589.46 229 HIS 3 C 1
ATOM 5214 O O . HIS C 3 229 ? 40.618 -23.152 132.493 1.00 589.46 229 HIS 3 O 1
ATOM 5221 N N . ILE C 3 230 ? 41.546 -22.388 130.604 1.00 589.46 230 ILE 3 N 1
ATOM 5222 C CA . ILE C 3 230 ? 42.721 -23.228 130.737 1.00 589.46 230 ILE 3 CA 1
ATOM 5223 C C . ILE C 3 230 ? 43.853 -22.523 131.467 1.00 589.46 230 ILE 3 C 1
ATOM 5224 O O . ILE C 3 230 ? 44.129 -21.334 131.294 1.00 589.46 230 ILE 3 O 1
ATOM 5229 N N . SER C 3 231 ? 44.535 -23.274 132.347 1.00 589.46 231 SER 3 N 1
ATOM 5230 C CA . SER C 3 231 ? 45.684 -22.811 133.103 1.00 589.46 231 SER 3 CA 1
ATOM 5231 C C . SER C 3 231 ? 46.882 -23.633 132.698 1.00 589.46 231 SER 3 C 1
ATOM 5232 O O . SER C 3 231 ? 46.752 -24.673 132.055 1.00 589.46 231 SER 3 O 1
ATOM 5235 N N . GLN C 3 232 ? 48.099 -23.196 133.052 1.00 589.46 232 GLN 3 N 1
ATOM 5236 C CA . GLN C 3 232 ? 49.298 -23.923 132.704 1.00 589.46 232 GLN 3 CA 1
ATOM 5237 C C . GLN C 3 232 ? 50.352 -23.593 133.734 1.00 589.46 232 GLN 3 C 1
ATOM 5238 O O . GLN C 3 232 ? 50.410 -22.476 134.243 1.00 589.46 232 GLN 3 O 1
ATOM 5244 N N . SER C 3 233 ? 51.189 -24.584 134.092 1.00 589.46 233 SER 3 N 1
ATOM 5245 C CA . SER C 3 233 ? 52.318 -24.429 134.990 1.00 589.46 233 SER 3 CA 1
ATOM 5246 C C . SER C 3 233 ? 53.425 -23.633 134.336 1.00 589.46 233 SER 3 C 1
ATOM 5247 O O . SER C 3 233 ? 53.869 -23.989 133.248 1.00 589.46 233 SER 3 O 1
ATOM 5250 N N . LYS C 3 234 ? 53.853 -22.548 135.000 1.00 589.46 234 LYS 3 N 1
ATOM 5251 C CA . LYS C 3 234 ? 54.903 -21.648 134.570 1.00 589.46 234 LYS 3 CA 1
ATOM 5252 C C . LYS C 3 234 ? 56.287 -22.332 134.423 1.00 589.46 234 LYS 3 C 1
ATOM 5253 O O . LYS C 3 234 ? 56.721 -23.014 135.391 1.00 589.46 234 LYS 3 O 1
ATOM 5259 N N . LEU D 4 1 ? 38.313 -31.105 137.816 1.00 589.46 287 LEU 4 N 1
ATOM 5260 C CA . LEU D 4 1 ? 37.022 -30.503 138.086 1.00 589.46 287 LEU 4 CA 1
ATOM 5261 C C . LEU D 4 1 ? 36.879 -29.194 137.305 1.00 589.46 287 LEU 4 C 1
ATOM 5262 O O . LEU D 4 1 ? 37.297 -28.164 137.830 1.00 589.46 287 LEU 4 O 1
ATOM 5267 N N . PRO D 4 2 ? 36.325 -29.122 136.087 1.00 589.46 288 PRO 4 N 1
ATOM 5268 C CA . PRO D 4 2 ? 36.206 -27.847 135.380 1.00 589.46 288 PRO 4 CA 1
ATOM 5269 C C . PRO D 4 2 ? 35.118 -26.933 135.921 1.00 589.46 288 PRO 4 C 1
ATOM 5270 O O . PRO D 4 2 ? 35.272 -25.718 135.882 1.00 589.46 288 PRO 4 O 1
ATOM 5274 N N . LEU D 4 3 ? 33.969 -27.477 136.362 1.00 589.46 289 LEU 4 N 1
ATOM 5275 C CA . LEU D 4 3 ? 32.778 -26.674 136.571 1.00 589.46 289 LEU 4 CA 1
ATOM 5276 C C . LEU D 4 3 ? 32.595 -26.175 137.993 1.00 589.46 289 LEU 4 C 1
ATOM 5277 O O . LEU D 4 3 ? 32.998 -26.790 138.983 1.00 589.46 289 LEU 4 O 1
ATOM 5282 N N . THR D 4 4 ? 31.945 -24.997 138.095 1.00 589.46 290 THR 4 N 1
ATOM 5283 C CA . THR D 4 4 ? 31.726 -24.257 139.330 1.00 589.46 290 THR 4 CA 1
ATOM 5284 C C . THR D 4 4 ? 30.481 -24.762 140.026 1.00 589.46 290 THR 4 C 1
ATOM 5285 O O . THR D 4 4 ? 29.486 -25.100 139.395 1.00 589.46 290 THR 4 O 1
ATOM 5289 N N . LYS D 4 5 ? 30.488 -24.823 141.376 1.00 589.46 291 LYS 4 N 1
ATOM 5290 C CA . LYS D 4 5 ? 29.333 -25.239 142.152 1.00 589.46 291 LYS 4 CA 1
ATOM 5291 C C . LYS D 4 5 ? 28.182 -24.238 142.072 1.00 589.46 291 LYS 4 C 1
ATOM 5292 O O . LYS D 4 5 ? 28.298 -23.059 142.429 1.00 589.46 291 LYS 4 O 1
ATOM 5298 N N . VAL D 4 6 ? 27.027 -24.697 141.565 1.00 589.46 292 VAL 4 N 1
ATOM 5299 C CA . VAL D 4 6 ? 25.801 -23.935 141.512 1.00 589.46 292 VAL 4 CA 1
ATOM 5300 C C . VAL D 4 6 ? 25.082 -24.109 142.841 1.00 589.46 292 VAL 4 C 1
ATOM 5301 O O . VAL D 4 6 ? 25.212 -25.116 143.534 1.00 589.46 292 VAL 4 O 1
ATOM 5305 N N . ASP D 4 7 ? 24.376 -23.055 143.261 1.00 589.46 293 ASP 4 N 1
ATOM 5306 C CA . ASP D 4 7 ? 23.847 -22.830 144.585 1.00 589.46 293 ASP 4 CA 1
ATOM 5307 C C . ASP D 4 7 ? 22.535 -23.588 144.740 1.00 589.46 293 ASP 4 C 1
ATOM 5308 O O . ASP D 4 7 ? 22.365 -24.436 145.612 1.00 589.46 293 ASP 4 O 1
ATOM 5313 N N . SER D 4 8 ? 21.585 -23.313 143.832 1.00 589.46 294 SER 4 N 1
ATOM 5314 C CA . SER D 4 8 ? 20.416 -24.139 143.608 1.00 589.46 294 SER 4 CA 1
ATOM 5315 C C . SER D 4 8 ? 20.332 -24.322 142.110 1.00 589.46 294 SER 4 C 1
ATOM 5316 O O . SER D 4 8 ? 20.930 -23.574 141.345 1.00 589.46 294 SER 4 O 1
ATOM 5319 N N . ILE D 4 9 ? 19.525 -25.274 141.608 1.00 589.46 295 ILE 4 N 1
ATOM 5320 C CA . ILE D 4 9 ? 19.201 -25.323 140.186 1.00 589.46 295 ILE 4 CA 1
ATOM 5321 C C . ILE D 4 9 ? 18.319 -24.131 139.787 1.00 589.46 295 ILE 4 C 1
ATOM 5322 O O . ILE D 4 9 ? 18.250 -23.699 138.636 1.00 589.46 295 ILE 4 O 1
ATOM 5327 N N . THR D 4 10 ? 17.671 -23.511 140.795 1.00 589.46 296 THR 4 N 1
ATOM 5328 C CA . THR D 4 10 ? 16.910 -22.278 140.680 1.00 589.46 296 THR 4 CA 1
ATOM 5329 C C . THR D 4 10 ? 17.754 -21.026 140.898 1.00 589.46 296 THR 4 C 1
ATOM 5330 O O . THR D 4 10 ? 17.213 -19.972 141.225 1.00 589.46 296 THR 4 O 1
ATOM 5334 N N . THR D 4 11 ? 19.095 -21.085 140.726 1.00 589.46 297 THR 4 N 1
ATOM 5335 C CA . THR D 4 11 ? 19.943 -19.888 140.687 1.00 589.46 297 THR 4 CA 1
ATOM 5336 C C . THR D 4 11 ? 19.740 -19.204 139.351 1.00 589.46 297 THR 4 C 1
ATOM 5337 O O . THR D 4 11 ? 19.735 -19.865 138.317 1.00 589.46 297 THR 4 O 1
ATOM 5341 N N . PHE D 4 12 ? 19.554 -17.872 139.322 1.00 589.46 298 PHE 4 N 1
ATOM 5342 C CA . PHE D 4 12 ? 19.478 -17.125 138.081 1.00 589.46 298 PHE 4 CA 1
ATOM 5343 C C . PHE D 4 12 ? 20.897 -16.919 137.496 1.00 589.46 298 PHE 4 C 1
ATOM 5344 O O . PHE D 4 12 ? 21.369 -17.834 136.768 1.00 589.46 298 PHE 4 O 1
ATOM 5353 N N . LEU E 5 1 ? 51.128 13.894 136.183 1.00 589.46 235 LEU 5 N 1
ATOM 5354 C CA . LEU E 5 1 ? 50.595 12.613 136.592 1.00 589.46 235 LEU 5 CA 1
ATOM 5355 C C . LEU E 5 1 ? 51.541 11.723 137.383 1.00 589.46 235 LEU 5 C 1
ATOM 5356 O O . LEU E 5 1 ? 52.724 11.586 137.076 1.00 589.46 235 LEU 5 O 1
ATOM 5361 N N . ILE E 5 2 ? 50.972 11.121 138.455 1.00 589.46 236 ILE 5 N 1
ATOM 5362 C CA . ILE E 5 2 ? 51.562 10.286 139.496 1.00 589.46 236 ILE 5 CA 1
ATOM 5363 C C . ILE E 5 2 ? 52.771 9.454 139.083 1.00 589.46 236 ILE 5 C 1
ATOM 5364 O O . ILE E 5 2 ? 53.860 9.592 139.637 1.00 589.46 236 ILE 5 O 1
ATOM 5369 N N . GLY E 5 3 ? 52.614 8.554 138.097 1.00 589.46 237 GLY 5 N 1
ATOM 5370 C CA . GLY E 5 3 ? 53.612 7.553 137.779 1.00 589.46 237 GLY 5 CA 1
ATOM 5371 C C . GLY E 5 3 ? 53.285 6.304 138.540 1.00 589.46 237 GLY 5 C 1
ATOM 5372 O O . GLY E 5 3 ? 52.230 5.719 138.317 1.00 589.46 237 GLY 5 O 1
ATOM 5373 N N . ARG E 5 4 ? 54.187 5.878 139.451 1.00 589.46 238 ARG 5 N 1
ATOM 5374 C CA . ARG E 5 4 ? 54.086 4.623 140.188 1.00 589.46 238 ARG 5 CA 1
ATOM 5375 C C . ARG E 5 4 ? 55.374 4.351 140.941 1.00 589.46 238 ARG 5 C 1
ATOM 5376 O O . ARG E 5 4 ? 55.340 3.909 142.085 1.00 589.46 238 ARG 5 O 1
ATOM 5384 N N . THR E 5 5 ? 56.534 4.612 140.301 1.00 589.46 239 THR 5 N 1
ATOM 5385 C CA . THR E 5 5 ? 57.882 4.304 140.796 1.00 589.46 239 THR 5 CA 1
ATOM 5386 C C . THR E 5 5 ? 58.214 2.793 140.719 1.00 589.46 239 THR 5 C 1
ATOM 5387 O O . THR E 5 5 ? 57.615 2.111 139.834 1.00 589.46 239 THR 5 O 1
ATOM 5391 N N . GLN F 6 1 ? 41.363 -10.851 145.777 0.80 589.46 1 GLN I N 1
ATOM 5392 C CA . GLN F 6 1 ? 39.943 -10.751 145.314 0.80 589.46 1 GLN I CA 1
ATOM 5393 C C . GLN F 6 1 ? 39.058 -10.306 146.461 0.80 589.46 1 GLN I C 1
ATOM 5394 O O . GLN F 6 1 ? 39.548 -9.676 147.398 0.80 589.46 1 GLN I O 1
ATOM 5400 N N . THR F 6 2 ? 37.740 -10.571 146.417 0.80 589.46 2 THR I N 1
ATOM 5401 C CA . THR F 6 2 ? 36.756 -10.029 147.347 0.80 589.46 2 THR I CA 1
ATOM 5402 C C . THR F 6 2 ? 37.019 -10.365 148.793 0.80 589.46 2 THR I C 1
ATOM 5403 O O . THR F 6 2 ? 37.150 -11.525 149.165 0.80 589.46 2 THR I O 1
ATOM 5407 N N . SER F 6 3 ? 37.160 -9.330 149.633 0.80 589.46 3 SER I N 1
ATOM 5408 C CA . SER F 6 3 ? 37.619 -9.472 151.000 0.80 589.46 3 SER I CA 1
ATOM 5409 C C . SER F 6 3 ? 36.753 -8.606 151.876 0.80 589.46 3 SER I C 1
ATOM 5410 O O . SER F 6 3 ? 36.270 -7.561 151.443 0.80 589.46 3 SER I O 1
ATOM 5413 N N . VAL F 6 4 ? 36.523 -9.012 153.137 0.80 589.46 4 VAL I N 1
ATOM 5414 C CA . VAL F 6 4 ? 35.669 -8.276 154.051 0.80 589.46 4 VAL I CA 1
ATOM 5415 C C . VAL F 6 4 ? 36.367 -8.149 155.396 0.80 589.46 4 VAL I C 1
ATOM 5416 O O . VAL F 6 4 ? 37.062 -9.062 155.839 0.80 589.46 4 VAL I O 1
ATOM 5420 N N . SER F 6 5 ? 36.248 -6.984 156.067 0.80 589.46 5 SER I N 1
ATOM 5421 C CA . SER F 6 5 ? 36.884 -6.767 157.361 0.80 589.46 5 SER I CA 1
ATOM 5422 C C . SER F 6 5 ? 36.017 -5.890 158.261 0.80 589.46 5 SER I C 1
ATOM 5423 O O . SER F 6 5 ? 35.723 -4.762 157.866 0.80 589.46 5 SER I O 1
ATOM 5426 N N . PRO F 6 6 ? 35.604 -6.287 159.461 0.80 589.46 6 PRO I N 1
ATOM 5427 C CA . PRO F 6 6 ? 35.767 -7.615 160.040 0.80 589.46 6 PRO I CA 1
ATOM 5428 C C . PRO F 6 6 ? 34.894 -8.631 159.327 0.80 589.46 6 PRO I C 1
ATOM 5429 O O . PRO F 6 6 ? 33.895 -8.262 158.713 0.80 589.46 6 PRO I O 1
ATOM 5433 N N . SER F 6 7 ? 35.252 -9.919 159.403 0.80 589.46 7 SER I N 1
ATOM 5434 C CA . SER F 6 7 ? 34.486 -11.031 158.862 0.80 589.46 7 SER I CA 1
ATOM 5435 C C . SER F 6 7 ? 33.530 -11.600 159.896 0.80 589.46 7 SER I C 1
ATOM 5436 O O . SER F 6 7 ? 32.600 -12.343 159.592 0.80 589.46 7 SER I O 1
ATOM 5439 N N . LYS F 6 8 ? 33.745 -11.253 161.170 0.80 589.46 8 LYS I N 1
ATOM 5440 C CA . LYS F 6 8 ? 32.876 -11.615 162.259 0.80 589.46 8 LYS I CA 1
ATOM 5441 C C . LYS F 6 8 ? 32.844 -10.438 163.208 0.80 589.46 8 LYS I C 1
ATOM 5442 O O . LYS F 6 8 ? 33.886 -9.950 163.643 0.80 589.46 8 LYS I O 1
ATOM 5448 N N . VAL F 6 9 ? 31.639 -9.953 163.566 0.80 589.46 9 VAL I N 1
ATOM 5449 C CA . VAL F 6 9 ? 31.482 -8.887 164.540 0.80 589.46 9 VAL I CA 1
ATOM 5450 C C . VAL F 6 9 ? 30.486 -9.322 165.597 0.80 589.46 9 VAL I C 1
ATOM 5451 O O . VAL F 6 9 ? 29.578 -10.110 165.338 0.80 589.46 9 VAL I O 1
ATOM 5455 N N . ILE F 6 10 ? 30.643 -8.836 166.841 0.80 589.46 10 ILE I N 1
ATOM 5456 C CA . ILE F 6 10 ? 29.630 -8.963 167.874 0.80 589.46 10 ILE I CA 1
ATOM 5457 C C . ILE F 6 10 ? 29.333 -7.547 168.323 0.80 589.46 10 ILE I C 1
ATOM 5458 O O . ILE F 6 10 ? 30.253 -6.748 168.492 0.80 589.46 10 ILE I O 1
ATOM 5463 N N . LEU F 6 11 ? 28.052 -7.170 168.461 0.80 589.46 11 LEU I N 1
ATOM 5464 C CA . LEU F 6 11 ? 27.693 -5.814 168.822 0.80 589.46 11 LEU I CA 1
ATOM 5465 C C . LEU F 6 11 ? 26.426 -5.842 169.657 0.80 589.46 11 LEU I C 1
ATOM 5466 O O . LEU F 6 11 ? 25.746 -6.865 169.639 0.80 589.46 11 LEU I O 1
ATOM 5471 N N . PRO F 6 12 ? 26.042 -4.825 170.421 0.80 589.46 12 PRO I N 1
ATOM 5472 C CA . PRO F 6 12 ? 24.786 -4.864 171.159 0.80 589.46 12 PRO I CA 1
ATOM 5473 C C . PRO F 6 12 ? 23.593 -4.695 170.236 0.80 589.46 12 PRO I C 1
ATOM 5474 O O . PRO F 6 12 ? 23.710 -4.091 169.166 0.80 589.46 12 PRO I O 1
ATOM 5478 N N . ARG F 6 13 ? 22.421 -5.202 170.646 0.80 589.46 13 ARG I N 1
ATOM 5479 C CA . ARG F 6 13 ? 21.182 -5.075 169.911 0.80 589.46 13 ARG I CA 1
ATOM 5480 C C . ARG F 6 13 ? 20.757 -3.629 169.679 0.80 589.46 13 ARG I C 1
ATOM 5481 O O . ARG F 6 13 ? 20.442 -2.880 170.603 0.80 589.46 13 ARG I O 1
ATOM 5489 N N . GLY F 6 14 ? 20.731 -3.208 168.399 0.80 589.46 14 GLY I N 1
ATOM 5490 C CA . GLY F 6 14 ? 20.371 -1.855 167.998 0.80 589.46 14 GLY I CA 1
ATOM 5491 C C . GLY F 6 14 ? 21.530 -0.980 167.621 0.80 589.46 14 GLY I C 1
ATOM 5492 O O . GLY F 6 14 ? 21.336 0.162 167.214 0.80 589.46 14 GLY I O 1
ATOM 5493 N N . GLY F 6 15 ? 22.779 -1.469 167.723 0.80 589.46 15 GLY I N 1
ATOM 5494 C CA . GLY F 6 15 ? 23.949 -0.663 167.385 0.80 589.46 15 GLY I CA 1
ATOM 5495 C C . GLY F 6 15 ? 24.239 -0.568 165.905 0.80 589.46 15 GLY I C 1
ATOM 5496 O O . GLY F 6 15 ? 23.683 -1.294 165.083 0.80 589.46 15 GLY I O 1
ATOM 5497 N N . SER F 6 16 ? 25.160 0.339 165.524 0.80 589.46 16 SER I N 1
ATOM 5498 C CA . SER F 6 16 ? 25.737 0.374 164.184 0.80 589.46 16 SER I CA 1
ATOM 5499 C C . SER F 6 16 ? 26.928 -0.557 164.100 0.80 589.46 16 SER I C 1
ATOM 5500 O O . SER F 6 16 ? 27.630 -0.791 165.083 0.80 589.46 16 SER I O 1
ATOM 5503 N N . VAL F 6 17 ? 27.195 -1.104 162.902 0.80 589.46 17 VAL I N 1
ATOM 5504 C CA . VAL F 6 17 ? 28.358 -1.932 162.640 0.80 589.46 17 VAL I CA 1
ATOM 5505 C C . VAL F 6 17 ? 29.135 -1.381 161.456 0.80 589.46 17 VAL I C 1
ATOM 5506 O O . VAL F 6 17 ? 28.569 -0.956 160.451 0.80 589.46 17 VAL I O 1
ATOM 5510 N N . LEU F 6 18 ? 30.479 -1.364 161.554 0.80 589.46 18 LEU I N 1
ATOM 5511 C CA . LEU F 6 18 ? 31.360 -0.951 160.481 0.80 589.46 18 LEU I CA 1
ATOM 5512 C C . LEU F 6 18 ? 31.860 -2.172 159.727 0.80 589.46 18 LEU I C 1
ATOM 5513 O O . LEU F 6 18 ? 32.519 -3.043 160.294 0.80 589.46 18 LEU I O 1
ATOM 5518 N N . VAL F 6 19 ? 31.548 -2.270 158.423 0.80 589.46 19 VAL I N 1
ATOM 5519 C CA . VAL F 6 19 ? 31.988 -3.357 157.564 0.80 589.46 19 VAL I CA 1
ATOM 5520 C C . VAL F 6 19 ? 32.806 -2.783 156.421 0.80 589.46 19 VAL I C 1
ATOM 5521 O O . VAL F 6 19 ? 32.326 -2.004 155.600 0.80 589.46 19 VAL I O 1
ATOM 5525 N N . THR F 6 20 ? 34.091 -3.166 156.322 0.80 589.46 20 THR I N 1
ATOM 5526 C CA . THR F 6 20 ? 34.947 -2.799 155.199 0.80 589.46 20 THR I CA 1
ATOM 5527 C C . THR F 6 20 ? 34.780 -3.827 154.109 0.80 589.46 20 THR I C 1
ATOM 5528 O O . THR F 6 20 ? 35.037 -5.009 154.325 0.80 589.46 20 THR I O 1
ATOM 5532 N N . CYS F 6 21 ? 34.374 -3.401 152.903 0.80 589.46 21 CYS I N 1
ATOM 5533 C CA . CYS F 6 21 ? 34.313 -4.249 151.730 0.80 589.46 21 CYS I CA 1
ATOM 5534 C C . CYS F 6 21 ? 35.517 -3.961 150.857 0.80 589.46 21 CYS I C 1
ATOM 5535 O O . CYS F 6 21 ? 36.019 -2.839 150.778 0.80 589.46 21 CYS I O 1
ATOM 5538 N N . SER F 6 22 ? 36.042 -4.978 150.162 0.80 589.46 22 SER I N 1
ATOM 5539 C CA . SER F 6 22 ? 37.214 -4.790 149.334 0.80 589.46 22 SER I CA 1
ATOM 5540 C C . SER F 6 22 ? 37.230 -5.813 148.228 0.80 589.46 22 SER I C 1
ATOM 5541 O O . SER F 6 22 ? 36.611 -6.865 148.348 0.80 589.46 22 SER I O 1
ATOM 5544 N N . THR F 6 23 ? 37.948 -5.543 147.121 0.80 589.46 23 THR I N 1
ATOM 5545 C CA . THR F 6 23 ? 38.193 -6.553 146.102 0.80 589.46 23 THR I CA 1
ATOM 5546 C C . THR F 6 23 ? 39.546 -6.348 145.456 0.80 589.46 23 THR I C 1
ATOM 5547 O O . THR F 6 23 ? 40.301 -5.443 145.806 0.80 589.46 23 THR I O 1
ATOM 5551 N N . SER F 6 24 ? 39.902 -7.214 144.492 0.80 589.46 24 SER I N 1
ATOM 5552 C CA . SER F 6 24 ? 41.154 -7.136 143.757 0.80 589.46 24 SER I CA 1
ATOM 5553 C C . SER F 6 24 ? 40.912 -7.580 142.336 0.80 589.46 24 SER I C 1
ATOM 5554 O O . SER F 6 24 ? 40.821 -8.773 142.051 0.80 589.46 24 SER I O 1
ATOM 5557 N N . CYS F 6 25 ? 40.800 -6.616 141.416 0.80 589.46 25 CYS I N 1
ATOM 5558 C CA . CYS F 6 25 ? 40.797 -6.837 139.990 0.80 589.46 25 CYS I CA 1
ATOM 5559 C C . CYS F 6 25 ? 41.109 -5.476 139.418 0.80 589.46 25 CYS I C 1
ATOM 5560 O O . CYS F 6 25 ? 41.168 -4.502 140.170 0.80 589.46 25 CYS I O 1
ATOM 5563 N N . ASP F 6 26 ? 41.332 -5.385 138.101 0.80 589.46 26 ASP I N 1
ATOM 5564 C CA . ASP F 6 26 ? 41.790 -4.201 137.409 0.80 589.46 26 ASP I CA 1
ATOM 5565 C C . ASP F 6 26 ? 40.703 -3.136 137.304 0.80 589.46 26 ASP I C 1
ATOM 5566 O O . ASP F 6 26 ? 40.840 -2.034 137.831 0.80 589.46 26 ASP I O 1
ATOM 5571 N N . GLN F 6 27 ? 39.567 -3.456 136.641 0.80 589.46 27 GLN I N 1
ATOM 5572 C CA . GLN F 6 27 ? 38.373 -2.624 136.676 0.80 589.46 27 GLN I CA 1
ATOM 5573 C C . GLN F 6 27 ? 37.255 -3.284 137.496 0.80 589.46 27 GLN I C 1
ATOM 5574 O O . GLN F 6 27 ? 36.433 -4.034 136.963 0.80 589.46 27 GLN I O 1
ATOM 5580 N N . PRO F 6 28 ? 37.150 -3.050 138.804 0.80 589.46 28 PRO I N 1
ATOM 5581 C CA . PRO F 6 28 ? 35.936 -3.337 139.553 0.80 589.46 28 PRO I CA 1
ATOM 5582 C C . PRO F 6 28 ? 34.864 -2.304 139.240 0.80 589.46 28 PRO I C 1
ATOM 5583 O O . PRO F 6 28 ? 34.951 -1.159 139.680 0.80 589.46 28 PRO I O 1
ATOM 5587 N N . MET F 6 29 ? 33.829 -2.703 138.480 0.80 589.46 29 MET I N 1
ATOM 5588 C CA . MET F 6 29 ? 32.736 -1.860 138.035 0.80 589.46 29 MET I CA 1
ATOM 5589 C C . MET F 6 29 ? 31.845 -1.446 139.198 0.80 589.46 29 MET I C 1
ATOM 5590 O O . MET F 6 29 ? 31.515 -0.277 139.383 0.80 589.46 29 MET I O 1
ATOM 5595 N N . LEU F 6 30 ? 31.453 -2.421 140.035 0.80 589.46 30 LEU I N 1
ATOM 5596 C CA . LEU F 6 30 ? 30.595 -2.189 141.176 0.80 589.46 30 LEU I CA 1
ATOM 5597 C C . LEU F 6 30 ? 31.035 -3.035 142.354 0.80 589.46 30 LEU I C 1
ATOM 5598 O O . LEU F 6 30 ? 30.986 -4.260 142.303 0.80 589.46 30 LEU I O 1
ATOM 5603 N N . LEU F 6 31 ? 31.462 -2.406 143.466 0.80 589.46 31 LEU I N 1
ATOM 5604 C CA . LEU F 6 31 ? 31.548 -3.056 144.762 0.80 589.46 31 LEU I CA 1
ATOM 5605 C C . LEU F 6 31 ? 30.326 -2.642 145.572 0.80 589.46 31 LEU I C 1
ATOM 5606 O O . LEU F 6 31 ? 30.037 -1.450 145.704 0.80 589.46 31 LEU I O 1
ATOM 5611 N N . GLY F 6 32 ? 29.559 -3.616 146.103 0.80 589.46 32 GLY I N 1
ATOM 5612 C CA . GLY F 6 32 ? 28.320 -3.353 146.824 0.80 589.46 32 GLY I CA 1
ATOM 5613 C C . GLY F 6 32 ? 28.105 -4.373 147.904 0.80 589.46 32 GLY I C 1
ATOM 5614 O O . GLY F 6 32 ? 28.672 -5.459 147.865 0.80 589.46 32 GLY I O 1
ATOM 5615 N N . ILE F 6 33 ? 27.273 -4.065 148.918 0.80 589.46 33 ILE I N 1
ATOM 5616 C CA . ILE F 6 33 ? 27.007 -4.985 150.020 0.80 589.46 33 ILE I CA 1
ATOM 5617 C C . ILE F 6 33 ? 25.535 -5.397 150.090 0.80 589.46 33 ILE I C 1
ATOM 5618 O O . ILE F 6 33 ? 24.623 -4.614 149.799 0.80 589.46 33 ILE I O 1
ATOM 5623 N N . GLU F 6 34 ? 25.441 -6.664 150.463 0.80 589.46 34 GLU I N 1
ATOM 5624 C CA . GLU F 6 34 ? 24.191 -7.360 150.660 0.80 589.46 34 GLU I CA 1
ATOM 5625 C C . GLU F 6 34 ? 23.584 -6.972 151.986 0.80 589.46 34 GLU I C 1
ATOM 5626 O O . GLU F 6 34 ? 24.235 -6.359 152.838 0.80 589.46 34 GLU I O 1
ATOM 5632 N N . THR F 6 35 ? 22.318 -7.356 152.172 0.80 589.46 35 THR I N 1
ATOM 5633 C CA . THR F 6 35 ? 21.661 -7.001 153.394 0.80 589.46 35 THR I CA 1
ATOM 5634 C C . THR F 6 35 ? 20.385 -6.224 153.131 0.80 589.46 35 THR I C 1
ATOM 5635 O O . THR F 6 35 ? 20.276 -5.624 152.062 0.80 589.46 35 THR I O 1
ATOM 5639 N N . PRO F 6 36 ? 19.399 -6.163 154.027 0.80 589.46 36 PRO I N 1
ATOM 5640 C CA . PRO F 6 36 ? 18.386 -5.175 153.647 0.80 589.46 36 PRO I CA 1
ATOM 5641 C C . PRO F 6 36 ? 18.256 -4.086 154.710 0.80 589.46 36 PRO I C 1
ATOM 5642 O O . PRO F 6 36 ? 17.200 -3.973 155.327 0.80 589.46 36 PRO I O 1
ATOM 5646 N N . LEU F 6 37 ? 19.301 -3.276 154.954 0.80 589.46 37 LEU I N 1
ATOM 5647 C CA . LEU F 6 37 ? 19.214 -2.212 155.989 0.80 589.46 37 LEU I CA 1
ATOM 5648 C C . LEU F 6 37 ? 19.807 -0.836 155.514 0.80 589.46 37 LEU I C 1
ATOM 5649 O O . LEU F 6 37 ? 20.539 -0.824 154.532 0.80 589.46 37 LEU I O 1
ATOM 5654 N N . PRO F 6 38 ? 19.509 0.362 156.184 0.80 589.46 38 PRO I N 1
ATOM 5655 C CA . PRO F 6 38 ? 20.080 1.687 155.907 0.80 589.46 38 PRO I CA 1
ATOM 5656 C C . PRO F 6 38 ? 21.609 1.629 156.070 0.80 589.46 38 PRO I C 1
ATOM 5657 O O . PRO F 6 38 ? 22.087 1.152 157.100 0.80 589.46 38 PRO I O 1
ATOM 5661 N N . LYS F 6 39 ? 22.379 2.101 155.056 0.80 589.46 39 LYS I N 1
ATOM 5662 C CA . LYS F 6 39 ? 23.848 1.832 155.082 0.80 589.46 39 LYS I CA 1
ATOM 5663 C C . LYS F 6 39 ? 24.821 2.933 154.627 0.80 589.46 39 LYS I C 1
ATOM 5664 O O . LYS F 6 39 ? 25.066 3.058 153.432 0.80 589.46 39 LYS I O 1
ATOM 5670 N N . LYS F 6 40 ? 25.410 3.679 155.523 0.80 589.46 40 LYS I N 1
ATOM 5671 C CA . LYS F 6 40 ? 26.304 4.749 155.103 0.80 589.46 40 LYS I CA 1
ATOM 5672 C C . LYS F 6 40 ? 27.604 4.259 154.411 0.80 589.46 40 LYS I C 1
ATOM 5673 O O . LYS F 6 40 ? 28.455 3.694 155.096 0.80 589.46 40 LYS I O 1
ATOM 5679 N N . GLU F 6 41 ? 27.791 4.465 153.100 0.80 589.46 41 GLU I N 1
ATOM 5680 C CA . GLU F 6 41 ? 29.010 4.092 152.426 0.80 589.46 41 GLU I CA 1
ATOM 5681 C C . GLU F 6 41 ? 30.008 5.241 152.378 0.80 589.46 41 GLU I C 1
ATOM 5682 O O . GLU F 6 41 ? 29.776 6.261 151.729 0.80 589.46 41 GLU I O 1
ATOM 5688 N N . LEU F 6 42 ? 31.176 5.096 153.025 0.80 589.46 42 LEU I N 1
ATOM 5689 C CA . LEU F 6 42 ? 32.255 6.067 152.951 0.80 589.46 42 LEU I CA 1
ATOM 5690 C C . LEU F 6 42 ? 33.114 5.760 151.721 0.80 589.46 42 LEU I C 1
ATOM 5691 O O . LEU F 6 42 ? 32.658 5.119 150.777 0.80 589.46 42 LEU I O 1
ATOM 5696 N N . LEU F 6 43 ? 34.384 6.196 151.653 0.80 589.46 43 LEU I N 1
ATOM 5697 C CA . LEU F 6 43 ? 35.252 5.767 150.570 0.80 589.46 43 LEU I CA 1
ATOM 5698 C C . LEU F 6 43 ? 36.679 5.663 151.061 0.80 589.46 43 LEU I C 1
ATOM 5699 O O . LEU F 6 43 ? 37.114 6.451 151.897 0.80 589.46 43 LEU I O 1
ATOM 5704 N N . LEU F 6 44 ? 37.436 4.685 150.533 0.80 589.46 44 LEU I N 1
ATOM 5705 C CA . LEU F 6 44 ? 38.882 4.651 150.604 0.80 589.46 44 LEU I CA 1
ATOM 5706 C C . LEU F 6 44 ? 39.333 4.575 149.128 0.80 589.46 44 LEU I C 1
ATOM 5707 O O . LEU F 6 44 ? 38.795 5.367 148.353 0.80 589.46 44 LEU I O 1
ATOM 5712 N N . PRO F 6 45 ? 40.230 3.748 148.579 0.80 589.46 45 PRO I N 1
ATOM 5713 C CA . PRO F 6 45 ? 40.319 3.621 147.120 0.80 589.46 45 PRO I CA 1
ATOM 5714 C C . PRO F 6 45 ? 39.122 3.001 146.388 0.80 589.46 45 PRO I C 1
ATOM 5715 O O . PRO F 6 45 ? 39.118 1.799 146.125 0.80 589.46 45 PRO I O 1
ATOM 5719 N N . GLY F 6 46 ? 38.124 3.820 145.995 0.80 589.46 46 GLY I N 1
ATOM 5720 C CA . GLY F 6 46 ? 37.117 3.517 144.972 0.80 589.46 46 GLY I CA 1
ATOM 5721 C C . GLY F 6 46 ? 36.258 2.289 145.179 0.80 589.46 46 GLY I C 1
ATOM 5722 O O . GLY F 6 46 ? 35.568 2.143 146.180 0.80 589.46 46 GLY I O 1
ATOM 5723 N N . ASN F 6 47 ? 36.271 1.358 144.201 0.80 589.46 47 ASN I N 1
ATOM 5724 C CA . ASN F 6 47 ? 35.596 0.073 144.310 0.80 589.46 47 ASN I CA 1
ATOM 5725 C C . ASN F 6 47 ? 36.555 -1.000 144.815 0.80 589.46 47 ASN I C 1
ATOM 5726 O O . ASN F 6 47 ? 36.205 -2.173 144.907 0.80 589.46 47 ASN I O 1
ATOM 5731 N N . ASN F 6 48 ? 37.803 -0.641 145.161 0.80 589.46 48 ASN I N 1
ATOM 5732 C CA . ASN F 6 48 ? 38.799 -1.579 145.642 0.80 589.46 48 ASN I CA 1
ATOM 5733 C C . ASN F 6 48 ? 38.768 -1.635 147.163 0.80 589.46 48 ASN I C 1
ATOM 5734 O O . ASN F 6 48 ? 38.972 -2.695 147.759 0.80 589.46 48 ASN I O 1
ATOM 5739 N N . ARG F 6 49 ? 38.507 -0.490 147.832 0.80 589.46 49 ARG I N 1
ATOM 5740 C CA . ARG F 6 49 ? 38.286 -0.396 149.267 0.80 589.46 49 ARG I CA 1
ATOM 5741 C C . ARG F 6 49 ? 37.099 0.524 149.579 0.80 589.46 49 ARG I C 1
ATOM 5742 O O . ARG F 6 49 ? 37.154 1.732 149.344 0.80 589.46 49 ARG I O 1
ATOM 5750 N N . LYS F 6 50 ? 36.012 -0.021 150.161 0.80 589.46 50 LYS I N 1
ATOM 5751 C CA . LYS F 6 50 ? 34.877 0.754 150.640 0.80 589.46 50 LYS I CA 1
ATOM 5752 C C . LYS F 6 50 ? 34.624 0.427 152.099 0.80 589.46 50 LYS I C 1
ATOM 5753 O O . LYS F 6 50 ? 34.944 -0.661 152.571 0.80 589.46 50 LYS I O 1
ATOM 5759 N N . VAL F 6 51 ? 34.015 1.359 152.857 0.80 589.46 51 VAL I N 1
ATOM 5760 C CA . VAL F 6 51 ? 33.577 1.101 154.222 0.80 589.46 51 VAL I CA 1
ATOM 5761 C C . VAL F 6 51 ? 32.098 1.400 154.303 0.80 589.46 51 VAL I C 1
ATOM 5762 O O . VAL F 6 51 ? 31.652 2.481 153.921 0.80 589.46 51 VAL I O 1
ATOM 5766 N N . TYR F 6 52 ? 31.302 0.438 154.800 0.80 589.46 52 TYR I N 1
ATOM 5767 C CA . TYR F 6 52 ? 29.894 0.603 155.074 0.80 589.46 52 TYR I CA 1
ATOM 5768 C C . TYR F 6 52 ? 29.677 0.672 156.568 0.80 589.46 52 TYR I C 1
ATOM 5769 O O . TYR F 6 52 ? 30.054 -0.234 157.306 0.80 589.46 52 TYR I O 1
ATOM 5778 N N . GLU F 6 53 ? 29.004 1.725 157.055 0.80 589.46 53 GLU I N 1
ATOM 5779 C CA . GLU F 6 53 ? 28.370 1.686 158.357 0.80 589.46 53 GLU I CA 1
ATOM 5780 C C . GLU F 6 53 ? 26.942 1.220 158.151 0.80 589.46 53 GLU I C 1
ATOM 5781 O O . GLU F 6 53 ? 26.176 1.862 157.437 0.80 589.46 53 GLU I O 1
ATOM 5787 N N . LEU F 6 54 ? 26.538 0.089 158.748 0.80 589.46 54 LEU I N 1
ATOM 5788 C CA . LEU F 6 54 ? 25.166 -0.385 158.689 0.80 589.46 54 LEU I CA 1
ATOM 5789 C C . LEU F 6 54 ? 24.522 -0.128 160.037 0.80 589.46 54 LEU I C 1
ATOM 5790 O O . LEU F 6 54 ? 25.002 -0.604 161.065 0.80 589.46 54 LEU I O 1
ATOM 5795 N N . SER F 6 55 ? 23.439 0.671 160.075 0.80 589.46 55 SER I N 1
ATOM 5796 C CA . SER F 6 55 ? 22.869 1.168 161.321 0.80 589.46 55 SER I CA 1
ATOM 5797 C C . SER F 6 55 ? 21.671 0.372 161.810 0.80 589.46 55 SER I C 1
ATOM 5798 O O . SER F 6 55 ? 20.800 -0.001 161.026 0.80 589.46 55 SER I O 1
ATOM 5801 N N . ASN F 6 56 ? 21.586 0.147 163.142 0.80 589.46 56 ASN I N 1
ATOM 5802 C CA . ASN F 6 56 ? 20.468 -0.484 163.836 0.80 589.46 56 ASN I CA 1
ATOM 5803 C C . ASN F 6 56 ? 20.349 -1.979 163.556 0.80 589.46 56 ASN I C 1
ATOM 5804 O O . ASN F 6 56 ? 19.371 -2.466 162.989 0.80 589.46 56 ASN I O 1
ATOM 5809 N N . VAL F 6 57 ? 21.353 -2.764 163.989 0.80 589.46 57 VAL I N 1
ATOM 5810 C CA . VAL F 6 57 ? 21.322 -4.210 163.853 0.80 589.46 57 VAL I CA 1
ATOM 5811 C C . VAL F 6 57 ? 20.552 -4.818 165.023 0.80 589.46 57 VAL I C 1
ATOM 5812 O O . VAL F 6 57 ? 21.024 -4.854 166.157 0.80 589.46 57 VAL I O 1
ATOM 5816 N N . GLN F 6 58 ? 19.304 -5.273 164.784 0.80 589.46 58 GLN I N 1
ATOM 5817 C CA . GLN F 6 58 ? 18.435 -5.813 165.822 0.80 589.46 58 GLN I CA 1
ATOM 5818 C C . GLN F 6 58 ? 18.564 -7.315 166.023 0.80 589.46 58 GLN I C 1
ATOM 5819 O O . GLN F 6 58 ? 18.265 -7.817 167.106 0.80 589.46 58 GLN I O 1
ATOM 5825 N N . GLU F 6 59 ? 18.993 -8.060 164.991 0.80 589.46 59 GLU I N 1
ATOM 5826 C CA . GLU F 6 59 ? 19.119 -9.501 165.033 0.80 589.46 59 GLU I CA 1
ATOM 5827 C C . GLU F 6 59 ? 20.316 -9.905 164.197 0.80 589.46 59 GLU I C 1
ATOM 5828 O O . GLU F 6 59 ? 20.866 -9.092 163.449 0.80 589.46 59 GLU I O 1
ATOM 5834 N N . ASP F 6 60 ? 20.769 -11.172 164.320 0.80 589.46 60 ASP I N 1
ATOM 5835 C CA . ASP F 6 60 ? 21.922 -11.698 163.616 0.80 589.46 60 ASP I CA 1
ATOM 5836 C C . ASP F 6 60 ? 21.761 -11.654 162.101 0.80 589.46 60 ASP I C 1
ATOM 5837 O O . ASP F 6 60 ? 20.760 -12.073 161.523 0.80 589.46 60 ASP I O 1
ATOM 5842 N N . SER F 6 61 ? 22.769 -11.121 161.395 0.80 589.46 61 SER I N 1
ATOM 5843 C CA . SER F 6 61 ? 22.660 -10.903 159.965 0.80 589.46 61 SER I CA 1
ATOM 5844 C C . SER F 6 61 ? 24.013 -11.166 159.363 0.80 589.46 61 SER I C 1
ATOM 5845 O O . SER F 6 61 ? 25.018 -11.190 160.067 0.80 589.46 61 SER I O 1
ATOM 5848 N N . GLN F 6 62 ? 24.110 -11.409 158.045 0.80 589.46 62 GLN I N 1
ATOM 5849 C CA . GLN F 6 62 ? 25.403 -11.739 157.469 0.80 589.46 62 GLN I CA 1
ATOM 5850 C C . GLN F 6 62 ? 25.731 -10.995 156.176 0.80 589.46 62 GLN I C 1
ATOM 5851 O O . GLN F 6 62 ? 25.851 -11.675 155.156 0.80 589.46 62 GLN I O 1
ATOM 5857 N N . PRO F 6 63 ? 25.912 -9.678 156.104 0.80 589.46 63 PRO I N 1
ATOM 5858 C CA . PRO F 6 63 ? 26.007 -8.949 154.843 0.80 589.46 63 PRO I CA 1
ATOM 5859 C C . PRO F 6 63 ? 27.251 -9.254 154.017 0.80 589.46 63 PRO I C 1
ATOM 5860 O O . PRO F 6 63 ? 28.356 -8.864 154.385 0.80 589.46 63 PRO I O 1
ATOM 5864 N N . MET F 6 64 ? 27.110 -9.931 152.870 0.80 589.46 64 MET I N 1
ATOM 5865 C CA . MET F 6 64 ? 28.209 -10.155 151.960 0.80 589.46 64 MET I CA 1
ATOM 5866 C C . MET F 6 64 ? 28.476 -9.012 150.997 0.80 589.46 64 MET I C 1
ATOM 5867 O O . MET F 6 64 ? 27.578 -8.355 150.470 0.80 589.46 64 MET I O 1
ATOM 5872 N N . CYS F 6 65 ? 29.772 -8.754 150.759 0.80 589.46 65 CYS I N 1
ATOM 5873 C CA . CYS F 6 65 ? 30.274 -7.789 149.809 0.80 589.46 65 CYS I CA 1
ATOM 5874 C C . CYS F 6 65 ? 30.399 -8.475 148.467 0.80 589.46 65 CYS I C 1
ATOM 5875 O O . CYS F 6 65 ? 31.149 -9.442 148.349 0.80 589.46 65 CYS I O 1
ATOM 5878 N N . TYR F 6 66 ? 29.687 -8.003 147.429 0.80 589.46 66 TYR I N 1
ATOM 5879 C CA . TYR F 6 66 ? 29.811 -8.517 146.080 0.80 589.46 66 TYR I CA 1
ATOM 5880 C C . TYR F 6 66 ? 30.606 -7.540 145.235 0.80 589.46 66 TYR I C 1
ATOM 5881 O O . TYR F 6 66 ? 30.437 -6.323 145.329 0.80 589.46 66 TYR I O 1
ATOM 5890 N N . SER F 6 67 ? 31.525 -8.046 144.393 0.80 589.46 67 SER I N 1
ATOM 5891 C CA . SER F 6 67 ? 32.287 -7.195 143.494 0.80 589.46 67 SER I CA 1
ATOM 5892 C C . SER F 6 67 ? 32.141 -7.616 142.055 0.80 589.46 67 SER I C 1
ATOM 5893 O O . SER F 6 67 ? 32.588 -8.692 141.661 0.80 589.46 67 SER I O 1
ATOM 5896 N N . ASN F 6 68 ? 31.561 -6.740 141.221 0.80 589.46 68 ASN I N 1
ATOM 5897 C CA . ASN F 6 68 ? 31.426 -6.955 139.798 0.80 589.46 68 ASN I CA 1
ATOM 5898 C C . ASN F 6 68 ? 32.711 -6.569 139.082 0.80 589.46 68 ASN I C 1
ATOM 5899 O O . ASN F 6 68 ? 32.909 -5.421 138.691 0.80 589.46 68 ASN I O 1
ATOM 5904 N N . CYS F 6 69 ? 33.622 -7.534 138.877 0.80 589.46 69 CYS I N 1
ATOM 5905 C CA . CYS F 6 69 ? 34.684 -7.419 137.894 0.80 589.46 69 CYS I CA 1
ATOM 5906 C C . CYS F 6 69 ? 34.166 -8.110 136.641 0.80 589.46 69 CYS I C 1
ATOM 5907 O O . CYS F 6 69 ? 33.438 -9.091 136.808 0.80 589.46 69 CYS I O 1
ATOM 5910 N N . PRO F 6 70 ? 34.455 -7.743 135.392 0.80 589.46 70 PRO I N 1
ATOM 5911 C CA . PRO F 6 70 ? 33.828 -8.373 134.224 0.80 589.46 70 PRO I CA 1
ATOM 5912 C C . PRO F 6 70 ? 34.278 -9.818 134.063 0.80 589.46 70 PRO I C 1
ATOM 5913 O O . PRO F 6 70 ? 33.502 -10.665 133.619 0.80 589.46 70 PRO I O 1
ATOM 5917 N N . ASP F 6 71 ? 35.522 -10.112 134.464 0.80 589.46 71 ASP I N 1
ATOM 5918 C CA . ASP F 6 71 ? 36.134 -11.418 134.429 0.80 589.46 71 ASP I CA 1
ATOM 5919 C C . ASP F 6 71 ? 35.690 -12.303 135.590 0.80 589.46 71 ASP I C 1
ATOM 5920 O O . ASP F 6 71 ? 35.858 -13.518 135.551 0.80 589.46 71 ASP I O 1
ATOM 5925 N N . GLY F 6 72 ? 35.111 -11.735 136.669 0.80 589.46 72 GLY I N 1
ATOM 5926 C CA . GLY F 6 72 ? 34.814 -12.536 137.850 0.80 589.46 72 GLY I CA 1
ATOM 5927 C C . GLY F 6 72 ? 34.001 -11.804 138.878 0.80 589.46 72 GLY I C 1
ATOM 5928 O O . GLY F 6 72 ? 34.495 -10.930 139.586 0.80 589.46 72 GLY I O 1
ATOM 5929 N N . GLN F 6 73 ? 32.712 -12.167 139.023 0.80 589.46 73 GLN I N 1
ATOM 5930 C CA . GLN F 6 73 ? 31.852 -11.591 140.042 0.80 589.46 73 GLN I CA 1
ATOM 5931 C C . GLN F 6 73 ? 31.931 -12.393 141.335 0.80 589.46 73 GLN I C 1
ATOM 5932 O O . GLN F 6 73 ? 31.080 -13.226 141.640 0.80 589.46 73 GLN I O 1
ATOM 5938 N N . SER F 6 74 ? 33.003 -12.172 142.120 0.80 589.46 74 SER I N 1
ATOM 5939 C CA . SER F 6 74 ? 33.233 -12.847 143.386 0.80 589.46 74 SER I CA 1
ATOM 5940 C C . SER F 6 74 ? 32.684 -12.066 144.573 0.80 589.46 74 SER I C 1
ATOM 5941 O O . SER F 6 74 ? 32.435 -10.859 144.505 0.80 589.46 74 SER I O 1
ATOM 5944 N N . THR F 6 75 ? 32.466 -12.776 145.703 0.80 589.46 75 THR I N 1
ATOM 5945 C CA . THR F 6 75 ? 31.641 -12.288 146.803 0.80 589.46 75 THR I CA 1
ATOM 5946 C C . THR F 6 75 ? 32.176 -12.830 148.122 0.80 589.46 75 THR I C 1
ATOM 5947 O O . THR F 6 75 ? 32.526 -14.005 148.198 0.80 589.46 75 THR I O 1
ATOM 5951 N N . ALA F 6 76 ? 32.257 -12.008 149.199 0.80 589.46 76 ALA I N 1
ATOM 5952 C CA . ALA F 6 76 ? 32.764 -12.436 150.502 0.80 589.46 76 ALA I CA 1
ATOM 5953 C C . ALA F 6 76 ? 31.875 -11.962 151.654 0.80 589.46 76 ALA I C 1
ATOM 5954 O O . ALA F 6 76 ? 31.365 -10.846 151.635 0.80 589.46 76 ALA I O 1
ATOM 5956 N N . LYS F 6 77 ? 31.642 -12.812 152.684 0.80 589.46 77 LYS I N 1
ATOM 5957 C CA . LYS F 6 77 ? 30.614 -12.602 153.702 0.80 589.46 77 LYS I CA 1
ATOM 5958 C C . LYS F 6 77 ? 31.144 -12.309 155.100 0.80 589.46 77 LYS I C 1
ATOM 5959 O O . LYS F 6 77 ? 32.083 -12.952 155.564 0.80 589.46 77 LYS I O 1
ATOM 5965 N N . THR F 6 78 ? 30.527 -11.336 155.817 0.80 589.46 78 THR I N 1
ATOM 5966 C CA . THR F 6 78 ? 30.773 -11.093 157.241 0.80 589.46 78 THR I CA 1
ATOM 5967 C C . THR F 6 78 ? 29.565 -11.517 158.062 0.80 589.46 78 THR I C 1
ATOM 5968 O O . THR F 6 78 ? 28.436 -11.446 157.591 0.80 589.46 78 THR I O 1
ATOM 5972 N N . PHE F 6 79 ? 29.775 -12.014 159.298 0.80 589.46 79 PHE I N 1
ATOM 5973 C CA . PHE F 6 79 ? 28.749 -12.512 160.207 0.80 589.46 79 PHE I CA 1
ATOM 5974 C C . PHE F 6 79 ? 28.594 -11.575 161.401 0.80 589.46 79 PHE I C 1
ATOM 5975 O O . PHE F 6 79 ? 29.510 -11.394 162.206 0.80 589.46 79 PHE I O 1
ATOM 5983 N N . LEU F 6 80 ? 27.410 -10.957 161.549 0.80 589.46 80 LEU I N 1
ATOM 5984 C CA . LEU F 6 80 ? 27.097 -10.025 162.615 0.80 589.46 80 LEU I CA 1
ATOM 5985 C C . LEU F 6 80 ? 26.257 -10.757 163.643 0.80 589.46 80 LEU I C 1
ATOM 5986 O O . LEU F 6 80 ? 25.176 -11.243 163.318 0.80 589.46 80 LEU I O 1
ATOM 5991 N N . THR F 6 81 ? 26.734 -10.824 164.900 0.80 589.46 81 THR I N 1
ATOM 5992 C CA . THR F 6 81 ? 25.993 -11.393 166.025 0.80 589.46 81 THR I CA 1
ATOM 5993 C C . THR F 6 81 ? 25.583 -10.276 166.951 0.80 589.46 81 THR I C 1
ATOM 5994 O O . THR F 6 81 ? 26.423 -9.452 167.314 0.80 589.46 81 THR I O 1
ATOM 5998 N N . VAL F 6 82 ? 24.307 -10.205 167.402 0.80 589.46 82 VAL I N 1
ATOM 5999 C CA . VAL F 6 82 ? 23.900 -9.142 168.372 0.80 589.46 82 VAL I CA 1
ATOM 6000 C C . VAL F 6 82 ? 23.723 -9.661 169.836 0.80 589.46 82 VAL I C 1
ATOM 6001 O O . VAL F 6 82 ? 23.594 -10.893 169.957 0.80 589.46 82 VAL I O 1
ATOM 6005 N N . TYR F 6 83 ? 23.639 -8.870 170.969 0.80 589.46 83 TYR I N 1
ATOM 6006 C CA . TYR F 6 83 ? 23.471 -9.620 172.276 0.80 589.46 83 TYR I CA 1
ATOM 6007 C C . TYR F 6 83 ? 22.337 -9.239 173.325 0.80 589.46 83 TYR I C 1
ATOM 6008 O O . TYR F 6 83 ? 22.094 -8.044 173.529 0.80 589.46 83 TYR I O 1
ATOM 6017 N N . TRP F 6 84 ? 21.633 -10.200 174.012 0.56 589.46 84 TRP I N 1
ATOM 6018 C CA . TRP F 6 84 ? 20.633 -9.671 175.010 0.56 589.46 84 TRP I CA 1
ATOM 6019 C C . TRP F 6 84 ? 20.384 -10.535 176.277 0.56 589.46 84 TRP I C 1
ATOM 6020 O O . TRP F 6 84 ? 20.144 -11.736 176.175 0.56 589.46 84 TRP I O 1
ATOM 6031 N N . THR F 6 85 ? 20.441 -9.899 177.469 0.56 589.46 85 THR I N 1
ATOM 6032 C CA . THR F 6 85 ? 20.253 -10.624 178.745 0.56 589.46 85 THR I CA 1
ATOM 6033 C C . THR F 6 85 ? 18.804 -11.052 178.895 0.56 589.46 85 THR I C 1
ATOM 6034 O O . THR F 6 85 ? 17.938 -10.465 178.247 0.56 589.46 85 THR I O 1
ATOM 6038 N N . PRO F 6 86 ? 18.522 -12.065 179.730 0.56 589.46 86 PRO I N 1
ATOM 6039 C CA . PRO F 6 86 ? 17.158 -12.566 179.925 0.56 589.46 86 PRO I CA 1
ATOM 6040 C C . PRO F 6 86 ? 16.175 -11.466 180.269 0.56 589.46 86 PRO I C 1
ATOM 6041 O O . PRO F 6 86 ? 16.518 -10.536 180.989 0.56 589.46 86 PRO I O 1
ATOM 6045 N N . GLU F 6 87 ? 14.937 -11.605 179.807 0.56 589.46 87 GLU I N 1
ATOM 6046 C CA . GLU F 6 87 ? 13.920 -10.596 180.087 0.56 589.46 87 GLU I CA 1
ATOM 6047 C C . GLU F 6 87 ? 13.304 -10.897 181.466 0.56 589.46 87 GLU I C 1
ATOM 6048 O O . GLU F 6 87 ? 12.652 -10.051 182.069 0.56 589.46 87 GLU I O 1
ATOM 6054 N N . ARG F 6 88 ? 13.565 -12.085 181.994 0.56 589.46 88 ARG I N 1
ATOM 6055 C CA . ARG F 6 88 ? 13.020 -12.454 183.299 0.56 589.46 88 ARG I CA 1
ATOM 6056 C C . ARG F 6 88 ? 13.799 -13.634 183.873 0.56 589.46 88 ARG I C 1
ATOM 6057 O O . ARG F 6 88 ? 14.073 -14.599 183.167 0.56 589.46 88 ARG I O 1
ATOM 6065 N N . VAL F 6 89 ? 14.127 -13.552 185.159 0.56 589.46 89 VAL I N 1
ATOM 6066 C CA . VAL F 6 89 ? 14.864 -14.595 185.855 0.56 589.46 89 VAL I CA 1
ATOM 6067 C C . VAL F 6 89 ? 14.250 -14.702 187.241 0.56 589.46 89 VAL I C 1
ATOM 6068 O O . VAL F 6 89 ? 14.449 -13.815 188.067 0.56 589.46 89 VAL I O 1
ATOM 6072 N N . GLU F 6 90 ? 13.480 -15.759 187.481 0.56 589.46 90 GLU I N 1
ATOM 6073 C CA . GLU F 6 90 ? 12.858 -15.947 188.794 0.56 589.46 90 GLU I CA 1
ATOM 6074 C C . GLU F 6 90 ? 12.658 -17.423 189.165 0.56 589.46 90 GLU I C 1
ATOM 6075 O O . GLU F 6 90 ? 12.579 -18.309 188.296 0.56 589.46 90 GLU I O 1
ATOM 6081 N N . LEU F 6 91 ? 12.564 -17.667 190.467 0.56 589.46 91 LEU I N 1
ATOM 6082 C CA . LEU F 6 91 ? 12.317 -19.003 191.010 0.56 589.46 91 LEU I CA 1
ATOM 6083 C C . LEU F 6 91 ? 10.806 -19.252 191.039 0.56 589.46 91 LEU I C 1
ATOM 6084 O O . LEU F 6 91 ? 10.028 -18.370 191.410 0.56 589.46 91 LEU I O 1
ATOM 6089 N N . ALA F 6 92 ? 10.383 -20.440 190.627 0.56 589.46 92 ALA I N 1
ATOM 6090 C CA . ALA F 6 92 ? 8.970 -20.777 190.640 0.56 589.46 92 ALA I CA 1
ATOM 6091 C C . ALA F 6 92 ? 8.455 -20.583 192.074 0.56 589.46 92 ALA I C 1
ATOM 6092 O O . ALA F 6 92 ? 9.171 -20.865 193.035 0.56 589.46 92 ALA I O 1
ATOM 6094 N N . PRO F 6 93 ? 7.212 -20.080 192.226 0.56 589.46 93 PRO I N 1
ATOM 6095 C CA . PRO F 6 93 ? 6.584 -19.829 193.530 0.56 589.46 93 PRO I CA 1
ATOM 6096 C C . PRO F 6 93 ? 6.596 -21.070 194.401 0.56 589.46 93 PRO I C 1
ATOM 6097 O O . PRO F 6 93 ? 6.138 -22.132 193.982 0.56 589.46 93 PRO I O 1
ATOM 6101 N N . LEU F 6 94 ? 7.113 -20.915 195.614 0.56 589.46 94 LEU I N 1
ATOM 6102 C CA . LEU F 6 94 ? 7.247 -22.014 196.563 0.56 589.46 94 LEU I CA 1
ATOM 6103 C C . LEU F 6 94 ? 6.728 -21.600 197.933 0.56 589.46 94 LEU I C 1
ATOM 6104 O O . LEU F 6 94 ? 6.930 -20.457 198.357 0.56 589.46 94 LEU I O 1
ATOM 6109 N N . PRO F 6 95 ? 6.036 -22.507 198.644 0.56 589.46 95 PRO I N 1
ATOM 6110 C CA . PRO F 6 95 ? 5.524 -22.151 199.971 0.56 589.46 95 PRO I CA 1
ATOM 6111 C C . PRO F 6 95 ? 6.666 -21.689 200.871 0.56 589.46 95 PRO I C 1
ATOM 6112 O O . PRO F 6 95 ? 7.759 -22.247 200.815 0.56 589.46 95 PRO I O 1
ATOM 6116 N N . SER F 6 96 ? 6.432 -20.650 201.665 0.56 589.46 96 SER I N 1
ATOM 6117 C CA . SER F 6 96 ? 7.469 -20.140 202.563 0.56 589.46 96 SER I CA 1
ATOM 6118 C C . SER F 6 96 ? 7.750 -21.096 203.713 0.56 589.46 96 SER I C 1
ATOM 6119 O O . SER F 6 96 ? 8.892 -21.249 204.140 0.56 589.46 96 SER I O 1
ATOM 6122 N N . TRP F 6 97 ? 6.689 -21.727 204.207 0.56 589.46 97 TRP I N 1
ATOM 6123 C CA . TRP F 6 97 ? 6.765 -22.690 205.303 0.56 589.46 97 TRP I CA 1
ATOM 6124 C C . TRP F 6 97 ? 7.323 -24.010 204.764 0.56 589.46 97 TRP I C 1
ATOM 6125 O O . TRP F 6 97 ? 6.794 -24.553 203.794 0.56 589.46 97 TRP I O 1
ATOM 6136 N N . GLN F 6 98 ? 8.374 -24.534 205.388 0.56 589.46 98 GLN I N 1
ATOM 6137 C CA . GLN F 6 98 ? 8.967 -25.782 204.902 0.56 589.46 98 GLN I CA 1
ATOM 6138 C C . GLN F 6 98 ? 9.377 -26.796 205.991 0.56 589.46 98 GLN I C 1
ATOM 6139 O O . GLN F 6 98 ? 10.199 -26.498 206.868 0.56 589.46 98 GLN I O 1
ATOM 6145 N N . PRO F 6 99 ? 8.822 -28.018 205.925 0.56 589.46 99 PRO I N 1
ATOM 6146 C CA . PRO F 6 99 ? 9.052 -29.146 206.844 0.56 589.46 99 PRO I CA 1
ATOM 6147 C C . PRO F 6 99 ? 10.500 -29.630 206.965 0.56 589.46 99 PRO I C 1
ATOM 6148 O O . PRO F 6 99 ? 11.099 -30.077 205.986 0.56 589.46 99 PRO I O 1
ATOM 6152 N N . VAL F 6 100 ? 11.042 -29.576 208.182 0.56 589.46 100 VAL I N 1
ATOM 6153 C CA . VAL F 6 100 ? 12.421 -30.020 208.439 0.56 589.46 100 VAL I CA 1
ATOM 6154 C C . VAL F 6 100 ? 12.570 -31.519 208.209 0.56 589.46 100 VAL I C 1
ATOM 6155 O O . VAL F 6 100 ? 11.749 -32.312 208.679 0.56 589.46 100 VAL I O 1
ATOM 6159 N N . GLY F 6 101 ? 13.620 -31.898 207.488 0.56 589.46 101 GLY I N 1
ATOM 6160 C CA . GLY F 6 101 ? 13.856 -33.299 207.219 0.56 589.46 101 GLY I CA 1
ATOM 6161 C C . GLY F 6 101 ? 13.215 -33.774 205.935 0.56 589.46 101 GLY I C 1
ATOM 6162 O O . GLY F 6 101 ? 13.372 -34.926 205.550 0.56 589.46 101 GLY I O 1
ATOM 6163 N N . LYS F 6 102 ? 12.458 -32.904 205.281 0.56 589.46 102 LYS I N 1
ATOM 6164 C CA . LYS F 6 102 ? 11.834 -33.280 204.024 0.56 589.46 102 LYS I CA 1
ATOM 6165 C C . LYS F 6 102 ? 12.509 -32.582 202.837 0.56 589.46 102 LYS I C 1
ATOM 6166 O O . LYS F 6 102 ? 13.227 -31.586 203.007 0.56 589.46 102 LYS I O 1
ATOM 6172 N N . ASN F 6 103 ? 12.271 -33.110 201.646 0.56 589.46 103 ASN I N 1
ATOM 6173 C CA . ASN F 6 103 ? 12.872 -32.577 200.431 0.56 589.46 103 ASN I CA 1
ATOM 6174 C C . ASN F 6 103 ? 12.078 -31.444 199.808 0.56 589.46 103 ASN I C 1
ATOM 6175 O O . ASN F 6 103 ? 10.855 -31.494 199.751 0.56 589.46 103 ASN I O 1
ATOM 6180 N N . LEU F 6 104 ? 12.790 -30.433 199.333 0.56 589.46 104 LEU I N 1
ATOM 6181 C CA . LEU F 6 104 ? 12.169 -29.285 198.681 0.56 589.46 104 LEU I CA 1
ATOM 6182 C C . LEU F 6 104 ? 12.803 -29.134 197.297 0.56 589.46 104 LEU I C 1
ATOM 6183 O O . LEU F 6 104 ? 13.992 -29.415 197.129 0.56 589.46 104 LEU I O 1
ATOM 6188 N N . THR F 6 105 ? 12.028 -28.680 196.318 0.56 589.46 105 THR I N 1
ATOM 6189 C CA . THR F 6 105 ? 12.577 -28.506 194.985 0.56 589.46 105 THR I CA 1
ATOM 6190 C C . THR F 6 105 ? 12.551 -27.056 194.519 0.56 589.46 105 THR I C 1
ATOM 6191 O O . THR F 6 105 ? 11.534 -26.349 194.655 0.56 589.46 105 THR I O 1
ATOM 6195 N N . LEU F 6 106 ? 13.713 -26.596 194.074 0.56 589.46 106 LEU I N 1
ATOM 6196 C CA . LEU F 6 106 ? 13.876 -25.236 193.576 0.56 589.46 106 LEU I CA 1
ATOM 6197 C C . LEU F 6 106 ? 13.810 -25.350 192.065 0.56 589.46 106 LEU I C 1
ATOM 6198 O O . LEU F 6 106 ? 14.340 -26.294 191.482 0.56 589.46 106 LEU I O 1
ATOM 6203 N N . ARG F 6 107 ? 13.173 -24.375 191.436 0.56 589.46 107 ARG I N 1
ATOM 6204 C CA . ARG F 6 107 ? 13.012 -24.377 189.994 0.56 589.46 107 ARG I CA 1
ATOM 6205 C C . ARG F 6 107 ? 13.163 -22.965 189.461 0.56 589.46 107 ARG I C 1
ATOM 6206 O O . ARG F 6 107 ? 12.353 -22.108 189.771 0.56 589.46 107 ARG I O 1
ATOM 6214 N N . CYS F 6 108 ? 14.242 -22.698 188.727 0.56 589.46 108 CYS I N 1
ATOM 6215 C CA . CYS F 6 108 ? 14.461 -21.372 188.151 0.56 589.46 108 CYS I CA 1
ATOM 6216 C C . CYS F 6 108 ? 13.939 -21.321 186.724 0.56 589.46 108 CYS I C 1
ATOM 6217 O O . CYS F 6 108 ? 14.087 -22.282 185.974 0.56 589.46 108 CYS I O 1
ATOM 6220 N N . GLN F 6 109 ? 13.331 -20.200 186.357 0.56 589.46 109 GLN I N 1
ATOM 6221 C CA . GLN F 6 109 ? 12.821 -20.009 184.985 0.56 589.46 109 GLN I CA 1
ATOM 6222 C C . GLN F 6 109 ? 13.435 -18.748 184.376 0.56 589.46 109 GLN I C 1
ATOM 6223 O O . GLN F 6 109 ? 13.384 -17.663 184.959 0.56 589.46 109 GLN I O 1
ATOM 6229 N N . VAL F 6 110 ? 14.088 -18.939 183.237 0.56 589.46 110 VAL I N 1
ATOM 6230 C CA . VAL F 6 110 ? 14.770 -17.872 182.532 0.56 589.46 110 VAL I CA 1
ATOM 6231 C C . VAL F 6 110 ? 14.134 -17.636 181.160 0.56 589.46 110 VAL I C 1
ATOM 6232 O O . VAL F 6 110 ? 14.255 -18.453 180.244 0.56 589.46 110 VAL I O 1
ATOM 6236 N N . GLU F 6 111 ? 13.456 -16.513 181.011 0.56 589.46 111 GLU I N 1
ATOM 6237 C CA . GLU F 6 111 ? 12.832 -16.247 179.734 0.56 589.46 111 GLU I CA 1
ATOM 6238 C C . GLU F 6 111 ? 13.704 -15.373 178.826 0.56 589.46 111 GLU I C 1
ATOM 6239 O O . GLU F 6 111 ? 14.122 -14.284 179.199 0.56 589.46 111 GLU I O 1
ATOM 6245 N N . GLY F 6 112 ? 14.055 -15.913 177.667 0.56 589.46 112 GLY I N 1
ATOM 6246 C CA . GLY F 6 112 ? 14.900 -15.175 176.742 0.56 589.46 112 GLY I CA 1
ATOM 6247 C C . GLY F 6 112 ? 16.386 -15.384 176.991 0.56 589.46 112 GLY I C 1
ATOM 6248 O O . GLY F 6 112 ? 16.801 -16.414 177.548 0.56 589.46 112 GLY I O 1
ATOM 6249 N N . GLY F 6 113 ? 17.187 -14.415 176.554 0.56 589.46 113 GLY I N 1
ATOM 6250 C CA . GLY F 6 113 ? 18.626 -14.477 176.729 0.56 589.46 113 GLY I CA 1
ATOM 6251 C C . GLY F 6 113 ? 19.325 -15.140 175.569 0.56 589.46 113 GLY I C 1
ATOM 6252 O O . GLY F 6 113 ? 19.039 -16.307 175.251 0.56 589.46 113 GLY I O 1
ATOM 6253 N N . ALA F 6 114 ? 20.233 -14.396 174.929 0.56 589.46 114 ALA I N 1
ATOM 6254 C CA . ALA F 6 114 ? 20.977 -14.914 173.773 0.56 589.46 114 ALA I CA 1
ATOM 6255 C C . ALA F 6 114 ? 22.321 -14.189 173.596 0.56 589.46 114 ALA I C 1
ATOM 6256 O O . ALA F 6 114 ? 22.460 -13.033 173.998 0.56 589.46 114 ALA I O 1
ATOM 6258 N N . PRO F 6 115 ? 23.319 -14.846 172.976 0.56 589.46 115 PRO I N 1
ATOM 6259 C CA . PRO F 6 115 ? 23.258 -16.207 172.435 0.56 589.46 115 PRO I CA 1
ATOM 6260 C C . PRO F 6 115 ? 23.135 -17.279 173.531 0.56 589.46 115 PRO I C 1
ATOM 6261 O O . PRO F 6 115 ? 23.830 -17.210 174.554 0.56 589.46 115 PRO I O 1
ATOM 6265 N N . ARG F 6 116 ? 22.235 -18.243 173.333 0.56 589.46 116 ARG I N 1
ATOM 6266 C CA . ARG F 6 116 ? 22.023 -19.296 174.334 0.56 589.46 116 ARG I CA 1
ATOM 6267 C C . ARG F 6 116 ? 23.265 -20.133 174.565 0.56 589.46 116 ARG I C 1
ATOM 6268 O O . ARG F 6 116 ? 23.465 -20.674 175.665 0.56 589.46 116 ARG I O 1
ATOM 6276 N N . ALA F 6 117 ? 24.120 -20.237 173.546 0.56 589.46 117 ALA I N 1
ATOM 6277 C CA . ALA F 6 117 ? 25.355 -21.019 173.657 0.56 589.46 117 ALA I CA 1
ATOM 6278 C C . ALA F 6 117 ? 26.324 -20.458 174.689 0.56 589.46 117 ALA I C 1
ATOM 6279 O O . ALA F 6 117 ? 27.347 -21.072 174.999 0.56 589.46 117 ALA I O 1
ATOM 6281 N N . ASN F 6 118 ? 26.033 -19.284 175.235 0.56 589.46 118 ASN I N 1
ATOM 6282 C CA . ASN F 6 118 ? 26.934 -18.691 176.233 0.56 589.46 118 ASN I CA 1
ATOM 6283 C C . ASN F 6 118 ? 26.180 -18.285 177.497 0.56 589.46 118 ASN I C 1
ATOM 6284 O O . ASN F 6 118 ? 26.687 -17.542 178.342 0.56 589.46 118 ASN I O 1
ATOM 6289 N N . LEU F 6 119 ? 24.953 -18.784 177.644 0.56 589.46 119 LEU I N 1
ATOM 6290 C CA . LEU F 6 119 ? 24.122 -18.448 178.799 0.56 589.46 119 LEU I CA 1
ATOM 6291 C C . LEU F 6 119 ? 24.040 -19.641 179.770 0.56 589.46 119 LEU I C 1
ATOM 6292 O O . LEU F 6 119 ? 23.652 -20.752 179.396 0.56 589.46 119 LEU I O 1
ATOM 6297 N N . THR F 6 120 ? 24.397 -19.399 181.018 0.56 589.46 120 THR I N 1
ATOM 6298 C CA . THR F 6 120 ? 24.317 -20.446 182.002 0.56 589.46 120 THR I CA 1
ATOM 6299 C C . THR F 6 120 ? 23.385 -20.009 183.103 0.56 589.46 120 THR I C 1
ATOM 6300 O O . THR F 6 120 ? 23.338 -18.829 183.448 0.56 589.46 120 THR I O 1
ATOM 6304 N N . VAL F 6 121 ? 22.594 -20.956 183.592 0.56 589.46 121 VAL I N 1
ATOM 6305 C CA . VAL F 6 121 ? 21.665 -20.711 184.691 0.56 589.46 121 VAL I CA 1
ATOM 6306 C C . VAL F 6 121 ? 22.252 -21.411 185.927 0.56 589.46 121 VAL I C 1
ATOM 6307 O O . VAL F 6 121 ? 22.715 -22.559 185.854 0.56 589.46 121 VAL I O 1
ATOM 6311 N N . VAL F 6 122 ? 22.276 -20.702 187.053 0.56 589.46 122 VAL I N 1
ATOM 6312 C CA . VAL F 6 122 ? 22.801 -21.280 188.269 0.56 589.46 122 VAL I CA 1
ATOM 6313 C C . VAL F 6 122 ? 21.877 -21.057 189.477 0.56 589.46 122 VAL I C 1
ATOM 6314 O O . VAL F 6 122 ? 21.196 -20.035 189.574 0.56 589.46 122 VAL I O 1
ATOM 6318 N N . LEU F 6 123 ? 21.765 -22.088 190.320 0.56 589.46 123 LEU I N 1
ATOM 6319 C CA . LEU F 6 123 ? 20.939 -22.030 191.531 0.56 589.46 123 LEU I CA 1
ATOM 6320 C C . LEU F 6 123 ? 21.893 -21.871 192.713 0.56 589.46 123 LEU I C 1
ATOM 6321 O O . LEU F 6 123 ? 22.917 -22.558 192.784 0.56 589.46 123 LEU I O 1
ATOM 6326 N N . LEU F 6 124 ? 21.580 -20.946 193.616 0.56 589.46 124 LEU I N 1
ATOM 6327 C CA . LEU F 6 124 ? 22.430 -20.685 194.770 0.56 589.46 124 LEU I CA 1
ATOM 6328 C C . LEU F 6 124 ? 21.719 -20.721 196.136 0.56 589.46 124 LEU I C 1
ATOM 6329 O O . LEU F 6 124 ? 20.526 -20.427 196.254 0.56 589.46 124 LEU I O 1
ATOM 6334 N N . ARG F 6 125 ? 22.479 -21.115 197.151 0.56 589.46 125 ARG I N 1
ATOM 6335 C CA . ARG F 6 125 ? 22.021 -21.122 198.548 0.56 589.46 125 ARG I CA 1
ATOM 6336 C C . ARG F 6 125 ? 22.913 -20.019 199.118 0.56 589.46 125 ARG I C 1
ATOM 6337 O O . ARG F 6 125 ? 24.095 -20.240 199.362 0.56 589.46 125 ARG I O 1
ATOM 6345 N N . GLY F 6 126 ? 22.363 -18.825 199.292 0.56 589.46 126 GLY I N 1
ATOM 6346 C CA . GLY F 6 126 ? 23.164 -17.720 199.775 0.56 589.46 126 GLY I CA 1
ATOM 6347 C C . GLY F 6 126 ? 24.102 -17.354 198.642 0.56 589.46 126 GLY I C 1
ATOM 6348 O O . GLY F 6 126 ? 23.657 -17.037 197.543 0.56 589.46 126 GLY I O 1
ATOM 6349 N N . GLU F 6 127 ? 25.400 -17.441 198.894 0.56 589.46 127 GLU I N 1
ATOM 6350 C CA . GLU F 6 127 ? 26.404 -17.133 197.882 0.56 589.46 127 GLU I CA 1
ATOM 6351 C C . GLU F 6 127 ? 27.064 -18.398 197.335 0.56 589.46 127 GLU I C 1
ATOM 6352 O O . GLU F 6 127 ? 27.947 -18.323 196.493 0.56 589.46 127 GLU I O 1
ATOM 6358 N N . LYS F 6 128 ? 26.570 -19.558 197.769 0.56 589.46 128 LYS I N 1
ATOM 6359 C CA . LYS F 6 128 ? 27.112 -20.860 197.348 0.56 589.46 128 LYS I CA 1
ATOM 6360 C C . LYS F 6 128 ? 26.391 -21.397 196.107 0.56 589.46 128 LYS I C 1
ATOM 6361 O O . LYS F 6 128 ? 25.167 -21.303 195.995 0.56 589.46 128 LYS I O 1
ATOM 6367 N N . GLU F 6 129 ? 27.149 -21.977 195.192 0.56 589.46 129 GLU I N 1
ATOM 6368 C CA . GLU F 6 129 ? 26.575 -22.522 193.981 0.56 589.46 129 GLU I CA 1
ATOM 6369 C C . GLU F 6 129 ? 26.113 -23.971 194.206 0.56 589.46 129 GLU I C 1
ATOM 6370 O O . GLU F 6 129 ? 26.895 -24.818 194.651 0.56 589.46 129 GLU I O 1
ATOM 6376 N N . LEU F 6 130 ? 24.829 -24.230 193.942 0.56 589.46 130 LEU I N 1
ATOM 6377 C CA . LEU F 6 130 ? 24.222 -25.556 194.109 0.56 589.46 130 LEU I CA 1
ATOM 6378 C C . LEU F 6 130 ? 24.122 -26.357 192.820 0.56 589.46 130 LEU I C 1
ATOM 6379 O O . LEU F 6 130 ? 24.256 -27.589 192.817 0.56 589.46 130 LEU I O 1
ATOM 6384 N N . LYS F 6 131 ? 23.860 -25.650 191.725 0.56 589.46 131 LYS I N 1
ATOM 6385 C CA . LYS F 6 131 ? 23.672 -26.255 190.421 0.56 589.46 131 LYS I CA 1
ATOM 6386 C C . LYS F 6 131 ? 24.054 -25.220 189.357 0.56 589.46 131 LYS I C 1
ATOM 6387 O O . LYS F 6 131 ? 23.848 -24.014 189.568 0.56 589.46 131 LYS I O 1
ATOM 6393 N N . ARG F 6 132 ? 24.565 -25.701 188.224 0.56 589.46 132 ARG I N 1
ATOM 6394 C CA . ARG F 6 132 ? 24.962 -24.871 187.068 0.56 589.46 132 ARG I CA 1
ATOM 6395 C C . ARG F 6 132 ? 24.560 -25.677 185.850 0.56 589.46 132 ARG I C 1
ATOM 6396 O O . ARG F 6 132 ? 24.818 -26.880 185.823 0.56 589.46 132 ARG I O 1
ATOM 6404 N N . GLU F 6 133 ? 23.971 -25.023 184.844 0.56 589.46 133 GLU I N 1
ATOM 6405 C CA . GLU F 6 133 ? 23.533 -25.714 183.625 0.56 589.46 133 GLU I CA 1
ATOM 6406 C C . GLU F 6 133 ? 23.381 -24.780 182.421 0.56 589.46 133 GLU I C 1
ATOM 6407 O O . GLU F 6 133 ? 23.031 -23.616 182.566 0.56 589.46 133 GLU I O 1
ATOM 6413 N N . PRO F 6 134 ? 23.699 -25.267 181.217 0.56 589.46 134 PRO I N 1
ATOM 6414 C CA . PRO F 6 134 ? 23.539 -24.405 180.042 0.56 589.46 134 PRO I CA 1
ATOM 6415 C C . PRO F 6 134 ? 22.037 -24.096 179.932 0.56 589.46 134 PRO I C 1
ATOM 6416 O O . PRO F 6 134 ? 21.196 -24.925 180.303 0.56 589.46 134 PRO I O 1
ATOM 6420 N N . ALA F 6 135 ? 21.689 -22.897 179.480 0.56 589.46 135 ALA I N 1
ATOM 6421 C CA . ALA F 6 135 ? 20.275 -22.534 179.348 0.56 589.46 135 ALA I CA 1
ATOM 6422 C C . ALA F 6 135 ? 19.648 -23.212 178.135 0.56 589.46 135 ALA I C 1
ATOM 6423 O O . ALA F 6 135 ? 20.051 -22.947 177.002 0.56 589.46 135 ALA I O 1
ATOM 6425 N N . VAL F 6 136 ? 18.679 -24.095 178.364 0.56 589.46 136 VAL I N 1
ATOM 6426 C CA . VAL F 6 136 ? 18.011 -24.774 177.259 0.56 589.46 136 VAL I CA 1
ATOM 6427 C C . VAL F 6 136 ? 16.485 -24.663 177.382 0.56 589.46 136 VAL I C 1
ATOM 6428 O O . VAL F 6 136 ? 15.940 -24.624 178.481 0.56 589.46 136 VAL I O 1
ATOM 6432 N N . GLY F 6 137 ? 15.816 -24.529 176.240 0.56 589.46 137 GLY I N 1
ATOM 6433 C CA . GLY F 6 137 ? 14.366 -24.417 176.211 0.56 589.46 137 GLY I CA 1
ATOM 6434 C C . GLY F 6 137 ? 13.848 -23.020 176.456 0.56 589.46 137 GLY I C 1
ATOM 6435 O O . GLY F 6 137 ? 14.622 -22.081 176.684 0.56 589.46 137 GLY I O 1
ATOM 6436 N N . GLU F 6 138 ? 12.531 -22.874 176.409 0.56 589.46 138 GLU I N 1
ATOM 6437 C CA . GLU F 6 138 ? 11.910 -21.574 176.633 0.56 589.46 138 GLU I CA 1
ATOM 6438 C C . GLU F 6 138 ? 10.597 -21.698 177.371 0.56 589.46 138 GLU I C 1
ATOM 6439 O O . GLU F 6 138 ? 9.697 -22.375 176.893 0.56 589.46 138 GLU I O 1
ATOM 6445 N N . PRO F 6 139 ? 10.545 -21.233 178.628 0.56 589.46 139 PRO I N 1
ATOM 6446 C CA . PRO F 6 139 ? 11.671 -20.623 179.348 0.56 589.46 139 PRO I CA 1
ATOM 6447 C C . PRO F 6 139 ? 12.680 -21.708 179.730 0.56 589.46 139 PRO I C 1
ATOM 6448 O O . PRO F 6 139 ? 12.323 -22.877 179.809 0.56 589.46 139 PRO I O 1
ATOM 6452 N N . ALA F 6 140 ? 13.949 -21.325 179.874 0.56 589.46 140 ALA I N 1
ATOM 6453 C CA . ALA F 6 140 ? 15.009 -22.273 180.254 0.56 589.46 140 ALA I CA 1
ATOM 6454 C C . ALA F 6 140 ? 14.823 -22.551 181.742 0.56 589.46 140 ALA I C 1
ATOM 6455 O O . ALA F 6 140 ? 14.823 -21.635 182.550 0.56 589.46 140 ALA I O 1
ATOM 6457 N N . GLU F 6 141 ? 14.505 -23.790 182.076 0.56 589.46 141 GLU I N 1
ATOM 6458 C CA . GLU F 6 141 ? 14.304 -24.161 183.472 0.56 589.46 141 GLU I CA 1
ATOM 6459 C C . GLU F 6 141 ? 15.511 -24.938 183.977 0.56 589.46 141 GLU I C 1
ATOM 6460 O O . GLU F 6 141 ? 16.153 -25.676 183.200 0.56 589.46 141 GLU I O 1
ATOM 6466 N N . VAL F 6 142 ? 15.829 -24.733 185.262 0.56 589.46 142 VAL I N 1
ATOM 6467 C CA . VAL F 6 142 ? 16.913 -25.451 185.959 0.56 589.46 142 VAL I CA 1
ATOM 6468 C C . VAL F 6 142 ? 16.377 -25.796 187.356 0.56 589.46 142 VAL I C 1
ATOM 6469 O O . VAL F 6 142 ? 15.843 -24.929 188.042 0.56 589.46 142 VAL I O 1
ATOM 6473 N N . THR F 6 143 ? 16.472 -27.067 187.747 0.56 589.46 143 THR I N 1
ATOM 6474 C CA . THR F 6 143 ? 15.950 -27.528 189.036 0.56 589.46 143 THR I CA 1
ATOM 6475 C C . THR F 6 143 ? 16.940 -28.324 189.911 0.56 589.46 143 THR I C 1
ATOM 6476 O O . THR F 6 143 ? 17.892 -28.935 189.399 0.56 589.46 143 THR I O 1
ATOM 6480 N N . THR F 6 144 ? 16.697 -28.314 191.226 0.56 589.46 144 THR I N 1
ATOM 6481 C CA . THR F 6 144 ? 17.533 -29.069 192.170 0.56 589.46 144 THR I CA 1
ATOM 6482 C C . THR F 6 144 ? 16.780 -29.326 193.477 0.56 589.46 144 THR I C 1
ATOM 6483 O O . THR F 6 144 ? 15.919 -28.541 193.875 0.56 589.46 144 THR I O 1
ATOM 6487 N N . THR F 6 145 ? 17.049 -30.466 194.101 0.56 589.46 145 THR I N 1
ATOM 6488 C CA . THR F 6 145 ? 16.409 -30.788 195.367 0.56 589.46 145 THR I CA 1
ATOM 6489 C C . THR F 6 145 ? 17.304 -30.278 196.470 0.56 589.46 145 THR I C 1
ATOM 6490 O O . THR F 6 145 ? 18.514 -30.159 196.298 0.56 589.46 145 THR I O 1
ATOM 6494 N N . VAL F 6 146 ? 16.692 -29.930 197.586 0.56 589.46 146 VAL I N 1
ATOM 6495 C CA . VAL F 6 146 ? 17.388 -29.412 198.745 0.56 589.46 146 VAL I CA 1
ATOM 6496 C C . VAL F 6 146 ? 16.774 -30.068 199.985 0.56 589.46 146 VAL I C 1
ATOM 6497 O O . VAL F 6 146 ? 15.569 -29.936 200.232 0.56 589.46 146 VAL I O 1
ATOM 6501 N N . LEU F 6 147 ? 17.587 -30.835 200.707 0.56 589.46 147 LEU I N 1
ATOM 6502 C CA . LEU F 6 147 ? 17.149 -31.511 201.924 0.56 589.46 147 LEU I CA 1
ATOM 6503 C C . LEU F 6 147 ? 17.078 -30.493 203.046 0.56 589.46 147 LEU I C 1
ATOM 6504 O O . LEU F 6 147 ? 18.101 -30.081 203.570 0.56 589.46 147 LEU I O 1
ATOM 6509 N N . VAL F 6 148 ? 15.869 -30.111 203.430 0.56 589.46 148 VAL I N 1
ATOM 6510 C CA . VAL F 6 148 ? 15.699 -29.111 204.483 0.56 589.46 148 VAL I CA 1
ATOM 6511 C C . VAL F 6 148 ? 16.307 -29.544 205.814 0.56 589.46 148 VAL I C 1
ATOM 6512 O O . VAL F 6 148 ? 15.915 -30.559 206.392 0.56 589.46 148 VAL I O 1
ATOM 6516 N N . ARG F 6 149 ? 17.292 -28.776 206.270 0.56 589.46 149 ARG I N 1
ATOM 6517 C CA . ARG F 6 149 ? 17.978 -29.019 207.544 0.56 589.46 149 ARG I CA 1
ATOM 6518 C C . ARG F 6 149 ? 17.652 -27.823 208.431 0.56 589.46 149 ARG I C 1
ATOM 6519 O O . ARG F 6 149 ? 17.095 -26.837 207.953 0.56 589.46 149 ARG I O 1
ATOM 6527 N N . ARG F 6 150 ? 17.978 -27.906 209.718 0.56 589.46 150 ARG I N 1
ATOM 6528 C CA . ARG F 6 150 ? 17.742 -26.764 210.599 0.56 589.46 150 ARG I CA 1
ATOM 6529 C C . ARG F 6 150 ? 18.792 -25.745 210.172 0.56 589.46 150 ARG I C 1
ATOM 6530 O O . ARG F 6 150 ? 18.632 -24.538 210.379 0.56 589.46 150 ARG I O 1
ATOM 6538 N N . ASP F 6 151 ? 19.879 -26.273 209.598 0.56 589.46 151 ASP I N 1
ATOM 6539 C CA . ASP F 6 151 ? 20.986 -25.481 209.067 0.56 589.46 151 ASP I CA 1
ATOM 6540 C C . ASP F 6 151 ? 20.371 -24.485 208.087 0.56 589.46 151 ASP I C 1
ATOM 6541 O O . ASP F 6 151 ? 20.808 -23.344 207.992 0.56 589.46 151 ASP I O 1
ATOM 6546 N N . HIS F 6 152 ? 19.393 -24.955 207.312 0.56 589.46 152 HIS I N 1
ATOM 6547 C CA . HIS F 6 152 ? 18.665 -24.110 206.366 0.56 589.46 152 HIS I CA 1
ATOM 6548 C C . HIS F 6 152 ? 17.675 -23.327 207.219 0.56 589.46 152 HIS I C 1
ATOM 6549 O O . HIS F 6 152 ? 16.605 -23.830 207.566 0.56 589.46 152 HIS I O 1
ATOM 6556 N N . HIS F 6 153 ? 18.056 -22.111 207.584 0.56 589.46 153 HIS I N 1
ATOM 6557 C CA . HIS F 6 153 ? 17.230 -21.259 208.424 0.56 589.46 153 HIS I CA 1
ATOM 6558 C C . HIS F 6 153 ? 16.753 -20.038 207.646 0.56 589.46 153 HIS I C 1
ATOM 6559 O O . HIS F 6 153 ? 15.785 -20.107 206.894 0.56 589.46 153 HIS I O 1
ATOM 6566 N N . GLY F 6 154 ? 17.434 -18.915 207.849 0.56 589.46 154 GLY I N 1
ATOM 6567 C CA . GLY F 6 154 ? 17.098 -17.729 207.109 0.56 589.46 154 GLY I CA 1
ATOM 6568 C C . GLY F 6 154 ? 17.932 -17.749 205.843 0.56 589.46 154 GLY I C 1
ATOM 6569 O O . GLY F 6 154 ? 18.351 -16.725 205.337 0.56 589.46 154 GLY I O 1
ATOM 6570 N N . ALA F 6 155 ? 18.158 -18.951 205.345 0.56 589.46 155 ALA I N 1
ATOM 6571 C CA . ALA F 6 155 ? 18.914 -19.145 204.116 0.56 589.46 155 ALA I CA 1
ATOM 6572 C C . ALA F 6 155 ? 18.072 -18.621 202.964 0.56 589.46 155 ALA I C 1
ATOM 6573 O O . ALA F 6 155 ? 16.951 -19.085 202.732 0.56 589.46 155 ALA I O 1
ATOM 6575 N N . ASN F 6 156 ? 18.625 -17.663 202.253 0.56 589.46 156 ASN I N 1
ATOM 6576 C CA . ASN F 6 156 ? 17.965 -17.111 201.108 0.56 589.46 156 ASN I CA 1
ATOM 6577 C C . ASN F 6 156 ? 18.502 -17.860 199.893 0.56 589.46 156 ASN I C 1
ATOM 6578 O O . ASN F 6 156 ? 19.723 -18.010 199.750 0.56 589.46 156 ASN I O 1
ATOM 6583 N N . PHE F 6 157 ? 17.611 -18.350 199.026 0.56 589.46 157 PHE I N 1
ATOM 6584 C CA . PHE F 6 157 ? 18.065 -19.052 197.839 0.56 589.46 157 PHE I CA 1
ATOM 6585 C C . PHE F 6 157 ? 17.792 -18.168 196.640 0.56 589.46 157 PHE I C 1
ATOM 6586 O O . PHE F 6 157 ? 16.843 -17.379 196.644 0.56 589.46 157 PHE I O 1
ATOM 6594 N N . SER F 6 158 ? 18.618 -18.261 195.605 0.56 589.46 158 SER I N 1
ATOM 6595 C CA . SER F 6 158 ? 18.414 -17.413 194.435 0.56 589.46 158 SER I CA 1
ATOM 6596 C C . SER F 6 158 ? 18.873 -18.105 193.169 0.56 589.46 158 SER I C 1
ATOM 6597 O O . SER F 6 158 ? 19.421 -19.214 193.224 0.56 589.46 158 SER I O 1
ATOM 6600 N N . CYS F 6 159 ? 18.543 -17.485 192.036 0.56 589.46 159 CYS I N 1
ATOM 6601 C CA . CYS F 6 159 ? 18.912 -17.984 190.720 0.56 589.46 159 CYS I CA 1
ATOM 6602 C C . CYS F 6 159 ? 19.632 -16.854 190.007 0.56 589.46 159 CYS I C 1
ATOM 6603 O O . CYS F 6 159 ? 19.241 -15.694 190.117 0.56 589.46 159 CYS I O 1
ATOM 6606 N N . ARG F 6 160 ? 20.662 -17.206 189.248 0.56 589.46 160 ARG I N 1
ATOM 6607 C CA . ARG F 6 160 ? 21.478 -16.230 188.544 0.56 589.46 160 ARG I CA 1
ATOM 6608 C C . ARG F 6 160 ? 21.744 -16.734 187.139 0.56 589.46 160 ARG I C 1
ATOM 6609 O O . ARG F 6 160 ? 21.790 -17.938 186.904 0.56 589.46 160 ARG I O 1
ATOM 6617 N N . THR F 6 161 ? 21.844 -15.816 186.188 0.56 589.46 161 THR I N 1
ATOM 6618 C CA . THR F 6 161 ? 22.172 -16.201 184.828 0.56 589.46 161 THR I CA 1
ATOM 6619 C C . THR F 6 161 ? 23.486 -15.531 184.525 0.56 589.46 161 THR I C 1
ATOM 6620 O O . THR F 6 161 ? 23.765 -14.466 185.082 0.56 589.46 161 THR I O 1
ATOM 6624 N N . GLU F 6 162 ? 24.311 -16.190 183.712 0.56 589.46 162 GLU I N 1
ATOM 6625 C CA . GLU F 6 162 ? 25.604 -15.637 183.299 0.56 589.46 162 GLU I CA 1
ATOM 6626 C C . GLU F 6 162 ? 25.677 -15.671 181.774 0.56 589.46 162 GLU I C 1
ATOM 6627 O O . GLU F 6 162 ? 25.687 -16.743 181.173 0.56 589.46 162 GLU I O 1
ATOM 6633 N N . LEU F 6 163 ? 25.669 -14.498 181.153 0.56 589.46 163 LEU I N 1
ATOM 6634 C CA . LEU F 6 163 ? 25.747 -14.393 179.688 0.56 589.46 163 LEU I CA 1
ATOM 6635 C C . LEU F 6 163 ? 27.190 -14.043 179.475 0.56 589.46 163 LEU I C 1
ATOM 6636 O O . LEU F 6 163 ? 27.559 -12.856 179.519 0.56 589.46 163 LEU I O 1
ATOM 6641 N N . ASP F 6 164 ? 28.010 -15.063 179.258 0.56 589.46 164 ASP I N 1
ATOM 6642 C CA . ASP F 6 164 ? 29.443 -14.831 179.129 0.56 589.46 164 ASP I CA 1
ATOM 6643 C C . ASP F 6 164 ? 29.929 -14.510 177.731 0.56 589.46 164 ASP I C 1
ATOM 6644 O O . ASP F 6 164 ? 30.234 -15.416 176.952 0.56 589.46 164 ASP I O 1
ATOM 6649 N N . LEU F 6 165 ? 30.056 -13.222 177.434 0.56 589.46 165 LEU I N 1
ATOM 6650 C CA . LEU F 6 165 ? 30.512 -12.803 176.106 0.56 589.46 165 LEU I CA 1
ATOM 6651 C C . LEU F 6 165 ? 31.986 -12.444 176.069 0.56 589.46 165 LEU I C 1
ATOM 6652 O O . LEU F 6 165 ? 32.464 -11.906 175.062 0.56 589.46 165 LEU I O 1
ATOM 6657 N N . ARG F 6 166 ? 32.700 -12.694 177.166 0.56 589.46 166 ARG I N 1
ATOM 6658 C CA . ARG F 6 166 ? 34.130 -12.397 177.216 0.56 589.46 166 ARG I CA 1
ATOM 6659 C C . ARG F 6 166 ? 34.874 -13.068 176.068 0.56 589.46 166 ARG I C 1
ATOM 6660 O O . ARG F 6 166 ? 35.779 -12.478 175.496 0.56 589.46 166 ARG I O 1
ATOM 6668 N N . PRO F 6 167 ? 34.533 -14.328 175.728 0.56 589.46 167 PRO I N 1
ATOM 6669 C CA . PRO F 6 167 ? 35.301 -14.883 174.611 0.56 589.46 167 PRO I CA 1
ATOM 6670 C C . PRO F 6 167 ? 35.041 -14.208 173.256 0.56 589.46 167 PRO I C 1
ATOM 6671 O O . PRO F 6 167 ? 35.724 -14.504 172.281 0.56 589.46 167 PRO I O 1
ATOM 6675 N N . GLN F 6 168 ? 34.067 -13.298 173.220 0.56 589.46 168 GLN I N 1
ATOM 6676 C CA . GLN F 6 168 ? 33.721 -12.572 172.002 0.56 589.46 168 GLN I CA 1
ATOM 6677 C C . GLN F 6 168 ? 34.299 -11.164 172.068 0.56 589.46 168 GLN I C 1
ATOM 6678 O O . GLN F 6 168 ? 34.131 -10.382 171.140 0.56 589.46 168 GLN I O 1
ATOM 6684 N N . GLY F 6 169 ? 34.931 -10.827 173.188 0.56 589.46 169 GLY I N 1
ATOM 6685 C CA . GLY F 6 169 ? 35.525 -9.518 173.337 0.56 589.46 169 GLY I CA 1
ATOM 6686 C C . GLY F 6 169 ? 34.727 -8.559 174.194 0.56 589.46 169 GLY I C 1
ATOM 6687 O O . GLY F 6 169 ? 35.073 -7.390 174.292 0.56 589.46 169 GLY I O 1
ATOM 6688 N N . LEU F 6 170 ? 33.647 -9.046 174.807 0.56 589.46 170 LEU I N 1
ATOM 6689 C CA . LEU F 6 170 ? 32.823 -8.183 175.651 0.56 589.46 170 LEU I CA 1
ATOM 6690 C C . LEU F 6 170 ? 32.985 -8.582 177.115 0.56 589.46 170 LEU I C 1
ATOM 6691 O O . LEU F 6 170 ? 34.088 -8.897 177.560 0.56 589.46 170 LEU I O 1
ATOM 6696 N N . GLU F 6 171 ? 31.898 -8.582 177.869 0.56 589.46 171 GLU I N 1
ATOM 6697 C CA . GLU F 6 171 ? 31.992 -8.950 179.260 0.56 589.46 171 GLU I CA 1
ATOM 6698 C C . GLU F 6 171 ? 30.931 -9.964 179.633 0.56 589.46 171 GLU I C 1
ATOM 6699 O O . GLU F 6 171 ? 30.191 -10.461 178.780 0.56 589.46 171 GLU I O 1
ATOM 6705 N N . LEU F 6 172 ? 30.962 -10.368 180.889 0.56 589.46 172 LEU I N 1
ATOM 6706 C CA . LEU F 6 172 ? 29.993 -11.311 181.412 0.56 589.46 172 LEU I CA 1
ATOM 6707 C C . LEU F 6 172 ? 28.897 -10.435 181.967 0.56 589.46 172 LEU I C 1
ATOM 6708 O O . LEU F 6 172 ? 29.179 -9.524 182.730 0.56 589.46 172 LEU I O 1
ATOM 6713 N N . PHE F 6 173 ? 27.665 -10.681 181.546 0.56 589.46 173 PHE I N 1
ATOM 6714 C CA . PHE F 6 173 ? 26.522 -9.928 182.031 0.56 589.46 173 PHE I CA 1
ATOM 6715 C C . PHE F 6 173 ? 25.734 -10.866 182.952 0.56 589.46 173 PHE I C 1
ATOM 6716 O O . PHE F 6 173 ? 25.325 -11.954 182.535 0.56 589.46 173 PHE I O 1
ATOM 6724 N N . GLU F 6 174 ? 25.520 -10.461 184.197 0.56 589.46 174 GLU I N 1
ATOM 6725 C CA . GLU F 6 174 ? 24.779 -11.296 185.152 0.56 589.46 174 GLU I CA 1
ATOM 6726 C C . GLU F 6 174 ? 23.402 -10.714 185.495 0.56 589.46 174 GLU I C 1
ATOM 6727 O O . GLU F 6 174 ? 23.204 -9.503 185.478 0.56 589.46 174 GLU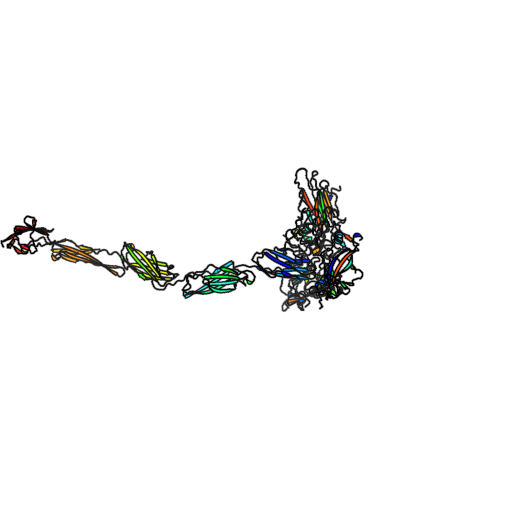 I O 1
ATOM 6733 N N . ASN F 6 175 ? 22.479 -11.590 185.871 0.56 589.46 175 ASN I N 1
ATOM 6734 C CA . ASN F 6 175 ? 21.146 -11.175 186.302 0.56 589.46 175 ASN I CA 1
ATOM 6735 C C . ASN F 6 175 ? 20.747 -12.062 187.476 0.56 589.46 175 ASN I C 1
ATOM 6736 O O . ASN F 6 175 ? 21.122 -13.229 187.525 0.56 589.46 175 ASN I O 1
ATOM 6741 N N . THR F 6 176 ? 19.977 -11.524 188.409 0.56 589.46 176 THR I N 1
ATOM 6742 C CA . THR F 6 176 ? 19.574 -12.303 189.566 0.56 589.46 176 THR I CA 1
ATOM 6743 C C . THR F 6 176 ? 18.087 -12.147 189.860 0.56 589.46 176 THR I C 1
ATOM 6744 O O . THR F 6 176 ? 17.508 -11.085 189.620 0.56 589.46 176 THR I O 1
ATOM 6748 N N . SER F 6 177 ? 17.472 -13.211 190.372 0.56 589.46 177 SER I N 1
ATOM 6749 C CA . SER F 6 177 ? 16.051 -13.169 190.705 0.56 589.46 177 SER I CA 1
ATOM 6750 C C . SER F 6 177 ? 15.868 -12.635 192.119 0.56 589.46 177 SER I C 1
ATOM 6751 O O . SER F 6 177 ? 16.844 -12.325 192.815 0.56 589.46 177 SER I O 1
ATOM 6754 N N . ALA F 6 178 ? 14.614 -12.523 192.535 0.56 589.46 178 ALA I N 1
ATOM 6755 C CA . ALA F 6 178 ? 14.300 -12.119 193.898 0.56 589.46 178 ALA I CA 1
ATOM 6756 C C . ALA F 6 178 ? 14.733 -13.335 194.752 0.56 589.46 178 ALA I C 1
ATOM 6757 O O . ALA F 6 178 ? 14.711 -14.476 194.278 0.56 589.46 178 ALA I O 1
ATOM 6759 N N . PRO F 6 179 ? 15.192 -13.107 195.985 0.56 589.46 179 PRO I N 1
ATOM 6760 C CA . PRO F 6 179 ? 15.600 -14.265 196.777 0.56 589.46 179 PRO I CA 1
ATOM 6761 C C . PRO F 6 179 ? 14.386 -14.988 197.383 0.56 589.46 179 PRO I C 1
ATOM 6762 O O . PRO F 6 179 ? 13.291 -14.437 197.431 0.56 589.46 179 PRO I O 1
ATOM 6766 N N . TYR F 6 180 ? 14.586 -16.231 197.807 0.56 589.46 180 TYR I N 1
ATOM 6767 C CA . TYR F 6 180 ? 13.538 -17.027 198.426 0.56 589.46 180 TYR I CA 1
ATOM 6768 C C . TYR F 6 180 ? 14.024 -17.352 199.834 0.56 589.46 180 TYR I C 1
ATOM 6769 O O . TYR F 6 180 ? 15.115 -17.852 200.002 0.56 589.46 180 TYR I O 1
ATOM 6778 N N . GLN F 6 181 ? 13.240 -17.010 200.846 0.56 589.46 181 GLN I N 1
ATOM 6779 C CA . GLN F 6 181 ? 13.629 -17.297 202.228 0.56 589.46 181 GLN I CA 1
ATOM 6780 C C . GLN F 6 181 ? 12.886 -18.514 202.729 0.56 589.46 181 GLN I C 1
ATOM 6781 O O . GLN F 6 181 ? 11.667 -18.596 202.594 0.56 589.46 181 GLN I O 1
ATOM 6787 N N . LEU F 6 182 ? 13.632 -19.450 203.303 0.56 589.46 182 LEU I N 1
ATOM 6788 C CA . LEU F 6 182 ? 13.061 -20.673 203.843 0.56 589.46 182 LEU I CA 1
ATOM 6789 C C . LEU F 6 182 ? 12.596 -20.458 205.288 0.56 589.46 182 LEU I C 1
ATOM 6790 O O . LEU F 6 182 ? 13.402 -20.176 206.170 0.56 589.46 182 LEU I O 1
ATOM 6795 N N . GLN F 6 183 ? 11.285 -20.507 205.516 0.56 589.46 183 GLN I N 1
ATOM 6796 C CA . GLN F 6 183 ? 10.751 -20.359 206.867 0.56 589.46 183 GLN I CA 1
ATOM 6797 C C . GLN F 6 183 ? 10.307 -21.755 207.297 0.56 589.46 183 GLN I C 1
ATOM 6798 O O . GLN F 6 183 ? 9.322 -22.271 206.795 0.56 589.46 183 GLN I O 1
ATOM 6804 N N . THR F 6 184 ? 11.086 -22.410 208.161 0.56 589.46 184 THR I N 1
ATOM 6805 C CA . THR F 6 184 ? 10.817 -23.798 208.552 0.56 589.46 184 THR I CA 1
ATOM 6806 C C . THR F 6 184 ? 10.092 -23.816 209.864 0.56 589.46 184 THR I C 1
ATOM 6807 O O . THR F 6 184 ? 9.473 -22.823 210.246 0.56 589.46 184 THR I O 1
ATOM 6811 N N . PHE F 6 185 ? 10.141 -24.914 210.534 0.56 589.46 185 PHE I N 1
ATOM 6812 C CA . PHE F 6 185 ? 9.480 -24.840 211.831 0.56 589.46 185 PHE I CA 1
ATOM 6813 C C . PHE F 6 185 ? 9.906 -25.985 212.689 0.56 589.46 185 PHE I C 1
ATOM 6814 O O . PHE F 6 185 ? 11.055 -26.314 212.924 0.56 589.46 185 PHE I O 1
ATOM 6822 N N . VAL F 6 186 ? 8.840 -26.594 213.144 0.24 589.46 186 VAL I N 1
ATOM 6823 C CA . VAL F 6 186 ? 8.732 -27.773 213.963 0.24 589.46 186 VAL I CA 1
ATOM 6824 C C . VAL F 6 186 ? 8.321 -27.505 215.367 0.24 589.46 186 VAL I C 1
ATOM 6825 O O . VAL F 6 186 ? 8.969 -26.920 216.230 0.24 589.46 186 VAL I O 1
ATOM 6829 N N . LEU F 6 187 ? 7.118 -28.054 215.385 0.24 589.46 187 LEU I N 1
ATOM 6830 C CA . LEU F 6 187 ? 6.105 -28.132 216.391 0.24 589.46 187 LEU I CA 1
ATOM 6831 C C . LEU F 6 187 ? 5.849 -29.570 216.824 0.24 589.46 187 LEU I C 1
ATOM 6832 O O . LEU F 6 187 ? 5.028 -30.282 216.242 0.24 589.46 187 LEU I O 1
ATOM 6837 N N . PRO F 6 188 ? 6.560 -30.007 217.853 0.24 589.46 188 PRO I N 1
ATOM 6838 C CA . PRO F 6 188 ? 6.426 -31.333 218.455 0.24 589.46 188 PRO I CA 1
ATOM 6839 C C . PRO F 6 188 ? 5.002 -31.631 218.846 0.24 589.46 188 PRO I C 1
ATOM 6840 O O . PRO F 6 188 ? 4.240 -30.725 219.177 0.24 589.46 188 PRO I O 1
ATOM 6844 N N . ALA F 6 189 ? 4.639 -32.906 218.772 0.24 589.46 189 ALA I N 1
ATOM 6845 C CA . ALA F 6 189 ? 3.293 -33.333 219.099 0.24 589.46 189 ALA I CA 1
ATOM 6846 C C . ALA F 6 189 ? 3.075 -33.635 220.578 0.24 589.46 189 ALA I C 1
ATOM 6847 O O . ALA F 6 189 ? 2.935 -34.794 220.964 0.24 589.46 189 ALA I O 1
ATOM 6849 N N . THR F 6 190 ? 3.122 -32.598 221.413 0.24 589.46 190 THR I N 1
ATOM 6850 C CA . THR F 6 190 ? 2.861 -32.730 222.850 0.24 589.46 190 THR I CA 1
ATOM 6851 C C . THR F 6 190 ? 2.147 -31.447 223.256 0.24 589.46 190 THR I C 1
ATOM 6852 O O . THR F 6 190 ? 2.440 -30.388 222.720 0.24 589.46 190 THR I O 1
ATOM 6856 N N . PRO F 6 191 ? 1.149 -31.535 224.154 0.24 589.46 191 PRO I N 1
ATOM 6857 C CA . PRO F 6 191 ? 0.390 -30.366 224.607 0.24 589.46 191 PRO I CA 1
ATOM 6858 C C . PRO F 6 191 ? 1.197 -29.358 225.377 0.24 589.46 191 PRO I C 1
ATOM 6859 O O . PRO F 6 191 ? 2.146 -29.706 226.075 0.24 589.46 191 PRO I O 1
ATOM 6863 N N . PRO F 6 192 ? 0.871 -28.075 225.203 0.24 589.46 192 PRO I N 1
ATOM 6864 C CA . PRO F 6 192 ? 1.590 -27.020 225.922 0.24 589.46 192 PRO I CA 1
ATOM 6865 C C . PRO F 6 192 ? 1.264 -27.094 227.415 0.24 589.46 192 PRO I C 1
ATOM 6866 O O . PRO F 6 192 ? 0.244 -27.656 227.801 0.24 589.46 192 PRO I O 1
ATOM 6870 N N . GLN F 6 193 ? 2.170 -26.590 228.248 0.24 589.46 193 GLN I N 1
ATOM 6871 C CA . GLN F 6 193 ? 1.970 -26.598 229.692 0.24 589.46 193 GLN I CA 1
ATOM 6872 C C . GLN F 6 193 ? 0.984 -25.490 230.014 0.24 589.46 193 GLN I C 1
ATOM 6873 O O . GLN F 6 193 ? 1.154 -24.355 229.574 0.24 589.46 193 GLN I O 1
ATOM 6879 N N . LEU F 6 194 ? -0.071 -25.832 230.742 0.24 589.46 194 LEU I N 1
ATOM 6880 C CA . LEU F 6 194 ? -1.091 -24.853 231.081 0.24 589.46 194 LEU I CA 1
ATOM 6881 C C . LEU F 6 194 ? -1.320 -24.766 232.572 0.24 589.46 194 LEU I C 1
ATOM 6882 O O . LEU F 6 194 ? -1.813 -25.701 233.189 0.24 589.46 194 LEU I O 1
ATOM 6887 N N . VAL F 6 195 ? -0.985 -23.626 233.149 0.24 589.46 195 VAL I N 1
ATOM 6888 C CA . VAL F 6 195 ? -1.157 -23.433 234.571 0.24 589.46 195 VAL I CA 1
ATOM 6889 C C . VAL F 6 195 ? -2.317 -22.499 234.852 0.24 589.46 195 VAL I C 1
ATOM 6890 O O . VAL F 6 195 ? -2.329 -21.354 234.391 0.24 589.46 195 VAL I O 1
ATOM 6894 N N . SER F 6 196 ? -3.279 -22.978 235.637 0.24 589.46 196 SER I N 1
ATOM 6895 C CA . SER F 6 196 ? -4.448 -22.178 235.978 0.24 589.46 196 SER I CA 1
ATOM 6896 C C . SER F 6 196 ? -5.194 -22.707 237.191 0.24 589.46 196 SER I C 1
ATOM 6897 O O . SER F 6 196 ? -5.180 -23.906 237.452 0.24 589.46 196 SER I O 1
ATOM 6900 N N . PRO F 6 197 ? -5.854 -21.813 237.953 0.24 589.46 197 PRO I N 1
ATOM 6901 C CA . PRO F 6 197 ? -6.611 -22.236 239.137 0.24 589.46 197 PRO I CA 1
ATOM 6902 C C . PRO F 6 197 ? -7.807 -23.068 238.685 0.24 589.46 197 PRO I C 1
ATOM 6903 O O . PRO F 6 197 ? -8.520 -22.673 237.766 0.24 589.46 197 PRO I O 1
ATOM 6907 N N . ARG F 6 198 ? -8.008 -24.229 239.305 0.24 589.46 198 ARG I N 1
ATOM 6908 C CA . ARG F 6 198 ? -9.114 -25.113 238.932 0.24 589.46 198 ARG I CA 1
ATOM 6909 C C . ARG F 6 198 ? -10.466 -24.512 239.340 0.24 589.46 198 ARG I C 1
ATOM 6910 O O . ARG F 6 198 ? -11.527 -24.964 238.897 0.24 589.46 198 ARG I O 1
ATOM 6918 N N . VAL F 6 199 ? -10.401 -23.428 240.108 0.24 589.46 199 VAL I N 1
ATOM 6919 C CA . VAL F 6 199 ? -11.580 -22.749 240.628 0.24 589.46 199 VAL I CA 1
ATOM 6920 C C . VAL F 6 199 ? -11.477 -21.217 240.571 0.24 589.46 199 VAL I C 1
ATOM 6921 O O . VAL F 6 199 ? -10.427 -20.640 240.847 0.24 589.46 199 VAL I O 1
ATOM 6925 N N . LEU F 6 200 ? -12.577 -20.553 240.246 0.24 589.46 200 LEU I N 1
ATOM 6926 C CA . LEU F 6 200 ? -12.556 -19.098 240.146 0.24 589.46 200 LEU I CA 1
ATOM 6927 C C . LEU F 6 200 ? -13.902 -18.466 240.479 0.24 589.46 200 LEU I C 1
ATOM 6928 O O . LEU F 6 200 ? -14.934 -18.826 239.906 0.24 589.46 200 LEU I O 1
ATOM 6933 N N . GLU F 6 201 ? -13.872 -17.480 241.365 0.24 589.46 201 GLU I N 1
ATOM 6934 C CA . GLU F 6 201 ? -15.084 -16.809 241.800 0.24 589.46 201 GLU I CA 1
ATOM 6935 C C . GLU F 6 201 ? -15.646 -15.795 240.814 0.24 589.46 201 GLU I C 1
ATOM 6936 O O . GLU F 6 201 ? -14.907 -15.188 240.036 0.24 589.46 201 GLU I O 1
ATOM 6942 N N . VAL F 6 202 ? -16.965 -15.611 240.873 0.24 589.46 202 VAL I N 1
ATOM 6943 C CA . VAL F 6 202 ? -17.669 -14.650 240.032 0.24 589.46 202 VAL I CA 1
ATOM 6944 C C . VAL F 6 202 ? -17.214 -13.234 240.380 0.24 589.46 202 VAL I C 1
ATOM 6945 O O . VAL F 6 202 ? -16.958 -12.922 241.539 0.24 589.46 202 VAL I O 1
ATOM 6949 N N . ASP F 6 203 ? -17.106 -12.386 239.365 0.24 589.46 203 ASP I N 1
ATOM 6950 C CA . ASP F 6 203 ? -16.704 -10.991 239.532 0.24 589.46 203 ASP I CA 1
ATOM 6951 C C . ASP F 6 203 ? -15.316 -10.774 240.092 0.24 589.46 203 ASP I C 1
ATOM 6952 O O . ASP F 6 203 ? -15.065 -9.740 240.706 0.24 589.46 203 ASP I O 1
ATOM 6957 N N . THR F 6 204 ? -14.435 -11.760 239.952 0.24 589.46 204 THR I N 1
ATOM 6958 C CA . THR F 6 204 ? -13.051 -11.601 240.412 0.24 589.46 204 THR I CA 1
ATOM 6959 C C . THR F 6 204 ? -12.124 -11.849 239.216 0.24 589.46 204 THR I C 1
ATOM 6960 O O . THR F 6 204 ? -12.579 -12.252 238.135 0.24 589.46 204 THR I O 1
ATOM 6964 N N . GLN F 6 205 ? -10.833 -11.591 239.393 0.24 589.46 205 GLN I N 1
ATOM 6965 C CA . GLN F 6 205 ? -9.898 -11.790 238.303 0.24 589.46 205 GLN I CA 1
ATOM 6966 C C . GLN F 6 205 ? -8.998 -13.004 238.489 0.24 589.46 205 GLN I C 1
ATOM 6967 O O . GLN F 6 205 ? -8.584 -13.318 239.604 0.24 589.46 205 GLN I O 1
ATOM 6973 N N . GLY F 6 206 ? -8.716 -13.687 237.379 0.24 589.46 206 GLY I N 1
ATOM 6974 C CA . GLY F 6 206 ? -7.858 -14.859 237.392 0.24 589.46 206 GLY I CA 1
ATOM 6975 C C . GLY F 6 206 ? -6.627 -14.683 236.511 0.24 589.46 206 GLY I C 1
ATOM 6976 O O . GLY F 6 206 ? -6.553 -13.735 235.721 0.24 589.46 206 GLY I O 1
ATOM 6977 N N . THR F 6 207 ? -5.677 -15.614 236.632 0.24 589.46 207 THR I N 1
ATOM 6978 C CA . THR F 6 207 ? -4.430 -15.579 235.862 0.24 589.46 207 THR I CA 1
ATOM 6979 C C . THR F 6 207 ? -4.030 -16.930 235.264 0.24 589.46 207 THR I C 1
ATOM 6980 O O . THR F 6 207 ? -3.732 -17.890 235.979 0.24 589.46 207 THR I O 1
ATOM 6984 N N . VAL F 6 208 ? -3.993 -16.980 233.937 0.24 589.46 208 VAL I N 1
ATOM 6985 C CA . VAL F 6 208 ? -3.626 -18.195 233.216 0.24 589.46 208 VAL I CA 1
ATOM 6986 C C . VAL F 6 208 ? -2.257 -18.013 232.590 0.24 589.46 208 VAL I C 1
ATOM 6987 O O . VAL F 6 208 ? -1.900 -16.909 232.177 0.24 589.46 208 VAL I O 1
ATOM 6991 N N . VAL F 6 209 ? -1.480 -19.090 232.552 0.24 589.46 209 VAL I N 1
ATOM 6992 C CA . VAL F 6 209 ? -0.146 -19.061 231.965 0.24 589.46 209 VAL I CA 1
ATOM 6993 C C . VAL F 6 209 ? 0.045 -20.302 231.115 0.24 589.46 209 VAL I C 1
ATOM 6994 O O . VAL F 6 209 ? -0.085 -21.423 231.598 0.24 589.46 209 VAL I O 1
ATOM 6998 N N . CYS F 6 210 ? 0.337 -20.085 229.839 0.24 589.46 210 CYS I N 1
ATOM 6999 C CA . CYS F 6 210 ? 0.560 -21.172 228.906 0.24 589.46 210 CYS I CA 1
ATOM 7000 C C . CYS F 6 210 ? 1.989 -21.079 228.411 0.24 589.46 210 CYS I C 1
ATOM 7001 O O . CYS F 6 210 ? 2.496 -19.985 228.187 0.24 589.46 210 CYS I O 1
ATOM 7004 N N . SER F 6 211 ? 2.640 -22.220 228.234 0.24 589.46 211 SER I N 1
ATOM 7005 C CA . SER F 6 211 ? 4.021 -22.229 227.770 0.24 589.46 211 SER I CA 1
ATOM 7006 C C . SER F 6 211 ? 4.347 -23.511 227.032 0.24 589.46 211 SER I C 1
ATOM 7007 O O . SER F 6 211 ? 3.680 -24.528 227.203 0.24 589.46 211 SER I O 1
ATOM 7010 N N . LEU F 6 212 ? 5.410 -23.463 226.243 0.24 589.46 212 LEU I N 1
ATOM 7011 C CA . LEU F 6 212 ? 5.840 -24.617 225.472 0.24 589.46 212 LEU I CA 1
ATOM 7012 C C . LEU F 6 212 ? 7.227 -24.347 224.911 0.24 589.46 212 LEU I C 1
ATOM 7013 O O . LEU F 6 212 ? 7.592 -23.187 224.655 0.24 589.46 212 LEU I O 1
ATOM 7018 N N . ASP F 6 213 ? 8.011 -25.413 224.758 0.24 589.46 213 ASP I N 1
ATOM 7019 C CA . ASP F 6 213 ? 9.350 -25.288 224.189 0.24 589.46 213 ASP I CA 1
ATOM 7020 C C . ASP F 6 213 ? 9.671 -26.388 223.177 0.24 589.46 213 ASP I C 1
ATOM 7021 O O . ASP F 6 213 ? 8.863 -27.291 222.934 0.24 589.46 213 ASP I O 1
ATOM 7026 N N . GLY F 6 214 ? 10.832 -26.269 222.550 0.24 589.46 214 GLY I N 1
ATOM 7027 C CA . GLY F 6 214 ? 11.221 -27.242 221.555 0.24 589.46 214 GLY I CA 1
ATOM 7028 C C . GLY F 6 214 ? 10.555 -26.972 220.220 0.24 589.46 214 GLY I C 1
ATOM 7029 O O . GLY F 6 214 ? 10.488 -27.859 219.367 0.24 589.46 214 GLY I O 1
ATOM 7030 N N . LEU F 6 215 ? 10.044 -25.757 220.040 0.24 589.46 215 LEU I N 1
ATOM 7031 C CA . LEU F 6 215 ? 9.404 -25.390 218.788 0.24 589.46 215 LEU I CA 1
ATOM 7032 C C . LEU F 6 215 ? 10.205 -24.300 218.098 0.24 589.46 215 LEU I C 1
ATOM 7033 O O . LEU F 6 215 ? 10.921 -23.543 218.752 0.24 589.46 215 LEU I O 1
ATOM 7038 N N . PHE F 6 216 ? 10.042 -24.198 216.784 0.24 589.46 216 PHE I N 1
ATOM 7039 C CA . PHE F 6 216 ? 10.781 -23.226 215.985 0.24 589.46 216 PHE I CA 1
ATOM 7040 C C . PHE F 6 216 ? 10.061 -22.989 214.664 0.24 589.46 216 PHE I C 1
ATOM 7041 O O . PHE F 6 216 ? 9.654 -23.943 214.011 0.24 589.46 216 PHE I O 1
ATOM 7049 N N . PRO F 6 217 ? 9.916 -21.716 214.235 0.24 589.46 217 PRO I N 1
ATOM 7050 C CA . PRO F 6 217 ? 10.332 -20.441 214.835 0.24 589.46 217 PRO I CA 1
ATOM 7051 C C . PRO F 6 217 ? 9.277 -19.921 215.804 0.24 589.46 217 PRO I C 1
ATOM 7052 O O . PRO F 6 217 ? 8.224 -19.422 215.394 0.24 589.46 217 PRO I O 1
ATOM 7056 N N . VAL F 6 218 ? 9.594 -19.993 217.089 0.24 589.46 218 VAL I N 1
ATOM 7057 C CA . VAL F 6 218 ? 8.678 -19.559 218.131 0.24 589.46 218 VAL I CA 1
ATOM 7058 C C . VAL F 6 218 ? 8.036 -18.187 217.898 0.24 589.46 218 VAL I C 1
ATOM 7059 O O . VAL F 6 218 ? 6.854 -17.992 218.191 0.24 589.46 218 VAL I O 1
ATOM 7063 N N . SER F 6 219 ? 8.794 -17.257 217.326 0.24 589.46 219 SER I N 1
ATOM 7064 C CA . SER F 6 219 ? 8.270 -15.915 217.093 0.24 589.46 219 SER I CA 1
ATOM 7065 C C . SER F 6 219 ? 7.115 -15.874 216.115 0.24 589.46 219 SER I C 1
ATOM 7066 O O . SER F 6 219 ? 6.323 -14.937 216.144 0.24 589.46 219 SER I O 1
ATOM 7069 N N . GLU F 6 220 ? 7.012 -16.889 215.261 0.24 589.46 220 GLU I N 1
ATOM 7070 C CA . GLU F 6 220 ? 5.944 -16.933 214.268 0.24 589.46 220 GLU I CA 1
ATOM 7071 C C . GLU F 6 220 ? 4.701 -17.692 214.707 0.24 589.46 220 GLU I C 1
ATOM 7072 O O . GLU F 6 220 ? 3.644 -17.547 214.101 0.24 589.46 220 GLU I O 1
ATOM 7078 N N . ALA F 6 221 ? 4.814 -18.466 215.784 0.24 589.46 221 ALA I N 1
ATOM 7079 C CA . ALA F 6 221 ? 3.690 -19.250 216.286 0.24 589.46 221 ALA I CA 1
ATOM 7080 C C . ALA F 6 221 ? 2.559 -18.397 216.836 0.24 589.46 221 ALA I C 1
ATOM 7081 O O . ALA F 6 221 ? 2.784 -17.316 217.379 0.24 589.46 221 ALA I O 1
ATOM 7083 N N . GLN F 6 222 ? 1.339 -18.890 216.652 0.24 589.46 222 GLN I N 1
ATOM 7084 C CA . GLN F 6 222 ? 0.129 -18.225 217.117 0.24 589.46 222 GLN I CA 1
ATOM 7085 C C . GLN F 6 222 ? -0.332 -18.927 218.385 0.24 589.46 222 GLN I C 1
ATOM 7086 O O . GLN F 6 222 ? -0.489 -20.151 218.399 0.24 589.46 222 GLN I O 1
ATOM 7092 N N . VAL F 6 223 ? -0.556 -18.162 219.445 0.24 589.46 223 VAL I N 1
ATOM 7093 C CA . VAL F 6 223 ? -0.983 -18.749 220.707 0.24 589.46 223 VAL I CA 1
ATOM 7094 C C . VAL F 6 223 ? -2.431 -18.387 220.991 0.24 589.46 223 VAL I C 1
ATOM 7095 O O . VAL F 6 223 ? -2.765 -17.209 221.111 0.24 589.46 223 VAL I O 1
ATOM 7099 N N . HIS F 6 224 ? -3.288 -19.400 221.073 0.24 589.46 224 HIS I N 1
ATOM 7100 C CA . HIS F 6 224 ? -4.705 -19.197 221.340 0.24 589.46 224 HIS I CA 1
ATOM 7101 C C . HIS F 6 224 ? -5.073 -19.618 222.750 0.24 589.46 224 HIS I C 1
ATOM 7102 O O . HIS F 6 224 ? -5.052 -20.799 223.086 0.24 589.46 224 HIS I O 1
ATOM 7109 N N . LEU F 6 225 ? -5.432 -18.632 223.562 0.24 589.46 225 LEU I N 1
ATOM 7110 C CA . LEU F 6 225 ? -5.805 -18.852 224.948 0.24 589.46 225 LEU I CA 1
ATOM 7111 C C . LEU F 6 225 ? -7.249 -18.388 225.113 0.24 589.46 225 LEU I C 1
ATOM 7112 O O . LEU F 6 225 ? -7.611 -17.332 224.593 0.24 589.46 225 LEU I O 1
ATOM 7117 N N . ALA F 6 226 ? -8.074 -19.180 225.804 0.24 589.46 226 ALA I N 1
ATOM 7118 C CA . ALA F 6 226 ? -9.480 -18.822 226.033 0.24 589.46 226 ALA I CA 1
ATOM 7119 C C . ALA F 6 226 ? -10.177 -19.696 227.058 0.24 589.46 226 ALA I C 1
ATOM 7120 O O . ALA F 6 226 ? -9.895 -20.889 227.170 0.24 589.46 226 ALA I O 1
ATOM 7122 N N . LEU F 6 227 ? -11.110 -19.087 227.785 0.24 589.46 227 LEU I N 1
ATOM 7123 C CA . LEU F 6 227 ? -11.901 -19.768 228.811 0.24 589.46 227 LEU I CA 1
ATOM 7124 C C . LEU F 6 227 ? -13.355 -19.649 228.405 0.24 589.46 227 LEU I C 1
ATOM 7125 O O . LEU F 6 227 ? -13.923 -18.555 228.419 0.24 589.46 22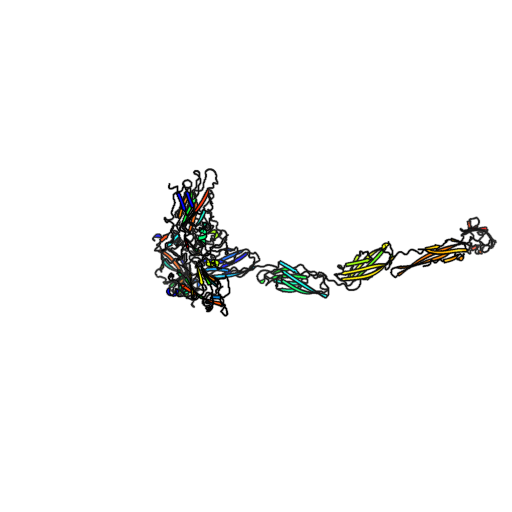7 LEU I O 1
ATOM 7130 N N . GLY F 6 228 ? -13.973 -20.776 228.075 0.24 589.46 228 GLY I N 1
ATOM 7131 C CA . GLY F 6 228 ? -15.356 -20.734 227.642 0.24 589.46 228 GLY I CA 1
ATOM 7132 C C . GLY F 6 228 ? -15.399 -20.017 226.305 0.24 589.46 228 GLY I C 1
ATOM 7133 O O . GLY F 6 228 ? -14.550 -20.268 225.446 0.24 589.46 228 GLY I O 1
ATOM 7134 N N . ASP F 6 229 ? -16.359 -19.113 226.130 0.24 589.46 229 ASP I N 1
ATOM 7135 C CA . ASP F 6 229 ? -16.483 -18.362 224.881 0.24 589.46 229 ASP I CA 1
ATOM 7136 C C . ASP F 6 229 ? -15.730 -17.033 224.942 0.24 589.46 229 ASP I C 1
ATOM 7137 O O . ASP F 6 229 ? -15.951 -16.151 224.112 0.24 589.46 229 ASP I O 1
ATOM 7142 N N . GLN F 6 230 ? -14.841 -16.902 225.925 0.24 589.46 230 GLN I N 1
ATOM 7143 C CA . GLN F 6 230 ? -14.081 -15.674 226.127 0.24 589.46 230 GLN I CA 1
ATOM 7144 C C . GLN F 6 230 ? -12.614 -15.805 225.708 0.24 589.46 230 GLN I C 1
ATOM 7145 O O . GLN F 6 230 ? -11.810 -16.398 226.431 0.24 589.46 230 GLN I O 1
ATOM 7151 N N . ARG F 6 231 ? -12.270 -15.248 224.545 0.24 589.46 231 ARG I N 1
ATOM 7152 C CA . ARG F 6 231 ? -10.898 -15.292 224.015 0.24 589.46 231 ARG I CA 1
ATOM 7153 C C . ARG F 6 231 ? -10.006 -14.318 224.776 0.24 589.46 231 ARG I C 1
ATOM 7154 O O . ARG F 6 231 ? -10.284 -13.122 224.838 0.24 589.46 231 ARG I O 1
ATOM 7162 N N . LEU F 6 232 ? -8.929 -14.848 225.346 0.24 589.46 232 LEU I N 1
ATOM 7163 C CA . LEU F 6 232 ? -7.991 -14.073 226.158 0.24 589.46 232 LEU I CA 1
ATOM 7164 C C . LEU F 6 232 ? -6.884 -13.365 225.396 0.24 589.46 232 LEU I C 1
ATOM 7165 O O . LEU F 6 232 ? -6.511 -13.788 224.302 0.24 589.46 232 LEU I O 1
ATOM 7170 N N . ASN F 6 233 ? -6.371 -12.279 225.979 0.24 589.46 233 ASN I N 1
ATOM 7171 C CA . ASN F 6 233 ? -5.274 -11.509 225.389 0.24 589.46 233 ASN I CA 1
ATOM 7172 C C . ASN F 6 233 ? -4.017 -11.790 226.206 0.24 589.46 233 ASN I C 1
ATOM 7173 O O . ASN F 6 233 ? -3.808 -11.197 227.265 0.24 589.46 233 ASN I O 1
ATOM 7178 N N . PRO F 6 234 ? -3.169 -12.716 225.738 0.24 589.46 234 PRO I N 1
ATOM 7179 C CA . PRO F 6 234 ? -1.952 -13.032 226.484 0.24 589.46 234 PRO I CA 1
ATOM 7180 C C . PRO F 6 234 ? -0.768 -12.137 226.169 0.24 589.46 234 PRO I C 1
ATOM 7181 O O . PRO F 6 234 ? -0.766 -11.422 225.173 0.24 589.46 234 PRO I O 1
ATOM 7185 N N . THR F 6 235 ? 0.209 -12.145 227.068 0.24 589.46 235 THR I N 1
ATOM 7186 C CA . THR F 6 235 ? 1.446 -11.399 226.884 0.24 589.46 235 THR I CA 1
ATOM 7187 C C . THR F 6 235 ? 2.494 -12.486 226.689 0.24 589.46 235 THR I C 1
ATOM 7188 O O . THR F 6 235 ? 2.934 -13.136 227.652 0.24 589.46 235 THR I O 1
ATOM 7192 N N . VAL F 6 236 ? 2.858 -12.707 225.431 0.24 589.46 236 VAL I N 1
ATOM 7193 C CA . VAL F 6 236 ? 3.832 -13.726 225.078 0.24 589.46 236 VAL I CA 1
ATOM 7194 C C . VAL F 6 236 ? 5.272 -13.268 225.305 0.24 589.46 236 VAL I C 1
ATOM 7195 O O . VAL F 6 236 ? 5.672 -12.185 224.885 0.24 589.46 236 VAL I O 1
ATOM 7199 N N . THR F 6 237 ? 6.033 -14.111 225.993 0.24 589.46 237 THR I N 1
ATOM 7200 C CA . THR F 6 237 ? 7.425 -13.846 226.311 0.24 589.46 237 THR I CA 1
ATOM 7201 C C . THR F 6 237 ? 8.240 -14.947 225.655 0.24 589.46 237 THR I C 1
ATOM 7202 O O . THR F 6 237 ? 8.012 -16.123 225.919 0.24 589.46 237 THR I O 1
ATOM 7206 N N . TYR F 6 238 ? 9.201 -14.580 224.820 0.24 589.46 238 TYR I N 1
ATOM 7207 C CA . TYR F 6 238 ? 9.995 -15.588 224.136 0.24 589.46 238 TYR I CA 1
ATOM 7208 C C . TYR F 6 238 ? 11.321 -15.953 224.800 0.24 589.46 238 TYR I C 1
ATOM 7209 O O . TYR F 6 238 ? 11.843 -15.201 225.627 0.24 589.46 238 TYR I O 1
ATOM 7218 N N . GLY F 6 239 ? 11.841 -17.130 224.438 0.24 589.46 239 GLY I N 1
ATOM 7219 C CA . GLY F 6 239 ? 13.101 -17.612 224.974 0.24 589.46 239 GLY I CA 1
ATOM 7220 C C . GLY F 6 239 ? 13.778 -18.565 224.007 0.24 589.46 239 GLY I C 1
ATOM 7221 O O . GLY F 6 239 ? 13.432 -18.612 222.830 0.24 589.46 239 GLY I O 1
ATOM 7222 N N . ASN F 6 240 ? 14.749 -19.321 224.508 0.24 589.46 240 ASN I N 1
ATOM 7223 C CA . ASN F 6 240 ? 15.519 -20.306 223.736 0.24 589.46 240 ASN I CA 1
ATOM 7224 C C . ASN F 6 240 ? 14.551 -21.314 223.089 0.24 589.46 240 ASN I C 1
ATOM 7225 O O . ASN F 6 240 ? 14.273 -22.368 223.664 0.24 589.46 240 ASN I O 1
ATOM 7230 N N . ASP F 6 241 ? 14.025 -20.994 221.906 0.24 589.46 241 ASP I N 1
ATOM 7231 C CA . ASP F 6 241 ? 13.066 -21.885 221.218 0.24 589.46 241 ASP I CA 1
ATOM 7232 C C . ASP F 6 241 ? 11.900 -22.223 222.135 0.24 589.46 241 ASP I C 1
ATOM 7233 O O . ASP F 6 241 ? 11.449 -23.373 222.180 0.24 589.46 241 ASP I O 1
ATOM 7238 N N . SER F 6 242 ? 11.416 -21.215 222.851 0.24 589.46 242 SER I N 1
ATOM 7239 C CA . SER F 6 242 ? 10.333 -21.402 223.804 0.24 589.46 242 SER I CA 1
ATOM 7240 C C . SER F 6 242 ? 9.531 -20.139 224.018 0.24 589.46 242 SER I C 1
ATOM 7241 O O . SER F 6 242 ? 9.970 -19.038 223.679 0.24 589.46 242 SER I O 1
ATOM 7244 N N . PHE F 6 243 ? 8.359 -20.307 224.621 0.24 589.46 243 PHE I N 1
ATOM 7245 C CA . PHE F 6 243 ? 7.498 -19.174 224.919 0.24 589.46 243 PHE I CA 1
ATOM 7246 C C . PHE F 6 243 ? 6.669 -19.419 226.166 0.24 589.46 243 PHE I C 1
ATOM 7247 O O . PHE F 6 243 ? 6.422 -20.563 226.558 0.24 589.46 243 PHE I O 1
ATOM 7255 N N . SER F 6 244 ? 6.241 -18.317 226.767 0.24 589.46 244 SER I N 1
ATOM 7256 C CA . SER F 6 244 ? 5.395 -18.331 227.937 0.24 589.46 244 SER I CA 1
ATOM 7257 C C . SER F 6 244 ? 4.364 -17.239 227.717 0.24 589.46 244 SER I C 1
ATOM 7258 O O . SER F 6 244 ? 4.716 -16.068 227.547 0.24 589.46 244 SER I O 1
ATOM 7261 N N . ALA F 6 245 ? 3.098 -17.631 227.664 0.24 589.46 245 ALA I N 1
ATOM 7262 C CA . ALA F 6 245 ? 2.018 -16.680 227.461 0.24 589.46 245 ALA I CA 1
ATOM 7263 C C . ALA F 6 245 ? 1.197 -16.521 228.742 0.24 589.46 245 ALA I C 1
ATOM 7264 O O . ALA F 6 245 ? 0.660 -17.499 229.259 0.24 589.46 245 ALA I O 1
ATOM 7266 N N . LYS F 6 246 ? 1.146 -15.300 229.275 0.24 589.46 246 LYS I N 1
ATOM 7267 C CA . LYS F 6 246 ? 0.391 -15.018 230.497 0.24 589.46 246 LYS I CA 1
ATOM 7268 C C . LYS F 6 246 ? -0.816 -14.175 230.160 0.24 589.46 246 LYS I C 1
ATOM 7269 O O . LYS F 6 246 ? -0.727 -13.265 229.350 0.24 589.46 246 LYS I O 1
ATOM 7275 N N . ALA F 6 247 ? -1.943 -14.472 230.798 0.24 589.46 247 ALA I N 1
ATOM 7276 C CA . ALA F 6 247 ? -3.175 -13.736 230.555 0.24 589.46 247 ALA I CA 1
ATOM 7277 C C . ALA F 6 247 ? -4.066 -13.690 231.783 0.24 589.46 247 ALA I C 1
ATOM 7278 O O . ALA F 6 247 ? -4.068 -14.612 232.609 0.24 589.46 247 ALA I O 1
ATOM 7280 N N . SER F 6 248 ? -4.801 -12.589 231.906 0.24 589.46 248 SER I N 1
ATOM 7281 C CA . SER F 6 248 ? -5.727 -12.398 233.006 0.24 589.46 248 SER I CA 1
ATOM 7282 C C . SER F 6 248 ? -7.139 -12.671 232.497 0.24 589.46 248 SER I C 1
ATOM 7283 O O . SER F 6 248 ? -7.420 -12.545 231.301 0.24 589.46 248 SER I O 1
ATOM 7286 N N . VAL F 6 249 ? -8.015 -13.110 233.385 0.24 589.46 249 VAL I N 1
ATOM 7287 C CA . VAL F 6 249 ? -9.378 -13.387 232.977 0.24 589.46 249 VAL I CA 1
ATOM 7288 C C . VAL F 6 249 ? -10.351 -12.991 234.066 0.24 589.46 249 VAL I C 1
ATOM 7289 O O . VAL F 6 249 ? -10.107 -13.205 235.252 0.24 589.46 249 VAL I O 1
ATOM 7293 N N . SER F 6 250 ? -11.434 -12.352 233.654 0.24 589.46 250 SER I N 1
ATOM 7294 C CA . SER F 6 250 ? -12.448 -11.927 234.592 0.24 589.46 250 SER I CA 1
ATOM 7295 C C . SER F 6 250 ? -13.720 -12.668 234.250 0.24 589.46 250 SER I C 1
ATOM 7296 O O . SER F 6 250 ? -14.027 -12.897 233.078 0.24 589.46 250 SER I O 1
ATOM 7299 N N . VAL F 6 251 ? -14.428 -13.092 235.286 0.24 589.46 251 VAL I N 1
ATOM 7300 C CA . VAL F 6 251 ? -15.662 -13.832 235.104 0.24 589.46 251 VAL I CA 1
ATOM 7301 C C . VAL F 6 251 ? -16.847 -13.072 235.706 0.24 589.46 251 VAL I C 1
ATOM 7302 O O . VAL F 6 251 ? -16.667 -12.163 236.520 0.24 589.46 251 VAL I O 1
ATOM 7306 N N . THR F 6 252 ? -18.049 -13.401 235.238 0.24 589.46 252 THR I N 1
ATOM 7307 C CA . THR F 6 252 ? -19.279 -12.794 235.734 0.24 589.46 252 THR I CA 1
ATOM 7308 C C . THR F 6 252 ? -20.298 -13.889 236.050 0.24 589.46 252 THR I C 1
ATOM 7309 O O . THR F 6 252 ? -20.042 -15.074 235.829 0.24 589.46 252 THR I O 1
ATOM 7313 N N . ALA F 6 253 ? -21.453 -13.482 236.566 0.24 589.46 253 ALA I N 1
ATOM 7314 C CA . ALA F 6 253 ? -22.510 -14.412 236.938 0.24 589.46 253 ALA I CA 1
ATOM 7315 C C . ALA F 6 253 ? -22.933 -15.347 235.807 0.24 589.46 253 ALA I C 1
ATOM 7316 O O . ALA F 6 253 ? -23.249 -16.513 236.044 0.24 589.46 253 ALA I O 1
ATOM 7318 N N . GLU F 6 254 ? -22.925 -14.834 234.581 0.24 589.46 254 GLU I N 1
ATOM 7319 C CA . GLU F 6 254 ? -23.313 -15.620 233.414 0.24 589.46 254 GLU I CA 1
ATOM 7320 C C . GLU F 6 254 ? -22.423 -16.839 233.190 0.24 589.46 254 GLU I C 1
ATOM 7321 O O . GLU F 6 254 ? -22.892 -17.873 232.709 0.24 589.46 254 GLU I O 1
ATOM 7327 N N . ASP F 6 255 ? -21.152 -16.715 233.569 0.24 589.46 255 ASP I N 1
ATOM 7328 C CA . ASP F 6 255 ? -20.172 -17.788 233.402 0.24 589.46 255 ASP I CA 1
ATOM 7329 C C . ASP F 6 255 ? -20.227 -18.868 234.485 0.24 589.46 255 ASP I C 1
ATOM 7330 O O . ASP F 6 255 ? -19.447 -19.824 234.444 0.24 589.46 255 ASP I O 1
ATOM 7335 N N . GLU F 6 256 ? -21.140 -18.726 235.443 0.24 589.46 256 GLU I N 1
ATOM 7336 C CA . GLU F 6 256 ? -21.264 -19.704 236.522 0.24 589.46 256 GLU I CA 1
ATOM 7337 C C . GLU F 6 256 ? -21.372 -21.137 236.030 0.24 589.46 256 GLU I C 1
ATOM 7338 O O . GLU F 6 256 ? -22.167 -21.446 235.140 0.24 589.46 256 GLU I O 1
ATOM 7344 N N . GLY F 6 257 ? -20.565 -22.008 236.628 0.24 589.46 257 GLY I N 1
ATOM 7345 C CA . GLY F 6 257 ? -20.565 -23.411 236.260 0.24 589.46 257 GLY I CA 1
ATOM 7346 C C . GLY F 6 257 ? -19.210 -23.839 235.738 0.24 589.46 257 GLY I C 1
ATOM 7347 O O . GLY F 6 257 ? -18.225 -23.109 235.867 0.24 589.46 257 GLY I O 1
ATOM 7348 N N . THR F 6 258 ? -19.153 -25.032 235.160 0.24 589.46 258 THR I N 1
ATOM 7349 C CA . THR F 6 258 ? -17.910 -25.543 234.608 0.24 589.46 258 THR I CA 1
ATOM 7350 C C . THR F 6 258 ? -17.647 -24.911 233.238 0.24 589.46 258 THR I C 1
ATOM 7351 O O . THR F 6 258 ? -18.524 -24.891 232.371 0.24 589.46 258 THR I O 1
ATOM 7355 N N . GLN F 6 259 ? -16.466 -24.317 233.083 0.24 589.46 259 GLN I N 1
ATOM 7356 C CA . GLN F 6 259 ? -16.068 -23.689 231.826 0.24 589.46 259 GLN I CA 1
ATOM 7357 C C . GLN F 6 259 ? -14.821 -24.389 231.330 0.24 589.46 259 GLN I C 1
ATOM 7358 O O . GLN F 6 259 ? -14.080 -24.994 232.112 0.24 589.46 259 GLN I O 1
ATOM 7364 N N . ARG F 6 260 ? -14.565 -24.260 230.034 0.24 589.46 260 ARG I N 1
ATOM 7365 C CA . ARG F 6 260 ? -13.410 -24.896 229.430 0.24 589.46 260 ARG I CA 1
ATOM 7366 C C . ARG F 6 260 ? -12.290 -23.913 229.108 0.24 589.46 260 ARG I C 1
ATOM 7367 O O . ARG F 6 260 ? -12.506 -22.899 228.446 0.24 589.46 260 ARG I O 1
ATOM 7375 N N . LEU F 6 261 ? -11.104 -24.208 229.633 0.24 589.46 261 LEU I N 1
ATOM 7376 C CA . LEU F 6 261 ? -9.921 -23.390 229.418 0.24 589.46 261 LEU I CA 1
ATOM 7377 C C . LEU F 6 261 ? -9.085 -24.106 228.393 0.24 589.46 261 LEU I C 1
ATOM 7378 O O . LEU F 6 261 ? -8.772 -25.278 228.563 0.24 589.46 261 LEU I O 1
ATOM 7383 N N . THR F 6 262 ? -8.703 -23.397 227.339 0.24 589.46 262 THR I N 1
ATOM 7384 C CA . THR F 6 262 ? -7.904 -24.011 226.291 0.24 589.46 262 THR I CA 1
ATOM 7385 C C . THR F 6 262 ? -6.682 -23.187 225.903 0.24 589.46 262 THR I C 1
ATOM 7386 O O . THR F 6 262 ? -6.695 -21.950 225.966 0.24 589.46 262 THR I O 1
ATOM 7390 N N . CYS F 6 263 ? -5.610 -23.893 225.557 0.24 589.46 263 CYS I N 1
ATOM 7391 C CA . CYS F 6 263 ? -4.398 -23.256 225.072 0.24 589.46 263 CYS I CA 1
ATOM 7392 C C . CYS F 6 263 ? -4.023 -24.023 223.825 0.24 589.46 263 CYS I C 1
ATOM 7393 O O . CYS F 6 263 ? -3.953 -25.251 223.854 0.24 589.46 263 CYS I O 1
ATOM 7396 N N . ALA F 6 264 ? -3.836 -23.307 222.722 0.24 589.46 264 ALA I N 1
ATOM 7397 C CA . ALA F 6 264 ? -3.466 -23.936 221.463 0.24 589.46 264 ALA I CA 1
ATOM 7398 C C . ALA F 6 264 ? -2.282 -23.214 220.886 0.24 589.46 264 ALA I C 1
ATOM 7399 O O . ALA F 6 264 ? -2.259 -21.992 220.854 0.24 589.46 264 ALA I O 1
ATOM 7401 N N . VAL F 6 265 ? -1.279 -23.972 220.468 0.24 589.46 265 VAL I N 1
ATOM 7402 C CA . VAL F 6 265 ? -0.088 -23.399 219.873 0.24 589.46 265 VAL I CA 1
ATOM 7403 C C . VAL F 6 265 ? -0.108 -23.833 218.426 0.24 589.46 265 VAL I C 1
ATOM 7404 O O . VAL F 6 265 ? -0.168 -25.025 218.129 0.24 589.46 265 VAL I O 1
ATOM 7408 N N . ILE F 6 266 ? -0.062 -22.856 217.528 0.24 589.46 266 ILE I N 1
ATOM 7409 C CA . ILE F 6 266 ? -0.115 -23.118 216.091 0.24 589.46 266 ILE I CA 1
ATOM 7410 C C . ILE F 6 266 ? 1.048 -22.584 215.271 0.24 589.46 266 ILE I C 1
ATOM 7411 O O . ILE F 6 266 ? 1.431 -21.422 215.386 0.24 589.46 266 ILE I O 1
ATOM 7416 N N . LEU F 6 267 ? 1.564 -23.462 214.417 0.24 589.46 267 LEU I N 1
ATOM 7417 C CA . LEU F 6 267 ? 2.658 -23.174 213.496 0.24 589.46 267 LEU I CA 1
ATOM 7418 C C . LEU F 6 267 ? 2.292 -23.859 212.201 0.24 589.46 267 LEU I C 1
ATOM 7419 O O . LEU F 6 267 ? 1.993 -25.046 212.180 0.24 589.46 267 LEU I O 1
ATOM 7424 N N . GLY F 6 268 ? 2.292 -23.097 211.123 0.24 589.46 268 GLY I N 1
ATOM 7425 C CA . GLY F 6 268 ? 1.945 -23.658 209.839 0.24 589.46 268 GLY I CA 1
ATOM 7426 C C . GLY F 6 268 ? 0.538 -24.209 209.868 0.24 589.46 268 GLY I C 1
ATOM 7427 O O . GLY F 6 268 ? -0.392 -23.523 210.276 0.24 589.46 268 GLY I O 1
ATOM 7428 N N . ASN F 6 269 ? 0.398 -25.471 209.481 0.24 589.46 269 ASN I N 1
ATOM 7429 C CA . ASN F 6 269 ? -0.905 -26.117 209.451 0.24 589.46 269 ASN I CA 1
ATOM 7430 C C . ASN F 6 269 ? -1.086 -27.136 210.591 0.24 589.46 269 ASN I C 1
ATOM 7431 O O . ASN F 6 269 ? -2.020 -27.940 210.580 0.24 589.46 269 ASN I O 1
ATOM 7436 N N . GLN F 6 270 ? -0.212 -27.049 211.596 0.24 589.46 270 GLN I N 1
ATOM 7437 C CA . GLN F 6 270 ? -0.228 -27.933 212.769 0.24 589.46 270 GLN I CA 1
ATOM 7438 C C . GLN F 6 270 ? -0.521 -27.171 214.060 0.24 589.46 270 GLN I C 1
ATOM 7439 O O . GLN F 6 270 ? -0.096 -26.029 214.228 0.24 589.46 270 GLN I O 1
ATOM 7445 N N . SER F 6 271 ? -1.233 -27.816 214.981 0.24 589.46 271 SER I N 1
ATOM 7446 C CA . SER F 6 271 ? -1.555 -27.193 216.257 0.24 589.46 271 SER I CA 1
ATOM 7447 C C . SER F 6 271 ? -1.537 -28.190 217.412 0.24 589.46 271 SER I C 1
ATOM 7448 O O . SER F 6 271 ? -1.961 -29.337 217.263 0.24 589.46 271 SER I O 1
ATOM 7451 N N . GLN F 6 272 ? -1.006 -27.749 218.549 0.24 589.46 272 GLN I N 1
ATOM 7452 C CA . GLN F 6 272 ? -0.957 -28.568 219.746 0.24 589.46 272 GLN I CA 1
ATOM 7453 C C . GLN F 6 272 ? -1.883 -27.873 220.739 0.24 589.46 272 GLN I C 1
ATOM 7454 O O . GLN F 6 272 ? -1.750 -26.671 220.996 0.24 589.46 272 GLN I O 1
ATOM 7460 N N . GLU F 6 273 ? -2.820 -28.635 221.301 0.24 589.46 273 GLU I N 1
ATOM 7461 C CA . GLU F 6 273 ? -3.805 -28.073 222.206 0.24 589.46 273 GLU I CA 1
ATOM 7462 C C . GLU F 6 273 ? -3.951 -28.777 223.554 0.24 589.46 273 GLU I C 1
ATOM 7463 O O . GLU F 6 273 ? -3.848 -29.995 223.645 0.24 589.46 273 GLU I O 1
ATOM 7469 N N . THR F 6 274 ? -4.197 -27.984 224.593 0.24 589.46 274 THR I N 1
ATOM 7470 C CA . THR F 6 274 ? -4.388 -28.482 225.953 0.24 589.46 274 THR I CA 1
ATOM 7471 C C . THR F 6 274 ? -5.755 -28.047 226.477 0.24 589.46 274 THR I C 1
ATOM 7472 O O . THR F 6 274 ? -6.105 -26.865 226.410 0.24 589.46 274 THR I O 1
ATOM 7476 N N . LEU F 6 275 ? -6.514 -29.004 227.005 0.24 589.46 275 LEU I N 1
ATOM 7477 C CA . LEU F 6 275 ? -7.841 -28.731 227.541 0.24 589.46 275 LEU I CA 1
ATOM 7478 C C . LEU F 6 275 ? -7.892 -28.939 229.047 0.24 589.46 275 LEU I C 1
ATOM 7479 O O . LEU F 6 275 ? -7.438 -29.958 229.566 0.24 589.46 275 LEU I O 1
ATOM 7484 N N . GLN F 6 276 ? -8.463 -27.966 229.745 0.24 589.46 276 GLN I N 1
ATOM 7485 C CA . GLN F 6 276 ? -8.609 -28.023 231.192 0.24 589.46 276 GLN I CA 1
ATOM 7486 C C . GLN F 6 276 ? -9.950 -27.434 231.598 0.24 589.46 276 GLN I C 1
ATOM 7487 O O . GLN F 6 276 ? -10.600 -26.728 230.822 0.24 589.46 276 GLN I O 1
ATOM 7493 N N . THR F 6 277 ? -10.357 -27.722 232.829 0.24 589.46 277 THR I N 1
ATOM 7494 C CA . THR F 6 277 ? -11.616 -27.207 233.339 0.24 589.46 277 THR I CA 1
ATOM 7495 C C . THR F 6 277 ? -11.373 -26.191 234.440 0.24 589.46 277 THR I C 1
ATOM 7496 O O . THR F 6 277 ? -10.385 -26.261 235.174 0.24 589.46 277 THR I O 1
ATOM 7500 N N . VAL F 6 278 ? -12.254 -25.206 234.505 0.24 589.46 278 VAL I N 1
ATOM 7501 C CA . VAL F 6 278 ? -12.185 -24.185 235.535 0.24 589.46 278 VAL I CA 1
ATOM 7502 C C . VAL F 6 278 ? -13.622 -24.001 235.979 0.24 589.46 278 VAL I C 1
ATOM 7503 O O . VAL F 6 278 ? -14.524 -23.854 235.146 0.24 589.46 278 VAL I O 1
ATOM 7507 N N . THR F 6 279 ? -13.842 -24.083 237.286 0.24 589.46 279 THR I N 1
ATOM 7508 C CA . THR F 6 279 ? -15.183 -23.920 237.826 0.24 589.46 279 THR I CA 1
ATOM 7509 C C . THR F 6 279 ? -15.421 -22.519 238.375 0.24 589.46 279 THR I C 1
ATOM 7510 O O . THR F 6 279 ? -14.648 -22.011 239.191 0.24 589.46 279 THR I O 1
ATOM 7514 N N . ILE F 6 280 ? -16.464 -21.879 237.860 0.24 589.46 280 ILE I N 1
ATOM 7515 C CA . ILE F 6 280 ? -16.846 -20.543 238.297 0.24 589.46 280 ILE I CA 1
ATOM 7516 C C . ILE F 6 280 ? -17.948 -20.676 239.324 0.24 589.46 280 ILE I C 1
ATOM 7517 O O . ILE F 6 280 ? -18.978 -21.294 239.093 0.24 589.46 280 ILE I O 1
ATOM 7522 N N . TYR F 6 281 ? -17.718 -20.076 240.496 0.24 589.46 281 TYR I N 1
ATOM 7523 C CA . TYR F 6 281 ? -18.669 -20.248 241.547 0.24 589.46 281 TYR I CA 1
ATOM 7524 C C . TYR F 6 281 ? -19.334 -19.040 242.245 0.24 589.46 281 TYR I C 1
ATOM 7525 O O . TYR F 6 281 ? -18.938 -17.877 242.147 0.24 589.46 281 TYR I O 1
ATOM 7534 N N . SER F 6 282 ? -20.378 -19.480 242.964 0.16 589.46 282 SER I N 1
ATOM 7535 C CA . SER F 6 282 ? -21.310 -18.775 243.876 0.16 589.46 282 SER I CA 1
ATOM 7536 C C . SER F 6 282 ? -21.908 -19.838 244.824 0.16 589.46 282 SER I C 1
ATOM 7537 O O . SER F 6 282 ? -22.725 -20.674 244.447 0.16 589.46 282 SER I O 1
ATOM 7540 N N . PHE F 6 283 ? -21.478 -19.751 246.072 0.16 589.46 283 PHE I N 1
ATOM 7541 C CA . PHE F 6 283 ? -21.894 -20.669 247.110 0.16 589.46 283 PHE I CA 1
ATOM 7542 C C . PHE F 6 283 ? -22.556 -19.873 248.222 0.16 589.46 283 PHE I C 1
ATOM 7543 O O . PHE F 6 283 ? -21.881 -19.397 249.131 0.16 589.46 283 PHE I O 1
ATOM 7551 N N . PRO F 6 284 ? -23.889 -19.719 248.163 0.16 589.46 284 PRO I N 1
ATOM 7552 C CA . PRO F 6 284 ? -24.641 -18.973 249.179 0.16 589.46 284 PRO I CA 1
ATOM 7553 C C . PRO F 6 284 ? -24.444 -19.610 250.556 0.16 589.46 284 PRO I C 1
ATOM 7554 O O . PRO F 6 284 ? -24.560 -20.835 250.712 0.16 589.46 284 PRO I O 1
ATOM 7558 N N . ALA F 6 285 ? -24.146 -18.777 251.547 0.16 589.46 285 ALA I N 1
ATOM 7559 C CA . ALA F 6 285 ? -23.926 -19.266 252.901 0.16 589.46 285 ALA I CA 1
ATOM 7560 C C . ALA F 6 285 ? -25.170 -19.921 253.485 0.16 589.46 285 ALA I C 1
ATOM 7561 O O . ALA F 6 285 ? -26.281 -19.402 253.354 0.16 589.46 285 ALA I O 1
ATOM 7563 N N . PRO F 6 286 ? -25.000 -21.108 254.086 0.16 589.46 286 PRO I N 1
ATOM 7564 C CA . PRO F 6 286 ? -26.084 -21.873 254.707 0.16 589.46 286 PRO I CA 1
ATOM 7565 C C . PRO F 6 286 ? -26.428 -21.245 256.056 0.16 589.46 286 PRO I C 1
ATOM 7566 O O . PRO F 6 286 ? -25.860 -21.610 257.085 0.16 589.46 286 PRO I O 1
ATOM 7570 N N . ASN F 6 287 ? -27.353 -20.289 256.043 0.16 589.46 287 ASN I N 1
ATOM 7571 C CA . ASN F 6 287 ? -27.744 -19.580 257.258 0.16 589.46 287 ASN I CA 1
ATOM 7572 C C . ASN F 6 287 ? -28.514 -20.399 258.277 0.16 589.46 287 ASN I C 1
ATOM 7573 O O . ASN F 6 287 ? -29.360 -21.218 257.924 0.16 589.46 287 ASN I O 1
ATOM 7578 N N . VAL F 6 288 ? -28.177 -20.184 259.547 0.16 589.46 288 VAL I N 1
ATOM 7579 C CA . VAL F 6 288 ? -28.812 -20.878 260.664 0.16 589.46 288 VAL I CA 1
ATOM 7580 C C . VAL F 6 288 ? -30.057 -20.113 261.091 0.16 589.46 288 VAL I C 1
ATOM 7581 O O . VAL F 6 288 ? -29.986 -18.948 261.480 0.16 589.46 288 VAL I O 1
ATOM 7585 N N . ILE F 6 289 ? -31.199 -20.785 261.005 0.16 589.46 289 ILE I N 1
ATOM 7586 C CA . ILE F 6 289 ? -32.479 -20.193 261.369 0.16 589.46 289 ILE I CA 1
ATOM 7587 C C . ILE F 6 289 ? -32.936 -20.663 262.750 0.16 589.46 289 ILE I C 1
ATOM 7588 O O . ILE F 6 289 ? -33.270 -21.839 262.945 0.16 589.46 289 ILE I O 1
ATOM 7593 N N . LEU F 6 290 ? -32.909 -19.747 263.711 0.16 589.46 290 LEU I N 1
ATOM 7594 C CA . LEU F 6 290 ? -33.355 -20.050 265.063 0.16 589.46 290 LEU I CA 1
ATOM 7595 C C . LEU F 6 290 ? -34.738 -19.434 265.246 0.16 589.46 290 LEU I C 1
ATOM 7596 O O . LEU F 6 290 ? -34.946 -18.250 264.931 0.16 589.46 290 LEU I O 1
ATOM 7601 N N . THR F 6 291 ? -35.686 -20.257 265.699 0.16 589.46 291 THR I N 1
ATOM 7602 C CA . THR F 6 291 ? -37.066 -19.823 265.943 0.16 589.46 291 THR I CA 1
ATOM 7603 C C . THR F 6 291 ? -37.035 -18.513 266.724 0.16 589.46 291 THR I C 1
ATOM 7604 O O . THR F 6 291 ? -37.580 -17.493 266.290 0.16 589.46 291 THR I O 1
ATOM 7608 N N . LYS F 6 292 ? -36.351 -18.564 267.865 0.16 589.46 292 LYS I N 1
ATOM 7609 C CA . LYS F 6 292 ? -36.153 -17.421 268.746 0.16 589.46 292 LYS I CA 1
ATOM 7610 C C . LYS F 6 292 ? -34.718 -17.558 269.239 0.16 589.46 292 LYS I C 1
ATOM 7611 O O . LYS F 6 292 ? -34.352 -18.575 269.826 0.16 589.46 292 LYS I O 1
ATOM 7617 N N . PRO F 6 293 ? -33.869 -16.572 268.926 0.16 589.46 293 PRO I N 1
ATOM 7618 C CA . PRO F 6 293 ? -32.460 -16.565 269.329 0.16 589.46 293 PRO I CA 1
ATOM 7619 C C . PRO F 6 293 ? -32.276 -16.565 270.850 0.16 589.46 293 PRO I C 1
ATOM 7620 O O . PRO F 6 293 ? -31.407 -17.262 271.371 0.16 589.46 293 PRO I O 1
ATOM 7624 N N . GLU F 6 294 ? -33.078 -15.760 271.549 0.16 589.46 294 GLU I N 1
ATOM 7625 C CA . GLU F 6 294 ? -33.031 -15.689 273.006 0.16 589.46 294 GLU I CA 1
ATOM 7626 C C . GLU F 6 294 ? -34.318 -16.338 273.491 0.16 589.46 294 GLU I C 1
ATOM 7627 O O . GLU F 6 294 ? -35.408 -16.007 273.036 0.16 589.46 294 GLU I O 1
ATOM 7633 N N . VAL F 6 295 ? -34.181 -17.280 274.406 0.16 589.46 295 VAL I N 1
ATOM 7634 C CA . VAL F 6 295 ? -35.318 -18.022 274.914 0.16 589.46 295 VAL I CA 1
ATOM 7635 C C . VAL F 6 295 ? -35.141 -18.319 276.396 0.16 589.46 295 VAL I C 1
ATOM 7636 O O . VAL F 6 295 ? -34.032 -18.241 276.918 0.16 589.46 295 VAL I O 1
ATOM 7640 N N . SER F 6 296 ? -36.235 -18.622 277.084 0.16 589.46 296 SER I N 1
ATOM 7641 C CA . SER F 6 296 ? -36.150 -18.936 278.500 0.16 589.46 296 SER I CA 1
ATOM 7642 C C . SER F 6 296 ? -36.206 -20.445 278.715 0.16 589.46 296 SER I C 1
ATOM 7643 O O . SER F 6 296 ? -36.871 -21.171 277.971 0.16 589.46 296 SER I O 1
ATOM 7646 N N . GLU F 6 297 ? -35.473 -20.905 279.723 0.16 589.46 297 GLU I N 1
ATOM 7647 C CA . GLU F 6 297 ? -35.402 -22.315 280.085 0.16 589.46 297 GLU I CA 1
ATOM 7648 C C . GLU F 6 297 ? -36.763 -23.013 279.971 0.16 589.46 297 GLU I C 1
ATOM 7649 O O . GLU F 6 297 ? -37.764 -22.524 280.505 0.16 589.46 297 GLU I O 1
ATOM 7655 N N . GLY F 6 298 ? -36.803 -24.111 279.217 0.16 589.46 298 GLY I N 1
ATOM 7656 C CA . GLY F 6 298 ? -38.035 -24.864 279.064 0.16 589.46 298 GLY I CA 1
ATOM 7657 C C . GLY F 6 298 ? -38.758 -24.735 277.735 0.16 589.46 298 GLY I C 1
ATOM 7658 O O . GLY F 6 298 ? -39.551 -25.611 277.368 0.16 589.46 298 GLY I O 1
ATOM 7659 N N . THR F 6 299 ? -38.500 -23.646 277.020 0.16 589.46 299 THR I N 1
ATOM 7660 C CA . THR F 6 299 ? -39.126 -23.401 275.728 0.16 589.46 299 THR I CA 1
ATOM 7661 C C . THR F 6 299 ? -38.647 -24.397 274.662 0.16 589.46 299 THR I C 1
ATOM 7662 O O . THR F 6 299 ? -37.509 -24.872 274.710 0.16 589.46 299 THR I O 1
ATOM 7666 N N . GLU F 6 300 ? -39.535 -24.737 273.728 0.16 589.46 300 GLU I N 1
ATOM 7667 C CA . GLU F 6 300 ? -39.209 -25.631 272.621 0.16 589.46 300 GLU I CA 1
ATOM 7668 C C . GLU F 6 300 ? -38.398 -24.837 271.599 0.16 589.46 300 GLU I C 1
ATOM 7669 O O . GLU F 6 300 ? -38.762 -23.711 271.243 0.16 589.46 300 GLU I O 1
ATOM 7675 N N . VAL F 6 301 ? -37.284 -25.397 271.144 0.16 589.46 301 VAL I N 1
ATOM 7676 C CA . VAL F 6 301 ? -36.444 -24.706 270.165 0.16 589.46 301 VAL I CA 1
ATOM 7677 C C . VAL F 6 301 ? -36.263 -25.507 268.884 0.16 589.46 301 VAL I C 1
ATOM 7678 O O . VAL F 6 301 ? -35.970 -26.712 268.908 0.16 589.46 301 VAL I O 1
ATOM 7682 N N . THR F 6 302 ? -36.450 -24.806 267.768 0.16 589.46 302 THR I N 1
ATOM 7683 C CA . THR F 6 302 ? -36.344 -25.376 266.436 0.16 589.46 302 THR I CA 1
ATOM 7684 C C . THR F 6 302 ? -35.182 -24.755 265.675 0.16 589.46 302 THR I C 1
ATOM 7685 O O . THR F 6 302 ? -35.024 -23.534 265.665 0.16 589.46 302 THR I O 1
ATOM 7689 N N . VAL F 6 303 ? -34.386 -25.607 265.034 0.16 589.46 303 VAL I N 1
ATOM 7690 C CA . VAL F 6 303 ? -33.228 -25.172 264.253 0.16 589.46 303 VAL I CA 1
ATOM 7691 C C . VAL F 6 303 ? -33.251 -25.716 262.822 0.16 589.46 303 VAL I C 1
ATOM 7692 O O . VAL F 6 303 ? -33.296 -26.933 262.608 0.16 589.46 303 VAL I O 1
ATOM 7696 N N . LYS F 6 304 ? -33.203 -24.811 261.847 0.16 589.46 304 LYS I N 1
ATOM 7697 C CA . LYS F 6 304 ? -33.181 -25.199 260.442 0.16 589.46 304 LYS I CA 1
ATOM 7698 C C . LYS F 6 304 ? -32.247 -24.308 259.628 0.16 589.46 304 LYS I C 1
ATOM 7699 O O . LYS F 6 304 ? -31.947 -23.184 260.030 0.16 589.46 304 LYS I O 1
ATOM 7705 N N . CYS F 6 305 ? -31.768 -24.838 258.501 0.16 589.46 305 CYS I N 1
ATOM 7706 C CA . CYS F 6 305 ? -30.852 -24.125 257.614 0.16 589.46 305 CYS I CA 1
ATOM 7707 C C . CYS F 6 305 ? -31.586 -23.588 256.399 0.16 589.46 305 CYS I C 1
ATOM 7708 O O . CYS F 6 305 ? -32.508 -24.234 255.903 0.16 589.46 305 CYS I O 1
ATOM 7711 N N . GLU F 6 306 ? -31.167 -22.425 255.905 0.16 589.46 306 GLU I N 1
ATOM 7712 C CA . GLU F 6 306 ? -31.808 -21.821 254.734 0.16 589.46 306 GLU I CA 1
ATOM 7713 C C . GLU F 6 306 ? -30.902 -20.939 253.885 0.16 589.46 306 GLU I C 1
ATOM 7714 O O . GLU F 6 306 ? -30.457 -19.869 254.321 0.16 589.46 306 GLU I O 1
ATOM 7720 N N . ALA F 6 307 ? -30.680 -21.393 252.650 0.16 589.46 307 ALA I N 1
ATOM 7721 C CA . ALA F 6 307 ? -29.851 -20.689 251.667 0.16 589.46 307 ALA I CA 1
ATOM 7722 C C . ALA F 6 307 ? -30.505 -20.742 250.278 0.16 589.46 307 ALA I C 1
ATOM 7723 O O . ALA F 6 307 ? -30.773 -19.708 249.655 0.16 589.46 307 ALA I O 1
ATOM 7725 N N . GLY F 6 324 ? -37.459 -34.594 248.041 0.16 589.46 324 GLY I N 1
ATOM 7726 C CA . GLY F 6 324 ? -36.647 -34.625 249.245 0.16 589.46 324 GLY I CA 1
ATOM 7727 C C . GLY F 6 324 ? -37.276 -33.916 250.438 0.16 589.46 324 GLY I C 1
ATOM 7728 O O . GLY F 6 324 ? -37.615 -32.728 250.347 0.16 589.46 324 GLY I O 1
ATOM 7729 N N . PRO F 6 325 ? -37.452 -34.623 251.574 0.16 589.46 325 PRO I N 1
ATOM 7730 C CA . PRO F 6 325 ? -38.038 -34.125 252.833 0.16 589.46 325 PRO I CA 1
ATOM 7731 C C . PRO F 6 325 ? -37.185 -33.083 253.596 0.16 589.46 325 PRO I C 1
ATOM 7732 O O . PRO F 6 325 ? -35.949 -33.169 253.626 0.16 589.46 325 PRO I O 1
ATOM 7736 N N . ARG F 6 326 ? -37.866 -32.131 254.236 0.16 589.46 326 ARG I N 1
ATOM 7737 C CA . ARG F 6 326 ? -37.232 -31.048 255.012 0.16 589.46 326 ARG I CA 1
ATOM 7738 C C . ARG F 6 326 ? -36.986 -31.450 256.483 0.16 589.46 326 ARG I C 1
ATOM 7739 O O . ARG F 6 326 ? -37.950 -31.702 257.215 0.16 589.46 326 ARG I O 1
ATOM 7747 N N . ALA F 6 327 ? -35.723 -31.448 256.932 0.16 589.46 327 ALA I N 1
ATOM 7748 C CA . ALA F 6 327 ? -35.397 -31.818 258.323 0.16 589.46 327 ALA I CA 1
ATOM 7749 C C . ALA F 6 327 ? -35.025 -30.654 259.251 0.16 589.46 327 ALA I C 1
ATOM 7750 O O . ALA F 6 327 ? -34.267 -29.754 258.878 0.16 589.46 327 ALA I O 1
ATOM 7752 N N . GLN F 6 328 ? -35.565 -30.695 260.469 0.16 589.46 328 GLN I N 1
ATOM 7753 C CA . GLN F 6 328 ? -35.317 -29.679 261.488 0.16 589.46 328 GLN I CA 1
ATOM 7754 C C . GLN F 6 328 ? -34.892 -30.347 262.789 0.16 589.46 328 GLN I C 1
ATOM 7755 O O . GLN F 6 328 ? -35.228 -31.507 263.036 0.16 589.46 328 GLN I O 1
ATOM 7761 N N . LEU F 6 329 ? -34.167 -29.608 263.622 0.16 589.46 329 LEU I N 1
ATOM 7762 C CA . LEU F 6 329 ? -33.720 -30.130 264.906 0.16 589.46 329 LEU I CA 1
ATOM 7763 C C . LEU F 6 329 ? -34.540 -29.508 266.023 0.16 589.46 329 LEU I C 1
ATOM 7764 O O . LEU F 6 329 ? -34.615 -28.288 266.136 0.16 589.46 329 LEU I O 1
ATOM 7769 N N . LEU F 6 330 ? -35.171 -30.354 266.829 0.16 589.46 330 LEU I N 1
ATOM 7770 C CA . LEU F 6 330 ? -35.988 -29.885 267.941 0.16 589.46 330 LEU I CA 1
ATOM 7771 C C . LEU F 6 330 ? -35.338 -30.309 269.234 0.16 589.46 330 LEU I C 1
ATOM 7772 O O . LEU F 6 330 ? -34.777 -31.404 269.323 0.16 589.46 330 LEU I O 1
ATOM 7777 N N . LEU F 6 331 ? -35.429 -29.445 270.237 0.16 589.46 331 LEU I N 1
ATOM 7778 C CA . LEU F 6 331 ? -34.872 -29.729 271.554 0.16 589.46 331 LEU I CA 1
ATOM 7779 C C . LEU F 6 331 ? -35.507 -28.801 272.569 0.16 589.46 331 LEU I C 1
ATOM 7780 O O . LEU F 6 331 ? -35.901 -27.685 272.225 0.16 589.46 331 LEU I O 1
ATOM 7785 N N . LYS F 6 332 ? -35.618 -29.258 273.813 0.16 589.46 332 LYS I N 1
ATOM 7786 C CA . LYS F 6 332 ? -36.169 -28.413 274.861 0.16 589.46 332 LYS I CA 1
ATOM 7787 C C . LYS F 6 332 ? -34.978 -27.713 275.522 0.16 589.46 332 LYS I C 1
ATOM 7788 O O . LYS F 6 332 ? -34.082 -28.360 276.076 0.16 589.46 332 LYS I O 1
ATOM 7794 N N . ALA F 6 333 ? -34.947 -26.389 275.406 0.16 589.46 333 ALA I N 1
ATOM 7795 C CA . ALA F 6 333 ? -33.860 -25.584 275.945 0.16 589.46 333 ALA I CA 1
ATOM 7796 C C . ALA F 6 333 ? -33.627 -25.759 277.436 0.16 589.46 333 ALA I C 1
ATOM 7797 O O . ALA F 6 333 ? -34.560 -25.695 278.232 0.16 589.46 333 ALA I O 1
ATOM 7799 N N . THR F 6 334 ? -32.373 -25.994 277.800 0.16 589.46 334 THR I N 1
ATOM 7800 C CA . THR F 6 334 ? -31.980 -26.151 279.191 0.16 589.46 334 THR I CA 1
ATOM 7801 C C . THR F 6 334 ? -30.964 -25.038 279.480 0.16 589.46 334 THR I C 1
ATOM 7802 O O . THR F 6 334 ? -30.387 -24.470 278.554 0.16 589.46 334 THR I O 1
ATOM 7806 N N . PRO F 6 335 ? -30.736 -24.709 280.764 0.16 589.46 335 PRO I N 1
ATOM 7807 C CA . PRO F 6 335 ? -29.787 -23.652 281.113 0.16 589.46 335 PRO I CA 1
ATOM 7808 C C . PRO F 6 335 ? -28.388 -23.945 280.618 0.16 589.46 335 PRO I C 1
ATOM 7809 O O . PRO F 6 335 ? -27.616 -23.030 280.345 0.16 589.46 335 PRO I O 1
ATOM 7813 N N . GLU F 6 336 ? -28.072 -25.229 280.496 0.16 589.46 336 GLU I N 1
ATOM 7814 C CA . GLU F 6 336 ? -26.752 -25.651 280.040 0.16 589.46 336 GLU I CA 1
ATOM 7815 C C . GLU F 6 336 ? -26.521 -25.303 278.579 0.16 589.46 336 GLU I C 1
ATOM 7816 O O . GLU F 6 336 ? -25.407 -25.446 278.068 0.16 589.46 336 GLU I O 1
ATOM 7822 N N . ASP F 6 337 ? -27.573 -24.829 277.914 0.16 589.46 337 ASP I N 1
ATOM 7823 C CA . ASP F 6 337 ? -27.475 -24.462 276.512 0.16 589.46 337 ASP I CA 1
ATOM 7824 C C . ASP F 6 337 ? -27.139 -23.009 276.286 0.16 589.46 337 ASP I C 1
ATOM 7825 O O . ASP F 6 337 ? -26.811 -22.618 275.167 0.16 589.46 337 ASP I O 1
ATOM 7830 N N . ASN F 6 338 ? -27.260 -22.196 277.330 0.16 589.46 338 ASN I N 1
ATOM 7831 C CA . ASN F 6 338 ? -26.939 -20.788 277.194 0.16 589.46 338 ASN I CA 1
ATOM 7832 C C . ASN F 6 338 ? -25.488 -20.680 276.742 0.16 589.46 338 ASN I C 1
ATOM 7833 O O . ASN F 6 338 ? -24.583 -21.225 277.386 0.16 589.46 338 ASN I O 1
ATOM 7838 N N . GLY F 6 339 ? -25.293 -20.042 275.588 0.16 589.46 339 GLY I N 1
ATOM 7839 C CA . GLY F 6 339 ? -23.964 -19.869 275.036 0.16 589.46 339 GLY I CA 1
ATOM 7840 C C . GLY F 6 339 ? -23.553 -20.961 274.069 0.16 589.46 339 GLY I C 1
ATOM 7841 O O . GLY F 6 339 ? -22.502 -20.857 273.440 0.16 589.46 339 GLY I O 1
ATOM 7842 N N . ARG F 6 340 ? -24.355 -22.017 273.956 0.16 589.46 340 ARG I N 1
ATOM 7843 C CA . ARG F 6 340 ? -24.035 -23.108 273.040 0.16 589.46 340 ARG I CA 1
ATOM 7844 C C . ARG F 6 340 ? -24.293 -22.706 271.596 0.16 589.46 340 ARG I C 1
ATOM 7845 O O . ARG F 6 340 ? -25.101 -21.810 271.319 0.16 589.46 340 ARG I O 1
ATOM 7853 N N . SER F 6 341 ? -23.614 -23.376 270.673 0.16 589.46 341 SER I N 1
ATOM 7854 C CA . SER F 6 341 ? -23.774 -23.035 269.275 0.16 589.46 341 SER I CA 1
ATOM 7855 C C . SER F 6 341 ? -24.252 -24.128 268.340 0.16 589.46 341 SER I C 1
ATOM 7856 O O . SER F 6 341 ? -23.774 -25.270 268.370 0.16 589.46 341 SER I O 1
ATOM 7859 N N . PHE F 6 342 ? -25.236 -23.743 267.532 0.16 589.46 342 PHE I N 1
ATOM 7860 C CA . PHE F 6 342 ? -25.836 -24.597 266.525 0.16 589.46 342 PHE I CA 1
ATOM 7861 C C . PHE F 6 342 ? -25.139 -24.274 265.212 0.16 589.46 342 PHE I C 1
ATOM 7862 O O . PHE F 6 342 ? -24.707 -23.139 264.998 0.16 589.46 342 PHE I O 1
ATOM 7870 N N . SER F 6 343 ? -25.047 -25.261 264.327 0.16 589.46 343 SER I N 1
ATOM 7871 C CA . SER F 6 343 ? -24.384 -25.061 263.050 0.16 589.46 343 SER I CA 1
ATOM 7872 C C . SER F 6 343 ? -25.148 -25.622 261.874 0.16 589.46 343 SER I C 1
ATOM 7873 O O . SER F 6 343 ? -25.948 -26.544 262.015 0.16 589.46 343 SER I O 1
ATOM 7876 N N . CYS F 6 344 ? -24.893 -25.023 260.716 0.16 589.46 344 CYS I N 1
ATOM 7877 C CA . CYS F 6 344 ? -25.474 -25.419 259.437 0.16 589.46 344 CYS I CA 1
ATOM 7878 C C . CYS F 6 344 ? -24.312 -25.562 258.465 0.16 589.46 344 CYS I C 1
ATOM 7879 O O . CYS F 6 344 ? -23.717 -24.567 258.068 0.16 589.46 344 CYS I O 1
ATOM 7882 N N . SER F 6 345 ? -23.951 -26.799 258.141 0.16 589.46 345 SER I N 1
ATOM 7883 C CA . SER F 6 345 ? -22.852 -27.048 257.214 0.16 589.46 345 SER I CA 1
ATOM 7884 C C . SER F 6 345 ? -23.351 -27.541 255.858 0.16 589.46 345 SER I C 1
ATOM 7885 O O . SER F 6 345 ? -24.304 -28.312 255.774 0.16 589.46 345 SER I O 1
ATOM 7888 N N . ALA F 6 346 ? -22.696 -27.083 254.797 0.16 589.46 346 ALA I N 1
ATOM 7889 C CA . ALA F 6 346 ? -23.066 -27.469 253.445 0.16 589.46 346 ALA I CA 1
ATOM 7890 C C . ALA F 6 346 ? -21.841 -27.745 252.589 0.16 589.46 346 ALA I C 1
ATOM 7891 O O . ALA F 6 346 ? -20.719 -27.391 252.952 0.16 589.46 346 ALA I O 1
ATOM 7893 N N . THR F 6 347 ? -22.072 -28.407 251.461 0.16 589.46 347 THR I N 1
ATOM 7894 C CA . THR F 6 347 ? -21.015 -28.741 250.514 0.16 589.46 347 THR I CA 1
ATOM 7895 C C . THR F 6 347 ? -21.506 -28.406 249.110 0.16 589.46 347 THR I C 1
ATOM 7896 O O . THR F 6 347 ? -22.708 -28.382 248.848 0.16 589.46 347 THR I O 1
ATOM 7900 N N . LEU F 6 348 ? -20.565 -28.153 248.211 0.16 589.46 348 LEU I N 1
ATOM 7901 C CA . LEU F 6 348 ? -20.881 -27.823 246.832 0.16 589.46 348 LEU I CA 1
ATOM 7902 C C . LEU F 6 348 ? -19.827 -28.403 245.915 0.16 589.46 348 LEU I C 1
ATOM 7903 O O . LEU F 6 348 ? -18.633 -28.400 246.230 0.16 589.46 348 LEU I O 1
ATOM 7908 N N . GLU F 6 349 ? -20.282 -28.914 244.781 0.16 589.46 349 GLU I N 1
ATOM 7909 C CA . GLU F 6 349 ? -19.382 -29.499 243.806 0.16 589.46 349 GLU I CA 1
ATOM 7910 C C . GLU F 6 349 ? -19.109 -28.544 242.651 0.16 589.46 349 GLU I C 1
ATOM 7911 O O . GLU F 6 349 ? -20.031 -28.091 241.958 0.16 589.46 349 GLU I O 1
ATOM 7917 N N . VAL F 6 350 ? -17.841 -28.191 242.490 0.16 589.46 350 VAL I N 1
ATOM 7918 C CA . VAL F 6 350 ? -17.423 -27.311 241.405 0.16 589.46 350 VAL I CA 1
ATOM 7919 C C . VAL F 6 350 ? -16.094 -27.809 240.868 0.16 589.46 350 VAL I C 1
ATOM 7920 O O . VAL F 6 350 ? -15.116 -27.923 241.610 0.16 589.46 350 VAL I O 1
ATOM 7924 N N . ALA F 6 351 ? -16.117 -28.199 239.596 0.16 589.46 351 ALA I N 1
ATOM 7925 C CA . ALA F 6 351 ? -14.947 -28.712 238.896 0.16 589.46 351 ALA I CA 1
ATOM 7926 C C . ALA F 6 351 ? -14.313 -29.909 239.611 0.16 589.46 351 ALA I C 1
ATOM 7927 O O . ALA F 6 351 ? -13.128 -29.882 239.958 0.16 589.46 351 ALA I O 1
ATOM 7929 N N . GLY F 6 352 ? -15.124 -30.940 239.853 0.16 589.46 352 GLY I N 1
ATOM 7930 C CA . GLY F 6 352 ? -14.651 -32.153 240.509 0.16 589.46 352 GLY I CA 1
ATOM 7931 C C . GLY F 6 352 ? -14.030 -31.953 241.878 0.16 589.46 352 GLY I C 1
ATOM 7932 O O . GLY F 6 352 ? -13.424 -32.865 242.446 0.16 589.46 352 GLY I O 1
ATOM 7933 N N . GLN F 6 353 ? -14.184 -30.750 242.415 0.16 589.46 353 GLN I N 1
ATOM 7934 C CA . GLN F 6 353 ? -13.640 -30.415 243.717 0.16 589.46 353 GLN I CA 1
ATOM 7935 C C . GLN F 6 353 ? -14.787 -30.138 244.689 0.16 589.46 353 GLN I C 1
ATOM 7936 O O . GLN F 6 353 ? -15.805 -29.535 244.317 0.16 589.46 353 GLN I O 1
ATOM 7942 N N . LEU F 6 354 ? -14.616 -30.581 245.933 0.16 589.46 354 LEU I N 1
ATOM 7943 C CA . LEU F 6 354 ? -15.642 -30.404 246.957 0.16 589.46 354 LEU I CA 1
ATOM 7944 C C . LEU F 6 354 ? -15.391 -29.204 247.884 0.16 589.46 354 LEU I C 1
ATOM 7945 O O . LEU F 6 354 ? -14.443 -29.192 248.666 0.16 589.46 354 LEU I O 1
ATOM 7950 N N . ILE F 6 355 ? -16.240 -28.187 247.772 0.16 589.46 355 ILE I N 1
ATOM 7951 C CA . ILE F 6 355 ? -16.113 -26.982 248.597 0.16 589.46 355 ILE I CA 1
ATOM 7952 C C . ILE F 6 355 ? -17.050 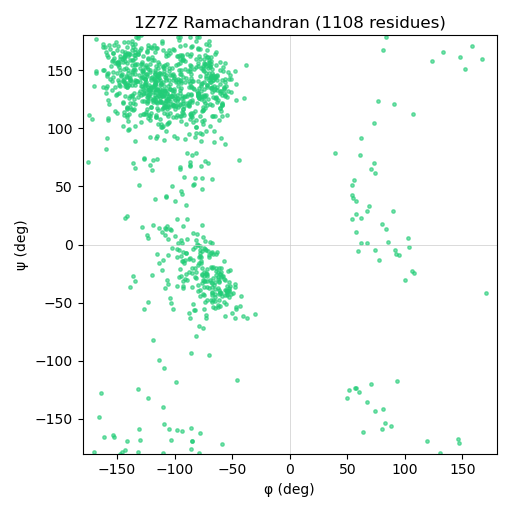-27.085 249.810 0.16 589.46 355 ILE I C 1
ATOM 7953 O O . ILE F 6 355 ? -18.191 -27.530 249.688 0.16 589.46 355 ILE I O 1
ATOM 7958 N N . HIS F 6 356 ? -16.538 -26.716 250.984 0.16 589.46 356 HIS I N 1
ATOM 7959 C CA . HIS F 6 356 ? -17.308 -26.755 252.227 0.16 589.46 356 HIS I CA 1
ATOM 7960 C C . HIS F 6 356 ? -17.519 -25.353 252.777 0.16 589.46 356 HIS I C 1
ATOM 7961 O O . HIS F 6 356 ? -16.646 -24.492 252.686 0.16 589.46 356 HIS I O 1
ATOM 7968 N N . LYS F 6 357 ? -18.677 -25.141 253.381 0.16 589.46 357 LYS I N 1
ATOM 7969 C CA . LYS F 6 357 ? -19.011 -23.848 253.946 0.16 589.46 357 LYS I CA 1
ATOM 7970 C C . LYS F 6 357 ? -20.020 -24.084 255.055 0.16 589.46 357 LYS I C 1
ATOM 7971 O O . LYS F 6 357 ? -20.898 -24.941 254.923 0.16 589.46 357 LYS I O 1
ATOM 7977 N N . ASN F 6 358 ? -19.886 -23.349 256.157 0.16 589.46 358 ASN I N 1
ATOM 7978 C CA . ASN F 6 358 ? -20.819 -23.503 257.265 0.16 589.46 358 ASN I CA 1
ATOM 7979 C C . ASN F 6 358 ? -21.144 -22.194 257.966 0.16 589.46 358 ASN I C 1
ATOM 7980 O O . ASN F 6 358 ? -20.675 -21.127 257.577 0.16 589.46 358 ASN I O 1
ATOM 7985 N N . GLN F 6 359 ? -21.934 -22.298 259.025 0.16 589.46 359 GLN I N 1
ATOM 7986 C CA . GLN F 6 359 ? -22.310 -21.145 259.822 0.16 589.46 359 GLN I CA 1
ATOM 7987 C C . GLN F 6 359 ? -22.777 -21.617 261.194 0.16 589.46 359 GLN I C 1
ATOM 7988 O O . GLN F 6 359 ? -23.564 -22.556 261.310 0.16 589.46 359 GLN I O 1
ATOM 7994 N N . THR F 6 360 ? -22.232 -21.008 262.238 0.16 589.46 360 THR I N 1
ATOM 7995 C CA . THR F 6 360 ? -22.614 -21.369 263.593 0.16 589.46 360 THR I CA 1
ATOM 7996 C C . THR F 6 360 ? -23.321 -20.166 264.204 0.16 589.46 360 THR I C 1
ATOM 7997 O O . THR F 6 360 ? -23.053 -19.025 263.828 0.16 589.46 360 THR I O 1
ATOM 8001 N N . ARG F 6 361 ? -24.223 -20.425 265.143 0.16 589.46 361 ARG I N 1
ATOM 8002 C CA . ARG F 6 361 ? -24.953 -19.359 265.809 0.16 589.46 361 ARG I CA 1
ATOM 8003 C C . ARG F 6 361 ? -25.222 -19.800 267.245 0.16 589.46 361 ARG I C 1
ATOM 8004 O O . ARG F 6 361 ? -25.523 -20.967 267.498 0.16 589.46 361 ARG I O 1
ATOM 8012 N N . GLU F 6 362 ? -25.016 -18.878 268.185 0.16 589.46 362 GLU I N 1
ATOM 8013 C CA . GLU F 6 362 ? -25.226 -19.135 269.609 0.16 589.46 362 GLU I CA 1
ATOM 8014 C C . GLU F 6 362 ? -26.666 -18.901 270.046 0.16 589.46 362 GLU I C 1
ATOM 8015 O O . GLU F 6 362 ? -27.357 -18.014 269.541 0.16 589.46 362 GLU I O 1
ATOM 8021 N N . LEU F 6 363 ? -27.075 -19.659 271.052 0.16 589.46 363 LEU I N 1
ATOM 8022 C CA . LEU F 6 363 ? -28.416 -19.572 271.609 0.16 589.46 363 LEU I CA 1
ATOM 8023 C C . LEU F 6 363 ? -28.292 -19.062 273.035 0.16 589.46 363 LEU I C 1
ATOM 8024 O O . LEU F 6 363 ? -27.483 -19.579 273.809 0.16 589.46 363 LEU I O 1
ATOM 8029 N N . ARG F 6 364 ? -29.052 -18.025 273.368 0.16 589.46 364 ARG I N 1
ATOM 8030 C CA . ARG F 6 364 ? -29.034 -17.473 274.717 0.16 589.46 364 ARG I CA 1
ATOM 8031 C C . ARG F 6 364 ? -30.235 -17.995 275.486 0.16 589.46 364 ARG I C 1
ATOM 8032 O O . ARG F 6 364 ? -31.370 -17.772 275.081 0.16 589.46 364 ARG I O 1
ATOM 8040 N N . VAL F 6 365 ? -29.981 -18.751 276.551 0.16 589.46 365 VAL I N 1
ATOM 8041 C CA . VAL F 6 365 ? -31.064 -19.293 277.370 0.16 589.46 365 VAL I CA 1
ATOM 8042 C C . VAL F 6 365 ? -31.136 -18.478 278.677 0.16 589.46 365 VAL I C 1
ATOM 8043 O O . VAL F 6 365 ? -30.113 -18.018 279.152 0.16 589.46 365 VAL I O 1
ATOM 8047 N N . LEU F 6 366 ? -32.314 -18.322 279.298 0.16 589.46 366 LEU I N 1
ATOM 8048 C CA . LEU F 6 366 ? -32.349 -17.394 280.444 0.16 589.46 366 LEU I CA 1
ATOM 8049 C C . LEU F 6 366 ? -32.759 -17.833 281.840 0.16 589.46 366 LEU I C 1
ATOM 8050 O O . LEU F 6 366 ? -33.643 -18.650 282.030 0.16 589.46 366 LEU I O 1
ATOM 8055 N N . TYR F 6 367 ? -32.073 -17.249 282.812 0.16 589.46 367 TYR I N 1
ATOM 8056 C CA . TYR F 6 367 ? -32.437 -17.420 284.225 0.16 589.46 367 TYR I CA 1
ATOM 8057 C C . TYR F 6 367 ? -32.062 -16.179 285.028 0.16 589.46 367 TYR I C 1
ATOM 8058 O O . TYR F 6 367 ? -30.885 -15.862 285.191 0.16 589.46 367 TYR I O 1
ATOM 8067 N N . GLY F 6 368 ? -33.104 -15.499 285.511 0.08 589.46 368 GLY I N 1
ATOM 8068 C CA . GLY F 6 368 ? -32.963 -14.267 286.271 0.08 589.46 368 GLY I CA 1
ATOM 8069 C C . GLY F 6 368 ? -31.794 -14.246 287.221 0.08 589.46 368 GLY I C 1
ATOM 8070 O O . GLY F 6 368 ? -31.362 -15.304 287.670 0.08 589.46 368 GLY I O 1
ATOM 8071 N N . PRO F 6 369 ? -31.275 -13.054 287.567 0.08 589.46 369 PRO I N 1
ATOM 8072 C CA . PRO F 6 369 ? -30.139 -12.888 288.479 0.08 589.46 369 PRO I CA 1
ATOM 8073 C C . PRO F 6 369 ? -30.459 -13.453 289.856 0.08 589.46 369 PRO I C 1
ATOM 8074 O O . PRO F 6 369 ? -31.575 -13.292 290.353 0.08 589.46 369 PRO I O 1
ATOM 8078 N N . ARG F 6 370 ? -29.494 -14.140 290.455 0.08 589.46 370 ARG I N 1
ATOM 8079 C CA . ARG F 6 370 ? -29.705 -14.732 291.763 0.08 589.46 370 ARG I CA 1
ATOM 8080 C C . ARG F 6 370 ? -28.514 -14.585 292.695 0.08 589.46 370 ARG I C 1
ATOM 8081 O O . ARG F 6 370 ? -27.366 -14.719 292.275 0.08 589.46 370 ARG I O 1
ATOM 8089 N N . LEU F 6 371 ? -28.806 -14.347 293.973 0.08 589.46 371 LEU I N 1
ATOM 8090 C CA . LEU F 6 371 ? -27.781 -14.212 295.003 0.08 589.46 371 LEU I CA 1
ATOM 8091 C C . LEU F 6 371 ? -28.147 -14.977 296.273 0.08 589.46 371 LEU I C 1
ATOM 8092 O O . LEU F 6 371 ? -28.438 -14.354 297.296 0.08 589.46 371 LEU I O 1
ATOM 8097 N N . ASP F 6 372 ? -28.121 -16.310 296.224 0.08 589.46 372 ASP I N 1
ATOM 8098 C CA . ASP F 6 372 ? -28.454 -17.116 297.408 0.08 589.46 372 ASP I CA 1
ATOM 8099 C C . ASP F 6 372 ? -27.523 -16.767 298.563 0.08 589.46 372 ASP I C 1
ATOM 8100 O O . ASP F 6 372 ? -26.368 -16.380 298.344 0.08 589.46 372 ASP I O 1
ATOM 8105 N N . GLU F 6 373 ? -28.009 -16.949 299.790 0.08 589.46 373 GLU I N 1
ATOM 8106 C CA . GLU F 6 373 ? -27.186 -16.698 300.964 0.08 589.46 373 GLU I CA 1
ATOM 8107 C C . GLU F 6 373 ? -26.025 -17.680 300.863 0.08 589.46 373 GLU I C 1
ATOM 8108 O O . GLU F 6 373 ? -24.938 -17.434 301.392 0.08 589.46 373 GLU I O 1
ATOM 8114 N N . ARG F 6 374 ? -26.260 -18.765 300.124 0.08 589.46 374 ARG I N 1
ATOM 8115 C CA . ARG F 6 374 ? -25.273 -19.812 299.903 0.08 589.46 374 ARG I CA 1
ATOM 8116 C C . ARG F 6 374 ? -24.061 -19.318 299.115 0.08 589.46 374 ARG I C 1
ATOM 8117 O O . ARG F 6 374 ? -22.929 -19.466 299.570 0.08 589.46 374 ARG I O 1
ATOM 8125 N N . ASP F 6 375 ? -24.296 -18.731 297.945 0.08 589.46 375 ASP I N 1
ATOM 8126 C CA . ASP F 6 375 ? -23.191 -18.244 297.126 0.08 589.46 375 ASP I CA 1
ATOM 8127 C C . ASP F 6 375 ? -22.858 -16.742 297.227 0.08 589.46 375 ASP I C 1
ATOM 8128 O O . ASP F 6 375 ? -22.234 -16.163 296.331 0.08 589.46 375 ASP I O 1
ATOM 8133 N N . CYS F 6 376 ? -23.272 -16.130 298.335 0.08 589.46 376 CYS I N 1
ATOM 8134 C CA . CYS F 6 376 ? -22.992 -14.722 298.635 0.08 589.46 376 CYS I CA 1
ATOM 8135 C C . CYS F 6 376 ? -23.506 -14.366 300.023 0.08 589.46 376 CYS I C 1
ATOM 8136 O O . CYS F 6 376 ? -24.481 -13.636 300.168 0.08 589.46 376 CYS I O 1
ATOM 8139 N N . PRO F 6 377 ? -22.840 -14.876 301.060 0.08 589.46 377 PRO I N 1
ATOM 8140 C CA . PRO F 6 377 ? -23.124 -14.694 302.484 0.08 589.46 377 PRO I CA 1
ATOM 8141 C C . PRO F 6 377 ? -23.398 -13.255 302.893 0.08 589.46 377 PRO I C 1
ATOM 8142 O O . PRO F 6 377 ? -22.691 -12.345 302.471 0.08 589.46 377 PRO I O 1
ATOM 8146 N N . GLY F 6 378 ? -24.401 -13.076 303.750 0.08 589.46 378 GLY I N 1
ATOM 8147 C CA . GLY F 6 378 ? -24.780 -11.753 304.216 0.08 589.46 378 GLY I CA 1
ATOM 8148 C C . GLY F 6 378 ? -23.840 -11.062 305.191 0.08 589.46 378 GLY I C 1
ATOM 8149 O O . GLY F 6 378 ? -23.915 -9.841 305.349 0.08 589.46 378 GLY I O 1
ATOM 8150 N N . ASN F 6 379 ? -22.983 -11.815 305.879 0.08 589.46 379 ASN I N 1
ATOM 8151 C CA . ASN F 6 379 ? -22.047 -11.202 306.824 0.08 589.46 379 ASN I CA 1
ATOM 8152 C C . ASN F 6 379 ? -20.720 -11.933 306.975 0.08 589.46 379 ASN I C 1
ATOM 8153 O O . ASN F 6 379 ? -20.609 -13.115 306.672 0.08 589.46 379 ASN I O 1
ATOM 8158 N N . TRP F 6 380 ? -19.704 -11.193 307.407 0.08 589.46 380 TRP I N 1
ATOM 8159 C CA . TRP F 6 380 ? -18.362 -11.726 307.600 0.08 589.46 380 TRP I CA 1
ATOM 8160 C C . TRP F 6 380 ? -17.762 -11.092 308.839 0.08 589.46 380 TRP I C 1
ATOM 8161 O O . TRP F 6 380 ? -18.013 -9.920 309.132 0.08 589.46 380 TRP I O 1
ATOM 8172 N N . THR F 6 381 ? -16.966 -11.868 309.561 0.08 589.46 381 THR I N 1
ATOM 8173 C CA . THR F 6 381 ? -16.283 -11.368 310.741 0.08 589.46 381 THR I CA 1
ATOM 8174 C C . THR F 6 381 ? -14.855 -11.862 310.617 0.08 589.46 381 THR I C 1
ATOM 8175 O O . THR F 6 381 ? -14.568 -13.043 310.822 0.08 589.46 381 THR I O 1
ATOM 8179 N N . TRP F 6 382 ? -13.971 -10.966 310.205 0.08 589.46 382 TRP I N 1
ATOM 8180 C CA . TRP F 6 382 ? -12.575 -11.319 310.036 0.08 589.46 382 TRP I CA 1
ATOM 8181 C C . TRP F 6 382 ? -11.674 -10.544 310.976 0.08 589.46 382 TRP I C 1
ATOM 8182 O O . TRP F 6 382 ? -11.874 -9.352 311.192 0.08 589.46 382 TRP I O 1
ATOM 8193 N N . PRO F 6 383 ? -10.674 -11.220 311.555 0.08 589.46 383 PRO I N 1
ATOM 8194 C CA . PRO F 6 383 ? -9.693 -10.640 312.475 0.08 589.46 383 PRO I CA 1
ATOM 8195 C C . PRO F 6 383 ? -8.835 -9.683 311.671 0.08 589.46 383 PRO I C 1
ATOM 8196 O O . PRO F 6 383 ? -8.424 -10.018 310.561 0.08 589.46 383 PRO I O 1
ATOM 8200 N N . GLU F 6 384 ? -8.575 -8.494 312.205 0.08 589.46 384 GLU I N 1
ATOM 8201 C CA . GLU F 6 384 ? -7.745 -7.537 311.485 0.08 589.46 384 GLU I CA 1
ATOM 8202 C C . GLU F 6 384 ? -6.406 -8.175 311.161 0.08 589.46 384 GLU I C 1
ATOM 8203 O O . GLU F 6 384 ? -5.778 -8.799 312.013 0.08 589.46 384 GLU I O 1
ATOM 8209 N N . ASN F 6 385 ? -6.033 -8.094 309.895 0.08 589.46 385 ASN I N 1
ATOM 8210 C CA . ASN F 6 385 ? -4.764 -8.615 309.414 0.08 589.46 385 ASN I CA 1
ATOM 8211 C C . ASN F 6 385 ? -4.676 -10.086 309.064 0.08 589.46 385 ASN I C 1
ATOM 8212 O O . ASN F 6 385 ? -3.581 -10.617 308.866 0.08 589.46 385 ASN I O 1
ATOM 8217 N N . SER F 6 386 ? -5.827 -10.735 308.954 0.08 589.46 386 SER I N 1
ATOM 8218 C CA . SER F 6 386 ? -5.861 -12.140 308.583 0.08 589.46 386 SER I CA 1
ATOM 8219 C C . SER F 6 386 ? -5.971 -12.210 307.064 0.08 589.46 386 SER I C 1
ATOM 8220 O O . SER F 6 386 ? -6.116 -11.181 306.405 0.08 589.46 386 SER I O 1
ATOM 8223 N N . GLN F 6 387 ? -5.850 -13.413 306.513 0.08 589.46 387 GLN I N 1
ATOM 8224 C CA . GLN F 6 387 ? -5.971 -13.630 305.080 0.08 589.46 387 GLN I CA 1
ATOM 8225 C C . GLN F 6 387 ? -7.329 -14.266 304.854 0.08 589.46 387 GLN I C 1
ATOM 8226 O O . GLN F 6 387 ? -7.677 -15.267 305.489 0.08 589.46 387 GLN I O 1
ATOM 8232 N N . GLN F 6 388 ? -8.097 -13.667 303.951 0.08 589.46 388 GLN I N 1
ATOM 8233 C CA . GLN F 6 388 ? -9.423 -14.160 303.625 0.08 589.46 388 GLN I CA 1
ATOM 8234 C C . GLN F 6 388 ? -9.642 -14.022 302.128 0.08 589.46 388 GLN I C 1
ATOM 8235 O O . GLN F 6 388 ? -8.800 -13.480 301.421 0.08 589.46 388 GLN I O 1
ATOM 8241 N N . THR F 6 389 ? -10.767 -14.547 301.649 0.08 589.46 389 THR I N 1
ATOM 8242 C CA . THR F 6 389 ? -11.156 -14.446 300.241 0.08 589.46 389 THR I CA 1
ATOM 8243 C C . THR F 6 389 ? -12.650 -14.175 300.259 0.08 589.46 389 THR I C 1
ATOM 8244 O O . THR F 6 389 ? -13.433 -15.079 300.517 0.08 589.46 389 THR I O 1
ATOM 8248 N N . PRO F 6 390 ? -13.056 -12.904 300.091 0.08 589.46 390 PRO I N 1
ATOM 8249 C CA . PRO F 6 390 ? -14.465 -12.496 300.084 0.08 589.46 390 PRO I CA 1
ATOM 8250 C C . PRO F 6 390 ? -15.248 -13.266 299.028 0.08 589.46 390 PRO I C 1
ATOM 8251 O O . PRO F 6 390 ? -14.864 -13.301 297.864 0.08 589.46 390 PRO I O 1
ATOM 8255 N N . MET F 6 391 ? -16.352 -13.877 299.437 0.08 589.46 391 MET I N 1
ATOM 8256 C CA . MET F 6 391 ? -17.136 -14.661 298.507 0.08 589.46 391 MET I CA 1
ATOM 8257 C C . MET F 6 391 ? -18.543 -14.154 298.214 0.08 589.46 391 MET I C 1
ATOM 8258 O O . MET F 6 391 ? -19.396 -14.097 299.101 0.08 589.46 391 MET I O 1
ATOM 8263 N N . CYS F 6 392 ? -18.775 -13.799 296.951 0.08 589.46 392 CYS I N 1
ATOM 8264 C CA . CYS F 6 392 ? -20.075 -13.331 296.479 0.08 589.46 392 CYS I CA 1
ATOM 8265 C C . CYS F 6 392 ? -20.157 -13.549 294.972 0.08 589.46 392 CYS I C 1
ATOM 8266 O O . CYS F 6 392 ? -19.473 -12.870 294.205 0.08 589.46 392 CYS I O 1
ATOM 8269 N N . GLN F 6 393 ? -20.948 -14.540 294.559 0.08 589.46 393 GLN I N 1
ATOM 8270 C CA . GLN F 6 393 ? -21.114 -14.857 293.140 0.08 589.46 393 GLN I CA 1
ATOM 8271 C C . GLN F 6 393 ? -22.561 -14.813 292.682 0.08 589.46 393 GLN I C 1
ATOM 8272 O O . GLN F 6 393 ? -23.446 -15.413 293.291 0.08 589.46 393 GLN I O 1
ATOM 8278 N N . ALA F 6 394 ? -22.789 -14.078 291.602 0.08 589.46 394 ALA I N 1
ATOM 8279 C CA . ALA F 6 394 ? -24.110 -13.944 291.018 0.08 589.46 394 ALA I CA 1
ATOM 8280 C C . ALA F 6 394 ? -24.329 -15.113 290.077 0.08 589.46 394 ALA I C 1
ATOM 8281 O O . ALA F 6 394 ? -23.378 -15.651 289.505 0.08 589.46 394 ALA I O 1
ATOM 8283 N N . TRP F 6 395 ? -25.593 -15.466 289.885 0.08 589.46 395 TRP I N 1
ATOM 8284 C CA . TRP F 6 395 ? -25.985 -16.576 289.025 0.08 589.46 395 TRP I CA 1
ATOM 8285 C C . TRP F 6 395 ? -26.973 -16.086 287.975 0.08 589.46 395 TRP I C 1
ATOM 8286 O O . TRP F 6 395 ? -27.827 -15.252 288.265 0.08 589.46 395 TRP I O 1
ATOM 8297 N N . GLY F 6 396 ? -26.829 -16.564 286.745 0.08 589.46 396 GLY I N 1
ATOM 8298 C CA . GLY F 6 396 ? -27.765 -16.159 285.712 0.08 589.46 396 GLY I CA 1
ATOM 8299 C C . GLY F 6 396 ? -27.305 -16.046 284.274 0.08 589.46 396 GLY I C 1
ATOM 8300 O O . GLY F 6 396 ? -26.117 -15.963 283.971 0.08 589.46 396 GLY I O 1
ATOM 8301 N N . ASN F 6 397 ? -28.280 -16.055 283.375 0.08 589.46 397 ASN I N 1
ATOM 8302 C CA . ASN F 6 397 ? -28.011 -15.919 281.957 0.08 589.46 397 ASN I CA 1
ATOM 8303 C C . ASN F 6 397 ? -28.995 -14.910 281.393 0.08 589.46 397 ASN I C 1
ATOM 8304 O O . ASN F 6 397 ? -30.211 -15.061 281.557 0.08 589.46 397 ASN I O 1
ATOM 8309 N N . PRO F 6 398 ? -28.477 -13.820 280.805 0.08 589.46 398 PRO I N 1
ATOM 8310 C CA . PRO F 6 398 ? -27.038 -13.554 280.682 0.08 589.46 398 PRO I CA 1
ATOM 8311 C C . PRO F 6 398 ? -26.369 -13.373 282.044 0.08 589.46 398 PRO I C 1
ATOM 8312 O O . PRO F 6 398 ? -27.045 -13.049 283.029 0.08 589.46 398 PRO I O 1
ATOM 8316 N N . LEU F 6 399 ? -25.060 -13.648 282.101 0.08 589.46 399 LEU I N 1
ATOM 8317 C CA . LEU F 6 399 ? -24.288 -13.522 283.338 0.08 589.46 399 LEU I CA 1
ATOM 8318 C C . LEU F 6 399 ? -24.472 -12.129 283.895 0.08 589.46 399 LEU I C 1
ATOM 8319 O O . LEU F 6 399 ? -24.003 -11.155 283.317 0.08 589.46 399 LEU I O 1
ATOM 8324 N N . PRO F 6 400 ? -25.163 -12.021 285.036 0.08 589.46 400 PRO I N 1
ATOM 8325 C CA . PRO F 6 400 ? -25.438 -10.742 285.699 0.08 589.46 400 PRO I CA 1
ATOM 8326 C C . PRO F 6 400 ? -24.205 -9.997 286.176 0.08 589.46 400 PRO I C 1
ATOM 8327 O O . PRO F 6 400 ? -23.227 -10.616 286.612 0.08 589.46 400 PRO I O 1
ATOM 8331 N N . GLU F 6 401 ? -24.240 -8.669 286.023 0.08 589.46 401 GLU I N 1
ATOM 8332 C CA . GLU F 6 401 ? -23.144 -7.810 286.463 0.08 589.46 401 GLU I CA 1
ATOM 8333 C C . GLU F 6 401 ? -23.303 -7.632 287.965 0.08 589.46 401 GLU I C 1
ATOM 8334 O O . GLU F 6 401 ? -24.380 -7.273 288.445 0.08 589.46 401 GLU I O 1
ATOM 8340 N N . LEU F 6 402 ? -22.222 -7.858 288.701 0.08 589.46 402 LEU I N 1
ATOM 8341 C CA . LEU F 6 402 ? -22.259 -7.757 290.147 0.08 589.46 402 LEU I CA 1
ATOM 8342 C C . LEU F 6 402 ? -21.350 -6.662 290.666 0.08 589.46 402 LEU I C 1
ATOM 8343 O O . LEU F 6 402 ? -20.231 -6.491 290.185 0.08 589.46 402 LEU I O 1
ATOM 8348 N N . LYS F 6 403 ? -21.849 -5.914 291.641 0.08 589.46 403 LYS I N 1
ATOM 8349 C CA . LYS F 6 403 ? -21.092 -4.840 292.265 0.08 589.46 403 LYS I CA 1
ATOM 8350 C C . LYS F 6 403 ? -21.458 -4.771 293.734 0.08 589.46 403 LYS I C 1
ATOM 8351 O O . LYS F 6 403 ? -22.630 -4.638 294.074 0.08 589.46 403 LYS I O 1
ATOM 8357 N N . CYS F 6 404 ? -20.459 -4.917 294.600 0.08 589.46 404 CYS I N 1
ATOM 8358 C CA . CYS F 6 404 ? -20.673 -4.846 296.043 0.08 589.46 404 CYS I CA 1
ATOM 8359 C C . CYS F 6 404 ? -20.023 -3.568 296.543 0.08 589.46 404 CYS I C 1
ATOM 8360 O O . CYS F 6 404 ? -18.800 -3.496 296.689 0.08 589.46 404 CYS I O 1
ATOM 8363 N N . LEU F 6 405 ? -20.841 -2.557 296.798 0.08 589.46 405 LEU I N 1
ATOM 8364 C CA . LEU F 6 405 ? -20.314 -1.277 297.234 0.08 589.46 405 LEU I CA 1
ATOM 8365 C C . LEU F 6 405 ? -20.731 -0.835 298.605 0.08 589.46 405 LEU I C 1
ATOM 8366 O O . LEU F 6 405 ? -21.849 -1.083 299.046 0.08 589.46 405 LEU I O 1
ATOM 8371 N N . LYS F 6 406 ? -19.811 -0.136 299.255 0.08 589.46 406 LYS I N 1
ATOM 8372 C CA . LYS F 6 406 ? -20.008 0.402 300.593 0.08 589.46 406 LYS I CA 1
ATOM 8373 C C . LYS F 6 406 ? -19.916 1.902 300.417 0.08 589.46 406 LYS I C 1
ATOM 8374 O O . LYS F 6 406 ? -18.970 2.392 299.794 0.08 589.46 406 LYS I O 1
ATOM 8380 N N . ASP F 6 407 ? -20.882 2.634 300.962 0.08 589.46 407 ASP I N 1
ATOM 8381 C CA . ASP F 6 407 ? -20.907 4.086 300.801 0.08 589.46 407 ASP I CA 1
ATOM 8382 C C . ASP F 6 407 ? -20.934 4.385 299.298 0.08 589.46 407 ASP I C 1
ATOM 8383 O O . ASP F 6 407 ? -20.243 5.282 298.815 0.08 589.46 407 ASP I O 1
ATOM 8388 N N . GLY F 6 408 ? -21.655 3.555 298.552 0.08 589.46 408 GLY I N 1
ATOM 8389 C CA . GLY F 6 408 ? -21.766 3.741 297.120 0.08 589.46 408 GLY I CA 1
ATOM 8390 C C . GLY F 6 408 ? -20.506 3.720 296.264 0.08 589.46 408 GLY I C 1
ATOM 8391 O O . GLY F 6 408 ? -20.627 3.771 295.043 0.08 589.46 408 GLY I O 1
ATOM 8392 N N . THR F 6 409 ? -19.310 3.648 296.853 0.08 589.46 409 THR I N 1
ATOM 8393 C CA . THR F 6 409 ? -18.087 3.640 296.040 0.08 589.46 409 THR I CA 1
ATOM 8394 C C . THR F 6 409 ? -16.974 2.652 296.408 0.08 589.46 409 THR I C 1
ATOM 8395 O O . THR F 6 409 ? -16.185 2.278 295.544 0.08 589.46 409 THR I O 1
ATOM 8399 N N . PHE F 6 410 ? -16.887 2.253 297.676 0.08 589.46 410 PHE I N 1
ATOM 8400 C CA . PHE F 6 410 ? -15.847 1.319 298.115 0.08 589.46 410 PHE I CA 1
ATOM 8401 C C . PHE F 6 410 ? -16.269 -0.115 297.851 0.08 589.46 410 PHE I C 1
ATOM 8402 O O . PHE F 6 410 ? -17.231 -0.606 298.440 0.08 589.46 410 PHE I O 1
ATOM 8410 N N . PRO F 6 411 ? -15.573 -0.797 296.926 0.08 589.46 411 PRO I N 1
ATOM 8411 C CA . PRO F 6 411 ? -15.884 -2.184 296.575 0.08 589.46 411 PRO I CA 1
ATOM 8412 C C . PRO F 6 411 ? -15.275 -3.223 297.498 0.08 589.46 411 PRO I C 1
ATOM 8413 O O . PRO F 6 411 ? -14.222 -3.017 298.104 0.08 589.46 411 PRO I O 1
ATOM 8417 N N . LEU F 6 412 ? -15.970 -4.347 297.593 0.08 589.46 412 LEU I N 1
ATOM 8418 C CA . LEU F 6 412 ? -15.536 -5.475 298.394 0.08 589.46 412 LEU I CA 1
ATOM 8419 C C . LEU F 6 412 ? -14.710 -6.311 297.411 0.08 589.46 412 LEU I C 1
ATOM 8420 O O . LEU F 6 412 ? -15.165 -6.606 296.310 0.08 589.46 412 LEU I O 1
ATOM 8425 N N . PRO F 6 413 ? -13.470 -6.662 297.776 0.08 589.46 413 PRO I N 1
ATOM 8426 C CA . PRO F 6 413 ? -12.575 -7.453 296.926 0.08 589.46 413 PRO I CA 1
ATOM 8427 C C . PRO F 6 413 ? -13.022 -8.900 296.819 0.08 589.46 413 PRO I C 1
ATOM 8428 O O . PRO F 6 413 ? -12.358 -9.794 297.336 0.08 589.46 413 PRO I O 1
ATOM 8432 N N . ILE F 6 414 ? -14.122 -9.145 296.123 0.08 589.46 414 ILE I N 1
ATOM 8433 C CA . ILE F 6 414 ? -14.621 -10.507 296.004 0.08 589.46 414 ILE I CA 1
ATOM 8434 C C . ILE F 6 414 ? -13.827 -11.393 295.052 0.08 589.46 414 ILE I C 1
ATOM 8435 O O . ILE F 6 414 ? -13.200 -10.904 294.109 0.08 589.46 414 ILE I O 1
ATOM 8440 N N . GLY F 6 415 ? -13.801 -12.691 295.363 0.08 589.46 415 GLY I N 1
ATOM 8441 C CA . GLY F 6 415 ? -13.086 -13.665 294.554 0.08 589.46 415 GLY I CA 1
ATOM 8442 C C . GLY F 6 415 ? -11.569 -13.724 294.700 0.08 589.46 415 GLY I C 1
ATOM 8443 O O . GLY F 6 415 ? -10.937 -14.677 294.240 0.08 589.46 415 GLY I O 1
ATOM 8444 N N . GLU F 6 416 ? -10.973 -12.723 295.341 0.08 589.46 416 GLU I N 1
ATOM 8445 C CA . GLU F 6 416 ? -9.523 -12.691 295.511 0.08 589.46 416 GLU I CA 1
ATOM 8446 C C . GLU F 6 416 ? -9.078 -12.765 296.972 0.08 589.46 416 GLU I C 1
ATOM 8447 O O . GLU F 6 416 ? -9.820 -12.383 297.881 0.08 589.46 416 GLU I O 1
ATOM 8453 N N . SER F 6 417 ? -7.870 -13.281 297.183 0.08 589.46 417 SER I N 1
ATOM 8454 C CA . SER F 6 417 ? -7.287 -13.394 298.512 0.08 589.46 417 SER I CA 1
ATOM 8455 C C . SER F 6 417 ? -6.716 -12.034 298.927 0.08 589.46 417 SER I C 1
ATOM 8456 O O . SER F 6 417 ? -5.935 -11.429 298.197 0.08 589.46 417 SER I O 1
ATOM 8459 N N . VAL F 6 418 ? -7.099 -11.561 300.103 0.08 589.46 418 VAL I N 1
ATOM 8460 C CA . VAL F 6 418 ? -6.647 -10.264 300.572 0.08 589.46 418 VAL I CA 1
ATOM 8461 C C . VAL F 6 418 ? -6.200 -10.293 302.014 0.08 589.46 418 VAL I C 1
ATOM 8462 O O . VAL F 6 418 ? -6.438 -11.262 302.746 0.08 589.46 418 VAL I O 1
ATOM 8466 N N . THR F 6 419 ? -5.548 -9.214 302.420 0.08 589.46 419 THR I N 1
ATOM 8467 C CA . THR F 6 419 ? -5.113 -9.059 303.790 0.08 589.46 419 THR I CA 1
ATOM 8468 C C . THR F 6 419 ? -6.184 -8.179 304.411 0.08 589.46 419 THR I C 1
ATOM 8469 O O . THR F 6 419 ? -6.434 -7.082 303.922 0.08 589.46 419 THR I O 1
ATOM 8473 N N . VAL F 6 420 ? -6.866 -8.678 305.439 0.08 589.46 420 VAL I N 1
ATOM 8474 C CA . VAL F 6 420 ? -7.935 -7.905 306.073 0.08 589.46 420 VAL I CA 1
ATOM 8475 C C . VAL F 6 420 ? -7.429 -6.613 306.703 0.08 589.46 420 VAL I C 1
ATOM 8476 O O . VAL F 6 420 ? -6.495 -6.613 307.498 0.08 589.46 420 VAL I O 1
ATOM 8480 N N . THR F 6 421 ? -8.027 -5.505 306.294 0.08 589.46 421 THR I N 1
ATOM 8481 C CA . THR F 6 421 ? -7.654 -4.201 306.814 0.08 589.46 421 THR I CA 1
ATOM 8482 C C . THR F 6 421 ? -8.865 -3.487 307.399 0.08 589.46 421 THR I C 1
ATOM 8483 O O . THR F 6 421 ? -10.017 -3.872 307.152 0.08 589.46 421 THR I O 1
ATOM 8487 N N . ARG F 6 422 ? -8.591 -2.434 308.159 0.08 589.46 422 ARG I N 1
ATOM 8488 C CA . ARG F 6 422 ? -9.631 -1.667 308.815 0.08 589.46 422 ARG I CA 1
ATOM 8489 C C . ARG F 6 422 ? -10.664 -1.128 307.848 0.08 589.46 422 ARG I C 1
ATOM 8490 O O . ARG F 6 422 ? -11.861 -1.222 308.102 0.08 589.46 422 ARG I O 1
ATOM 8498 N N . ASP F 6 423 ? -10.213 -0.602 306.715 0.08 589.46 423 ASP I N 1
ATOM 8499 C CA . ASP F 6 423 ? -11.150 -0.036 305.759 0.08 589.46 423 ASP I CA 1
ATOM 8500 C C . ASP F 6 423 ? -12.096 -1.001 305.049 0.08 589.46 423 ASP I C 1
ATOM 8501 O O . ASP F 6 423 ? -12.883 -0.580 304.205 0.08 589.46 423 ASP I O 1
ATOM 8506 N N . LEU F 6 424 ? -12.020 -2.290 305.364 0.08 589.46 424 LEU I N 1
ATOM 8507 C CA . LEU F 6 424 ? -12.926 -3.248 304.733 0.08 589.46 424 LEU I CA 1
ATOM 8508 C C . LEU F 6 424 ? -14.207 -3.262 305.526 0.08 589.46 424 LEU I C 1
ATOM 8509 O O . LEU F 6 424 ? -15.266 -3.609 305.011 0.08 589.46 424 LEU I O 1
ATOM 8514 N N . GLU F 6 425 ? -14.090 -2.876 306.791 0.08 589.46 425 GLU I N 1
ATOM 8515 C CA . GLU F 6 425 ? -15.207 -2.830 307.713 0.08 589.46 425 GLU I CA 1
ATOM 8516 C C . GLU F 6 425 ? -16.314 -1.938 307.192 0.08 589.46 425 GLU I C 1
ATOM 8517 O O . GLU F 6 425 ? -16.062 -0.839 306.695 0.08 589.46 425 GLU I O 1
ATOM 8523 N N . GLY F 6 426 ? -17.545 -2.422 307.290 0.08 589.46 426 GLY I N 1
ATOM 8524 C CA . GLY F 6 426 ? -18.663 -1.632 306.821 0.08 589.46 426 GLY I CA 1
ATOM 8525 C C . GLY F 6 426 ? -19.787 -2.457 306.248 0.08 589.46 426 GLY I C 1
ATOM 8526 O O . GLY F 6 426 ? -19.811 -3.686 306.352 0.08 589.46 426 GLY I O 1
ATOM 8527 N N . THR F 6 427 ? -20.734 -1.764 305.637 0.08 589.46 427 THR I N 1
ATOM 8528 C CA . THR F 6 427 ? -21.877 -2.414 305.040 0.08 589.46 427 THR I CA 1
ATOM 8529 C C . THR F 6 427 ? -21.817 -2.239 303.541 0.08 589.46 427 THR I C 1
ATOM 8530 O O . THR F 6 427 ? -21.627 -1.137 303.032 0.08 589.46 427 THR I O 1
ATOM 8534 N N . TYR F 6 428 ? -21.968 -3.341 302.829 0.08 589.46 428 TYR I N 1
ATOM 8535 C CA . TYR F 6 428 ? -21.920 -3.308 301.389 0.08 589.46 428 TYR I CA 1
ATOM 8536 C C . TYR F 6 428 ? -23.282 -3.666 300.824 0.08 589.46 428 TYR I C 1
ATOM 8537 O O . TYR F 6 428 ? -24.034 -4.417 301.442 0.08 589.46 428 TYR I O 1
ATOM 8546 N N . LEU F 6 429 ? -23.623 -3.074 299.684 0.08 589.46 429 LEU I N 1
ATOM 8547 C CA . LEU F 6 429 ? -24.871 -3.389 298.996 0.08 589.46 429 LEU I CA 1
ATOM 8548 C C . LEU F 6 429 ? -24.473 -4.096 297.719 0.08 589.46 429 LEU I C 1
ATOM 8549 O O . LEU F 6 429 ? -23.970 -3.462 296.794 0.08 589.46 429 LEU I O 1
ATOM 8554 N N . CYS F 6 430 ? -24.635 -5.415 297.694 0.08 589.46 430 CYS I N 1
ATOM 8555 C CA . CYS F 6 430 ? -24.288 -6.207 296.520 0.08 589.46 430 CYS I CA 1
ATOM 8556 C C . CYS F 6 430 ? -25.444 -6.247 295.523 0.08 589.46 430 CYS I C 1
ATOM 8557 O O . CYS F 6 430 ? -26.502 -6.806 295.811 0.08 589.46 430 CYS I O 1
ATOM 8560 N N . ARG F 6 431 ? -25.245 -5.631 294.361 0.08 589.46 431 ARG I N 1
ATOM 8561 C CA . ARG F 6 431 ? -26.266 -5.597 293.318 0.08 589.46 431 ARG I CA 1
ATOM 8562 C C . ARG F 6 431 ? -25.902 -6.442 292.113 0.08 589.46 431 ARG I C 1
ATOM 8563 O O . ARG F 6 431 ? -24.828 -6.292 291.535 0.08 589.46 431 ARG I O 1
ATOM 8571 N N . ALA F 6 432 ? -26.823 -7.321 291.737 0.08 589.46 432 ALA I N 1
ATOM 8572 C CA . ALA F 6 432 ? -26.651 -8.197 290.588 0.08 589.46 432 ALA I CA 1
ATOM 8573 C C . ALA F 6 432 ? -27.803 -7.918 289.632 0.08 589.46 432 ALA I C 1
ATOM 8574 O O . ALA F 6 432 ? -28.947 -8.258 289.925 0.08 589.46 432 ALA I O 1
ATOM 8576 N N . ARG F 6 433 ? -27.513 -7.255 288.517 0.08 589.46 433 ARG I N 1
ATOM 8577 C CA . ARG F 6 433 ? -28.551 -6.940 287.539 0.08 589.46 433 ARG I CA 1
ATOM 8578 C C . ARG F 6 433 ? -28.219 -7.466 286.152 0.08 589.46 433 ARG I C 1
ATOM 8579 O O . ARG F 6 433 ? -27.052 -7.628 285.782 0.08 589.46 433 ARG I O 1
ATOM 8587 N N . SER F 6 434 ? -29.276 -7.728 285.395 0.08 589.46 434 SER I N 1
ATOM 8588 C CA . SER F 6 434 ? -29.187 -8.226 284.031 0.08 589.46 434 SER I CA 1
ATOM 8589 C C . SER F 6 434 ? -30.549 -7.962 283.428 0.08 589.46 434 SER I C 1
ATOM 8590 O O . SER F 6 434 ? -31.516 -7.660 284.138 0.08 589.46 434 SER I O 1
ATOM 8593 N N . THR F 6 435 ? -30.641 -8.151 282.123 0.08 589.46 435 THR I N 1
ATOM 8594 C CA . THR F 6 435 ? -31.892 -7.926 281.424 0.08 589.46 435 THR I CA 1
ATOM 8595 C C . THR F 6 435 ? -33.052 -8.762 281.968 0.08 589.46 435 THR I C 1
ATOM 8596 O O . THR F 6 435 ? -34.199 -8.474 281.664 0.08 589.46 435 THR I O 1
ATOM 8600 N N . GLN F 6 436 ? -32.765 -9.777 282.785 0.08 589.46 436 GLN I N 1
ATOM 8601 C CA . GLN F 6 436 ? -33.829 -10.618 283.342 0.08 589.46 436 GLN I CA 1
ATOM 8602 C C . GLN F 6 436 ? -34.372 -10.115 284.674 0.08 589.46 436 GLN I C 1
ATOM 8603 O O . GLN F 6 436 ? -35.355 -10.656 285.205 0.08 589.46 436 GLN I O 1
ATOM 8609 N N . GLY F 6 437 ? -33.722 -9.088 285.214 0.08 589.46 437 GLY I N 1
ATOM 8610 C CA . GLY F 6 437 ? -34.145 -8.532 286.483 0.08 589.46 437 GLY I CA 1
ATOM 8611 C C . GLY F 6 437 ? -32.972 -8.036 287.298 0.08 589.46 437 GLY I C 1
ATOM 8612 O O . GLY F 6 437 ? -31.852 -7.919 286.799 0.08 589.46 437 GLY I O 1
ATOM 8613 N N . GLU F 6 438 ? -33.229 -7.759 288.570 0.08 589.46 438 GLU I N 1
ATOM 8614 C CA . GLU F 6 438 ? -32.202 -7.262 289.469 0.08 589.46 438 GLU I CA 1
ATOM 8615 C C . GLU F 6 438 ? -32.466 -7.748 290.889 0.08 589.46 438 GLU I C 1
ATOM 8616 O O . GLU F 6 438 ? -33.616 -7.827 291.325 0.08 589.46 438 GLU I O 1
ATOM 8622 N N . VAL F 6 439 ? -31.397 -8.126 291.587 0.08 589.46 439 VAL I N 1
ATOM 8623 C CA . VAL F 6 439 ? -31.495 -8.605 292.962 0.08 589.46 439 VAL I CA 1
ATOM 8624 C C . VAL F 6 439 ? -30.487 -7.886 293.856 0.08 589.46 439 VAL I C 1
ATOM 8625 O O . VAL F 6 439 ? -29.309 -7.778 293.525 0.08 589.46 439 VAL I O 1
ATOM 8629 N N . THR F 6 440 ? -30.969 -7.380 294.985 0.08 589.46 440 THR I N 1
ATOM 8630 C CA . THR F 6 440 ? -30.120 -6.665 295.928 0.08 589.46 440 THR I CA 1
ATOM 8631 C C . THR F 6 440 ? -29.930 -7.401 297.240 0.08 589.46 440 THR I C 1
ATOM 8632 O O . THR F 6 440 ? -30.872 -7.971 297.798 0.08 589.46 440 THR I O 1
ATOM 8636 N N . ARG F 6 441 ? -28.692 -7.391 297.719 0.08 589.46 441 ARG I N 1
ATOM 8637 C CA . ARG F 6 441 ? -28.354 -8.039 298.971 0.08 589.46 441 ARG I CA 1
ATOM 8638 C C . ARG F 6 441 ? -27.371 -7.195 299.781 0.08 589.46 441 ARG I C 1
ATOM 8639 O O . ARG F 6 441 ? -26.419 -6.624 299.236 0.08 589.46 441 ARG I O 1
ATOM 8647 N N . GLU F 6 442 ? -27.614 -7.115 301.084 0.08 589.46 442 GLU I N 1
ATOM 8648 C CA . GLU F 6 442 ? -26.763 -6.333 301.962 0.08 589.46 442 GLU I CA 1
ATOM 8649 C C . GLU F 6 442 ? -25.735 -7.224 302.660 0.08 589.46 442 GLU I C 1
ATOM 8650 O O . GLU F 6 442 ? -26.103 -8.247 303.228 0.08 589.46 442 GLU I O 1
ATOM 8656 N N . VAL F 6 443 ? -24.455 -6.845 302.588 0.08 589.46 443 VAL I N 1
ATOM 8657 C CA . VAL F 6 443 ? -23.365 -7.602 303.213 0.08 589.46 443 VAL I CA 1
ATOM 8658 C C . VAL F 6 443 ? -22.636 -6.774 304.267 0.08 589.46 443 VAL I C 1
ATOM 8659 O O . VAL F 6 443 ? -22.218 -5.647 304.012 0.08 589.46 443 VAL I O 1
ATOM 8663 N N . THR F 6 444 ? -22.452 -7.364 305.442 0.08 589.46 444 THR I N 1
ATOM 8664 C CA . THR F 6 444 ? -21.799 -6.684 306.548 0.08 589.46 444 THR I CA 1
ATOM 8665 C C . THR F 6 444 ? -20.448 -7.267 306.900 0.08 589.46 444 THR I C 1
ATOM 8666 O O . THR F 6 444 ? -20.346 -8.435 307.244 0.08 589.46 444 THR I O 1
ATOM 8670 N N . VAL F 6 445 ? -19.415 -6.439 306.860 0.08 589.46 445 VAL I N 1
ATOM 8671 C CA . VAL F 6 445 ? -18.081 -6.905 307.205 0.08 589.46 445 VAL I CA 1
ATOM 8672 C C . VAL F 6 445 ? -17.667 -6.326 308.555 0.08 589.46 445 VAL I C 1
ATOM 8673 O O . VAL F 6 445 ? -17.679 -5.108 308.740 0.08 589.46 445 VAL I O 1
ATOM 8677 N N . ASN F 6 446 ? -17.367 -7.210 309.506 0.08 589.46 446 ASN I N 1
ATOM 8678 C CA . ASN F 6 446 ? -16.911 -6.824 310.839 0.08 589.46 446 ASN I CA 1
ATOM 8679 C C . ASN F 6 446 ? -15.438 -7.150 310.893 0.08 589.46 446 ASN I C 1
ATOM 8680 O O . ASN F 6 446 ? -15.040 -8.261 310.549 0.08 589.46 446 ASN I O 1
ATOM 8685 N N . VAL F 6 447 ? -14.620 -6.203 311.323 0.08 589.46 447 VAL I N 1
ATOM 8686 C CA . VAL F 6 447 ? -13.184 -6.463 311.391 0.08 589.46 447 VAL I CA 1
ATOM 8687 C C . VAL F 6 447 ? -12.684 -6.421 312.825 0.08 589.46 447 VAL I C 1
ATOM 8688 O O . VAL F 6 447 ? -12.347 -5.366 313.341 0.08 589.46 447 VAL I O 1
ATOM 8692 N N . LEU F 6 448 ? -12.639 -7.581 313.466 0.08 589.46 448 LEU I N 1
ATOM 8693 C CA . LEU F 6 448 ? -12.180 -7.683 314.854 0.08 589.46 448 LEU I CA 1
ATOM 8694 C C . LEU F 6 448 ? -10.735 -7.222 315.037 0.08 589.46 448 LEU I C 1
ATOM 8695 O O . LEU F 6 448 ? -9.959 -7.201 314.082 0.08 589.46 448 LEU I O 1
ATOM 8700 N N . SER F 6 449 ? -10.377 -6.839 316.263 0.08 589.46 449 SER I N 1
ATOM 8701 C CA . SER F 6 449 ? -9.009 -6.418 316.552 0.08 589.46 449 SER I CA 1
ATOM 8702 C C . SER F 6 449 ? -8.158 -7.689 316.415 0.08 589.46 449 SER I C 1
ATOM 8703 O O . SER F 6 449 ? -8.608 -8.781 316.768 0.08 589.46 449 SER I O 1
ATOM 8706 N N . PRO F 6 450 ? -6.918 -7.561 315.900 0.08 589.46 450 PRO I N 1
ATOM 8707 C CA . PRO F 6 450 ? -5.992 -8.685 315.693 0.08 589.46 450 PRO I CA 1
ATOM 8708 C C . PRO F 6 450 ? -5.646 -9.541 316.922 0.08 589.46 450 PRO I C 1
ATOM 8709 O O . PRO F 6 450 ? -5.628 -8.985 318.051 0.08 589.46 450 PRO I O 1
#

Nearest PDB structures (foldseek):
  1z7z-assembly1_3  TM=1.005E+00  e=2.663E-40  Coxsackievirus A21
  1z7s-assembly1_3  TM=1.002E+00  e=3.365E-37  Coxsackievirus A21
  7tqs-assembly1_c  TM=9.981E-01  e=2.041E-35  Coxsackievirus A21
  4q4v-assembly1_3  TM=9.986E-01  e=1.730E-34  Coxsackievirus A24
  8ayz-assembly1_C  TM=9.960E-01  e=8.430E-31  Poliovirus 2

B-factor: mean 589.46, std 0.0, range [589.46, 589.46]